Protein AF-A0A7Y1UIR1-F1 (afdb_monomer_lite)

Secondary structure (DSSP, 8-state):
-----------------------PPPPP-EEETTS-S-TTGGGGB-TTTSSBP-TT-EEEEEEE-SS-EEE----THHHHHHHHHHHTTSTTSTT---PEEE-EEES-SSS---S-TT---S----S--HHHHTT----S---STT-S---EEETTSS-EEESSHHHHHTT---TTTT-------S---SS-------GGGTTSS---------S--------S----------S------S------SSS-----EEETTEEEEE--EEEPPPEEEEETT--------GGGEEETTTT--EETT--EEEEEE-SS-B-GGG--TTS-B-SSSSS-EEEEEEEE-SSTTEEEEEEEESSSEEE--EE-TT---BBTTSPBP-TTS-EE-S--EEEEPP-------GGGEEETTTT--EETT--EEEEEE-SS-B-GGG--TTSEEESSSS-EEEEEEEE-SSTTEEEEEEEE-SSEEE-EEE-TT---BBTT-PBP-TTS-EE-SS-EEEEPP----EEEEEESS-SPEE-SS--EEEEEEESS-B-GGG--TTSEEESSSS-EEEEEEEE-SSTTEEEEEEEESSSEEE-EEE-TT---BBTTSPBP-TTS-EE-S--EEEPPP-PPP-EEEEEETTTT--EETT-EEEEEEEESS-B-GGG--TTSEEESSSS-EEEEEEEE-SSTTEEEEEEEE-SSEEE-EEEPTT---BBSS-PBP--SS-EE-S--EEEEPPP-EEETTS---TTGGGSB-TTTSSBP-TT-EEEEEEE-SS-EEET-S-THHHHHHHHHHHHHTT--S-EEE--BEES-TTS-TTTS-EE-HHHHTT---SS-S-STT-S---EEETTSS-EEESSHHHHHSS---TTSS--TTS--S------------HHHHTT---------SSS-----------S------S-TT--SSS----SSSS--PPPB--TTEEEEE--EEEE--EEEEESSPPP--EEEEEETTEEEEEEE--TTEEEEEEEES-TTTS--GGGSEEPB-SS-B--SEE--SSEEEEEEE---SSS-EEEEEEEEPPPSEEE-SSSS-TT-EE--SBSPPPEEE----TTTS---SSSGGG-S-EEES----TT--SS--SPPPTT-EEEEE---EE-TT-S-EEEEEEEEEE--TT-EEEEEEEETTT--EEEEEEEEE---SSS----EEGGGG--EEPPTTTTTSEEEEEEEEE------S---EEEEEEEEEEE---

pLDDT: mean 72.38, std 22.89, range [22.27, 97.75]

Structure (mmCIF, N/CA/C/O backbone):
data_AF-A0A7Y1UIR1-F1
#
_entry.id   AF-A0A7Y1UIR1-F1
#
loop_
_atom_site.group_PDB
_atom_site.id
_atom_site.type_symbol
_atom_site.label_atom_id
_atom_site.label_alt_id
_atom_site.label_comp_id
_atom_site.label_asym_id
_atom_site.label_entity_id
_atom_site.label_seq_id
_atom_site.pdbx_PDB_ins_code
_atom_site.Cartn_x
_atom_site.Cartn_y
_atom_site.Cartn_z
_atom_site.occupancy
_atom_site.B_iso_or_equiv
_atom_site.auth_seq_id
_atom_site.auth_comp_id
_atom_site.auth_asym_id
_atom_site.auth_atom_id
_atom_site.pdbx_PDB_model_num
ATOM 1 N N . MET A 1 1 ? 45.709 -4.222 -76.982 1.00 33.38 1 MET A N 1
ATOM 2 C CA . MET A 1 1 ? 46.487 -3.916 -78.213 1.00 33.38 1 MET A CA 1
ATOM 3 C C . MET A 1 1 ? 47.240 -2.597 -77.983 1.00 33.38 1 MET A C 1
ATOM 5 O O . MET A 1 1 ? 46.731 -1.809 -77.209 1.00 33.38 1 MET A O 1
ATOM 9 N N . LYS A 1 2 ? 48.426 -2.384 -78.585 1.00 31.61 2 LYS A N 1
ATOM 10 C CA . LYS A 1 2 ? 49.116 -1.082 -78.835 1.00 31.61 2 LYS A CA 1
ATOM 11 C C . LYS A 1 2 ? 48.726 0.159 -77.973 1.00 31.61 2 LYS A C 1
ATOM 13 O O . LYS A 1 2 ? 47.672 0.724 -78.203 1.00 31.61 2 LYS A O 1
ATOM 18 N N . THR A 1 3 ? 49.563 0.599 -77.011 1.00 34.50 3 THR A N 1
ATOM 19 C CA . THR A 1 3 ? 50.538 1.744 -77.102 1.00 34.50 3 THR A CA 1
ATOM 20 C C . THR A 1 3 ? 49.927 3.166 -77.202 1.00 34.50 3 THR A C 1
ATOM 22 O O . THR A 1 3 ? 49.023 3.343 -78.001 1.00 34.50 3 THR A O 1
ATOM 25 N N . LYS A 1 4 ? 50.446 4.242 -76.569 1.00 37.94 4 LYS A N 1
ATOM 26 C CA . LYS A 1 4 ? 51.706 4.442 -75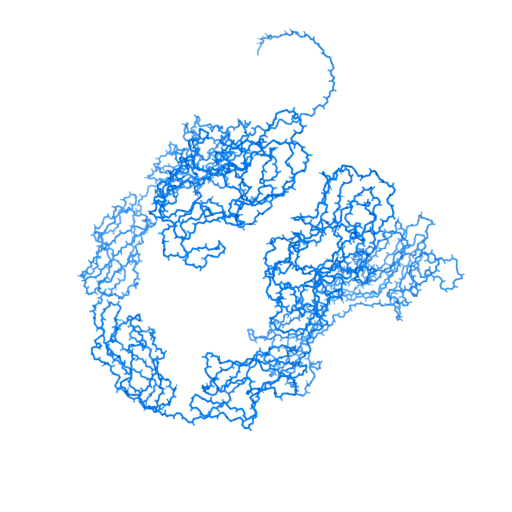.804 1.00 37.94 4 LYS A CA 1
ATOM 27 C C . LYS A 1 4 ? 51.720 5.772 -75.004 1.00 37.94 4 LYS A C 1
ATOM 29 O O . LYS A 1 4 ? 51.134 6.733 -75.469 1.00 37.94 4 LYS A O 1
ATOM 34 N N . LEU A 1 5 ? 52.568 5.821 -73.963 1.00 35.44 5 LEU A N 1
ATOM 35 C CA . LEU A 1 5 ? 53.460 6.934 -73.542 1.00 35.44 5 LEU A CA 1
ATOM 36 C C . LEU A 1 5 ? 52.909 8.381 -73.433 1.00 35.44 5 LEU A C 1
ATOM 38 O O . LEU A 1 5 ? 52.660 9.013 -74.453 1.00 35.44 5 LEU A O 1
ATOM 42 N N . LEU A 1 6 ? 53.047 8.993 -72.246 1.00 31.31 6 LEU A N 1
ATOM 43 C CA . LEU A 1 6 ? 54.113 9.984 -71.981 1.00 31.31 6 LEU A CA 1
ATOM 44 C C . LEU A 1 6 ? 54.185 10.406 -70.500 1.00 31.31 6 LEU A C 1
ATOM 46 O O . LEU A 1 6 ? 53.171 10.568 -69.837 1.00 31.31 6 LEU A O 1
ATOM 50 N N . GLY A 1 7 ? 55.406 10.633 -70.015 1.00 27.05 7 GLY A N 1
ATOM 51 C CA . GLY A 1 7 ? 55.730 11.265 -68.732 1.00 27.05 7 GLY A CA 1
ATOM 52 C C . GLY A 1 7 ? 57.253 11.323 -68.560 1.00 27.05 7 GLY A C 1
ATOM 53 O O . GLY A 1 7 ? 57.927 10.474 -69.144 1.00 27.05 7 GLY A O 1
ATOM 54 N N . ALA A 1 8 ? 57.792 12.311 -67.823 1.00 32.56 8 ALA A N 1
ATOM 55 C CA . ALA A 1 8 ? 59.174 12.332 -67.295 1.00 32.56 8 ALA A CA 1
ATOM 56 C C . ALA A 1 8 ? 59.544 13.640 -66.540 1.00 32.56 8 ALA A C 1
ATOM 58 O O . ALA A 1 8 ? 59.461 14.698 -67.146 1.00 32.56 8 ALA A O 1
ATOM 59 N N . ILE A 1 9 ? 60.073 13.509 -65.302 1.00 31.95 9 ILE A N 1
ATOM 60 C CA . ILE A 1 9 ? 61.383 14.039 -64.798 1.00 31.95 9 ILE A CA 1
ATOM 61 C C . ILE A 1 9 ? 61.579 15.595 -64.834 1.00 31.95 9 ILE A C 1
ATOM 63 O O . ILE A 1 9 ? 61.337 16.232 -65.845 1.00 31.95 9 ILE A O 1
ATOM 67 N N . SER A 1 10 ? 62.047 16.325 -63.800 1.00 32.00 10 SER A N 1
ATOM 68 C CA . SER A 1 10 ? 63.170 16.114 -62.844 1.00 32.00 10 SER A CA 1
ATOM 69 C C . SER A 1 10 ? 62.965 16.932 -61.535 1.00 32.00 10 SER A C 1
ATOM 71 O O . SER A 1 10 ? 62.324 17.969 -61.605 1.00 32.00 10 SER A O 1
ATOM 73 N N . ARG A 1 11 ? 63.355 16.493 -60.317 1.00 30.53 11 ARG A N 1
ATOM 74 C CA . ARG A 1 11 ? 64.700 16.455 -59.645 1.00 30.53 11 ARG A CA 1
ATOM 75 C C . ARG A 1 11 ? 65.304 17.835 -59.264 1.00 30.53 11 ARG A C 1
ATOM 77 O O . ARG A 1 11 ? 65.312 18.709 -60.116 1.00 30.53 11 ARG A O 1
ATOM 84 N N . ALA A 1 12 ? 65.944 18.041 -58.093 1.00 28.70 12 ALA A N 1
ATOM 85 C CA . ALA A 1 12 ? 66.095 17.199 -56.876 1.00 28.70 12 ALA A CA 1
ATOM 86 C C . ALA A 1 12 ? 66.785 17.927 -55.679 1.00 28.70 12 ALA A C 1
ATOM 88 O O . ALA A 1 12 ? 67.458 18.931 -55.898 1.00 28.70 12 ALA A O 1
ATOM 89 N N . ALA A 1 13 ? 66.746 17.258 -54.501 1.00 29.17 13 ALA A N 1
ATOM 90 C CA . ALA A 1 13 ? 67.601 17.402 -53.292 1.00 29.17 13 ALA A CA 1
ATOM 91 C C . ALA A 1 13 ? 67.307 18.623 -52.376 1.00 29.17 13 ALA A C 1
ATOM 93 O O . ALA A 1 13 ? 66.878 19.650 -52.881 1.00 29.17 13 ALA A O 1
ATOM 94 N N . CYS A 1 14 ? 67.516 18.612 -51.044 1.00 25.55 14 CYS A N 1
ATOM 95 C CA . CYS A 1 14 ? 67.949 17.594 -50.045 1.00 25.55 14 CYS A CA 1
ATOM 96 C C . CYS A 1 14 ? 67.502 18.068 -48.612 1.00 25.55 14 CYS A C 1
ATOM 98 O O . CYS A 1 14 ? 66.820 19.083 -48.555 1.00 25.55 14 CYS A O 1
ATOM 100 N N . PHE A 1 15 ? 67.807 17.491 -47.428 1.00 26.53 15 PHE A N 1
ATOM 101 C CA . PHE A 1 15 ? 68.732 16.425 -46.970 1.00 26.53 15 PHE A CA 1
ATOM 102 C C . PHE A 1 15 ? 68.270 15.862 -45.588 1.00 26.53 15 PHE A C 1
ATOM 104 O O . PHE A 1 15 ? 68.091 16.667 -44.682 1.00 26.53 15 PHE A O 1
ATOM 111 N N . ALA A 1 16 ? 68.213 14.527 -45.388 1.00 27.39 16 ALA A N 1
ATOM 112 C CA . ALA A 1 16 ? 67.926 13.830 -44.098 1.00 27.39 16 ALA A CA 1
ATOM 113 C C . ALA A 1 16 ? 66.545 14.145 -43.438 1.00 27.39 16 ALA A C 1
ATOM 115 O O . ALA A 1 16 ? 65.875 15.081 -43.847 1.00 27.39 16 ALA A O 1
ATOM 116 N N . ALA A 1 17 ? 66.007 13.383 -42.474 1.00 28.86 17 ALA A N 1
ATOM 117 C CA . ALA A 1 17 ? 66.451 12.162 -41.778 1.00 28.86 17 ALA A CA 1
ATOM 118 C C . ALA A 1 17 ? 65.273 11.160 -41.625 1.00 28.86 17 ALA A C 1
ATOM 120 O O . ALA A 1 17 ? 64.142 11.494 -41.968 1.00 28.86 17 ALA A O 1
ATOM 121 N N . LEU A 1 18 ? 65.514 9.945 -41.107 1.00 34.59 18 LEU A N 1
ATOM 122 C CA . LEU A 1 18 ? 64.425 9.039 -40.703 1.00 34.59 18 LEU A CA 1
ATOM 123 C C . LEU A 1 18 ? 63.901 9.420 -39.313 1.00 34.59 18 LEU A C 1
ATOM 125 O O . LEU A 1 18 ? 64.685 9.506 -38.370 1.00 34.59 18 LEU A O 1
ATOM 129 N N . ALA A 1 19 ? 62.581 9.515 -39.186 1.00 29.53 19 ALA A N 1
ATOM 130 C CA . ALA A 1 19 ? 61.852 9.352 -37.935 1.00 29.53 19 ALA A CA 1
ATOM 131 C C . ALA A 1 19 ? 60.549 8.601 -38.248 1.00 29.53 19 ALA A C 1
ATOM 133 O O . ALA A 1 19 ? 59.849 8.962 -39.195 1.00 29.53 19 ALA A O 1
ATOM 134 N N . PHE A 1 20 ? 60.232 7.557 -37.480 1.00 34.28 20 PHE A N 1
ATOM 135 C CA . PHE A 1 20 ? 58.887 6.982 -37.476 1.00 34.28 20 PHE A CA 1
ATOM 136 C C . PHE A 1 20 ? 58.007 7.899 -36.625 1.00 34.28 20 PHE A C 1
ATOM 138 O O . PHE A 1 20 ? 57.987 7.782 -35.405 1.00 34.28 20 PHE A O 1
ATOM 145 N N . GLY A 1 21 ? 57.338 8.854 -37.271 1.00 27.56 21 GLY A N 1
ATOM 146 C CA . GLY A 1 21 ? 56.245 9.589 -36.647 1.00 27.56 21 GLY A CA 1
ATOM 147 C C . GLY A 1 21 ? 54.979 8.743 -36.704 1.00 27.56 21 GLY A C 1
ATOM 148 O O . GLY A 1 21 ? 54.584 8.309 -37.787 1.00 27.56 21 GLY A O 1
ATOM 149 N N . SER A 1 22 ? 54.350 8.514 -35.556 1.00 29.84 22 SER A N 1
ATOM 150 C CA . SER A 1 22 ? 52.959 8.076 -35.505 1.00 29.84 22 SER A CA 1
ATOM 151 C C . SER A 1 22 ? 52.086 9.147 -36.156 1.00 29.84 22 SER A C 1
ATOM 153 O O . SER A 1 22 ? 52.116 10.306 -35.741 1.00 29.84 22 SER A O 1
ATOM 155 N N . PHE A 1 23 ? 51.298 8.767 -37.159 1.00 29.89 23 PHE A N 1
ATOM 156 C CA . PHE A 1 23 ? 50.136 9.566 -37.525 1.00 29.89 23 PHE A CA 1
ATOM 157 C C . PHE A 1 23 ? 49.113 9.387 -36.406 1.00 29.89 23 PHE A C 1
ATOM 159 O O . PHE A 1 23 ? 48.451 8.353 -36.344 1.00 29.89 23 PHE A O 1
ATOM 166 N N . SER A 1 24 ? 48.998 10.375 -35.518 1.00 29.19 24 SER A N 1
ATOM 167 C CA . SER A 1 24 ? 47.734 10.570 -34.811 1.00 29.19 24 SER A CA 1
ATOM 168 C C . SER A 1 24 ? 46.643 10.782 -35.868 1.00 29.19 24 SER A C 1
ATOM 170 O O . SER A 1 24 ? 46.925 11.454 -36.871 1.00 29.19 24 SER A O 1
ATOM 172 N N . PRO A 1 25 ? 45.429 10.234 -35.694 1.00 33.12 25 PRO A N 1
ATOM 173 C CA . PRO A 1 25 ? 44.310 10.631 -36.537 1.00 33.12 25 PRO A CA 1
ATOM 174 C C . PRO A 1 25 ? 44.110 12.148 -36.424 1.00 33.12 25 PRO A C 1
ATOM 176 O O . PRO A 1 25 ? 44.398 12.748 -35.384 1.00 33.12 25 PRO A O 1
ATOM 179 N N . ALA A 1 26 ? 43.633 12.777 -37.498 1.00 36.56 26 ALA A N 1
ATOM 180 C CA . ALA A 1 26 ? 43.017 14.087 -37.346 1.00 36.56 26 ALA A CA 1
ATOM 181 C C . ALA A 1 26 ? 41.772 13.896 -36.472 1.00 36.56 26 ALA A C 1
ATOM 183 O O . ALA A 1 26 ? 41.026 12.943 -36.693 1.00 36.56 26 ALA A O 1
ATOM 184 N N . ALA A 1 27 ? 41.581 14.751 -35.468 1.00 43.06 27 ALA A N 1
ATOM 185 C CA . ALA A 1 27 ? 40.334 14.751 -34.717 1.00 43.06 27 ALA A CA 1
ATOM 186 C C . ALA A 1 27 ? 39.179 15.114 -35.663 1.00 43.06 27 ALA A C 1
ATOM 188 O O . ALA A 1 27 ? 39.355 15.978 -36.528 1.00 43.06 27 ALA A O 1
ATOM 189 N N . ALA A 1 28 ? 38.037 14.450 -35.477 1.00 48.84 28 ALA A N 1
ATOM 190 C CA . ALA A 1 28 ? 36.763 14.813 -36.087 1.00 48.84 28 ALA A CA 1
ATOM 191 C C . ALA A 1 28 ? 36.515 16.318 -35.924 1.00 48.84 28 ALA A C 1
ATOM 193 O O . ALA A 1 28 ? 36.718 16.866 -34.834 1.00 48.84 28 ALA A O 1
ATOM 194 N N . GLN A 1 29 ? 36.112 17.004 -36.995 1.00 61.16 29 GLN A N 1
ATOM 195 C CA . GLN A 1 29 ? 35.818 18.433 -36.909 1.00 61.16 29 GLN A CA 1
ATOM 196 C C . GLN A 1 29 ? 34.360 18.607 -36.486 1.00 61.16 29 GLN A C 1
ATOM 198 O O . GLN A 1 29 ? 33.506 18.899 -37.313 1.00 61.16 29 GLN A O 1
ATOM 203 N N . LEU A 1 30 ? 34.081 18.404 -35.200 1.00 68.00 30 LEU A N 1
ATOM 204 C CA . LEU A 1 30 ? 32.720 18.456 -34.666 1.00 68.00 30 LEU A CA 1
ATOM 205 C C . LEU A 1 30 ? 32.046 19.827 -34.875 1.00 68.00 30 LEU A C 1
ATOM 207 O O . LEU A 1 30 ? 32.704 20.872 -34.856 1.00 68.00 30 LEU A O 1
ATOM 211 N N . SER A 1 31 ? 30.721 19.814 -35.017 1.00 71.56 31 SER A N 1
ATOM 212 C CA . SER A 1 31 ? 29.840 20.986 -34.999 1.00 71.56 31 SER A CA 1
ATOM 213 C C . SER A 1 31 ? 28.612 20.708 -34.134 1.00 71.56 31 SER A C 1
ATOM 215 O O . SER A 1 31 ? 28.232 19.563 -33.916 1.00 71.56 31 SER A O 1
ATOM 217 N N . SER A 1 32 ? 27.967 21.763 -33.652 1.00 75.94 32 SER A N 1
ATOM 218 C CA . SER A 1 32 ? 26.614 21.696 -33.096 1.00 75.94 32 SER A CA 1
ATOM 219 C C . SER A 1 32 ? 25.570 21.853 -34.214 1.00 75.94 32 SER A C 1
ATOM 221 O O . SER A 1 32 ? 25.865 22.509 -35.217 1.00 75.94 32 SER A O 1
ATOM 223 N N . GLN A 1 33 ? 24.367 21.282 -34.057 1.00 75.12 33 GLN A N 1
ATOM 224 C CA . GLN A 1 33 ? 23.314 21.228 -35.095 1.00 75.12 33 GLN A CA 1
ATOM 225 C C . GLN A 1 33 ? 22.984 22.595 -35.733 1.00 75.12 33 GLN A C 1
ATOM 227 O O . GLN A 1 33 ? 22.855 22.704 -36.948 1.00 75.12 33 GLN A O 1
ATOM 232 N N . PHE A 1 34 ? 22.925 23.670 -34.936 1.00 75.25 34 PHE A N 1
ATOM 233 C CA . PHE A 1 34 ? 22.718 25.043 -35.440 1.00 75.25 34 PHE A CA 1
ATOM 234 C C . PHE A 1 34 ? 24.011 25.878 -35.549 1.00 75.25 34 PHE A C 1
ATOM 236 O O . PHE A 1 34 ? 23.954 27.075 -35.828 1.00 75.25 34 PHE A O 1
ATOM 243 N N . GLY A 1 35 ? 25.184 25.284 -35.304 1.00 68.06 35 GLY A N 1
ATOM 244 C CA . GLY A 1 35 ? 26.487 25.963 -35.355 1.00 68.06 35 GLY A CA 1
ATOM 245 C C . GLY A 1 35 ? 26.683 27.071 -34.308 1.00 68.06 35 GLY A C 1
ATOM 246 O O . GLY A 1 35 ? 27.513 27.958 -34.506 1.00 68.06 35 GLY A O 1
ATOM 247 N N . ILE A 1 36 ? 25.892 27.053 -33.229 1.00 74.12 36 ILE A N 1
ATOM 248 C CA . ILE A 1 36 ? 25.859 28.091 -32.181 1.00 74.12 36 ILE A CA 1
ATOM 249 C C . ILE A 1 36 ? 26.770 27.728 -31.012 1.00 74.12 36 ILE A C 1
ATOM 251 O O . ILE A 1 36 ? 27.580 28.549 -30.595 1.00 74.12 36 ILE A O 1
ATOM 255 N N . LEU A 1 37 ? 26.637 26.507 -30.486 1.00 75.88 37 LEU A N 1
ATOM 256 C CA . LEU A 1 37 ? 27.427 26.018 -29.360 1.00 75.88 37 LEU A CA 1
ATOM 257 C C . LEU A 1 37 ? 28.896 25.871 -29.785 1.00 75.88 37 LEU A C 1
ATOM 259 O O . LEU A 1 37 ? 29.206 25.086 -30.687 1.00 75.88 37 LEU A O 1
ATOM 263 N N . ASP A 1 38 ? 29.780 26.631 -29.132 1.00 75.00 38 ASP A N 1
ATOM 264 C CA . ASP A 1 38 ? 31.227 26.563 -29.316 1.00 75.00 38 ASP A CA 1
ATOM 265 C C . ASP A 1 38 ? 31.776 25.340 -28.580 1.00 75.00 38 ASP A C 1
ATOM 267 O O . ASP A 1 38 ? 31.927 25.332 -2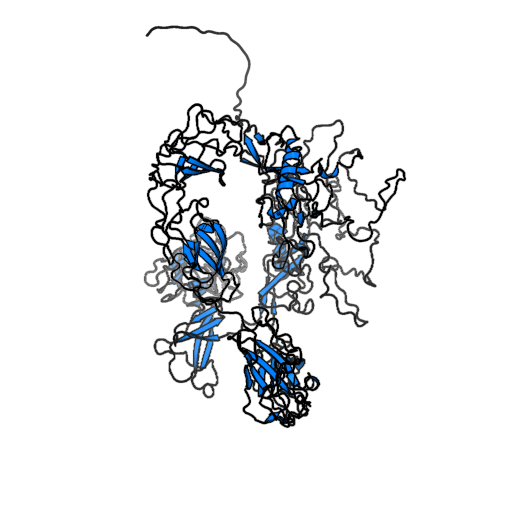7.359 1.00 75.00 38 ASP A O 1
ATOM 271 N N . LEU A 1 39 ? 32.136 24.307 -29.339 1.00 70.19 39 LEU A N 1
ATOM 272 C CA . LEU A 1 39 ? 32.694 23.061 -28.808 1.00 70.19 39 LEU A CA 1
ATOM 273 C C . LEU A 1 39 ? 34.126 23.203 -28.266 1.00 70.19 39 LEU A C 1
ATOM 275 O O . LEU A 1 39 ? 34.714 22.214 -27.843 1.00 70.19 39 LEU A O 1
ATOM 279 N N . ASN A 1 40 ? 34.691 24.415 -28.245 1.00 69.06 40 ASN A N 1
ATOM 280 C CA . ASN A 1 40 ? 35.924 24.754 -27.528 1.00 69.06 40 ASN A CA 1
ATOM 281 C C . ASN A 1 40 ? 35.641 25.431 -26.170 1.00 69.06 40 ASN A C 1
ATOM 283 O O . ASN A 1 40 ? 36.559 25.574 -25.351 1.00 69.06 40 ASN A O 1
ATOM 287 N N . ALA A 1 41 ? 34.392 25.836 -25.905 1.00 59.00 41 ALA A N 1
ATOM 288 C CA . ALA A 1 41 ? 33.960 26.303 -24.594 1.00 59.00 41 ALA A CA 1
ATOM 289 C C . ALA A 1 41 ? 34.131 25.192 -23.544 1.00 59.00 41 ALA A C 1
ATOM 291 O O . ALA A 1 41 ? 34.232 24.006 -23.862 1.00 59.00 41 ALA A O 1
ATOM 292 N N . ASN A 1 42 ? 34.248 25.589 -22.274 1.00 54.81 42 ASN A N 1
ATOM 293 C CA . ASN A 1 42 ? 34.586 24.690 -21.163 1.00 54.81 42 ASN A CA 1
ATOM 294 C C . ASN A 1 42 ? 35.842 23.809 -21.408 1.00 54.81 42 ASN A C 1
ATOM 296 O O . ASN A 1 42 ? 35.968 22.710 -20.876 1.00 54.81 42 ASN A O 1
ATOM 300 N N . GLY A 1 43 ? 36.780 24.268 -22.249 1.00 58.62 43 GLY A N 1
ATOM 301 C CA . GLY A 1 43 ? 37.999 23.524 -22.588 1.00 58.62 43 GLY A CA 1
ATOM 302 C C . GLY A 1 43 ? 37.798 22.349 -23.553 1.00 58.62 43 GLY A C 1
ATOM 303 O O . GLY A 1 43 ? 38.716 21.544 -23.702 1.00 58.62 43 GLY A O 1
ATOM 304 N N . GLY A 1 44 ? 36.634 22.251 -24.203 1.00 64.25 44 GLY A N 1
ATOM 305 C CA . GLY A 1 44 ? 36.266 21.147 -25.095 1.00 64.25 44 GLY A CA 1
ATOM 306 C C . GLY A 1 44 ? 35.590 19.960 -24.406 1.00 64.25 44 GLY A C 1
ATOM 307 O O . GLY A 1 44 ? 35.430 18.912 -25.029 1.00 64.25 44 GLY A O 1
ATOM 308 N N . ILE A 1 45 ? 35.208 20.119 -23.136 1.00 69.25 45 ILE A N 1
ATOM 309 C CA . ILE A 1 45 ? 34.602 19.082 -22.297 1.00 69.25 45 ILE A CA 1
ATOM 310 C C . ILE A 1 45 ? 33.086 19.283 -22.199 1.00 69.25 45 ILE A C 1
ATOM 312 O O . ILE A 1 45 ? 32.624 20.355 -21.792 1.00 69.25 45 ILE A O 1
ATOM 316 N N . ASN A 1 46 ? 32.336 18.225 -22.512 1.00 73.81 46 ASN A N 1
ATOM 317 C CA . ASN A 1 46 ? 30.902 18.095 -22.280 1.00 73.81 46 ASN A CA 1
ATOM 318 C C . ASN A 1 46 ? 30.634 18.058 -20.753 1.00 73.81 46 ASN A C 1
ATOM 320 O O . ASN A 1 46 ? 31.063 17.114 -20.084 1.00 73.81 46 ASN A O 1
ATOM 324 N N . PRO A 1 47 ? 29.945 19.058 -20.163 1.00 62.41 47 PRO A N 1
ATOM 325 C CA . PRO A 1 47 ? 29.765 19.164 -18.711 1.00 62.41 47 PRO A CA 1
ATOM 326 C C . PRO A 1 47 ? 28.886 18.079 -18.086 1.00 62.41 47 PRO A C 1
ATOM 328 O O . PRO A 1 47 ? 28.874 17.955 -16.864 1.00 62.41 47 PRO A O 1
ATOM 331 N N . ASN A 1 48 ? 28.130 17.332 -18.896 1.00 65.25 48 ASN A N 1
ATOM 332 C CA . ASN A 1 48 ? 27.268 16.258 -18.416 1.00 65.25 48 ASN A CA 1
ATOM 333 C C . ASN A 1 48 ? 28.055 14.952 -18.227 1.00 65.25 48 ASN A C 1
ATOM 335 O O . ASN A 1 48 ? 27.921 14.287 -17.204 1.00 65.25 48 ASN A O 1
ATOM 339 N N . THR A 1 49 ? 28.919 14.615 -19.192 1.00 60.69 49 THR A N 1
ATOM 340 C CA . THR A 1 49 ? 29.687 13.356 -19.214 1.00 60.69 49 THR A CA 1
ATOM 341 C C . THR A 1 49 ? 31.104 13.481 -18.646 1.00 60.69 49 THR A C 1
ATOM 343 O O . THR A 1 49 ? 31.745 12.466 -18.387 1.00 60.69 49 THR A O 1
ATOM 346 N N . GLY A 1 50 ? 31.634 14.702 -18.502 1.00 65.19 50 GLY A N 1
ATOM 347 C CA . GLY A 1 50 ? 33.031 14.951 -18.119 1.00 65.19 50 GLY A CA 1
ATOM 348 C C . GLY A 1 50 ? 34.061 14.575 -19.199 1.00 65.19 50 GLY A C 1
ATOM 349 O O . GLY A 1 50 ? 35.264 14.759 -19.004 1.00 65.19 50 GLY A O 1
ATOM 350 N N . ALA A 1 51 ? 33.607 14.069 -20.350 1.00 73.31 51 ALA A N 1
ATOM 351 C CA . ALA A 1 51 ? 34.434 13.691 -21.488 1.00 73.31 51 ALA A CA 1
ATOM 352 C C . ALA A 1 51 ? 34.583 14.848 -22.489 1.00 73.31 51 ALA A C 1
ATOM 354 O O . ALA A 1 51 ? 33.842 15.830 -22.456 1.00 73.31 51 ALA A O 1
ATOM 355 N N . ALA A 1 52 ? 35.537 14.736 -23.416 1.00 75.12 52 ALA A N 1
ATOM 356 C CA . ALA A 1 52 ? 35.560 15.626 -24.576 1.00 75.12 52 ALA A CA 1
ATOM 357 C C . ALA A 1 52 ? 34.295 15.419 -25.423 1.00 75.12 52 ALA A C 1
ATOM 359 O O . ALA A 1 52 ? 33.854 14.278 -25.556 1.00 75.12 52 ALA A O 1
ATOM 360 N N . TRP A 1 53 ? 33.750 16.497 -25.999 1.00 73.12 53 TRP A N 1
ATOM 361 C CA . TRP A 1 53 ? 32.583 16.413 -26.886 1.00 73.12 53 TRP A CA 1
ATOM 362 C C . TRP A 1 53 ? 32.776 15.348 -27.976 1.00 73.12 53 TRP A C 1
ATOM 364 O O . TRP A 1 53 ? 33.850 15.259 -28.580 1.00 73.12 53 TRP A O 1
ATOM 374 N N . ALA A 1 54 ? 31.723 14.581 -28.252 1.00 74.75 54 ALA A N 1
ATOM 375 C CA . ALA A 1 54 ? 31.669 13.557 -29.295 1.00 74.75 54 ALA A CA 1
ATOM 376 C C . ALA A 1 54 ? 30.460 13.757 -30.224 1.00 74.75 54 ALA A C 1
ATOM 378 O O . ALA A 1 54 ? 29.478 14.395 -29.855 1.00 74.75 54 ALA A O 1
ATOM 379 N N . ALA A 1 55 ? 30.509 13.197 -31.436 1.00 72.88 55 ALA A N 1
ATOM 380 C CA . ALA A 1 55 ? 29.321 13.113 -32.285 1.00 72.88 55 ALA A CA 1
ATOM 381 C C . ALA A 1 55 ? 28.274 12.193 -31.625 1.00 72.88 55 ALA A C 1
ATOM 383 O O . ALA A 1 55 ? 28.627 11.142 -31.091 1.00 72.88 55 ALA A O 1
ATOM 384 N N . GLY A 1 56 ? 27.007 12.606 -31.648 1.00 71.19 56 GLY A N 1
ATOM 385 C CA . GLY A 1 56 ? 25.913 11.985 -30.896 1.00 71.19 56 GLY A CA 1
ATOM 386 C C . GLY A 1 56 ? 25.674 12.582 -29.503 1.00 71.19 56 GLY A C 1
ATOM 387 O O . GLY A 1 56 ? 24.599 12.361 -28.947 1.00 71.19 56 GLY A O 1
ATOM 388 N N . ASP A 1 57 ? 26.600 13.380 -28.950 1.00 77.88 57 ASP A N 1
ATOM 389 C CA . ASP A 1 57 ? 26.368 14.071 -27.674 1.00 77.88 57 ASP A CA 1
ATOM 390 C C . ASP A 1 57 ? 25.162 15.016 -27.778 1.00 77.88 57 ASP A C 1
ATOM 392 O O . ASP A 1 57 ? 25.036 15.789 -28.729 1.00 77.88 57 ASP A O 1
ATOM 396 N N . GLN A 1 58 ? 24.290 14.993 -26.772 1.00 82.00 58 GLN A N 1
ATOM 397 C CA . GLN A 1 58 ? 23.100 15.842 -26.717 1.00 82.00 58 GLN A CA 1
ATOM 398 C C . GLN A 1 58 ? 23.360 17.147 -25.951 1.00 82.00 58 GLN A C 1
ATOM 400 O O . GLN A 1 58 ? 24.148 17.187 -25.005 1.00 82.00 58 GLN A O 1
ATOM 405 N N . TYR A 1 59 ? 22.660 18.216 -26.332 1.00 79.00 59 TYR A N 1
ATOM 406 C CA . TYR A 1 59 ? 22.629 19.505 -25.636 1.00 79.00 59 TYR A CA 1
ATOM 407 C C . TYR A 1 59 ? 21.270 20.207 -25.831 1.00 79.00 59 TYR A C 1
ATOM 409 O O . TYR A 1 59 ? 20.465 19.819 -26.676 1.00 79.00 59 TYR A O 1
ATOM 417 N N . ARG A 1 60 ? 20.998 21.265 -25.061 1.00 82.81 60 ARG A N 1
ATOM 418 C CA . ARG A 1 60 ? 19.897 22.213 -25.313 1.00 82.81 60 ARG A CA 1
ATOM 419 C C . ARG A 1 60 ? 20.400 23.654 -25.274 1.00 82.81 60 ARG A C 1
ATOM 421 O O . ARG A 1 60 ? 21.416 23.954 -24.646 1.00 82.81 60 ARG A O 1
ATOM 428 N N . LEU A 1 61 ? 19.664 24.556 -25.914 1.00 80.62 61 LEU A N 1
ATOM 429 C CA . LEU A 1 61 ? 19.842 26.004 -25.809 1.00 80.62 61 LEU A CA 1
ATOM 430 C C . LEU A 1 61 ? 18.718 26.613 -24.962 1.00 80.62 61 LEU A C 1
ATOM 432 O O . LEU A 1 61 ? 17.580 26.151 -24.998 1.00 80.62 61 LEU A O 1
ATOM 436 N N . ALA A 1 62 ? 19.027 27.685 -24.238 1.00 79.44 62 ALA A N 1
ATOM 437 C CA . ALA A 1 62 ? 18.085 28.438 -23.427 1.00 79.44 62 ALA A CA 1
ATOM 438 C C . ALA A 1 62 ? 18.348 29.948 -23.491 1.00 79.44 62 ALA A C 1
ATOM 440 O O . ALA A 1 62 ? 19.482 30.406 -23.665 1.00 79.44 62 ALA A O 1
ATOM 441 N N . PHE A 1 63 ? 17.286 30.737 -23.334 1.00 71.81 63 PHE A N 1
ATOM 442 C CA . PHE A 1 63 ? 17.365 32.196 -23.265 1.00 71.81 63 PHE A CA 1
ATOM 443 C C . PHE A 1 63 ? 16.196 32.809 -22.492 1.00 71.81 63 PHE A C 1
ATOM 445 O O . PHE A 1 63 ? 15.220 32.145 -22.153 1.00 71.81 63 PHE A O 1
ATOM 452 N N . HIS A 1 64 ? 16.313 34.104 -22.215 1.00 72.69 64 HIS A N 1
ATOM 453 C CA . HIS A 1 64 ? 15.241 34.952 -21.711 1.00 72.69 64 HIS A CA 1
ATOM 454 C C . HIS A 1 64 ? 14.784 35.876 -22.847 1.00 72.69 64 HIS A C 1
ATOM 456 O O . HIS A 1 64 ? 15.628 36.447 -23.538 1.00 72.69 64 HIS A O 1
ATOM 462 N N . THR A 1 65 ? 13.478 36.020 -23.071 1.00 68.12 65 THR A N 1
ATOM 463 C CA . THR A 1 65 ? 12.962 36.763 -24.229 1.00 68.12 65 THR A CA 1
ATOM 464 C C . THR A 1 65 ? 13.150 38.276 -24.086 1.00 68.12 65 THR A C 1
ATOM 466 O O . THR A 1 65 ? 12.731 38.867 -23.093 1.00 68.12 65 THR A O 1
ATOM 469 N N . ASP A 1 66 ? 13.708 38.923 -25.116 1.00 69.56 66 ASP A N 1
ATOM 470 C CA . ASP A 1 66 ? 13.768 40.394 -25.203 1.00 69.56 66 ASP A CA 1
ATOM 471 C C . ASP A 1 66 ? 12.368 41.015 -25.409 1.00 69.56 66 ASP A C 1
ATOM 473 O O . ASP A 1 66 ? 12.111 42.151 -25.004 1.00 69.56 66 ASP A O 1
ATOM 477 N N . GLY A 1 67 ? 11.447 40.276 -26.039 1.00 71.31 67 GLY A N 1
ATOM 478 C CA . GLY A 1 67 ? 10.028 40.624 -26.118 1.00 71.31 67 GLY A CA 1
ATOM 479 C C . GLY A 1 67 ? 9.230 40.215 -24.874 1.00 71.31 67 GLY A C 1
ATOM 480 O O . GLY A 1 67 ? 9.628 39.326 -24.119 1.00 71.31 67 GLY A O 1
ATOM 481 N N . THR A 1 68 ? 8.048 40.815 -24.714 1.00 76.50 68 THR A N 1
ATOM 482 C CA . THR A 1 68 ? 7.061 40.488 -23.671 1.00 76.50 68 THR A CA 1
ATOM 483 C C . THR A 1 68 ? 5.743 39.972 -24.262 1.00 76.50 68 THR A C 1
ATOM 485 O O . THR A 1 68 ? 5.413 40.262 -25.414 1.00 76.50 68 THR A O 1
ATOM 488 N N . ILE A 1 69 ? 4.980 39.226 -23.459 1.00 75.38 69 ILE A N 1
ATOM 489 C CA . ILE A 1 69 ? 3.643 38.701 -23.768 1.00 75.38 69 ILE A CA 1
ATOM 490 C C . ILE A 1 69 ? 2.677 38.952 -22.596 1.00 75.38 69 ILE A C 1
ATOM 492 O O . ILE A 1 69 ? 3.100 39.068 -21.445 1.00 75.38 69 ILE A O 1
ATOM 496 N N . ASP A 1 70 ? 1.383 39.085 -22.897 1.00 72.69 70 ASP A N 1
ATOM 497 C CA . ASP A 1 70 ? 0.302 39.265 -21.920 1.00 72.69 70 ASP A CA 1
ATOM 498 C C . ASP A 1 70 ? -0.208 37.913 -21.379 1.00 72.69 70 ASP A C 1
ATOM 500 O O . ASP A 1 70 ? -0.421 36.969 -22.139 1.00 72.69 70 ASP A O 1
ATOM 504 N N . GLY A 1 71 ? -0.480 37.837 -20.071 1.00 64.50 71 GLY A N 1
ATOM 505 C CA . GLY A 1 71 ? -0.987 36.645 -19.365 1.00 64.50 71 GLY A CA 1
ATOM 506 C C . GLY A 1 71 ? -2.457 36.296 -19.605 1.00 64.50 71 GLY A C 1
ATOM 507 O O . GLY A 1 71 ? -3.151 35.872 -18.685 1.00 64.50 71 GLY A O 1
ATOM 508 N N . THR A 1 72 ? -2.971 36.533 -20.810 1.00 62.41 72 THR A N 1
ATOM 509 C CA . THR A 1 72 ? -4.406 36.423 -21.119 1.00 62.41 72 THR A CA 1
ATOM 510 C C . THR A 1 72 ? -4.848 35.036 -21.585 1.00 62.41 72 THR A C 1
ATOM 512 O O . THR A 1 72 ? -6.044 34.832 -21.767 1.00 62.41 72 THR A O 1
ATOM 515 N N . SER A 1 73 ? -3.915 34.102 -21.797 1.00 63.84 73 SER A N 1
ATOM 516 C CA . SER A 1 73 ? -4.208 32.728 -22.227 1.00 63.84 73 SER A CA 1
ATOM 517 C C . SER A 1 73 ? -4.055 31.732 -21.079 1.00 63.84 73 SER A C 1
ATOM 519 O O . SER A 1 73 ? -3.046 31.764 -20.373 1.00 63.84 73 SER A O 1
ATOM 521 N N . SER A 1 74 ? -5.013 30.815 -20.941 1.00 62.81 74 SER A N 1
ATOM 522 C CA . SER A 1 74 ? -4.854 29.579 -20.165 1.00 62.81 74 SER A CA 1
ATOM 523 C C . SER A 1 74 ? -4.134 28.477 -20.952 1.00 62.81 74 SER A C 1
ATOM 525 O O . SER A 1 74 ? -3.511 27.620 -20.338 1.00 62.81 74 SER A O 1
ATOM 527 N N . ASP A 1 75 ? -4.189 28.513 -22.289 1.00 69.00 75 ASP A N 1
ATOM 528 C CA . ASP A 1 75 ? -3.519 27.557 -23.176 1.00 69.00 75 ASP A CA 1
ATOM 529 C C . ASP A 1 75 ? -1.982 27.725 -23.103 1.00 69.00 75 ASP A C 1
ATOM 531 O O . ASP A 1 75 ? -1.475 28.802 -23.459 1.00 69.00 75 ASP A O 1
ATOM 535 N N . PRO A 1 76 ? -1.238 26.682 -22.670 1.00 68.56 76 PRO A N 1
ATOM 536 C CA . PRO A 1 76 ? 0.223 26.651 -22.638 1.00 68.56 76 PRO A CA 1
ATOM 537 C C . PRO A 1 76 ? 0.897 26.949 -23.984 1.00 68.56 76 PRO A C 1
ATOM 539 O O . PRO A 1 76 ? 1.925 27.637 -23.995 1.00 68.56 76 PRO A O 1
ATOM 542 N N . ALA A 1 77 ? 0.318 26.483 -25.097 1.00 76.00 77 ALA A N 1
ATOM 543 C CA . ALA A 1 77 ? 0.930 26.510 -26.426 1.00 76.00 77 ALA A CA 1
ATOM 544 C C . ALA A 1 77 ? 1.068 27.933 -26.991 1.00 76.00 77 ALA A C 1
ATOM 546 O O . ALA A 1 77 ? 1.971 28.210 -27.781 1.00 76.00 77 ALA A O 1
ATOM 547 N N . VAL A 1 78 ? 0.236 28.877 -26.534 1.00 78.94 78 VAL A N 1
ATOM 548 C CA . VAL A 1 78 ? 0.351 30.307 -26.876 1.00 78.94 78 VAL A CA 1
ATOM 549 C C . VAL A 1 78 ? 1.700 30.885 -26.426 1.00 78.94 78 VAL A C 1
ATOM 551 O O . VAL A 1 78 ? 2.294 31.704 -27.132 1.00 78.94 78 VAL A O 1
ATOM 554 N N . TYR A 1 79 ? 2.218 30.434 -25.280 1.00 77.88 79 TYR A N 1
ATOM 555 C CA . TYR A 1 79 ? 3.509 30.875 -24.750 1.00 77.88 79 TYR A CA 1
ATOM 556 C C . TYR A 1 79 ? 4.687 30.169 -25.448 1.00 77.88 79 TYR A C 1
ATOM 558 O O . TYR A 1 79 ? 5.716 30.802 -25.683 1.00 77.88 79 TYR A O 1
ATOM 566 N N . ASP A 1 80 ? 4.523 28.908 -25.862 1.00 82.25 80 ASP A N 1
ATOM 567 C CA . ASP A 1 80 ? 5.532 28.141 -26.617 1.00 82.25 80 ASP A CA 1
ATOM 568 C C . ASP A 1 80 ? 5.685 28.658 -28.062 1.00 82.25 80 ASP A C 1
ATOM 570 O O . ASP A 1 80 ? 6.795 28.844 -28.574 1.00 82.25 80 ASP A O 1
ATOM 574 N N . ALA A 1 81 ? 4.568 29.012 -28.707 1.00 83.31 81 ALA A N 1
ATOM 575 C CA . ALA A 1 81 ? 4.560 29.703 -29.995 1.00 83.31 81 ALA A CA 1
ATOM 576 C C . ALA A 1 81 ? 5.251 31.076 -29.906 1.00 83.31 81 ALA A C 1
ATOM 578 O O . ALA A 1 81 ? 6.006 31.455 -30.806 1.00 83.31 81 ALA A O 1
ATOM 579 N N . PHE A 1 82 ? 5.053 31.807 -28.801 1.00 84.62 82 PHE A N 1
ATOM 580 C CA . PHE A 1 82 ? 5.779 33.048 -28.535 1.00 84.62 82 PHE A CA 1
ATOM 581 C C . PHE A 1 82 ? 7.281 32.804 -28.339 1.00 84.62 82 PHE A C 1
ATOM 583 O O . PHE A 1 82 ? 8.077 33.465 -29.002 1.00 84.62 82 PHE A O 1
ATOM 590 N N . ALA A 1 83 ? 7.682 31.841 -27.503 1.00 82.62 83 ALA A N 1
ATOM 591 C CA . ALA A 1 83 ? 9.085 31.478 -27.293 1.00 82.62 83 ALA A CA 1
ATOM 592 C C . ALA A 1 83 ? 9.787 31.105 -28.612 1.00 82.62 83 ALA A C 1
ATOM 594 O O . ALA A 1 83 ? 10.854 31.642 -28.919 1.00 82.62 83 ALA A O 1
ATOM 595 N N . THR A 1 84 ? 9.139 30.283 -29.441 1.00 85.94 84 THR A N 1
ATOM 596 C CA . THR A 1 84 ? 9.616 29.914 -30.783 1.00 85.94 84 THR A CA 1
ATOM 597 C C . THR A 1 84 ? 9.787 31.149 -31.679 1.00 85.94 84 THR A C 1
ATOM 599 O O . THR A 1 84 ? 10.842 31.337 -32.286 1.00 85.94 84 THR A O 1
ATOM 602 N N . ALA A 1 85 ? 8.809 32.060 -31.701 1.00 84.62 85 ALA A N 1
ATOM 603 C CA . ALA A 1 85 ? 8.888 33.309 -32.466 1.00 84.62 85 ALA A CA 1
ATOM 604 C C . ALA A 1 85 ? 9.926 34.319 -31.923 1.00 84.62 85 ALA A C 1
ATOM 606 O O . ALA A 1 85 ? 10.359 35.214 -32.654 1.00 84.62 85 ALA A O 1
ATOM 607 N N . GLN A 1 86 ? 10.348 34.208 -30.657 1.00 82.88 86 GLN A N 1
ATOM 608 C CA . GLN A 1 86 ? 11.490 34.962 -30.130 1.00 82.88 86 GLN A CA 1
ATOM 609 C C . GLN A 1 86 ? 12.823 34.319 -30.545 1.00 82.88 86 GLN A C 1
ATOM 611 O O . GLN A 1 86 ? 13.722 35.035 -30.980 1.00 82.88 86 GLN A O 1
ATOM 616 N N . ALA A 1 87 ? 12.937 32.986 -30.511 1.00 81.31 87 ALA A N 1
ATOM 617 C CA . ALA A 1 87 ? 14.145 32.270 -30.929 1.00 81.31 87 ALA A CA 1
ATOM 618 C C . ALA A 1 87 ? 14.480 32.507 -32.413 1.00 81.31 87 ALA A C 1
ATOM 620 O O . ALA A 1 87 ? 15.620 32.824 -32.755 1.00 81.31 87 ALA A O 1
ATOM 621 N N . GLN A 1 88 ? 13.466 32.458 -33.284 1.00 86.00 88 GLN A N 1
ATOM 622 C CA . GLN A 1 88 ? 13.589 32.677 -34.732 1.00 86.00 88 GLN A CA 1
ATOM 623 C C . GLN A 1 88 ? 14.042 34.100 -35.130 1.00 86.00 88 GLN A C 1
ATOM 625 O O . GLN A 1 88 ? 14.364 34.334 -36.296 1.00 86.00 88 GLN A O 1
ATOM 630 N N . GLN A 1 89 ? 14.109 35.060 -34.195 1.00 81.44 89 GLN A N 1
ATOM 631 C CA . GLN A 1 89 ? 14.724 36.373 -34.452 1.00 81.44 89 GLN A CA 1
ATOM 632 C C . GLN A 1 89 ? 16.259 36.300 -34.515 1.00 81.44 89 GLN A C 1
ATOM 634 O O . GLN A 1 89 ? 16.886 37.153 -35.148 1.00 81.44 89 GLN A O 1
ATOM 639 N N . ASN A 1 90 ? 16.878 35.277 -33.913 1.00 77.38 90 ASN A N 1
ATOM 640 C CA . ASN A 1 90 ? 18.286 34.970 -34.134 1.00 77.38 90 ASN A CA 1
ATOM 641 C C . ASN A 1 90 ? 18.444 34.303 -35.510 1.00 77.38 90 ASN A C 1
ATOM 643 O O . ASN A 1 90 ? 17.863 33.255 -35.783 1.00 77.38 90 ASN A O 1
ATOM 647 N N . THR A 1 91 ? 19.276 34.879 -36.382 1.00 74.19 91 THR A N 1
ATOM 648 C CA . THR A 1 91 ? 19.473 34.389 -37.756 1.00 74.19 91 THR A CA 1
ATOM 649 C C . THR A 1 91 ? 20.052 32.975 -37.853 1.00 74.19 91 THR A C 1
ATOM 651 O O . THR A 1 91 ? 19.911 32.361 -38.905 1.00 74.19 91 THR A O 1
ATOM 654 N N . ALA A 1 92 ? 20.689 32.459 -36.796 1.00 70.69 92 ALA A N 1
ATOM 655 C CA . ALA A 1 92 ? 21.159 31.071 -36.726 1.00 70.69 92 ALA A CA 1
ATOM 656 C C . ALA A 1 92 ? 20.064 30.072 -36.286 1.00 70.69 92 ALA A C 1
ATOM 658 O O . ALA A 1 92 ? 20.238 28.870 -36.432 1.00 70.69 92 ALA A O 1
ATOM 659 N N . LEU A 1 93 ? 18.927 30.566 -35.780 1.00 76.19 93 LEU A N 1
ATOM 660 C CA . LEU A 1 93 ? 17.785 29.784 -35.286 1.00 76.19 93 LEU A CA 1
ATOM 661 C C . LEU A 1 93 ? 16.502 30.029 -36.095 1.00 76.19 93 LEU A C 1
ATOM 663 O O . LEU A 1 93 ? 15.421 29.608 -35.686 1.00 76.19 93 LEU A O 1
ATOM 667 N N . ALA A 1 94 ? 16.607 30.695 -37.247 1.00 73.44 94 ALA A N 1
ATOM 668 C CA . ALA A 1 94 ? 15.470 31.119 -38.066 1.00 73.44 94 ALA A CA 1
ATOM 669 C C . ALA A 1 94 ? 14.603 29.960 -38.609 1.00 73.44 94 ALA A C 1
ATOM 671 O O . ALA A 1 94 ? 13.465 30.198 -39.005 1.00 73.44 94 ALA A O 1
ATOM 672 N N . SER A 1 95 ? 15.125 28.729 -38.623 1.00 71.56 95 SER A N 1
ATOM 673 C CA . SER A 1 95 ? 14.404 27.490 -38.955 1.00 71.56 95 SER A CA 1
ATOM 674 C C . SER A 1 95 ? 13.982 26.662 -37.733 1.00 71.56 95 SER A C 1
ATOM 676 O O . SER A 1 95 ? 13.252 25.692 -37.895 1.00 71.56 95 SER A O 1
ATOM 678 N N . SER A 1 96 ? 14.426 27.010 -36.520 1.00 78.06 96 SER A N 1
ATOM 679 C CA . SER A 1 96 ? 14.154 26.209 -35.318 1.00 78.06 96 SER A CA 1
ATOM 680 C C . SER A 1 96 ? 12.692 26.312 -34.866 1.00 78.06 96 SER A C 1
ATOM 682 O O . SER A 1 96 ? 12.060 27.367 -34.975 1.00 78.06 96 SER A O 1
ATOM 684 N N . THR A 1 97 ? 12.159 25.215 -34.337 1.00 79.19 97 THR A N 1
ATOM 685 C CA . THR A 1 97 ? 10.770 25.054 -33.879 1.00 79.19 97 THR A CA 1
ATOM 686 C C . THR A 1 97 ? 10.740 24.397 -32.492 1.00 79.19 97 THR A C 1
ATOM 688 O O . THR A 1 97 ? 11.787 24.063 -31.939 1.00 79.19 97 THR A O 1
ATOM 691 N N . GLY A 1 98 ? 9.554 24.253 -31.887 1.00 77.94 98 GLY A N 1
ATOM 692 C CA . GLY A 1 98 ? 9.377 23.463 -30.659 1.00 77.94 98 GLY A CA 1
ATOM 693 C C . GLY A 1 98 ? 9.994 24.049 -29.381 1.00 77.94 98 GLY A C 1
ATOM 694 O O . GLY A 1 98 ? 10.267 23.301 -28.445 1.00 77.94 98 GLY A O 1
ATOM 695 N N . TRP A 1 99 ? 10.235 25.363 -29.308 1.00 83.69 99 TRP A N 1
ATOM 696 C CA . TRP A 1 99 ? 10.762 25.988 -28.089 1.00 83.69 99 TRP A CA 1
ATOM 697 C C . TRP A 1 99 ? 9.689 26.062 -27.001 1.00 83.69 99 TRP A C 1
ATOM 699 O O . TRP A 1 99 ? 8.618 26.624 -27.223 1.00 83.69 99 TRP A O 1
ATOM 709 N N . THR A 1 100 ? 10.001 25.549 -25.812 1.00 80.19 100 THR A N 1
ATOM 710 C CA . THR A 1 100 ? 9.089 25.534 -24.660 1.00 80.19 100 THR A CA 1
ATOM 711 C C . THR A 1 100 ? 9.321 26.747 -23.759 1.00 80.19 100 THR A C 1
ATOM 713 O O . THR A 1 100 ? 10.459 27.043 -23.388 1.00 80.19 100 THR A O 1
ATOM 716 N N . ALA A 1 101 ? 8.248 27.433 -23.371 1.00 74.12 101 ALA A N 1
ATOM 717 C CA . ALA A 1 101 ? 8.242 28.535 -22.421 1.00 74.12 101 ALA A CA 1
ATOM 718 C C . ALA A 1 101 ? 8.121 28.024 -20.975 1.00 74.12 101 ALA A C 1
ATOM 720 O O . ALA A 1 101 ? 7.167 27.343 -20.597 1.00 74.12 101 ALA A O 1
ATOM 721 N N . MET A 1 102 ? 9.076 28.413 -20.134 1.00 69.81 102 MET A N 1
ATOM 722 C CA . MET A 1 102 ? 9.110 28.080 -18.711 1.00 69.81 102 MET A CA 1
ATOM 723 C C . MET A 1 102 ? 8.233 29.050 -17.918 1.00 69.81 102 MET A C 1
ATOM 725 O O . MET A 1 102 ? 8.704 30.055 -17.377 1.00 69.81 102 MET A O 1
ATOM 729 N N . VAL A 1 103 ? 6.936 28.761 -17.884 1.00 63.44 103 VAL A N 1
ATOM 730 C CA . VAL A 1 103 ? 5.922 29.592 -17.224 1.00 63.44 103 VAL A CA 1
ATOM 731 C C . VAL A 1 103 ? 5.024 28.752 -16.325 1.00 63.44 103 VAL A C 1
ATOM 733 O O . VAL A 1 103 ? 4.821 27.567 -16.577 1.00 63.44 103 VAL A O 1
ATOM 736 N N . TRP A 1 104 ? 4.473 29.384 -15.288 1.00 59.22 104 TRP A N 1
ATOM 737 C CA . TRP A 1 104 ? 3.390 28.821 -14.480 1.00 59.22 104 TRP A CA 1
ATOM 738 C C . TRP A 1 104 ? 2.100 29.568 -14.813 1.00 59.22 104 TRP A C 1
ATOM 740 O O . TRP A 1 104 ? 2.075 30.803 -14.744 1.00 59.22 104 TRP A O 1
ATOM 750 N N . VAL A 1 105 ? 1.045 28.834 -15.163 1.00 58.44 105 VAL A N 1
ATOM 751 C CA . VAL A 1 105 ? -0.276 29.378 -15.507 1.00 58.44 105 VAL A CA 1
ATOM 752 C C . VAL A 1 105 ? -1.286 28.897 -14.465 1.00 58.44 105 VAL A C 1
ATOM 754 O O . VAL A 1 105 ? -1.192 27.772 -13.984 1.00 58.44 105 VAL A O 1
ATOM 757 N N . ASN A 1 106 ? -2.237 29.751 -14.082 1.00 59.31 106 ASN A N 1
ATOM 758 C CA . ASN A 1 106 ? -3.366 29.345 -13.245 1.00 59.31 106 ASN A CA 1
ATOM 759 C C . ASN A 1 106 ? -4.702 29.749 -13.886 1.00 59.31 106 ASN A C 1
ATOM 761 O O . ASN A 1 106 ? -4.833 30.861 -14.410 1.00 59.31 106 ASN A O 1
ATOM 765 N N . THR A 1 107 ? -5.672 28.839 -13.821 1.00 51.41 107 THR A N 1
ATOM 766 C CA . THR A 1 107 ? -7.023 28.953 -14.384 1.00 51.41 107 THR A CA 1
ATOM 767 C C . THR A 1 107 ? -8.106 29.272 -13.362 1.00 51.41 107 THR A C 1
ATOM 769 O O . THR A 1 107 ? -9.117 29.840 -13.765 1.00 51.41 107 THR A O 1
ATOM 772 N N . ASP A 1 108 ? -7.905 28.948 -12.082 1.00 50.06 108 ASP A N 1
ATOM 773 C CA . ASP A 1 108 ? -8.911 29.101 -11.024 1.00 50.06 108 ASP A CA 1
ATOM 774 C C . ASP A 1 108 ? -8.314 29.844 -9.815 1.00 50.06 108 ASP A C 1
ATOM 776 O O . ASP A 1 108 ? -7.233 29.498 -9.336 1.00 50.06 108 ASP A O 1
ATOM 780 N N . ASP A 1 109 ? -8.972 30.904 -9.339 1.00 47.59 109 ASP A N 1
ATOM 781 C CA . ASP A 1 109 ? -8.518 31.717 -8.204 1.00 47.59 109 ASP A CA 1
ATOM 782 C C . ASP A 1 109 ? -9.131 31.312 -6.849 1.00 47.59 109 ASP A C 1
ATOM 784 O O . ASP A 1 109 ? -8.848 31.960 -5.838 1.00 47.59 109 ASP A O 1
ATOM 788 N N . THR A 1 110 ? -9.916 30.229 -6.809 1.00 43.09 110 THR A N 1
ATOM 789 C CA . THR A 1 110 ? -10.580 29.711 -5.600 1.00 43.09 110 THR A CA 1
ATOM 790 C C . THR A 1 110 ? -9.828 28.574 -4.900 1.00 43.09 110 THR A C 1
ATOM 792 O O . THR A 1 110 ? -10.042 28.360 -3.704 1.00 43.09 110 THR A O 1
ATOM 795 N N . LEU A 1 111 ? -8.929 27.874 -5.602 1.00 42.62 111 LEU A N 1
ATOM 796 C CA . LEU A 1 111 ? -8.185 26.726 -5.069 1.00 42.62 111 LEU A CA 1
ATOM 797 C C . LEU A 1 111 ? -6.853 27.129 -4.383 1.00 42.62 111 LEU A C 1
ATOM 799 O O . LEU A 1 111 ? -6.279 28.174 -4.715 1.00 42.62 111 LEU A O 1
ATOM 803 N N . PRO A 1 112 ? -6.351 26.327 -3.415 1.00 43.31 112 PRO A N 1
ATOM 804 C CA . PRO A 1 112 ? -5.024 26.496 -2.805 1.00 43.31 112 PRO A CA 1
ATOM 805 C C . PRO A 1 112 ? -3.844 26.409 -3.800 1.00 43.31 112 PRO A C 1
ATOM 807 O O . PRO A 1 112 ? -4.034 26.282 -5.007 1.00 43.31 112 PRO A O 1
ATOM 810 N N . GLN A 1 113 ? -2.615 26.570 -3.291 1.00 41.97 113 GLN A N 1
ATOM 811 C CA . GLN A 1 113 ? -1.382 26.509 -4.087 1.00 41.97 113 GLN A CA 1
ATOM 812 C C . GLN A 1 113 ? -0.379 25.531 -3.476 1.00 41.97 113 GLN A C 1
ATOM 814 O O . GLN A 1 113 ? 0.054 25.731 -2.337 1.00 41.97 113 GLN A O 1
ATOM 819 N N . ALA A 1 114 ? 0.057 24.563 -4.281 1.00 37.75 114 ALA A N 1
ATOM 820 C CA . ALA A 1 114 ? 0.977 23.508 -3.886 1.00 37.75 114 ALA A CA 1
ATOM 821 C C . ALA A 1 114 ? 2.302 24.079 -3.364 1.00 37.75 114 ALA A C 1
ATOM 823 O O . ALA A 1 114 ? 3.025 24.788 -4.070 1.00 37.75 114 ALA A O 1
ATOM 824 N N . ILE A 1 115 ? 2.624 23.743 -2.114 1.00 36.75 115 ILE A N 1
ATOM 825 C CA . ILE A 1 115 ? 3.868 24.155 -1.445 1.00 36.75 115 ILE A CA 1
ATOM 826 C C . ILE A 1 115 ? 4.978 23.100 -1.630 1.00 36.75 115 ILE A C 1
ATOM 828 O O . ILE A 1 115 ? 6.156 23.443 -1.545 1.00 36.75 115 ILE A O 1
ATOM 832 N N . ASP A 1 116 ? 4.622 21.848 -1.941 1.00 37.62 116 ASP A N 1
ATOM 833 C CA . ASP A 1 116 ? 5.549 20.719 -2.095 1.00 37.62 116 ASP A CA 1
ATOM 834 C C . ASP A 1 116 ? 5.334 19.989 -3.442 1.00 37.62 116 ASP A C 1
ATOM 836 O O . ASP A 1 116 ? 4.222 19.527 -3.705 1.00 37.62 116 ASP A O 1
ATOM 840 N N . PRO A 1 117 ? 6.364 19.854 -4.303 1.00 38.72 117 PRO A N 1
ATOM 841 C CA . PRO A 1 117 ? 6.292 19.055 -5.529 1.00 38.72 117 PRO A CA 1
ATOM 842 C C . PRO A 1 117 ? 6.121 17.539 -5.321 1.00 38.72 117 PRO A C 1
ATOM 844 O O . PRO A 1 117 ? 5.794 16.847 -6.282 1.00 38.72 117 PRO A O 1
ATOM 847 N N . ASN A 1 118 ? 6.380 17.011 -4.119 1.00 38.00 118 ASN A N 1
ATOM 848 C CA . ASN A 1 118 ? 6.531 15.568 -3.881 1.00 38.00 118 ASN A CA 1
ATOM 849 C C . ASN A 1 118 ? 5.273 14.867 -3.336 1.00 38.00 118 ASN A C 1
ATOM 851 O O . ASN A 1 118 ? 5.297 13.654 -3.142 1.00 38.00 118 ASN A O 1
ATOM 855 N N . ASN A 1 119 ? 4.175 15.592 -3.089 1.00 39.47 119 ASN A N 1
ATOM 856 C CA . ASN A 1 119 ? 2.934 15.017 -2.560 1.00 39.47 119 ASN A CA 1
ATOM 857 C C . ASN A 1 119 ? 1.696 15.500 -3.351 1.00 39.47 119 ASN A C 1
ATOM 859 O O . ASN A 1 119 ? 1.176 16.580 -3.070 1.00 39.47 119 ASN A O 1
ATOM 863 N N . PRO A 1 120 ? 1.193 14.717 -4.325 1.00 40.28 120 PRO A N 1
ATOM 864 C CA . PRO A 1 120 ? 0.082 15.119 -5.195 1.00 40.28 120 PRO A CA 1
ATOM 865 C C . PRO A 1 120 ? -1.322 14.897 -4.589 1.00 40.28 120 PRO A C 1
ATOM 867 O O . PRO A 1 120 ? -2.318 15.038 -5.293 1.00 40.28 120 PRO A O 1
ATOM 870 N N . GLY A 1 121 ? -1.432 14.502 -3.316 1.00 37.53 121 GLY A N 1
ATOM 871 C CA . GLY A 1 121 ? -2.633 13.859 -2.765 1.00 37.53 121 GLY A CA 1
ATOM 872 C C . GLY A 1 121 ? -3.844 14.734 -2.399 1.00 37.53 121 GLY A C 1
ATOM 873 O O . GLY A 1 121 ? -4.777 14.194 -1.811 1.00 37.53 121 GLY A O 1
ATOM 874 N N . ALA A 1 122 ? -3.864 16.049 -2.667 1.00 32.69 122 ALA A N 1
ATOM 875 C CA . ALA A 1 122 ? -4.905 16.934 -2.115 1.00 32.69 122 ALA A CA 1
ATOM 876 C C . ALA A 1 122 ? -5.297 18.146 -2.991 1.00 32.69 122 ALA A C 1
ATOM 878 O O . ALA A 1 122 ? -4.737 19.223 -2.840 1.00 32.69 122 ALA A O 1
ATOM 879 N N . GLY A 1 123 ? -6.336 18.007 -3.827 1.00 43.00 123 GLY A N 1
ATOM 880 C CA . GLY A 1 123 ? -7.224 19.122 -4.229 1.00 43.00 123 GLY A CA 1
ATOM 881 C C . GLY A 1 123 ? -6.619 20.336 -4.962 1.00 43.00 123 GLY A C 1
ATOM 882 O O . GLY A 1 123 ? -7.199 21.419 -4.908 1.00 43.00 123 GLY A O 1
ATOM 883 N N . GLU A 1 124 ? -5.470 20.184 -5.619 1.00 41.56 124 GLU A N 1
ATOM 884 C CA . GLU A 1 124 ? -4.723 21.265 -6.286 1.00 41.56 124 GLU A CA 1
ATOM 885 C C . GLU A 1 124 ? -5.130 21.483 -7.762 1.00 41.56 124 GLU A C 1
ATOM 887 O O . GLU A 1 124 ? -5.664 20.584 -8.409 1.00 41.56 124 GLU A O 1
ATOM 892 N N . SER A 1 125 ? -4.831 22.669 -8.320 1.00 40.44 125 SER A N 1
ATOM 893 C CA . SER A 1 125 ? -5.120 23.055 -9.722 1.00 40.44 125 SER A CA 1
ATOM 894 C C . SER A 1 125 ? -3.839 23.159 -10.579 1.00 40.44 125 SER A C 1
ATOM 896 O O . SER A 1 125 ? -3.135 24.175 -10.513 1.00 40.44 125 SER A O 1
ATOM 898 N N . PRO A 1 126 ? -3.506 22.149 -11.413 1.00 49.25 126 PRO A N 1
ATOM 899 C CA . PRO A 1 126 ? -2.226 22.090 -12.116 1.00 49.25 126 PRO A CA 1
ATOM 900 C C . PRO A 1 126 ? -2.341 22.404 -13.621 1.00 49.25 126 PRO A C 1
ATOM 902 O O . PRO A 1 126 ? -2.260 21.508 -14.461 1.00 49.25 126 PRO A O 1
ATOM 905 N N . VAL A 1 127 ? -2.429 23.682 -14.011 1.00 47.16 127 VAL A N 1
ATOM 906 C CA . VAL A 1 127 ? -2.354 24.070 -15.442 1.00 47.16 127 VAL A CA 1
ATOM 907 C C . VAL A 1 127 ? -0.915 24.380 -15.860 1.00 47.16 127 VAL A C 1
ATOM 909 O O . VAL A 1 127 ? -0.513 25.509 -16.139 1.00 47.16 127 VAL A O 1
ATOM 912 N N . SER A 1 128 ? -0.142 23.298 -15.948 1.00 51.69 128 SER A N 1
ATOM 913 C CA . SER A 1 128 ? 1.253 23.235 -16.399 1.00 51.69 128 SER A CA 1
ATOM 914 C C . SER A 1 128 ? 2.275 23.932 -15.477 1.00 51.69 128 SER A C 1
ATOM 916 O O . SER A 1 128 ? 2.438 25.153 -15.473 1.00 51.69 128 SER A O 1
ATOM 918 N N . SER A 1 129 ? 3.035 23.124 -14.729 1.00 52.59 129 SER A N 1
ATOM 919 C CA . SER A 1 129 ? 4.306 23.548 -14.130 1.00 52.59 129 SER A CA 1
ATOM 920 C C . SER A 1 129 ? 5.463 23.278 -15.113 1.00 52.59 129 SER A C 1
ATOM 922 O O . SER A 1 129 ? 5.362 22.361 -15.936 1.00 52.59 129 SER A O 1
ATOM 924 N N . PRO A 1 130 ? 6.587 24.021 -15.052 1.00 53.09 130 PRO A N 1
ATOM 925 C CA . PRO A 1 130 ? 7.726 23.809 -15.957 1.00 53.09 130 PRO A CA 1
ATOM 926 C C . PRO A 1 130 ? 8.289 22.373 -15.971 1.00 53.09 130 PRO A C 1
ATOM 928 O O . PRO A 1 130 ? 8.727 21.899 -17.021 1.00 53.09 130 PRO A O 1
ATOM 931 N N . LEU A 1 131 ? 8.208 21.671 -14.833 1.00 51.84 131 LEU A N 1
ATOM 932 C CA . LEU A 1 131 ? 8.652 20.282 -14.658 1.00 51.84 131 LEU A CA 1
ATOM 933 C C . LEU A 1 131 ? 7.868 19.293 -15.541 1.00 51.84 131 LEU A C 1
ATOM 935 O O . LEU A 1 131 ? 8.449 18.361 -16.087 1.00 51.84 131 LEU A O 1
ATOM 939 N N . VAL A 1 132 ? 6.562 19.519 -15.719 1.00 52.53 132 VAL A N 1
ATOM 940 C CA . VAL A 1 132 ? 5.670 18.632 -16.493 1.00 52.53 132 VAL A CA 1
ATOM 941 C C . VAL A 1 132 ? 5.745 18.916 -18.002 1.00 52.53 132 VAL A C 1
ATOM 943 O O . VAL A 1 132 ? 5.534 18.022 -18.815 1.00 52.53 132 VAL A O 1
ATOM 946 N N . ARG A 1 133 ? 6.071 20.153 -18.406 1.00 54.47 133 ARG A N 1
ATOM 947 C CA . ARG A 1 133 ? 5.987 20.610 -19.812 1.00 54.47 133 ARG A CA 1
ATOM 948 C C . ARG A 1 133 ? 7.119 20.156 -20.732 1.00 54.47 133 ARG A C 1
ATOM 950 O O . ARG A 1 133 ? 6.950 20.189 -21.943 1.00 54.47 133 ARG A O 1
ATOM 957 N N . SER A 1 134 ? 8.292 19.838 -20.191 1.00 50.12 134 SER A N 1
ATOM 958 C CA . SER A 1 134 ? 9.541 19.760 -20.973 1.00 50.12 134 SER A CA 1
ATOM 959 C C . SER A 1 134 ? 9.939 18.343 -21.417 1.00 50.12 134 SER A C 1
ATOM 961 O O . SER A 1 134 ? 10.965 18.176 -22.084 1.00 50.12 134 SER A O 1
ATOM 963 N N . GLY A 1 135 ? 9.126 17.333 -21.078 1.00 48.69 135 GLY A N 1
ATOM 964 C CA . GLY A 1 135 ? 9.404 15.920 -21.365 1.00 48.69 135 GLY A CA 1
ATOM 965 C C . GLY A 1 135 ? 10.534 15.334 -20.511 1.00 48.69 135 GLY A C 1
ATOM 966 O O . GLY A 1 135 ? 11.230 14.429 -20.960 1.00 48.69 135 GLY A O 1
ATOM 967 N N . THR A 1 136 ? 10.772 15.883 -19.314 1.00 47.81 136 THR A N 1
ATOM 968 C CA . THR A 1 136 ? 11.932 15.555 -18.467 1.00 47.81 136 THR A CA 1
ATOM 969 C C . THR A 1 136 ? 11.529 15.064 -17.075 1.00 47.81 136 THR A C 1
ATOM 971 O O . THR A 1 136 ? 11.861 15.690 -16.067 1.00 47.81 136 THR A O 1
ATOM 974 N N . THR A 1 137 ? 10.831 13.932 -17.003 1.00 42.41 137 THR A N 1
ATOM 975 C CA . THR A 1 137 ? 10.574 13.189 -15.755 1.00 42.41 137 THR A CA 1
ATOM 976 C C . THR A 1 137 ? 11.829 12.437 -15.286 1.00 42.41 137 THR A C 1
ATOM 978 O O . THR A 1 137 ? 11.871 11.212 -15.240 1.00 42.41 137 THR A O 1
ATOM 981 N N . ASP A 1 138 ? 12.875 13.184 -14.926 1.00 40.12 138 ASP A N 1
ATOM 982 C CA . ASP A 1 138 ? 14.024 12.644 -14.191 1.00 40.12 138 ASP A CA 1
ATOM 983 C C . ASP A 1 138 ? 13.687 12.589 -12.692 1.00 40.12 138 ASP A C 1
ATOM 985 O O . ASP A 1 138 ? 13.647 13.615 -12.013 1.00 40.12 138 ASP A O 1
ATOM 989 N N . GLN A 1 139 ? 13.415 11.383 -12.191 1.00 37.53 139 GLN A N 1
ATOM 990 C CA . GLN A 1 139 ? 13.145 11.114 -10.773 1.00 37.53 139 GLN A CA 1
ATOM 991 C C . GLN A 1 139 ? 14.404 10.686 -9.988 1.00 37.53 139 GLN A C 1
ATOM 993 O O . GLN A 1 139 ? 14.302 10.331 -8.819 1.00 37.53 139 GLN A O 1
ATOM 998 N N . THR A 1 140 ? 15.596 10.701 -10.600 1.00 35.25 140 THR A N 1
ATOM 999 C CA . THR A 1 140 ? 16.800 10.046 -10.044 1.00 35.25 140 THR A CA 1
ATOM 1000 C C . THR A 1 140 ? 17.671 10.929 -9.141 1.00 35.25 140 THR A C 1
ATOM 1002 O O . THR A 1 140 ? 18.672 10.459 -8.608 1.00 35.25 140 THR A O 1
ATOM 1005 N N . GLY A 1 141 ? 17.313 12.205 -8.944 1.00 38.50 141 GLY A N 1
ATOM 1006 C CA . GLY A 1 141 ? 17.950 13.086 -7.949 1.00 38.50 141 GLY A CA 1
ATOM 1007 C C . GLY A 1 141 ? 19.437 13.406 -8.189 1.00 38.50 141 GLY A C 1
ATOM 1008 O O . GLY A 1 141 ? 20.125 13.850 -7.272 1.00 38.50 141 GLY A O 1
ATOM 1009 N N . GLY A 1 142 ? 19.954 13.172 -9.400 1.00 31.08 142 GLY A N 1
ATOM 1010 C CA . GLY A 1 142 ? 21.392 13.143 -9.681 1.00 31.08 142 GLY A CA 1
ATOM 1011 C C . GLY A 1 142 ? 22.142 14.466 -9.458 1.00 31.08 142 GLY A C 1
ATOM 1012 O O . GLY A 1 142 ? 22.066 15.381 -10.280 1.00 31.08 142 GLY A O 1
ATOM 1013 N N . ALA A 1 143 ? 22.956 14.523 -8.398 1.00 33.53 143 ALA A N 1
ATOM 1014 C CA . ALA A 1 143 ? 23.876 15.632 -8.098 1.00 33.53 143 ALA A CA 1
ATOM 1015 C C . ALA A 1 143 ? 25.345 15.385 -8.528 1.00 33.53 143 ALA A C 1
ATOM 1017 O O . ALA A 1 143 ? 26.198 16.256 -8.347 1.00 33.53 143 ALA A O 1
ATOM 1018 N N . GLY A 1 144 ? 25.662 14.212 -9.088 1.00 33.00 144 GLY A N 1
ATOM 1019 C CA . GLY A 1 144 ? 26.994 13.882 -9.616 1.00 33.00 144 GLY A CA 1
ATOM 1020 C C . GLY A 1 144 ? 27.215 14.329 -11.070 1.00 33.00 144 GLY A C 1
ATOM 1021 O O . GLY A 1 144 ? 26.261 14.566 -11.812 1.00 33.00 144 GLY A O 1
ATOM 1022 N N . GLN A 1 145 ? 28.479 14.380 -11.512 1.00 36.38 145 GLN A N 1
ATOM 1023 C CA . GLN A 1 145 ? 28.777 14.295 -12.952 1.00 36.38 145 GLN A CA 1
ATOM 1024 C C . GLN A 1 145 ? 28.280 12.932 -13.470 1.00 36.38 145 GLN A C 1
ATOM 1026 O O . GLN A 1 145 ? 28.462 11.924 -12.789 1.00 36.38 145 GLN A O 1
ATOM 1031 N N . GLY A 1 146 ? 27.657 12.896 -14.651 1.00 39.00 146 GLY A N 1
ATOM 1032 C CA . GLY A 1 146 ? 27.055 11.679 -15.209 1.00 39.00 146 GLY A CA 1
ATOM 1033 C C . GLY A 1 146 ? 25.590 11.414 -14.828 1.00 39.00 146 GLY A C 1
ATOM 1034 O O . GLY A 1 146 ? 25.112 10.306 -15.053 1.00 39.00 146 GLY A O 1
ATOM 1035 N N . GLY A 1 147 ? 24.861 12.393 -14.276 1.00 38.06 147 GLY A N 1
ATOM 1036 C CA . GLY A 1 147 ? 23.396 12.304 -14.162 1.00 38.06 147 GLY A CA 1
ATOM 1037 C C . GLY A 1 147 ? 22.710 12.212 -15.538 1.00 38.06 147 GLY A C 1
ATOM 1038 O O . GLY A 1 147 ? 23.231 12.720 -16.529 1.00 38.06 147 GLY A O 1
ATOM 1039 N N . ALA A 1 148 ? 21.528 11.593 -15.613 1.00 46.12 148 ALA A N 1
ATOM 1040 C CA . ALA A 1 148 ? 20.839 11.252 -16.870 1.00 46.12 148 ALA A CA 1
ATOM 1041 C C . ALA A 1 148 ? 20.154 12.445 -17.592 1.00 46.12 148 ALA A C 1
ATOM 1043 O O . ALA A 1 148 ? 19.096 12.300 -18.203 1.00 46.12 148 ALA A O 1
ATOM 1044 N N . GLY A 1 149 ? 20.738 13.643 -17.505 1.00 55.28 149 GLY A N 1
ATOM 1045 C CA . GLY A 1 149 ? 20.220 14.871 -18.109 1.00 55.28 149 GLY A CA 1
ATOM 1046 C C . GLY A 1 149 ? 20.822 15.202 -19.477 1.00 55.28 149 GLY A C 1
ATOM 1047 O O . GLY A 1 149 ? 21.720 14.526 -19.974 1.00 55.28 149 GLY A O 1
ATOM 1048 N N . VAL A 1 150 ? 20.346 16.306 -20.061 1.00 64.50 150 VAL A N 1
ATOM 1049 C CA . VAL A 1 150 ? 20.929 16.940 -21.254 1.00 64.50 150 VAL A CA 1
ATOM 1050 C C . VAL A 1 150 ? 21.423 18.342 -20.854 1.00 64.50 150 VAL A C 1
ATOM 1052 O O . VAL A 1 150 ? 20.626 19.104 -20.302 1.00 64.50 150 VAL A O 1
ATOM 1055 N N . PRO A 1 151 ? 22.694 18.714 -21.109 1.00 67.69 151 PRO A N 1
ATOM 1056 C CA . PRO A 1 151 ? 23.267 19.980 -20.653 1.00 67.69 151 PRO A CA 1
ATOM 1057 C C . PRO A 1 151 ? 22.687 21.185 -21.400 1.00 67.69 151 PRO A C 1
ATOM 1059 O O . PRO A 1 151 ? 22.455 21.136 -22.611 1.00 67.69 151 PRO A O 1
ATOM 1062 N N . VAL A 1 152 ? 22.475 22.290 -20.679 1.00 71.06 152 VAL A N 1
ATOM 1063 C CA . VAL A 1 152 ? 21.727 23.454 -21.175 1.00 71.06 152 VAL A CA 1
ATOM 1064 C C . VAL A 1 152 ? 22.606 24.702 -21.231 1.00 71.06 152 VAL A C 1
ATOM 1066 O O . VAL A 1 152 ? 23.151 25.167 -20.227 1.00 71.06 152 VAL A O 1
ATOM 1069 N N . TYR A 1 153 ? 22.710 25.266 -22.431 1.00 70.25 153 TYR A N 1
ATOM 1070 C CA . TYR A 1 153 ? 23.581 26.385 -22.781 1.00 70.25 153 TYR A CA 1
ATOM 1071 C C . TYR A 1 153 ? 22.806 27.667 -23.050 1.00 70.25 153 TYR A C 1
ATOM 1073 O O . TYR A 1 153 ? 21.662 27.637 -23.494 1.00 70.25 153 TYR A O 1
ATOM 1081 N N . ALA A 1 154 ? 23.448 28.814 -22.852 1.00 70.50 154 ALA A N 1
ATOM 1082 C CA . ALA A 1 154 ? 22.924 30.082 -23.335 1.00 70.50 154 ALA A CA 1
ATOM 1083 C C . ALA A 1 154 ? 22.832 30.086 -24.869 1.00 70.50 154 ALA A C 1
ATOM 1085 O O . ALA A 1 154 ? 23.637 29.464 -25.559 1.00 70.50 154 ALA A O 1
ATOM 1086 N N . ILE A 1 155 ? 21.884 30.848 -25.415 1.00 70.38 155 ILE A N 1
ATOM 1087 C CA . ILE A 1 155 ? 21.720 31.083 -26.863 1.00 70.38 155 ILE A CA 1
ATOM 1088 C C . ILE A 1 155 ? 22.934 31.762 -27.536 1.00 70.38 155 ILE A C 1
ATOM 1090 O O . ILE A 1 155 ? 23.002 31.814 -28.762 1.00 70.38 155 ILE A O 1
ATOM 1094 N N . ASP A 1 156 ? 23.899 32.263 -26.753 1.00 65.94 156 ASP A N 1
ATOM 1095 C CA . ASP A 1 156 ? 25.222 32.681 -27.242 1.00 65.94 156 ASP A CA 1
ATOM 1096 C C . ASP A 1 156 ? 26.171 31.508 -27.556 1.00 65.94 156 ASP A C 1
ATOM 1098 O O . ASP A 1 156 ? 27.188 31.714 -28.212 1.00 65.94 156 ASP A O 1
ATOM 1102 N N . GLY A 1 157 ? 25.842 30.293 -27.104 1.00 62.19 157 GLY A N 1
ATOM 1103 C CA . GLY A 1 157 ? 26.594 29.066 -27.353 1.00 62.19 157 GLY A CA 1
ATOM 1104 C C . GLY A 1 157 ? 27.908 28.920 -26.582 1.00 62.19 157 GLY A C 1
ATOM 1105 O O . GLY A 1 157 ? 28.634 27.956 -26.807 1.00 62.19 157 GLY A O 1
ATOM 1106 N N . THR A 1 158 ? 28.234 29.844 -25.678 1.00 64.75 158 THR A N 1
ATOM 1107 C CA . THR A 1 158 ? 29.520 29.882 -24.958 1.00 64.75 158 THR A CA 1
ATOM 1108 C C . THR A 1 158 ? 29.387 29.603 -23.463 1.00 64.75 158 THR A C 1
ATOM 1110 O O . THR A 1 158 ? 30.314 29.064 -22.857 1.00 64.75 158 THR A O 1
ATOM 1113 N N . THR A 1 159 ? 28.237 29.927 -22.861 1.00 63.53 159 THR A N 1
ATOM 1114 C CA . THR A 1 159 ? 28.005 29.752 -21.419 1.00 63.53 159 THR A CA 1
ATOM 1115 C C . THR A 1 159 ? 27.114 28.542 -21.137 1.00 63.53 159 THR A C 1
ATOM 1117 O O . THR A 1 159 ? 25.946 28.536 -21.521 1.00 63.53 159 THR A O 1
ATOM 1120 N N . CYS A 1 160 ? 27.631 27.538 -20.421 1.00 64.44 160 CYS A N 1
ATOM 1121 C CA . CYS A 1 160 ? 26.796 26.503 -19.802 1.00 64.44 160 CYS A CA 1
ATOM 1122 C C . CYS A 1 160 ? 26.018 27.126 -18.631 1.00 64.44 160 CYS A C 1
ATOM 1124 O O . CYS A 1 160 ? 26.610 27.821 -17.804 1.00 64.44 160 CYS A O 1
ATOM 1126 N N . ILE A 1 161 ? 24.705 26.905 -18.577 1.00 59.00 161 ILE A N 1
ATOM 1127 C CA . ILE A 1 161 ? 23.815 27.450 -17.541 1.00 59.00 161 ILE A CA 1
ATOM 1128 C C . ILE A 1 161 ? 23.548 26.391 -16.468 1.00 59.00 161 ILE A C 1
ATOM 1130 O O . ILE A 1 161 ? 23.564 26.702 -15.281 1.00 59.00 161 ILE A O 1
ATOM 1134 N N . ALA A 1 162 ? 23.314 25.152 -16.900 1.00 61.81 162 ALA A N 1
ATOM 1135 C CA . ALA A 1 162 ? 22.958 24.015 -16.062 1.00 61.81 162 ALA A CA 1
ATOM 1136 C C . ALA A 1 162 ? 23.449 22.715 -16.711 1.00 61.81 162 ALA A C 1
ATOM 1138 O O . ALA A 1 162 ? 23.414 22.585 -17.938 1.00 61.81 162 ALA A O 1
ATOM 1139 N N . ARG A 1 163 ? 23.908 21.751 -15.905 1.00 56.56 163 ARG A N 1
ATOM 1140 C CA . ARG A 1 163 ? 24.459 20.480 -16.414 1.00 56.56 163 ARG A CA 1
ATOM 1141 C C . ARG A 1 163 ? 23.366 19.447 -16.680 1.00 56.56 163 ARG A C 1
ATOM 1143 O O . ARG A 1 163 ? 23.486 18.665 -17.614 1.00 56.56 163 ARG A O 1
ATOM 1150 N N . ASN A 1 164 ? 22.296 19.487 -15.889 1.00 54.94 164 ASN A N 1
ATOM 1151 C CA . ASN A 1 164 ? 21.118 18.633 -16.008 1.00 54.94 164 ASN A CA 1
ATOM 1152 C C . ASN A 1 164 ? 19.828 19.432 -15.720 1.00 54.94 164 ASN A C 1
ATOM 1154 O O . ASN A 1 164 ? 19.864 20.638 -15.467 1.00 54.94 164 ASN A O 1
ATOM 1158 N N . ASN A 1 165 ? 18.675 18.759 -15.749 1.00 54.94 165 ASN A N 1
ATOM 1159 C CA . ASN A 1 165 ? 17.381 19.395 -15.481 1.00 54.94 165 ASN A CA 1
ATOM 1160 C C . ASN A 1 165 ? 17.222 19.807 -14.001 1.00 54.94 165 ASN A C 1
ATOM 1162 O O . ASN A 1 165 ? 16.574 20.811 -13.706 1.00 54.94 165 ASN A O 1
ATOM 1166 N N . ALA A 1 166 ? 17.843 19.076 -13.067 1.00 52.28 166 ALA A N 1
ATOM 1167 C CA . ALA A 1 166 ? 17.774 19.368 -11.635 1.00 52.28 166 ALA A CA 1
ATOM 1168 C C . ALA A 1 166 ? 18.457 20.701 -11.272 1.00 52.28 166 ALA A C 1
ATOM 1170 O O . ALA A 1 166 ? 17.868 21.481 -10.525 1.00 52.28 166 ALA A O 1
ATOM 1171 N N . ASP A 1 167 ? 19.619 21.022 -11.863 1.00 52.69 167 ASP A N 1
ATOM 1172 C CA . ASP A 1 167 ? 20.283 22.337 -11.737 1.00 52.69 167 ASP A CA 1
ATOM 1173 C C . ASP A 1 167 ? 19.313 23.493 -12.113 1.00 52.69 167 ASP A C 1
ATOM 1175 O O . ASP A 1 167 ? 19.357 24.565 -11.508 1.00 52.69 167 ASP A O 1
ATOM 1179 N N . ILE A 1 168 ? 18.403 23.288 -13.080 1.00 54.19 168 ILE A N 1
ATOM 1180 C CA . ILE A 1 168 ? 17.433 24.307 -13.531 1.00 54.19 168 ILE A CA 1
ATOM 1181 C C . ILE A 1 168 ? 16.251 24.454 -12.565 1.00 54.19 168 ILE A C 1
ATOM 1183 O O . ILE A 1 168 ? 15.824 25.579 -12.294 1.00 54.19 168 ILE A O 1
ATOM 1187 N N . TYR A 1 169 ? 15.699 23.346 -12.066 1.00 53.16 169 TYR A N 1
ATOM 1188 C CA . TYR A 1 169 ? 14.470 23.366 -11.266 1.00 53.16 169 TYR A CA 1
ATOM 1189 C C . TYR A 1 169 ? 14.723 23.533 -9.756 1.00 53.16 169 TYR A C 1
ATOM 1191 O O . TYR A 1 169 ? 13.978 24.255 -9.089 1.00 53.16 169 TYR A O 1
ATOM 1199 N N . ASN A 1 170 ? 15.811 22.976 -9.218 1.00 45.59 170 ASN A N 1
ATOM 1200 C CA . ASN A 1 170 ? 16.092 22.954 -7.780 1.00 45.59 170 ASN A CA 1
ATOM 1201 C C . ASN A 1 170 ? 16.989 24.134 -7.352 1.00 45.59 170 ASN A C 1
ATOM 1203 O O . ASN A 1 170 ? 18.161 23.986 -7.021 1.00 45.59 170 ASN A O 1
ATOM 1207 N N . ASN A 1 171 ? 16.400 25.336 -7.316 1.00 42.62 171 ASN A N 1
ATOM 1208 C CA . ASN A 1 171 ? 16.981 26.595 -6.807 1.00 42.62 171 ASN A CA 1
ATOM 1209 C C . ASN A 1 171 ? 18.188 27.214 -7.557 1.00 42.62 171 ASN A C 1
ATOM 1211 O O . ASN A 1 171 ? 18.602 28.310 -7.158 1.00 42.62 171 ASN A O 1
ATOM 1215 N N . TRP A 1 172 ? 18.707 26.615 -8.637 1.00 38.00 172 TRP A N 1
ATOM 1216 C CA . TRP A 1 172 ? 19.978 26.986 -9.298 1.00 38.00 172 TRP A CA 1
ATOM 1217 C C . TRP A 1 172 ? 21.179 26.911 -8.340 1.00 38.00 172 TRP A C 1
ATOM 1219 O O . TRP A 1 172 ? 21.652 27.931 -7.817 1.00 38.00 172 TRP A O 1
ATOM 1229 N N . SER A 1 173 ? 21.683 25.692 -8.150 1.00 35.44 173 SER A N 1
ATOM 1230 C CA . SER A 1 173 ? 23.057 25.401 -7.723 1.00 35.44 173 SER A CA 1
ATOM 1231 C C . SER A 1 173 ? 24.068 26.219 -8.541 1.00 35.44 173 SER A C 1
ATOM 1233 O O . SER A 1 173 ? 23.863 26.479 -9.726 1.00 35.44 173 SER A O 1
ATOM 1235 N N . ASN A 1 174 ? 25.185 26.627 -7.932 1.00 36.16 174 ASN A N 1
ATOM 1236 C CA . ASN A 1 174 ? 26.295 27.197 -8.696 1.00 36.16 174 ASN A CA 1
ATOM 1237 C C . ASN A 1 174 ? 26.902 26.084 -9.577 1.00 36.16 174 ASN A C 1
ATOM 1239 O O . ASN A 1 174 ? 27.404 25.113 -9.011 1.00 36.16 174 ASN A O 1
ATOM 1243 N N . PRO A 1 175 ? 26.934 26.202 -10.921 1.00 34.72 175 PRO A N 1
ATOM 1244 C CA . PRO A 1 175 ? 27.446 25.137 -11.793 1.00 34.72 175 PRO A CA 1
ATOM 1245 C C . PRO A 1 175 ? 28.953 24.858 -11.626 1.00 34.72 175 PRO A C 1
ATOM 1247 O O . PRO A 1 175 ? 29.468 23.921 -12.230 1.00 34.72 175 PRO A O 1
ATOM 1250 N N . PHE A 1 176 ? 29.653 25.648 -10.801 1.00 37.09 176 PHE A N 1
ATOM 1251 C CA . PHE A 1 176 ? 31.067 25.482 -10.453 1.00 37.09 176 PHE A CA 1
ATOM 1252 C C . PHE A 1 176 ? 31.321 25.017 -9.005 1.00 37.09 176 PHE A C 1
ATOM 1254 O O . PHE A 1 176 ? 32.484 24.865 -8.628 1.00 37.09 176 PHE A O 1
ATOM 1261 N N . ASP A 1 177 ? 30.290 24.782 -8.182 1.00 33.16 177 ASP A N 1
ATOM 1262 C CA . ASP A 1 177 ? 30.497 24.229 -6.836 1.00 33.16 177 ASP A CA 1
ATOM 1263 C C . ASP A 1 177 ? 30.903 22.750 -6.945 1.00 33.16 177 ASP A C 1
ATOM 1265 O O . ASP A 1 177 ? 30.087 21.867 -7.201 1.00 33.16 177 ASP A O 1
ATOM 1269 N N . GLY A 1 178 ? 32.208 22.506 -6.785 1.00 31.94 178 GLY A N 1
ATOM 1270 C CA . GLY A 1 178 ? 32.844 21.186 -6.825 1.00 31.94 178 GLY A CA 1
ATOM 1271 C C . GLY A 1 178 ? 33.973 21.049 -7.854 1.00 31.94 178 GLY A C 1
ATOM 1272 O O . GLY A 1 178 ? 34.857 20.216 -7.661 1.00 31.94 178 GLY A O 1
ATOM 1273 N N . ASP A 1 179 ? 34.006 21.870 -8.912 1.00 29.62 179 ASP A N 1
ATOM 1274 C CA . ASP A 1 179 ? 34.946 21.666 -10.025 1.00 29.62 179 ASP A CA 1
ATOM 1275 C C . ASP A 1 179 ? 36.254 22.467 -9.875 1.00 29.62 179 ASP A C 1
ATOM 1277 O O . ASP A 1 179 ? 36.287 23.700 -9.882 1.00 29.62 179 ASP A O 1
ATOM 1281 N N . ALA A 1 180 ? 37.369 21.745 -9.751 1.00 27.22 180 ALA A N 1
ATOM 1282 C CA . ALA A 1 180 ? 38.695 22.314 -9.529 1.00 27.22 180 ALA A CA 1
ATOM 1283 C C . ALA A 1 180 ? 39.481 22.637 -10.821 1.00 27.22 180 ALA A C 1
ATOM 1285 O O . ALA A 1 180 ? 40.629 23.088 -10.725 1.00 27.22 180 ALA A O 1
ATOM 1286 N N . VAL A 1 181 ? 38.936 22.384 -12.024 1.00 31.47 181 VAL A N 1
ATOM 1287 C CA . VAL A 1 181 ? 39.750 22.222 -13.253 1.00 31.47 181 VAL A CA 1
ATOM 1288 C C . VAL A 1 181 ? 39.470 23.252 -14.366 1.00 31.47 181 VAL A C 1
ATOM 1290 O O . VAL A 1 181 ? 39.755 23.014 -15.539 1.00 31.47 181 VAL A O 1
ATOM 1293 N N . VAL A 1 182 ? 39.082 24.489 -14.030 1.00 31.59 182 VAL A N 1
ATOM 1294 C CA . VAL A 1 182 ? 39.126 25.610 -15.003 1.00 31.59 182 VAL A CA 1
ATOM 1295 C C . VAL A 1 182 ? 40.563 26.144 -15.166 1.00 31.59 182 VAL A C 1
ATOM 1297 O O . VAL A 1 182 ? 40.944 27.212 -14.677 1.00 31.59 182 VAL A O 1
ATOM 1300 N N . ARG A 1 183 ? 41.413 25.387 -15.874 1.00 30.08 183 ARG A N 1
ATOM 1301 C CA . ARG A 1 183 ? 42.777 25.815 -16.238 1.00 30.08 183 ARG A CA 1
ATOM 1302 C C . ARG A 1 183 ? 42.763 26.839 -17.378 1.00 30.08 183 ARG A C 1
ATOM 1304 O O . ARG A 1 183 ? 42.793 26.470 -18.548 1.00 30.08 183 ARG A O 1
ATOM 1311 N N . ILE A 1 184 ? 42.873 28.126 -17.044 1.00 30.27 184 ILE A N 1
ATOM 1312 C CA . ILE A 1 184 ? 43.232 29.167 -18.025 1.00 30.27 184 ILE A CA 1
ATOM 1313 C C . ILE A 1 184 ? 44.610 28.826 -18.646 1.00 30.27 184 ILE A C 1
ATOM 1315 O O . ILE A 1 184 ? 45.594 28.727 -17.902 1.00 30.27 184 ILE A O 1
ATOM 1319 N N . PRO A 1 185 ? 44.741 28.671 -19.982 1.00 29.95 185 PRO A N 1
ATOM 1320 C CA . PRO A 1 185 ? 46.015 28.323 -20.616 1.00 29.95 185 PRO A CA 1
ATOM 1321 C C . PRO A 1 185 ? 47.077 29.423 -20.448 1.00 29.95 185 PRO A C 1
ATOM 1323 O O . PRO A 1 185 ? 46.985 30.520 -21.004 1.00 29.95 185 PRO A O 1
ATOM 1326 N N . GLY A 1 186 ? 48.117 29.131 -19.666 1.00 31.09 186 GLY A N 1
ATOM 1327 C CA . GLY A 1 186 ? 49.107 30.121 -19.238 1.00 31.09 186 GLY A CA 1
ATOM 1328 C C . GLY A 1 186 ? 50.119 30.546 -20.308 1.00 31.09 186 GLY A C 1
ATOM 1329 O O . GLY A 1 186 ? 51.277 30.138 -20.230 1.00 31.09 186 GLY A O 1
ATOM 1330 N N . SER A 1 187 ? 49.740 31.414 -21.259 1.00 32.94 187 SER A N 1
ATOM 1331 C CA . SER A 1 187 ? 50.720 32.075 -22.150 1.00 32.94 187 SER A CA 1
ATOM 1332 C C . SER A 1 187 ? 50.310 33.413 -22.807 1.00 32.94 187 SER A C 1
ATOM 1334 O O . SER A 1 187 ? 50.832 33.729 -23.877 1.00 32.94 187 SER A O 1
ATOM 1336 N N . MET A 1 188 ? 49.433 34.238 -22.213 1.00 27.84 188 MET A N 1
ATOM 1337 C CA . MET A 1 188 ? 49.122 35.583 -22.752 1.00 27.84 188 MET A CA 1
ATOM 1338 C C . MET A 1 188 ? 49.274 36.713 -21.722 1.00 27.84 188 MET A C 1
ATOM 1340 O O . MET A 1 188 ? 48.389 36.987 -20.921 1.00 27.84 188 MET A O 1
ATOM 1344 N N . THR A 1 189 ? 50.406 37.422 -21.776 1.00 35.62 189 THR A N 1
ATOM 1345 C CA . THR A 1 189 ? 50.671 38.619 -20.960 1.00 35.62 189 THR A CA 1
ATOM 1346 C C . THR A 1 189 ? 50.385 39.907 -21.744 1.00 35.62 189 THR A C 1
ATOM 1348 O O . THR A 1 189 ? 51.300 40.475 -22.347 1.00 35.62 189 THR A O 1
ATOM 1351 N N . GLY A 1 190 ? 49.144 40.403 -21.728 1.00 30.31 190 GLY A N 1
ATOM 1352 C CA . GLY A 1 190 ? 48.838 41.742 -22.249 1.00 30.31 190 GLY A CA 1
ATOM 1353 C C . GLY A 1 190 ? 47.355 42.034 -22.481 1.00 30.31 190 GLY A C 1
ATOM 1354 O O . GLY A 1 190 ? 46.704 41.314 -23.229 1.00 30.31 190 GLY A O 1
ATOM 1355 N N . SER A 1 191 ? 46.885 43.167 -21.934 1.00 29.06 191 SER A N 1
ATOM 1356 C CA . SER A 1 191 ? 45.483 43.652 -21.919 1.00 29.06 191 SER A CA 1
ATOM 1357 C C . SER A 1 191 ? 44.495 42.738 -21.178 1.00 29.06 191 SER A C 1
ATOM 1359 O O . SER A 1 191 ? 44.525 41.522 -21.319 1.00 29.06 191 SER A O 1
ATOM 1361 N N . GLY A 1 192 ? 43.641 43.340 -20.345 1.00 33.94 192 GLY A N 1
ATOM 1362 C CA . GLY A 1 192 ? 42.654 42.611 -19.547 1.00 33.94 192 GLY A CA 1
ATOM 1363 C C . GLY A 1 192 ? 41.472 42.106 -20.376 1.00 33.94 192 GLY A C 1
ATOM 1364 O O . GLY A 1 192 ? 41.181 42.644 -21.444 1.00 33.94 192 GLY A O 1
ATOM 1365 N N . GLN A 1 193 ? 40.787 41.097 -19.845 1.00 29.20 193 GLN A N 1
ATOM 1366 C CA . GLN A 1 193 ? 39.482 40.636 -20.311 1.00 29.20 193 GLN A CA 1
ATOM 1367 C C . GLN A 1 193 ? 38.542 40.510 -19.111 1.00 29.20 193 GLN A C 1
ATOM 1369 O O . GLN A 1 193 ? 38.990 40.197 -18.006 1.00 29.20 193 GLN A O 1
ATOM 1374 N N . ASN A 1 194 ? 37.255 40.761 -19.336 1.00 29.05 194 ASN A N 1
ATOM 1375 C CA . ASN A 1 194 ? 36.219 40.546 -18.335 1.00 29.05 194 ASN A CA 1
ATOM 1376 C C . ASN A 1 194 ? 35.979 39.041 -18.167 1.00 29.05 194 ASN A C 1
ATOM 1378 O O . ASN A 1 194 ? 35.841 38.329 -19.160 1.00 29.05 194 ASN A O 1
ATOM 1382 N N . VAL A 1 195 ? 35.837 38.579 -16.926 1.00 27.50 195 VAL A N 1
ATOM 1383 C CA . VAL A 1 195 ? 35.129 37.324 -16.647 1.00 27.50 195 VAL A CA 1
ATOM 1384 C C . VAL A 1 195 ? 33.667 37.706 -16.449 1.00 27.50 195 VAL A C 1
ATOM 1386 O O . VAL A 1 195 ? 33.325 38.300 -15.428 1.00 27.50 195 VAL A O 1
ATOM 1389 N N . HIS A 1 196 ? 32.825 37.441 -17.448 1.00 29.39 196 HIS A N 1
ATOM 1390 C CA . HIS A 1 196 ? 31.382 37.617 -17.301 1.00 29.39 196 HIS A CA 1
ATOM 1391 C C . HIS A 1 196 ? 30.834 36.448 -16.474 1.00 29.39 196 HIS A C 1
ATOM 1393 O O . HIS A 1 196 ? 31.061 35.285 -16.804 1.00 29.39 196 HIS A O 1
ATOM 1399 N N . TYR A 1 197 ? 30.126 36.765 -15.391 1.00 32.25 197 TYR A N 1
ATOM 1400 C CA . TYR A 1 197 ? 29.228 35.809 -14.744 1.00 32.25 197 TYR A CA 1
ATOM 1401 C C . TYR A 1 197 ? 27.988 35.604 -15.635 1.00 32.25 197 TYR A C 1
ATOM 1403 O O . TYR A 1 197 ? 27.782 36.363 -16.581 1.00 32.25 197 TYR A O 1
ATOM 1411 N N . SER A 1 198 ? 27.183 34.576 -15.346 1.00 35.22 198 SER A N 1
ATOM 1412 C CA . SER A 1 198 ? 26.066 34.109 -16.189 1.00 35.22 198 SER A CA 1
ATOM 1413 C C . SER A 1 198 ? 25.255 35.244 -16.852 1.00 35.22 198 SER A C 1
ATOM 1415 O O . SER A 1 198 ? 24.841 36.165 -16.134 1.00 35.22 198 SER A O 1
ATOM 1417 N N . PRO A 1 199 ? 24.932 35.165 -18.161 1.00 35.66 199 PRO A N 1
ATOM 1418 C CA . PRO A 1 199 ? 24.340 36.277 -18.919 1.00 35.66 199 PRO A CA 1
ATOM 1419 C C . PRO A 1 199 ? 23.002 36.803 -18.364 1.00 35.66 199 PRO A C 1
ATOM 1421 O O . PRO A 1 199 ? 22.641 37.950 -18.617 1.00 35.66 199 PRO A O 1
ATOM 1424 N N . PHE A 1 200 ? 22.303 36.025 -17.532 1.00 37.19 200 PHE A N 1
ATOM 1425 C CA . PHE A 1 200 ? 21.088 36.438 -16.819 1.00 37.19 200 PHE A CA 1
ATOM 1426 C C . PHE A 1 200 ? 21.273 37.562 -15.780 1.00 37.19 200 PHE A C 1
ATOM 1428 O O . PHE A 1 200 ? 20.272 38.082 -15.291 1.00 37.19 200 PHE A O 1
ATOM 1435 N N . LEU A 1 201 ? 22.507 37.950 -15.424 1.00 37.03 201 LEU A N 1
ATOM 1436 C CA . LEU A 1 201 ? 22.768 39.056 -14.484 1.00 37.03 201 LEU A CA 1
ATOM 1437 C C . LEU A 1 201 ? 23.177 40.386 -15.153 1.00 37.03 201 LEU A C 1
ATOM 1439 O O . LEU A 1 201 ? 23.076 41.429 -14.509 1.00 37.03 201 LEU A O 1
ATOM 1443 N N . ASP A 1 202 ? 23.619 40.384 -16.417 1.00 34.91 202 ASP A N 1
ATOM 1444 C CA . ASP A 1 202 ? 24.364 41.512 -17.023 1.00 34.91 202 ASP A CA 1
ATOM 1445 C C . ASP A 1 202 ? 23.489 42.500 -17.840 1.00 34.91 202 ASP A C 1
ATOM 1447 O O . ASP A 1 202 ? 23.984 43.479 -18.397 1.00 34.91 202 ASP A O 1
ATOM 1451 N N . GLN A 1 203 ? 22.162 42.304 -17.908 1.00 35.62 203 GLN A N 1
ATOM 1452 C CA . GLN A 1 203 ? 21.262 43.240 -18.618 1.00 35.62 203 GLN A CA 1
ATOM 1453 C C . GLN A 1 203 ? 20.943 44.539 -17.839 1.00 35.62 203 GLN A C 1
ATOM 1455 O O . GLN A 1 203 ? 20.390 45.484 -18.412 1.00 35.62 203 GLN A O 1
ATOM 1460 N N . PHE A 1 204 ? 21.320 44.661 -16.560 1.00 30.77 204 PHE A N 1
ATOM 1461 C CA . PHE A 1 204 ? 21.160 45.911 -15.802 1.00 30.77 204 PHE A CA 1
ATOM 1462 C C . PHE A 1 204 ? 22.256 46.925 -16.164 1.00 30.77 204 PHE A C 1
ATOM 1464 O O . PHE A 1 204 ? 23.255 47.061 -15.465 1.00 30.77 204 PHE A O 1
ATOM 1471 N N . ALA A 1 205 ? 22.047 47.649 -17.269 1.00 30.69 205 ALA A N 1
ATOM 1472 C CA . ALA A 1 205 ? 23.011 48.543 -17.920 1.00 30.69 205 ALA A CA 1
ATOM 1473 C C . ALA A 1 205 ? 23.695 49.583 -16.993 1.00 30.69 205 ALA A C 1
ATOM 1475 O O . ALA A 1 205 ? 23.289 50.745 -16.904 1.00 30.69 205 ALA A O 1
ATOM 1476 N N . GLY A 1 206 ? 24.796 49.170 -16.361 1.00 30.12 206 GLY A N 1
ATOM 1477 C CA . GLY A 1 206 ? 25.585 49.957 -15.413 1.00 30.12 206 GLY A CA 1
ATOM 1478 C C . GLY A 1 206 ? 26.924 49.284 -15.114 1.00 30.12 206 GLY A C 1
ATOM 1479 O O . GLY A 1 206 ? 27.146 48.823 -14.004 1.00 30.12 206 GLY A O 1
ATOM 1480 N N . GLY A 1 207 ? 27.795 49.186 -16.123 1.00 36.78 207 GLY A N 1
ATOM 1481 C CA . GLY A 1 207 ? 29.007 48.362 -16.057 1.00 36.78 207 GLY A CA 1
ATOM 1482 C C . GLY A 1 207 ? 30.041 48.811 -15.017 1.00 36.78 207 GLY A C 1
ATOM 1483 O O . GLY A 1 207 ? 30.730 49.815 -15.218 1.00 36.78 207 GLY A O 1
ATOM 1484 N N . ASP A 1 208 ? 30.210 48.005 -13.968 1.00 25.61 208 ASP A N 1
ATOM 1485 C CA . ASP A 1 208 ? 31.298 48.103 -12.991 1.00 25.61 208 ASP A CA 1
ATOM 1486 C C . ASP A 1 208 ? 32.536 47.326 -13.478 1.00 25.61 208 ASP A C 1
ATOM 1488 O O . ASP A 1 208 ? 32.637 46.106 -13.355 1.00 25.61 208 ASP A O 1
ATOM 1492 N N . SER A 1 209 ? 33.518 48.039 -14.036 1.00 28.78 209 SER A N 1
ATOM 1493 C CA . SER A 1 209 ? 34.787 47.447 -14.482 1.00 28.78 209 SER A CA 1
ATOM 1494 C C . SER A 1 209 ? 35.795 47.318 -13.329 1.00 28.78 209 SER A C 1
ATOM 1496 O O . SER A 1 209 ? 36.365 48.322 -12.891 1.00 28.78 209 SER A O 1
ATOM 1498 N N . GLY A 1 210 ? 36.061 46.093 -12.867 1.00 27.64 210 GLY A N 1
ATOM 1499 C CA . GLY A 1 210 ? 37.103 45.796 -11.876 1.00 27.64 210 GLY A CA 1
ATOM 1500 C C . GLY A 1 210 ? 38.453 45.422 -12.505 1.00 27.64 210 GLY A C 1
ATOM 1501 O O . GLY A 1 210 ? 38.551 44.422 -13.211 1.00 27.64 210 GLY A O 1
ATOM 1502 N N . ASP A 1 211 ? 39.516 46.182 -12.214 1.00 25.30 211 ASP A N 1
ATOM 1503 C CA . ASP A 1 211 ? 40.889 45.847 -12.631 1.00 25.30 211 ASP A CA 1
ATOM 1504 C C . ASP A 1 211 ? 41.412 44.600 -11.887 1.00 25.30 211 ASP A C 1
ATOM 1506 O O . ASP A 1 211 ? 41.724 44.648 -10.692 1.00 25.30 211 ASP A O 1
ATOM 1510 N N . VAL A 1 212 ? 41.567 43.479 -12.600 1.00 26.09 212 VAL A N 1
ATOM 1511 C CA . VAL A 1 212 ? 42.125 42.237 -12.039 1.00 26.09 212 VAL A CA 1
ATOM 1512 C C . VAL A 1 212 ? 43.648 42.344 -11.895 1.00 26.09 212 VAL A C 1
ATOM 1514 O O . VAL A 1 212 ? 44.418 42.023 -12.804 1.00 26.09 212 VAL A O 1
ATOM 1517 N N . HIS A 1 213 ? 44.108 42.752 -10.712 1.00 23.78 213 HIS A N 1
ATOM 1518 C CA . HIS A 1 213 ? 45.498 42.545 -10.304 1.00 23.78 213 HIS A CA 1
ATOM 1519 C C . HIS A 1 213 ? 45.726 41.072 -9.928 1.00 23.78 213 HIS A C 1
ATOM 1521 O O . HIS A 1 213 ? 45.037 40.511 -9.080 1.00 23.78 213 HIS A O 1
ATOM 1527 N N . GLY A 1 214 ? 46.684 40.427 -10.598 1.00 26.38 214 GLY A N 1
ATOM 1528 C CA . GLY A 1 214 ? 46.793 38.968 -10.605 1.00 26.38 214 GLY A CA 1
ATOM 1529 C C . GLY A 1 214 ? 47.258 38.316 -9.296 1.00 26.38 214 GLY A C 1
ATOM 1530 O O . GLY A 1 214 ? 48.176 38.795 -8.633 1.00 26.38 214 GLY A O 1
ATOM 1531 N N . ALA A 1 215 ? 46.685 37.140 -9.024 1.00 30.25 215 ALA A N 1
ATOM 1532 C CA . ALA A 1 215 ? 47.250 36.070 -8.195 1.00 30.25 215 ALA A CA 1
ATOM 1533 C C . ALA A 1 215 ? 47.692 36.440 -6.760 1.00 30.25 215 ALA A C 1
ATOM 1535 O O . ALA A 1 215 ? 48.726 35.965 -6.287 1.00 30.25 215 ALA A O 1
ATOM 1536 N N . SER A 1 216 ? 46.906 37.240 -6.028 1.00 26.06 216 SER A N 1
ATOM 1537 C CA . SER A 1 216 ? 47.000 37.330 -4.559 1.00 26.06 216 SER A CA 1
ATOM 1538 C C . SER A 1 216 ? 45.706 37.829 -3.903 1.00 26.06 216 SER A C 1
ATOM 1540 O O . SER A 1 216 ? 45.289 38.955 -4.136 1.00 26.06 216 SER A O 1
ATOM 1542 N N . VAL A 1 217 ? 45.132 36.968 -3.055 1.00 27.02 217 VAL A N 1
ATOM 1543 C CA . VAL A 1 217 ? 44.211 37.208 -1.921 1.00 27.02 217 VAL A CA 1
ATOM 1544 C C . VAL A 1 217 ? 43.626 38.625 -1.757 1.00 27.02 217 VAL A C 1
ATOM 1546 O O . VAL A 1 217 ? 44.322 39.540 -1.317 1.00 27.02 217 VAL A O 1
ATOM 1549 N N . TRP A 1 218 ? 42.299 38.751 -1.896 1.00 22.30 218 TRP A N 1
ATOM 1550 C CA . TRP A 1 218 ? 41.520 39.801 -1.222 1.00 22.30 218 TRP A CA 1
ATOM 1551 C C . TRP A 1 218 ? 40.123 39.298 -0.822 1.00 22.30 218 TRP A C 1
ATOM 1553 O O . TRP A 1 218 ? 39.151 39.459 -1.551 1.00 22.30 218 TRP A O 1
ATOM 1563 N N . THR A 1 219 ? 39.999 38.748 0.387 1.00 28.16 219 THR A N 1
ATOM 1564 C CA . THR A 1 219 ? 38.706 38.492 1.048 1.00 28.16 219 THR A CA 1
ATOM 1565 C C . THR A 1 219 ? 38.560 39.436 2.241 1.00 28.16 219 THR A C 1
ATOM 1567 O O . THR A 1 219 ? 39.078 39.172 3.325 1.00 28.16 219 THR A O 1
ATOM 1570 N N . GLY A 1 220 ? 37.889 40.569 2.034 1.00 23.81 220 GLY A N 1
ATOM 1571 C CA . GLY A 1 220 ? 37.654 41.585 3.062 1.00 23.81 220 GLY A CA 1
ATOM 1572 C C . GLY A 1 220 ? 36.303 42.247 2.834 1.00 23.81 220 GLY A C 1
ATOM 1573 O O . GLY A 1 220 ? 36.159 43.033 1.902 1.00 23.81 220 GLY A O 1
ATOM 1574 N N . GLY A 1 221 ? 35.311 41.871 3.642 1.00 32.66 221 GLY A N 1
ATOM 1575 C CA . GLY A 1 221 ? 33.914 42.241 3.424 1.00 32.66 221 GLY A CA 1
ATOM 1576 C C . GLY A 1 221 ? 33.551 43.661 3.862 1.00 32.66 221 GLY A C 1
ATOM 1577 O O . GLY A 1 221 ? 34.215 44.268 4.703 1.00 32.66 221 GLY A O 1
ATOM 1578 N N . PHE A 1 222 ? 32.428 44.148 3.334 1.00 26.92 222 PHE A N 1
ATOM 1579 C CA . PHE A 1 222 ? 31.737 45.350 3.794 1.00 26.92 222 PHE A CA 1
ATOM 1580 C C . PHE A 1 222 ? 30.233 45.084 3.875 1.00 26.92 222 PHE A C 1
ATOM 1582 O O . PHE A 1 222 ? 29.661 44.465 2.983 1.00 26.92 222 PHE A O 1
ATOM 1589 N N . GLY A 1 223 ? 29.594 45.583 4.932 1.00 26.00 223 GLY A N 1
ATOM 1590 C CA . GLY A 1 223 ? 28.136 45.656 5.046 1.00 26.00 223 GLY A CA 1
ATOM 1591 C C . GLY A 1 223 ? 27.644 47.106 5.058 1.00 26.00 223 GLY A C 1
ATOM 1592 O O . GLY A 1 223 ? 28.442 48.040 5.064 1.00 26.00 223 GLY A O 1
ATOM 1593 N N . SER A 1 224 ? 26.323 47.282 5.158 1.00 28.81 224 SER A N 1
ATOM 1594 C CA . SER A 1 224 ? 25.639 48.570 5.384 1.00 28.81 224 SER A CA 1
ATOM 1595 C C . SER A 1 224 ? 25.756 49.637 4.274 1.00 28.81 224 SER A C 1
ATOM 1597 O O . SER A 1 224 ? 26.501 50.605 4.395 1.00 28.81 224 SER A O 1
ATOM 1599 N N . ALA A 1 225 ? 24.877 49.509 3.274 1.00 33.69 225 ALA A N 1
ATOM 1600 C CA . ALA A 1 225 ? 24.075 50.573 2.642 1.00 33.69 225 ALA A CA 1
ATOM 1601 C C . ALA A 1 225 ? 24.644 52.009 2.487 1.00 33.69 225 ALA A C 1
ATOM 1603 O O . ALA A 1 225 ? 24.812 52.748 3.459 1.00 33.69 225 ALA A O 1
ATOM 1604 N N . VAL A 1 226 ? 24.700 52.495 1.235 1.00 22.91 226 VAL A N 1
ATOM 1605 C CA . VAL A 1 226 ? 24.748 53.935 0.904 1.00 22.91 226 VAL A CA 1
ATOM 1606 C C . VAL A 1 226 ? 23.820 54.244 -0.282 1.00 22.91 226 VAL A C 1
ATOM 1608 O O . VAL A 1 226 ? 23.811 53.517 -1.266 1.00 22.91 226 VAL A O 1
ATOM 1611 N N . ASN A 1 227 ? 23.050 55.337 -0.203 1.00 29.39 227 ASN A N 1
ATOM 1612 C CA . ASN A 1 227 ? 22.125 55.806 -1.249 1.00 29.39 227 ASN A CA 1
ATOM 1613 C C . ASN A 1 227 ? 22.681 57.060 -1.970 1.00 29.39 227 ASN A C 1
ATOM 1615 O O . ASN A 1 227 ? 22.847 58.091 -1.308 1.00 29.39 227 ASN A O 1
ATOM 1619 N N . PRO A 1 228 ? 22.899 57.025 -3.302 1.00 26.30 228 PRO A N 1
ATOM 1620 C CA . PRO A 1 228 ? 23.239 58.193 -4.114 1.00 26.30 228 PRO A CA 1
ATOM 1621 C C . PRO A 1 228 ? 22.037 58.772 -4.902 1.00 26.30 228 PRO A C 1
ATOM 1623 O O . PRO A 1 228 ? 21.877 58.556 -6.097 1.00 26.30 228 PRO A O 1
ATOM 1626 N N . LEU A 1 229 ? 21.220 59.570 -4.210 1.00 23.88 229 LEU A N 1
ATOM 1627 C CA . LEU A 1 229 ? 20.331 60.646 -4.698 1.00 23.88 229 LEU A CA 1
ATOM 1628 C C . LEU A 1 229 ? 20.185 60.893 -6.233 1.00 23.88 229 LEU A C 1
ATOM 1630 O O . LEU A 1 229 ? 21.022 61.567 -6.832 1.00 23.88 229 LEU A O 1
ATOM 1634 N N . GLY A 1 230 ? 18.965 60.696 -6.758 1.00 25.77 230 GLY A N 1
ATOM 1635 C CA . GLY A 1 230 ? 18.175 61.859 -7.214 1.00 25.77 230 GLY A CA 1
ATOM 1636 C C . GLY A 1 230 ? 17.660 61.955 -8.669 1.00 25.77 230 GLY A C 1
ATOM 1637 O O . GLY A 1 230 ? 18.421 62.140 -9.610 1.00 25.77 230 GLY A O 1
ATOM 1638 N N . ASN A 1 231 ? 16.328 62.103 -8.776 1.00 24.56 231 ASN A N 1
ATOM 1639 C CA . ASN A 1 231 ? 15.563 62.784 -9.844 1.00 24.56 231 ASN A CA 1
ATOM 1640 C C . ASN A 1 231 ? 15.452 62.125 -11.244 1.00 24.56 231 ASN A C 1
ATOM 1642 O O . ASN A 1 231 ? 16.197 62.462 -12.161 1.00 24.56 231 ASN A O 1
ATOM 1646 N N . SER A 1 232 ? 14.319 61.453 -11.489 1.00 25.09 232 SER A N 1
ATOM 1647 C CA . SER A 1 232 ? 13.169 62.132 -12.127 1.00 25.09 232 SER A CA 1
ATOM 1648 C C . SER A 1 232 ? 11.836 61.461 -11.726 1.00 25.09 232 SER A C 1
ATOM 1650 O O . SER A 1 232 ? 11.840 60.601 -10.849 1.00 25.09 232 SER A O 1
ATOM 1652 N N . VAL A 1 233 ? 10.698 61.921 -12.261 1.00 30.62 233 VAL A N 1
ATOM 1653 C CA . VAL A 1 233 ? 9.340 61.532 -11.822 1.00 30.62 233 VAL A CA 1
ATOM 1654 C C . VAL A 1 233 ? 8.733 60.394 -12.650 1.00 30.62 233 VAL A C 1
ATOM 1656 O O . VAL A 1 233 ? 8.624 60.522 -13.866 1.00 30.62 233 VAL A O 1
ATOM 1659 N N . ASP A 1 234 ? 8.214 59.367 -11.973 1.00 28.33 234 ASP A N 1
ATOM 1660 C CA . ASP A 1 234 ? 7.173 58.475 -12.502 1.00 28.33 234 ASP A CA 1
ATOM 1661 C C . ASP A 1 234 ? 5.822 58.825 -11.828 1.00 28.33 234 ASP A C 1
ATOM 1663 O O . ASP A 1 234 ? 5.750 58.842 -10.594 1.00 28.33 234 ASP A O 1
ATOM 1667 N N . PRO A 1 235 ? 4.757 59.156 -12.587 1.00 29.67 235 PRO A N 1
ATOM 1668 C CA . PRO A 1 235 ? 3.423 59.412 -12.040 1.00 29.67 235 PRO A CA 1
ATOM 1669 C C . PRO A 1 235 ? 2.693 58.198 -11.439 1.00 29.67 235 PRO A C 1
ATOM 1671 O O . PRO A 1 235 ? 1.739 58.407 -10.690 1.00 29.67 235 PRO A O 1
ATOM 1674 N N . ASN A 1 236 ? 3.096 56.957 -11.733 1.00 31.19 236 ASN A N 1
ATOM 1675 C CA . ASN A 1 236 ? 2.330 55.741 -11.412 1.00 31.19 236 ASN A CA 1
ATOM 1676 C C . ASN A 1 236 ? 2.450 55.264 -9.947 1.00 31.19 236 ASN A C 1
ATOM 1678 O O . ASN A 1 236 ? 2.138 54.121 -9.615 1.00 31.19 236 ASN A O 1
ATOM 1682 N N . ALA A 1 237 ? 2.853 56.146 -9.033 1.00 30.27 237 ALA A N 1
ATOM 1683 C CA . ALA A 1 237 ? 2.918 55.877 -7.599 1.00 30.27 237 ALA A CA 1
ATOM 1684 C C . ALA A 1 237 ? 1.527 55.931 -6.922 1.00 30.27 237 ALA A C 1
ATOM 1686 O O . ALA A 1 237 ? 1.269 56.801 -6.086 1.00 30.27 237 ALA A O 1
ATOM 1687 N N . GLN A 1 238 ? 0.627 54.995 -7.253 1.00 27.67 238 GLN A N 1
ATOM 1688 C CA . GLN A 1 238 ? -0.615 54.765 -6.501 1.00 27.67 238 GLN A CA 1
ATOM 1689 C C . GLN A 1 238 ? -0.852 53.280 -6.187 1.00 27.67 238 GLN A C 1
ATOM 1691 O O . GLN A 1 238 ? -0.898 52.442 -7.074 1.00 27.67 238 GLN A O 1
ATOM 1696 N N . VAL A 1 239 ? -1.050 53.005 -4.891 1.00 26.81 239 VAL A N 1
ATOM 1697 C CA . VAL A 1 239 ? -1.573 51.758 -4.300 1.00 26.81 239 VAL A CA 1
ATOM 1698 C C . VAL A 1 239 ? -0.837 50.460 -4.688 1.00 26.81 239 VAL A C 1
ATOM 1700 O O . VAL A 1 239 ? -1.337 49.631 -5.438 1.00 26.81 239 VAL A O 1
ATOM 1703 N N . ARG A 1 240 ? 0.294 50.204 -4.018 1.00 26.50 240 ARG A N 1
ATOM 1704 C CA . ARG A 1 240 ? 0.635 48.844 -3.565 1.00 26.50 240 ARG A CA 1
ATOM 1705 C C . ARG A 1 240 ? 0.689 48.837 -2.044 1.00 26.50 240 ARG A C 1
ATOM 1707 O O . ARG A 1 240 ? 1.556 49.477 -1.452 1.00 26.50 240 ARG A O 1
ATOM 1714 N N . GLY A 1 241 ? -0.281 48.171 -1.427 1.00 25.19 241 GLY A N 1
ATOM 1715 C CA . GLY A 1 241 ? -0.374 47.995 0.015 1.00 25.19 241 GLY A CA 1
ATOM 1716 C C . GLY A 1 241 ? -0.589 46.522 0.335 1.00 25.19 241 GLY A C 1
ATOM 1717 O O . GLY A 1 241 ? -1.636 45.987 -0.004 1.00 25.19 241 GLY A O 1
ATOM 1718 N N . SER A 1 242 ? 0.378 45.932 1.043 1.00 30.19 242 SER A N 1
ATOM 1719 C CA . SER A 1 242 ? 0.421 44.527 1.474 1.00 30.19 242 SER A CA 1
ATOM 1720 C C . SER A 1 242 ? 0.714 43.481 0.379 1.00 30.19 242 SER A C 1
ATOM 1722 O O . SER A 1 242 ? 0.229 43.590 -0.739 1.00 30.19 242 SER A O 1
ATOM 1724 N N . TRP A 1 243 ? 1.488 42.460 0.780 1.00 25.11 243 TRP A N 1
ATOM 1725 C CA . TRP A 1 243 ? 1.865 41.214 0.079 1.00 25.11 243 TRP A CA 1
ATOM 1726 C C . TRP A 1 243 ? 2.684 41.303 -1.234 1.00 25.11 243 TRP A C 1
ATOM 1728 O O . TRP A 1 243 ? 2.258 41.882 -2.226 1.00 25.11 243 TRP A O 1
ATOM 1738 N N . GLY A 1 244 ? 3.844 40.622 -1.235 1.00 25.38 244 GLY A N 1
ATOM 1739 C CA . GLY A 1 244 ? 4.674 40.295 -2.410 1.00 25.38 244 GLY A CA 1
ATOM 1740 C C . GLY A 1 244 ? 5.557 41.426 -2.977 1.00 25.38 244 GLY A C 1
ATOM 1741 O O . GLY A 1 244 ? 5.074 42.503 -3.309 1.00 25.38 244 GLY A O 1
ATOM 1742 N N . SER A 1 245 ? 6.867 41.250 -3.174 1.00 24.47 245 SER A N 1
ATOM 1743 C CA . SER A 1 245 ? 7.808 40.285 -2.579 1.00 24.47 245 SER A CA 1
ATOM 1744 C C . SER A 1 245 ? 9.191 40.952 -2.476 1.00 24.47 245 SER A C 1
ATOM 1746 O O . SER A 1 245 ? 9.481 41.885 -3.228 1.00 24.47 245 SER A O 1
ATOM 1748 N N . SER A 1 246 ? 10.046 40.500 -1.557 1.00 22.69 246 SER A N 1
ATOM 1749 C CA . SER A 1 246 ? 11.396 41.042 -1.351 1.00 22.69 246 SER A CA 1
ATOM 1750 C C . SER A 1 246 ? 12.419 39.927 -1.117 1.00 22.69 246 SER A C 1
ATOM 1752 O O . SER A 1 246 ? 12.939 39.780 -0.012 1.00 22.69 246 SER A O 1
ATOM 1754 N N . ASN A 1 247 ? 12.698 39.141 -2.159 1.00 24.47 247 ASN A N 1
ATOM 1755 C CA . ASN A 1 247 ? 13.713 38.088 -2.113 1.00 24.47 247 ASN A CA 1
ATOM 1756 C C . ASN A 1 247 ? 15.118 38.690 -1.975 1.00 24.47 247 ASN A C 1
ATOM 1758 O O . ASN A 1 247 ? 15.631 39.310 -2.907 1.00 24.47 247 ASN A O 1
ATOM 1762 N N . ALA A 1 248 ? 15.736 38.492 -0.810 1.00 27.53 248 ALA A N 1
ATOM 1763 C CA . ALA A 1 248 ? 17.115 38.888 -0.519 1.00 27.53 248 ALA A CA 1
ATOM 1764 C C . ALA A 1 248 ? 17.774 37.924 0.493 1.00 27.53 248 ALA A C 1
ATOM 1766 O O . ALA A 1 248 ? 18.520 38.338 1.380 1.00 27.53 248 ALA A O 1
ATOM 1767 N N . ASN A 1 249 ? 17.469 36.633 0.362 1.00 23.75 249 ASN A N 1
ATOM 1768 C CA . ASN A 1 249 ? 18.001 35.518 1.143 1.00 23.75 249 ASN A CA 1
ATOM 1769 C C . ASN A 1 249 ? 17.973 34.237 0.284 1.00 23.75 249 ASN A C 1
ATOM 1771 O O . ASN A 1 249 ? 17.331 34.218 -0.766 1.00 23.75 249 ASN A O 1
ATOM 1775 N N . ASN A 1 250 ? 18.702 33.198 0.705 1.00 36.31 250 ASN A N 1
ATOM 1776 C CA . ASN A 1 250 ? 18.737 31.909 0.005 1.00 36.31 250 ASN A CA 1
ATOM 1777 C C . ASN A 1 250 ? 17.367 31.202 0.019 1.00 36.31 250 ASN A C 1
ATOM 1779 O O . ASN A 1 250 ? 16.569 31.428 0.930 1.00 36.31 250 ASN A O 1
ATOM 1783 N N . ALA A 1 251 ? 17.190 30.305 -0.962 1.00 27.75 251 ALA A N 1
ATOM 1784 C CA . ALA A 1 251 ? 15.967 29.587 -1.343 1.00 27.75 251 ALA A CA 1
ATOM 1785 C C . ALA A 1 251 ? 14.850 30.462 -1.960 1.00 27.75 251 ALA A C 1
ATOM 1787 O O . ALA A 1 251 ? 14.528 31.542 -1.472 1.00 27.75 251 ALA A O 1
ATOM 1788 N N . GLY A 1 252 ? 14.237 29.970 -3.045 1.00 35.50 252 GLY A N 1
ATOM 1789 C CA . GLY A 1 252 ? 13.007 30.526 -3.622 1.00 35.50 252 GLY A CA 1
ATOM 1790 C C . GLY A 1 252 ? 13.174 31.518 -4.781 1.00 35.50 252 GLY A C 1
ATOM 1791 O O . GLY A 1 252 ? 12.528 32.567 -4.781 1.00 35.50 252 GLY A O 1
ATOM 1792 N N . ARG A 1 253 ? 13.985 31.212 -5.806 1.00 39.28 253 ARG A N 1
ATOM 1793 C CA . ARG A 1 253 ? 13.888 31.906 -7.112 1.00 39.28 253 ARG A CA 1
ATOM 1794 C C . ARG A 1 253 ? 12.688 31.351 -7.893 1.00 39.28 253 ARG A C 1
ATOM 1796 O O . ARG A 1 253 ? 12.734 30.221 -8.356 1.00 39.28 253 ARG A O 1
ATOM 1803 N N . VAL A 1 254 ? 11.614 32.136 -8.007 1.00 41.12 254 VAL A N 1
ATOM 1804 C CA . VAL A 1 254 ? 10.341 31.715 -8.626 1.00 41.12 254 VAL A CA 1
ATOM 1805 C C . VAL A 1 254 ? 10.274 32.163 -10.091 1.00 41.12 254 VAL A C 1
ATOM 1807 O O . VAL A 1 254 ? 10.596 33.311 -10.396 1.00 41.12 254 VAL A O 1
ATOM 1810 N N . TRP A 1 255 ? 9.830 31.271 -10.982 1.00 49.03 255 TRP A N 1
ATOM 1811 C CA . TRP A 1 255 ? 9.573 31.559 -12.401 1.00 49.03 255 TRP A CA 1
ATOM 1812 C C . TRP A 1 255 ? 8.458 32.603 -12.601 1.00 49.03 255 TRP A C 1
ATOM 1814 O O . TRP A 1 255 ? 7.637 32.840 -11.710 1.00 49.03 255 TRP A O 1
ATOM 1824 N N . ASN A 1 256 ? 8.390 33.217 -13.789 1.00 48.75 256 ASN A N 1
ATOM 1825 C CA . ASN A 1 256 ? 7.347 34.199 -14.098 1.00 48.75 256 ASN A CA 1
ATOM 1826 C C . ASN A 1 256 ? 5.955 33.537 -14.086 1.00 48.75 256 ASN A C 1
ATOM 1828 O O . ASN A 1 256 ? 5.639 32.675 -14.909 1.00 48.75 256 ASN A O 1
ATOM 1832 N N . ARG A 1 257 ? 5.132 33.957 -13.118 1.00 55.56 257 ARG A N 1
ATOM 1833 C CA . ARG A 1 257 ? 3.779 33.450 -12.861 1.00 55.56 257 ARG A CA 1
ATOM 1834 C C . ARG A 1 257 ? 2.742 34.314 -13.573 1.00 55.56 257 ARG A C 1
ATOM 1836 O O . ARG A 1 257 ? 2.594 35.490 -13.238 1.00 55.56 257 ARG A O 1
ATOM 1843 N N . PHE A 1 258 ? 1.994 33.718 -14.493 1.00 56.56 258 PHE A N 1
ATOM 1844 C CA . PHE A 1 258 ? 0.911 34.378 -15.216 1.00 56.56 258 PHE A CA 1
ATOM 1845 C C . PHE A 1 258 ? -0.443 34.053 -14.571 1.00 56.56 258 PHE A C 1
ATOM 1847 O O . PHE A 1 258 ? -0.698 32.925 -14.152 1.00 56.56 258 PHE A O 1
ATOM 1854 N N . GLN A 1 259 ? -1.310 35.062 -14.470 1.00 55.16 259 GLN A N 1
ATOM 1855 C CA . GLN A 1 259 ? -2.672 34.932 -13.945 1.00 55.16 259 GLN A CA 1
ATOM 1856 C C . GLN A 1 259 ? -3.675 35.273 -15.041 1.00 55.16 259 GLN A C 1
ATOM 1858 O O . GLN A 1 259 ? -3.596 36.368 -15.612 1.00 55.16 259 GLN A O 1
ATOM 1863 N N . SER A 1 260 ? -4.617 34.355 -15.279 1.00 45.03 260 SER A N 1
ATOM 1864 C CA . SER A 1 260 ? -5.710 34.518 -16.240 1.00 45.03 260 SER A CA 1
ATOM 1865 C C . SER A 1 260 ? -6.381 35.890 -16.103 1.00 45.03 260 SER A C 1
ATOM 1867 O O . SER A 1 260 ? -6.609 36.391 -15.000 1.00 45.03 260 SER A O 1
ATOM 1869 N N . GLY A 1 261 ? -6.652 36.538 -17.237 1.00 47.38 261 GLY A N 1
ATOM 1870 C CA . GLY A 1 261 ? -7.289 37.855 -17.284 1.00 47.38 261 GLY A CA 1
ATOM 1871 C C . GLY A 1 261 ? -6.398 39.056 -16.928 1.00 47.38 261 GLY A C 1
ATOM 1872 O O . GLY A 1 261 ? -6.893 40.184 -16.977 1.00 47.38 261 GLY A O 1
ATOM 1873 N N . THR A 1 262 ? -5.106 38.882 -16.612 1.00 50.47 262 THR A N 1
ATOM 1874 C CA . THR A 1 262 ? -4.215 40.020 -16.303 1.00 50.47 262 THR A CA 1
ATOM 1875 C C . THR A 1 262 ? -3.424 40.514 -17.522 1.00 50.47 262 THR A C 1
ATOM 1877 O O . THR A 1 262 ? -2.741 39.754 -18.204 1.00 50.47 262 THR A O 1
ATOM 1880 N N . THR A 1 263 ? -3.456 41.828 -17.781 1.00 52.38 263 THR A N 1
ATOM 1881 C CA . THR A 1 263 ? -2.672 42.493 -18.850 1.00 52.38 263 THR A CA 1
ATOM 1882 C C . THR A 1 263 ? -1.248 42.819 -18.378 1.00 52.38 263 THR A C 1
ATOM 1884 O O . THR A 1 263 ? -0.796 43.968 -18.430 1.00 52.38 263 THR A O 1
ATOM 1887 N N . SER A 1 264 ? -0.587 41.826 -17.787 1.00 54.91 264 SER A N 1
ATOM 1888 C CA . SER A 1 264 ? 0.773 41.938 -17.262 1.00 54.91 264 SER A CA 1
ATOM 1889 C C . SER A 1 264 ? 1.763 41.513 -18.341 1.00 54.91 264 SER A C 1
ATOM 1891 O O . SER A 1 264 ? 2.008 40.323 -18.512 1.00 54.91 264 SER A O 1
ATOM 1893 N N . GLN A 1 265 ? 2.337 42.483 -19.055 1.00 61.44 265 GLN A N 1
ATOM 1894 C CA . GLN A 1 265 ? 3.377 42.216 -20.049 1.00 61.44 265 GLN A CA 1
ATOM 1895 C C . GLN A 1 265 ? 4.674 41.771 -19.370 1.00 61.44 265 GLN A C 1
ATOM 1897 O O . GLN A 1 265 ? 5.385 42.588 -18.781 1.00 61.44 265 GLN A O 1
ATOM 1902 N N . LEU A 1 266 ? 4.982 40.480 -19.479 1.00 57.22 266 LEU A N 1
ATOM 1903 C CA . LEU A 1 266 ? 6.192 39.862 -18.943 1.00 57.22 266 LEU A CA 1
ATOM 1904 C C . LEU A 1 266 ? 6.967 39.162 -20.061 1.00 57.22 266 LEU A C 1
ATOM 1906 O O . LEU A 1 266 ? 6.392 38.675 -21.032 1.00 57.22 266 LEU A O 1
ATOM 1910 N N . SER A 1 267 ? 8.284 39.116 -19.920 1.00 63.88 267 SER A N 1
ATOM 1911 C CA . SER A 1 267 ? 9.158 38.220 -20.677 1.00 63.88 267 SER A CA 1
ATOM 1912 C C . SER A 1 267 ? 9.037 36.786 -20.147 1.00 63.88 267 SER A C 1
ATOM 1914 O O . SER A 1 267 ? 8.530 36.555 -19.045 1.00 63.88 267 SER A O 1
ATOM 1916 N N . VAL A 1 268 ? 9.514 35.808 -20.914 1.00 66.25 268 VAL A N 1
ATOM 1917 C CA . VAL A 1 268 ? 9.569 34.398 -20.499 1.00 66.25 268 VAL A CA 1
ATOM 1918 C C . VAL A 1 268 ? 10.990 33.857 -20.618 1.00 66.25 268 VAL A C 1
ATOM 1920 O O . VAL A 1 268 ? 11.816 34.392 -21.359 1.00 66.25 268 VAL A O 1
ATOM 1923 N N . TYR A 1 269 ? 11.275 32.782 -19.890 1.00 71.94 269 TYR A N 1
ATOM 1924 C CA . TYR A 1 269 ? 12.439 31.942 -20.154 1.00 71.94 269 TYR A CA 1
ATOM 1925 C C . TYR A 1 269 ? 12.024 30.841 -21.132 1.00 71.94 269 TYR A C 1
ATOM 1927 O O . TYR A 1 269 ? 10.899 30.347 -21.056 1.00 71.94 269 TYR A O 1
ATOM 1935 N N . ALA A 1 270 ? 12.905 30.479 -22.057 1.00 76.69 270 ALA A N 1
ATOM 1936 C CA . ALA A 1 270 ? 12.638 29.512 -23.114 1.00 76.69 270 ALA A CA 1
ATOM 1937 C C . ALA A 1 270 ? 13.781 28.499 -23.232 1.00 76.69 270 ALA A C 1
ATOM 1939 O O . ALA A 1 270 ? 14.947 28.884 -23.125 1.00 76.69 270 ALA A O 1
ATOM 1940 N N . ILE A 1 271 ? 13.444 27.231 -23.485 1.00 78.44 271 ILE A N 1
ATOM 1941 C CA . ILE A 1 271 ? 14.387 26.125 -23.723 1.00 78.44 271 ILE A CA 1
ATOM 1942 C C . ILE A 1 271 ? 14.053 25.449 -25.064 1.00 78.44 271 ILE A C 1
ATOM 1944 O O . ILE A 1 271 ? 12.884 25.342 -25.438 1.00 78.44 271 ILE A O 1
ATOM 1948 N N . SER A 1 272 ? 15.076 25.021 -25.803 1.00 79.12 272 SER A N 1
ATOM 1949 C CA . SER A 1 272 ? 14.941 24.310 -27.079 1.00 79.12 272 SER A CA 1
ATOM 1950 C C . SER A 1 272 ? 14.493 22.847 -26.906 1.00 79.12 272 SER A C 1
ATOM 1952 O O . SER A 1 272 ? 14.629 22.274 -25.816 1.00 79.12 272 SER A O 1
ATOM 1954 N N . PRO A 1 273 ? 14.084 22.175 -27.997 1.00 78.38 273 PRO A N 1
ATOM 1955 C CA . PRO A 1 273 ? 14.179 20.718 -28.106 1.00 78.38 273 PRO A CA 1
ATOM 1956 C C . PRO A 1 273 ? 15.591 20.200 -27.781 1.00 78.38 273 PRO A C 1
ATOM 1958 O O . PRO A 1 273 ? 16.543 20.982 -27.675 1.00 78.38 273 PRO A O 1
ATOM 1961 N N . VAL A 1 274 ? 15.738 18.882 -27.634 1.00 78.56 274 VAL A N 1
ATOM 1962 C CA . VAL A 1 274 ? 17.064 18.243 -27.603 1.00 78.56 274 VAL A CA 1
ATOM 1963 C C . VAL A 1 274 ? 17.738 18.446 -28.960 1.00 78.56 274 VAL A C 1
ATOM 1965 O O . VAL A 1 274 ? 17.117 18.225 -29.995 1.00 78.56 274 VAL A O 1
ATOM 1968 N N . LEU A 1 275 ? 18.994 18.881 -28.934 1.00 80.31 275 LEU A N 1
ATOM 1969 C CA . LEU A 1 275 ? 19.857 19.102 -30.093 1.00 80.31 275 LEU A CA 1
ATOM 1970 C C . LEU A 1 275 ? 21.090 18.198 -29.965 1.00 80.31 275 LEU A C 1
ATOM 1972 O O . LEU A 1 275 ? 21.447 17.799 -28.855 1.00 80.31 275 LEU A O 1
ATOM 1976 N N . THR A 1 276 ? 21.771 17.901 -31.069 1.00 79.12 276 THR A N 1
ATOM 1977 C CA . THR A 1 276 ? 22.929 16.986 -31.079 1.00 79.12 276 THR A CA 1
ATOM 1978 C C . THR A 1 276 ? 24.201 17.594 -31.666 1.00 79.12 276 THR A C 1
ATOM 1980 O O . THR A 1 276 ? 24.189 18.512 -32.492 1.00 79.12 276 THR A O 1
ATOM 1983 N N . ILE A 1 277 ? 25.335 17.075 -31.199 1.00 79.31 277 ILE A N 1
ATOM 1984 C CA . ILE A 1 277 ? 26.654 17.290 -31.785 1.00 79.31 277 ILE A CA 1
ATOM 1985 C C . ILE A 1 277 ? 26.846 16.320 -32.945 1.00 79.31 277 ILE A C 1
ATOM 1987 O O . ILE A 1 277 ? 26.535 15.134 -32.845 1.00 79.31 277 ILE A O 1
ATOM 1991 N N . VAL A 1 278 ? 27.404 16.827 -34.036 1.00 66.75 278 VAL A N 1
ATOM 1992 C CA . VAL A 1 278 ? 27.661 16.091 -35.275 1.00 66.75 278 VAL A CA 1
ATOM 1993 C C . VAL A 1 278 ? 29.135 16.176 -35.634 1.00 66.75 278 VAL A C 1
ATOM 1995 O O . VAL A 1 278 ? 29.816 17.136 -35.268 1.00 66.75 278 VAL A O 1
ATOM 1998 N N . ASP A 1 279 ? 29.649 15.198 -36.373 1.00 66.62 279 ASP A N 1
ATOM 1999 C CA . ASP A 1 279 ? 30.952 15.342 -37.013 1.00 66.62 279 ASP A CA 1
ATOM 2000 C C . ASP A 1 279 ? 30.778 16.171 -38.293 1.00 66.62 279 ASP A C 1
ATOM 2002 O O . ASP A 1 279 ? 30.226 15.690 -39.269 1.00 66.62 279 ASP A O 1
ATOM 2006 N N . ALA A 1 280 ? 31.253 17.420 -38.335 1.00 56.03 280 ALA A N 1
ATOM 2007 C CA . ALA A 1 280 ? 31.239 18.216 -39.571 1.00 56.03 280 ALA A CA 1
ATOM 2008 C C . ALA A 1 280 ? 32.433 17.903 -40.501 1.00 56.03 280 ALA A C 1
ATOM 2010 O O . ALA A 1 280 ? 32.720 18.650 -41.442 1.00 56.03 280 ALA A O 1
ATOM 2011 N N . SER A 1 281 ? 33.141 16.797 -40.245 1.00 55.91 281 SER A N 1
ATOM 2012 C CA . SER A 1 281 ? 33.892 16.050 -41.257 1.00 55.91 281 SER A CA 1
ATOM 2013 C C . SER A 1 281 ? 33.164 14.798 -41.764 1.00 55.91 281 SER A C 1
ATOM 2015 O O . SER A 1 281 ? 33.668 14.160 -42.696 1.00 55.91 281 SER A O 1
ATOM 2017 N N . ASP A 1 282 ? 31.964 14.506 -41.248 1.00 68.00 282 ASP A N 1
ATOM 2018 C CA . ASP A 1 282 ? 31.043 13.591 -41.906 1.00 68.00 282 ASP A CA 1
ATOM 2019 C C . ASP A 1 282 ? 30.672 14.142 -43.286 1.00 68.00 282 ASP A C 1
ATOM 2021 O O . ASP A 1 282 ? 30.338 15.313 -43.473 1.00 68.00 282 ASP A O 1
ATOM 2025 N N . THR A 1 283 ? 30.831 13.278 -44.275 1.00 78.56 283 THR A N 1
ATOM 2026 C CA . THR A 1 283 ? 30.533 13.522 -45.690 1.00 78.56 283 THR A CA 1
ATOM 2027 C C . THR A 1 283 ? 29.986 12.250 -46.342 1.00 78.56 283 THR A C 1
ATOM 2029 O O . THR A 1 283 ? 30.061 12.077 -47.563 1.00 78.56 283 THR A O 1
ATOM 2032 N N . THR A 1 284 ? 29.484 11.340 -45.508 1.00 82.88 284 THR A N 1
ATOM 2033 C CA . THR A 1 284 ? 28.821 10.092 -45.865 1.00 82.88 284 THR A CA 1
ATOM 2034 C C . THR A 1 284 ? 27.331 10.412 -45.938 1.00 82.88 284 THR A C 1
ATOM 2036 O O . THR A 1 284 ? 26.753 10.761 -44.923 1.00 82.88 284 THR A O 1
ATOM 2039 N N . PRO A 1 285 ? 26.695 10.402 -47.122 1.00 86.44 285 PRO A N 1
ATOM 2040 C CA . PRO A 1 285 ? 25.264 10.654 -47.188 1.00 86.44 285 PRO A CA 1
ATOM 2041 C C . PRO A 1 285 ? 24.496 9.444 -46.651 1.00 86.44 285 PRO A C 1
ATOM 2043 O O . PRO A 1 285 ? 24.890 8.320 -46.992 1.00 86.44 285 PRO A O 1
ATOM 2046 N N . PRO A 1 286 ? 23.387 9.657 -45.918 1.00 93.69 286 PRO A N 1
ATOM 2047 C CA . PRO A 1 286 ? 22.555 8.572 -45.427 1.00 93.69 286 PRO A CA 1
ATOM 2048 C C . PRO A 1 286 ? 22.055 7.720 -46.591 1.00 93.69 286 PRO A C 1
ATOM 2050 O O . PRO A 1 286 ? 21.828 8.201 -47.708 1.00 93.69 286 PRO A O 1
ATOM 2053 N N . THR A 1 287 ? 21.877 6.432 -46.325 1.00 93.00 287 THR A N 1
ATOM 2054 C CA . THR A 1 287 ? 21.388 5.450 -47.289 1.00 93.00 287 THR A CA 1
ATOM 2055 C C . THR A 1 287 ? 20.168 4.711 -46.753 1.00 93.00 287 THR A C 1
ATOM 2057 O O . THR A 1 287 ? 20.011 4.523 -45.550 1.00 93.00 287 THR A O 1
ATOM 2060 N N . LEU A 1 288 ? 19.300 4.310 -47.679 1.00 95.81 288 LEU A N 1
ATOM 2061 C CA . LEU A 1 288 ? 18.079 3.554 -47.429 1.00 95.81 288 LEU A CA 1
ATOM 2062 C C . LEU A 1 288 ? 17.922 2.554 -48.578 1.00 95.81 288 LEU A C 1
ATOM 2064 O O . LEU A 1 288 ? 17.982 2.947 -49.749 1.00 95.81 288 LEU A O 1
ATOM 2068 N N . ALA A 1 289 ? 17.761 1.271 -48.272 1.00 92.81 289 ALA A N 1
ATOM 2069 C CA . ALA A 1 289 ? 17.431 0.244 -49.248 1.00 92.81 289 ALA A CA 1
ATOM 2070 C C . ALA A 1 289 ? 15.932 -0.083 -49.213 1.00 92.81 289 ALA A C 1
ATOM 2072 O O . ALA A 1 289 ? 15.235 0.146 -48.231 1.00 92.81 289 ALA A O 1
ATOM 2073 N N . SER A 1 290 ? 15.432 -0.679 -50.295 1.00 91.44 290 SER A N 1
ATOM 2074 C CA . SER A 1 290 ? 14.034 -1.120 -50.400 1.00 91.44 290 SER A CA 1
ATOM 2075 C C . SER A 1 290 ? 13.612 -2.140 -49.331 1.00 91.44 290 SER A C 1
ATOM 2077 O O . SER A 1 290 ? 12.428 -2.257 -49.055 1.00 91.44 290 SER A O 1
ATOM 2079 N N . SER A 1 291 ? 14.570 -2.855 -48.733 1.00 91.62 291 SER A N 1
ATOM 2080 C CA . SER A 1 291 ? 14.368 -3.811 -47.634 1.00 91.62 291 SER A CA 1
ATOM 2081 C C . SER A 1 291 ? 14.195 -3.170 -46.257 1.00 91.62 291 SER A C 1
ATOM 2083 O O . SER A 1 291 ? 13.943 -3.879 -45.286 1.00 91.62 291 SER A O 1
ATOM 2085 N N . ASP A 1 292 ? 14.414 -1.859 -46.160 1.00 95.62 292 ASP A N 1
ATOM 2086 C CA . ASP A 1 292 ? 14.532 -1.145 -44.887 1.00 95.62 292 ASP A CA 1
ATOM 2087 C C . ASP A 1 292 ? 13.232 -0.382 -44.551 1.00 95.62 292 ASP A C 1
ATOM 2089 O O . ASP A 1 292 ? 13.151 0.318 -43.542 1.00 95.62 292 ASP A O 1
ATOM 2093 N N . PHE A 1 293 ? 12.211 -0.560 -45.400 1.00 94.81 293 PHE A N 1
ATOM 2094 C CA . PHE A 1 293 ? 10.794 -0.360 -45.114 1.00 94.81 293 PHE A CA 1
ATOM 2095 C C . PHE A 1 293 ? 10.238 -1.708 -44.631 1.00 94.81 293 PHE A C 1
ATOM 2097 O O . PHE A 1 293 ? 10.275 -2.686 -45.375 1.00 94.81 293 PHE A O 1
ATOM 2104 N N . VAL A 1 294 ? 9.737 -1.779 -43.398 1.00 95.00 294 VAL A N 1
ATOM 2105 C CA . VAL A 1 294 ? 9.183 -3.010 -42.811 1.00 95.00 294 VAL A CA 1
ATOM 2106 C C . VAL A 1 294 ? 7.758 -2.743 -42.342 1.00 95.00 294 VAL A C 1
ATOM 2108 O O . VAL A 1 294 ? 7.552 -1.885 -41.489 1.00 95.00 294 VAL A O 1
ATOM 2111 N N . ASP A 1 295 ? 6.778 -3.457 -42.894 1.00 93.75 295 ASP A N 1
ATOM 2112 C CA . ASP A 1 295 ? 5.356 -3.276 -42.591 1.00 93.75 295 ASP A CA 1
ATOM 2113 C C . ASP A 1 295 ? 4.837 -4.227 -41.494 1.00 93.75 295 ASP A C 1
ATOM 2115 O O . ASP A 1 295 ? 5.274 -5.376 -41.381 1.00 93.75 295 ASP A O 1
ATOM 2119 N N . ASP A 1 296 ? 3.839 -3.785 -40.720 1.00 93.06 296 ASP A N 1
ATOM 2120 C CA . ASP A 1 296 ? 3.192 -4.594 -39.672 1.00 93.06 296 ASP A CA 1
ATOM 2121 C C . ASP A 1 296 ? 2.422 -5.818 -40.211 1.00 93.06 296 ASP A C 1
ATOM 2123 O O . ASP A 1 296 ? 2.153 -6.764 -39.465 1.00 93.06 296 ASP A O 1
ATOM 2127 N N . LYS A 1 297 ? 2.103 -5.840 -41.514 1.00 89.00 297 LYS A N 1
ATOM 2128 C CA . LYS A 1 297 ? 1.348 -6.914 -42.187 1.00 89.00 297 LYS A CA 1
ATOM 2129 C C . LYS A 1 297 ? 2.251 -7.987 -42.814 1.00 89.00 297 LYS A C 1
ATOM 2131 O O . LYS A 1 297 ? 1.731 -8.990 -43.314 1.00 89.00 297 LYS A O 1
ATOM 2136 N N . ALA A 1 298 ? 3.574 -7.794 -42.818 1.00 82.94 298 ALA A N 1
ATOM 2137 C CA . ALA A 1 298 ? 4.568 -8.594 -43.542 1.00 82.94 298 ALA A CA 1
ATOM 2138 C C . ALA A 1 298 ? 4.198 -8.878 -45.020 1.00 82.94 298 ALA A C 1
ATOM 2140 O O . ALA A 1 298 ? 4.311 -10.014 -45.501 1.00 82.94 298 ALA A O 1
ATOM 2141 N N . GLY A 1 299 ? 3.699 -7.865 -45.733 1.00 78.75 299 GLY A N 1
ATOM 2142 C CA . GLY A 1 299 ? 3.236 -7.964 -47.121 1.00 78.75 299 GLY A CA 1
ATOM 2143 C C . GLY A 1 299 ? 1.902 -8.696 -47.311 1.00 78.75 299 GLY A C 1
ATOM 2144 O O . GLY A 1 299 ? 1.584 -9.130 -48.424 1.00 78.75 299 GLY A O 1
ATOM 2145 N N . GLY A 1 300 ? 1.124 -8.878 -46.240 1.00 86.50 300 GLY A N 1
ATOM 2146 C CA . GLY A 1 300 ? -0.247 -9.381 -46.303 1.00 86.50 300 GLY A CA 1
ATOM 2147 C C . GLY A 1 300 ? -1.201 -8.434 -47.054 1.00 86.50 300 GLY A C 1
ATOM 2148 O O . GLY A 1 300 ? -0.889 -7.260 -47.252 1.00 86.50 300 GLY A O 1
ATOM 2149 N N . PRO A 1 301 ? -2.368 -8.919 -47.515 1.00 89.81 301 PRO A N 1
ATOM 2150 C CA . PRO A 1 301 ? -3.436 -8.042 -47.981 1.00 89.81 301 PRO A CA 1
ATOM 2151 C C . PRO A 1 301 ? -4.119 -7.344 -46.795 1.00 89.81 301 PRO A C 1
ATOM 2153 O O . PRO A 1 301 ? -4.248 -7.942 -45.728 1.00 89.81 301 PRO A O 1
ATOM 2156 N N . VAL A 1 302 ? -4.604 -6.127 -47.027 1.00 91.31 302 VAL A N 1
ATOM 2157 C CA . VAL A 1 302 ? -5.381 -5.315 -46.074 1.00 91.31 302 VAL A CA 1
ATOM 2158 C C . VAL A 1 302 ? -6.702 -4.876 -46.695 1.00 91.31 302 VAL A C 1
ATOM 2160 O O . VAL A 1 302 ? -6.859 -4.897 -47.924 1.00 91.31 302 VAL A O 1
ATOM 2163 N N . LEU A 1 303 ? -7.652 -4.458 -45.862 1.00 87.94 303 LEU A N 1
ATOM 2164 C CA . LEU A 1 303 ? -8.880 -3.815 -46.333 1.00 87.94 303 LEU A CA 1
ATOM 2165 C C . LEU A 1 303 ? -8.696 -2.308 -46.563 1.00 87.94 303 LEU A C 1
ATOM 2167 O O . LEU A 1 303 ? -7.733 -1.678 -46.126 1.00 87.94 303 LEU A O 1
ATOM 2171 N N . GLN A 1 304 ? -9.644 -1.714 -47.282 1.00 88.31 304 GLN A N 1
ATOM 2172 C CA . GLN A 1 304 ? -9.766 -0.264 -47.370 1.00 88.31 304 GLN A CA 1
ATOM 2173 C C . GLN A 1 304 ? -10.020 0.328 -45.969 1.00 88.31 304 GLN A C 1
ATOM 2175 O O . GLN A 1 304 ? -10.793 -0.224 -45.198 1.00 88.31 304 GLN A O 1
ATOM 2180 N N . PHE A 1 305 ? -9.372 1.450 -45.655 1.00 84.75 305 PHE A N 1
ATOM 2181 C CA . PHE A 1 305 ? -9.313 2.090 -44.333 1.00 84.75 305 PHE A CA 1
ATOM 2182 C C . PHE A 1 305 ? -8.632 1.287 -43.207 1.00 84.75 305 PHE A C 1
ATOM 2184 O O . PHE A 1 305 ? -8.535 1.792 -42.092 1.00 84.75 305 PHE A O 1
ATOM 2191 N N . GLU A 1 306 ? -8.068 0.105 -43.478 1.00 87.94 306 GLU A N 1
ATOM 2192 C CA . GLU A 1 306 ? -7.181 -0.571 -42.525 1.00 87.94 306 GLU A CA 1
ATOM 2193 C C . GLU A 1 306 ? -5.781 0.068 -42.566 1.00 87.94 306 GLU A C 1
ATOM 2195 O O . GLU A 1 306 ? -5.054 -0.063 -43.554 1.00 87.94 306 GLU A O 1
ATOM 2200 N N . THR A 1 307 ? -5.390 0.767 -41.498 1.00 91.38 307 THR A N 1
ATOM 2201 C CA . THR A 1 307 ? -4.061 1.386 -41.388 1.00 91.38 307 THR A CA 1
ATOM 2202 C C . THR A 1 307 ? -2.943 0.337 -41.403 1.00 91.38 307 THR A C 1
ATOM 2204 O O . THR A 1 307 ? -3.014 -0.696 -40.726 1.00 91.38 307 THR A O 1
ATOM 2207 N N . VAL A 1 308 ? -1.887 0.636 -42.160 1.00 93.88 308 VAL A N 1
ATOM 2208 C CA . VAL A 1 308 ? -0.597 -0.064 -42.161 1.00 93.88 308 VAL A CA 1
ATOM 2209 C C . VAL A 1 308 ? 0.430 0.809 -41.449 1.00 93.88 308 VAL A C 1
ATOM 2211 O O . VAL A 1 308 ? 0.532 2.000 -41.751 1.00 93.88 308 VAL A O 1
ATOM 2214 N N . THR A 1 309 ? 1.217 0.223 -40.553 1.00 95.88 309 THR A N 1
ATOM 2215 C CA . THR A 1 309 ? 2.345 0.902 -39.905 1.00 95.88 309 THR A CA 1
ATOM 2216 C C . THR A 1 309 ? 3.649 0.380 -40.491 1.00 95.88 309 THR A C 1
ATOM 2218 O O . THR A 1 309 ? 3.932 -0.816 -40.446 1.00 95.88 309 THR A O 1
ATOM 2221 N N . TYR A 1 310 ? 4.453 1.294 -41.026 1.00 95.94 310 TYR A N 1
ATOM 2222 C CA . TYR A 1 310 ? 5.783 1.019 -41.554 1.00 95.94 310 TYR A CA 1
ATOM 2223 C C . TYR A 1 310 ? 6.860 1.492 -40.576 1.00 95.94 310 TYR A C 1
ATOM 2225 O O . TYR A 1 310 ? 6.895 2.668 -40.216 1.00 95.94 310 TYR A O 1
ATOM 2233 N N . THR A 1 311 ? 7.789 0.612 -40.212 1.00 96.06 311 THR A N 1
ATOM 2234 C CA . THR A 1 311 ? 9.079 0.988 -39.622 1.00 96.06 311 THR A CA 1
ATOM 2235 C C . THR A 1 311 ? 10.079 1.229 -40.754 1.00 96.06 311 THR A C 1
ATOM 2237 O O . THR A 1 311 ? 10.359 0.324 -41.539 1.00 96.06 311 THR A O 1
ATOM 2240 N N . VAL A 1 312 ? 10.627 2.440 -40.848 1.00 96.75 312 VAL A N 1
ATOM 2241 C CA . VAL A 1 312 ? 11.610 2.847 -41.865 1.00 96.75 312 VAL A CA 1
ATOM 2242 C C . VAL A 1 312 ? 12.952 3.108 -41.184 1.00 96.75 312 VAL A C 1
ATOM 2244 O O . VAL A 1 312 ? 13.028 3.924 -40.266 1.00 96.75 312 VAL A O 1
ATOM 2247 N N . THR A 1 313 ? 14.006 2.403 -41.606 1.00 95.88 313 THR A N 1
ATOM 2248 C CA . THR A 1 313 ? 15.335 2.435 -40.960 1.00 95.88 313 THR A CA 1
ATOM 2249 C C . THR A 1 313 ? 16.414 2.954 -41.907 1.00 95.88 313 THR A C 1
ATOM 2251 O O . THR A 1 313 ? 16.763 2.292 -42.879 1.00 95.88 313 THR A O 1
ATOM 2254 N N . PHE A 1 314 ? 16.984 4.119 -41.610 1.00 95.19 314 PHE A N 1
ATOM 2255 C CA . PHE A 1 314 ? 18.102 4.704 -42.356 1.00 95.19 314 PHE A CA 1
ATOM 2256 C C . PHE A 1 314 ? 19.452 4.140 -41.870 1.00 95.19 314 PHE A C 1
ATOM 2258 O O . PHE A 1 314 ? 19.556 3.623 -40.758 1.00 95.19 314 PHE A O 1
ATOM 2265 N N . SER A 1 315 ? 20.514 4.237 -42.681 1.00 92.00 315 SER A N 1
ATOM 2266 C CA . SER A 1 315 ? 21.849 3.730 -42.303 1.00 92.00 315 SER A CA 1
ATOM 2267 C C . SER A 1 315 ? 22.528 4.479 -41.153 1.00 92.00 315 SER A C 1
ATOM 2269 O O . SER A 1 315 ? 23.483 3.957 -40.576 1.00 92.00 315 SER A O 1
ATOM 2271 N N . GLU A 1 316 ? 22.058 5.684 -40.836 1.00 86.75 316 GLU A N 1
ATOM 2272 C CA . GLU A 1 316 ? 22.560 6.561 -39.778 1.00 86.75 316 GLU A CA 1
ATOM 2273 C C . GLU A 1 316 ? 21.488 7.592 -39.358 1.00 86.75 316 GLU A C 1
ATOM 2275 O O . GLU A 1 316 ? 20.477 7.730 -40.053 1.00 86.75 316 GLU A O 1
ATOM 2280 N N . PRO A 1 317 ? 21.666 8.299 -38.222 1.00 86.00 317 PRO A N 1
ATOM 2281 C CA . PRO A 1 317 ? 20.701 9.275 -37.715 1.00 86.00 317 PRO A CA 1
ATOM 2282 C C . PRO A 1 317 ? 20.306 10.380 -38.704 1.00 86.00 317 PRO A C 1
ATOM 2284 O O . PRO A 1 317 ? 21.153 11.119 -39.212 1.00 86.00 317 PRO A O 1
ATOM 2287 N N . MET A 1 318 ? 18.998 10.555 -38.893 1.00 89.94 318 MET A N 1
ATOM 2288 C CA . MET A 1 318 ? 18.425 11.619 -39.722 1.00 89.94 318 MET A CA 1
ATOM 2289 C C . MET A 1 318 ? 18.181 12.895 -38.908 1.00 89.94 318 MET A C 1
ATOM 2291 O O . MET A 1 318 ? 17.876 12.831 -37.714 1.00 89.94 318 MET A O 1
ATOM 2295 N N . ASP A 1 319 ? 18.236 14.068 -39.548 1.00 86.62 319 ASP A N 1
ATOM 2296 C CA . ASP A 1 319 ? 17.615 15.258 -38.960 1.00 86.62 319 ASP A CA 1
ATOM 2297 C C . ASP A 1 319 ? 16.094 15.110 -39.091 1.00 86.62 319 ASP A C 1
ATOM 2299 O O . ASP A 1 319 ? 15.526 15.279 -40.172 1.00 86.62 319 ASP A O 1
ATOM 2303 N N . ALA A 1 320 ? 15.427 14.797 -37.979 1.00 84.44 320 ALA A N 1
ATOM 2304 C CA . ALA A 1 320 ? 13.980 14.596 -37.916 1.00 84.44 320 ALA A CA 1
ATOM 2305 C C . ALA A 1 320 ? 13.148 15.845 -38.291 1.00 84.44 320 ALA A C 1
ATOM 2307 O O . ALA A 1 320 ? 11.939 15.735 -38.464 1.00 84.44 320 ALA A O 1
ATOM 2308 N N . THR A 1 321 ? 13.759 17.026 -38.462 1.00 82.00 321 THR A N 1
ATOM 2309 C CA . THR A 1 321 ? 13.090 18.201 -39.059 1.00 82.00 321 THR A CA 1
ATOM 2310 C C . THR A 1 321 ? 13.053 18.169 -40.594 1.00 82.00 321 THR A C 1
ATOM 2312 O O . THR A 1 321 ? 12.447 19.045 -41.208 1.00 82.00 321 THR A O 1
ATOM 2315 N N . THR A 1 322 ? 13.674 17.155 -41.209 1.00 87.69 322 THR A N 1
ATOM 2316 C CA . THR A 1 322 ? 13.728 16.903 -42.662 1.00 87.69 322 THR A CA 1
ATOM 2317 C C . THR A 1 322 ? 13.068 15.578 -43.067 1.00 87.69 322 THR A C 1
ATOM 2319 O O . THR A 1 322 ? 13.363 15.045 -44.133 1.00 87.69 322 THR A O 1
ATOM 2322 N N . VAL A 1 323 ? 12.212 15.025 -42.200 1.00 93.00 323 VAL A N 1
ATOM 2323 C CA . VAL A 1 323 ? 11.482 13.771 -42.431 1.00 93.00 323 VAL A CA 1
ATOM 2324 C C . VAL A 1 323 ? 10.033 13.961 -41.970 1.00 93.00 323 VAL A C 1
ATOM 2326 O O . VAL A 1 323 ? 9.732 13.782 -40.790 1.00 93.00 323 VAL A O 1
ATOM 2329 N N . ASP A 1 324 ? 9.135 14.365 -42.875 1.00 92.50 324 ASP A N 1
ATOM 2330 C CA . ASP A 1 324 ? 7.708 14.563 -42.559 1.00 92.50 324 ASP A CA 1
ATOM 2331 C C . ASP A 1 324 ? 6.748 13.764 -43.466 1.00 92.50 324 ASP A C 1
ATOM 2333 O O . ASP A 1 324 ? 7.161 13.023 -44.359 1.00 92.50 324 ASP A O 1
ATOM 2337 N N . VAL A 1 325 ? 5.436 13.866 -43.210 1.00 93.38 325 VAL A N 1
ATOM 2338 C CA . VAL A 1 325 ? 4.375 13.148 -43.954 1.00 93.38 325 VAL A CA 1
ATOM 2339 C C . VAL A 1 325 ? 4.369 13.421 -45.468 1.00 93.38 325 VAL A C 1
ATOM 2341 O O . VAL A 1 325 ? 3.752 12.672 -46.221 1.00 93.38 325 VAL A O 1
ATOM 2344 N N . GLY A 1 326 ? 5.026 14.489 -45.928 1.00 90.75 326 GLY A N 1
ATOM 2345 C CA . GLY A 1 326 ? 5.216 14.842 -47.333 1.00 90.75 326 GLY A CA 1
ATOM 2346 C C . GLY A 1 326 ? 6.458 14.229 -47.993 1.00 90.75 326 GLY A C 1
ATOM 2347 O O . GLY A 1 326 ? 6.549 14.266 -49.222 1.00 90.75 326 GLY A O 1
ATOM 2348 N N . ASP A 1 327 ? 7.383 13.644 -47.225 1.00 94.88 327 ASP A N 1
ATOM 2349 C CA . ASP A 1 327 ? 8.542 12.908 -47.754 1.00 94.88 327 ASP A CA 1
ATOM 2350 C C . ASP A 1 327 ? 8.203 11.463 -48.160 1.00 94.88 327 ASP A C 1
ATOM 2352 O O . ASP A 1 327 ? 9.055 10.778 -48.727 1.00 94.88 327 ASP A O 1
ATOM 2356 N N . PHE A 1 328 ? 6.961 11.017 -47.938 1.00 96.88 328 PHE A N 1
ATOM 2357 C CA . PHE A 1 328 ? 6.463 9.684 -48.285 1.00 96.88 328 PHE A CA 1
ATOM 2358 C C . PHE A 1 328 ? 5.261 9.752 -49.241 1.00 96.88 328 PHE A C 1
ATOM 2360 O O . PHE A 1 328 ? 4.361 10.574 -49.075 1.00 96.88 328 PHE A O 1
ATOM 2367 N N . ASP A 1 329 ? 5.203 8.862 -50.238 1.00 95.25 329 ASP A N 1
ATOM 2368 C CA . ASP A 1 329 ? 3.996 8.653 -51.049 1.00 95.25 329 ASP A CA 1
ATOM 2369 C C . ASP A 1 329 ? 3.796 7.187 -51.482 1.00 95.25 329 ASP A C 1
ATOM 2371 O O . ASP A 1 329 ? 4.653 6.329 -51.282 1.00 95.25 329 ASP A O 1
ATOM 2375 N N . ASN A 1 330 ? 2.633 6.900 -52.081 1.00 95.56 330 ASN A N 1
ATOM 2376 C CA . ASN A 1 330 ? 2.275 5.588 -52.635 1.00 95.56 330 ASN A CA 1
ATOM 2377 C C . ASN A 1 330 ? 2.204 5.590 -54.180 1.00 95.56 330 ASN A C 1
ATOM 2379 O O . ASN A 1 330 ? 1.352 4.934 -54.778 1.00 95.56 330 ASN A O 1
ATOM 2383 N N . THR A 1 331 ? 3.050 6.363 -54.869 1.00 93.56 331 THR A N 1
ATOM 2384 C CA . THR A 1 331 ? 3.026 6.442 -56.347 1.00 93.56 331 THR A CA 1
ATOM 2385 C C . THR A 1 331 ? 3.778 5.305 -57.050 1.00 93.56 331 THR A C 1
ATOM 2387 O O . THR A 1 331 ? 3.671 5.176 -58.274 1.00 93.56 331 THR A O 1
ATOM 2390 N N . ALA A 1 332 ? 4.469 4.441 -56.294 1.00 91.19 332 ALA A N 1
ATOM 2391 C CA . ALA A 1 332 ? 4.851 3.099 -56.742 1.00 91.19 332 ALA A CA 1
ATOM 2392 C C . ALA A 1 332 ? 3.653 2.125 -56.712 1.00 91.19 332 ALA A C 1
ATOM 2394 O O . ALA A 1 332 ? 3.496 1.306 -57.623 1.00 91.19 332 ALA A O 1
ATOM 2395 N N . GLY A 1 333 ? 2.784 2.258 -55.703 1.00 92.81 333 GLY A N 1
ATOM 2396 C CA . GLY A 1 333 ? 1.522 1.536 -55.587 1.00 92.81 333 GLY A CA 1
ATOM 2397 C C . GLY A 1 333 ? 0.403 2.071 -56.491 1.00 92.81 333 GLY A C 1
ATOM 2398 O O . GLY A 1 333 ? 0.620 2.757 -57.492 1.00 92.81 333 GLY A O 1
ATOM 2399 N N . THR A 1 334 ? -0.834 1.689 -56.166 1.00 94.56 334 THR A N 1
ATOM 2400 C CA . THR A 1 334 ? -2.033 2.043 -56.953 1.00 94.56 334 THR A CA 1
ATOM 2401 C C . THR A 1 334 ? -3.263 2.414 -56.124 1.00 94.56 334 THR A C 1
ATOM 2403 O O . THR A 1 334 ? -4.207 2.970 -56.686 1.00 94.56 334 THR A O 1
ATOM 2406 N N . ALA A 1 335 ? -3.261 2.141 -54.817 1.00 94.56 335 ALA A N 1
ATOM 2407 C CA . ALA A 1 335 ? -4.290 2.617 -53.896 1.00 94.56 335 ALA A CA 1
ATOM 2408 C C . ALA A 1 335 ? -4.085 4.118 -53.602 1.00 94.56 335 ALA A C 1
ATOM 2410 O O . ALA A 1 335 ? -2.945 4.536 -53.376 1.00 94.56 335 ALA A O 1
ATOM 2411 N N . PRO A 1 336 ? -5.139 4.952 -53.562 1.00 92.25 336 PRO A N 1
ATOM 2412 C CA . PRO A 1 336 ? -5.041 6.239 -52.886 1.00 92.25 336 PRO A CA 1
ATOM 2413 C C . PRO A 1 336 ? -4.852 5.994 -51.380 1.00 92.25 336 PRO A C 1
ATOM 2415 O O . PRO A 1 336 ? -5.498 5.122 -50.803 1.00 92.25 336 PRO A O 1
ATOM 2418 N N . VAL A 1 337 ? -3.965 6.757 -50.744 1.00 94.94 337 VAL A N 1
ATOM 2419 C CA . VAL A 1 337 ? -3.657 6.655 -49.308 1.00 94.94 337 VAL A CA 1
ATOM 2420 C C . VAL A 1 337 ? -3.645 8.040 -48.672 1.00 94.94 337 VAL A C 1
ATOM 2422 O O . VAL A 1 337 ? -3.447 9.040 -49.370 1.00 94.94 337 VAL A O 1
ATOM 2425 N N . THR A 1 338 ? -3.811 8.089 -47.359 1.00 94.06 338 THR A N 1
ATOM 2426 C CA . THR A 1 338 ? -3.276 9.156 -46.511 1.00 94.06 338 THR A CA 1
ATOM 2427 C C . THR A 1 338 ? -1.986 8.669 -45.847 1.00 94.06 338 THR A C 1
ATOM 2429 O O . THR A 1 338 ? -1.820 7.474 -45.609 1.00 94.06 338 THR A O 1
ATOM 2432 N N . ILE A 1 339 ? -1.051 9.591 -45.606 1.00 95.56 339 ILE A N 1
ATOM 2433 C CA . ILE A 1 339 ? 0.049 9.391 -44.657 1.00 95.56 339 ILE A CA 1
ATOM 2434 C C . ILE A 1 339 ? -0.403 10.119 -43.394 1.00 95.56 339 ILE A C 1
ATOM 2436 O O . ILE A 1 339 ? -0.559 11.342 -43.415 1.00 95.56 339 ILE A O 1
ATOM 2440 N N . ASP A 1 340 ? -0.722 9.364 -42.351 1.00 91.12 340 ASP A N 1
ATOM 2441 C CA . ASP A 1 340 ? -1.477 9.864 -41.198 1.00 91.12 340 ASP A CA 1
ATOM 2442 C C . ASP A 1 340 ? -0.541 10.424 -40.119 1.00 91.12 340 ASP A C 1
ATOM 2444 O O . ASP A 1 340 ? -0.848 11.425 -39.468 1.00 91.12 340 ASP A O 1
ATOM 2448 N N . SER A 1 341 ? 0.642 9.821 -39.982 1.00 92.38 341 SER A N 1
ATOM 2449 C CA . SER A 1 341 ? 1.737 10.306 -39.146 1.00 92.38 341 SER A CA 1
ATOM 2450 C C . SER A 1 341 ? 3.100 9.863 -39.686 1.00 92.38 341 SER A C 1
ATOM 2452 O O . SER A 1 341 ? 3.219 8.860 -40.391 1.00 92.38 341 SER A O 1
ATOM 2454 N N . VAL A 1 342 ? 4.130 10.626 -39.322 1.00 93.50 342 VAL A N 1
ATOM 2455 C CA . VAL A 1 342 ? 5.548 10.249 -39.381 1.00 93.50 342 VAL A CA 1
ATOM 2456 C C . VAL A 1 342 ? 6.150 10.652 -38.038 1.00 93.50 342 VAL A C 1
ATOM 2458 O O . VAL A 1 342 ? 5.980 11.798 -37.614 1.00 93.50 342 VAL A O 1
ATOM 2461 N N . SER A 1 343 ? 6.834 9.735 -37.359 1.00 90.38 343 SER A N 1
ATOM 2462 C CA . SER A 1 343 ? 7.452 9.993 -36.054 1.00 90.38 343 SER A CA 1
ATOM 2463 C C . SER A 1 343 ? 8.781 9.263 -35.898 1.00 90.38 343 SER A C 1
ATOM 2465 O O . SER A 1 343 ? 8.851 8.050 -36.077 1.00 90.38 343 SER A O 1
ATOM 2467 N N . ALA A 1 344 ? 9.830 9.997 -35.518 1.00 83.25 344 ALA A N 1
ATOM 2468 C CA . ALA A 1 344 ? 11.090 9.401 -35.081 1.00 83.25 344 ALA A CA 1
ATOM 2469 C C . ALA A 1 344 ? 10.877 8.597 -33.788 1.00 83.25 344 ALA A C 1
ATOM 2471 O O . ALA A 1 344 ? 10.132 9.023 -32.901 1.00 83.25 344 ALA A O 1
ATOM 2472 N N . THR A 1 345 ? 11.546 7.451 -33.676 1.00 81.69 345 THR A N 1
ATOM 2473 C CA . THR A 1 345 ? 11.524 6.625 -32.461 1.00 81.69 345 THR A CA 1
ATOM 2474 C C . THR A 1 345 ? 12.554 7.122 -31.430 1.00 81.69 345 THR A C 1
ATOM 2476 O O . THR A 1 345 ? 13.133 8.200 -31.568 1.00 81.69 345 THR A O 1
ATOM 2479 N N . GLY A 1 346 ? 12.822 6.328 -30.385 1.00 62.47 346 GLY A N 1
ATOM 2480 C CA . GLY A 1 346 ? 13.967 6.558 -29.493 1.00 62.47 346 GLY A CA 1
ATOM 2481 C C . GLY A 1 346 ? 15.338 6.411 -30.177 1.00 62.47 346 GLY A C 1
ATOM 2482 O O . GLY A 1 346 ? 16.334 6.877 -29.626 1.00 62.47 346 GLY A O 1
ATOM 2483 N N . ASP A 1 347 ? 15.391 5.798 -31.364 1.00 79.62 347 ASP A N 1
ATOM 2484 C CA . ASP A 1 347 ? 16.539 5.820 -32.272 1.00 79.62 347 ASP A CA 1
ATOM 2485 C C . ASP A 1 347 ? 16.258 6.807 -33.419 1.00 79.62 347 ASP A C 1
ATOM 2487 O O . ASP A 1 347 ? 15.273 6.672 -34.147 1.00 79.62 347 ASP A O 1
ATOM 2491 N N . THR A 1 348 ? 17.126 7.804 -33.595 1.00 78.94 348 THR A N 1
ATOM 2492 C CA . THR A 1 348 ? 16.993 8.849 -34.623 1.00 78.94 348 THR A CA 1
ATOM 2493 C C . THR A 1 348 ? 17.342 8.381 -36.041 1.00 78.94 348 THR A C 1
ATOM 2495 O O . THR A 1 348 ? 17.191 9.151 -36.990 1.00 78.94 348 THR A O 1
ATOM 2498 N N . ALA A 1 349 ? 17.775 7.129 -36.219 1.00 87.25 349 ALA A N 1
ATOM 2499 C CA . ALA A 1 349 ? 17.844 6.465 -37.521 1.00 87.25 349 ALA A CA 1
ATOM 2500 C C . ALA A 1 349 ? 16.535 5.737 -37.903 1.00 87.25 349 ALA A C 1
ATOM 2502 O O . ALA A 1 349 ? 16.417 5.266 -39.035 1.00 87.25 349 ALA A O 1
ATOM 2503 N N . VAL A 1 350 ? 15.552 5.631 -36.996 1.00 92.44 350 VAL A N 1
ATOM 2504 C CA . VAL A 1 350 ? 14.337 4.816 -37.183 1.00 92.44 350 VAL A CA 1
ATOM 2505 C C . VAL A 1 350 ? 13.068 5.652 -37.015 1.00 92.44 350 VAL A C 1
ATOM 2507 O O . VAL A 1 350 ? 12.894 6.356 -36.018 1.00 92.44 350 VAL A O 1
ATOM 2510 N N . PHE A 1 351 ? 12.158 5.537 -37.983 1.00 95.25 351 PHE A N 1
ATOM 2511 C CA . PHE A 1 351 ? 10.889 6.262 -38.039 1.00 95.25 351 PHE A CA 1
ATOM 2512 C C . PHE A 1 351 ? 9.714 5.294 -38.180 1.00 95.25 351 PHE A C 1
ATOM 2514 O O . PHE A 1 351 ? 9.799 4.312 -38.916 1.00 95.25 351 PHE A O 1
ATOM 2521 N N . GLU A 1 352 ? 8.603 5.600 -37.521 1.00 96.62 352 GLU A N 1
ATOM 2522 C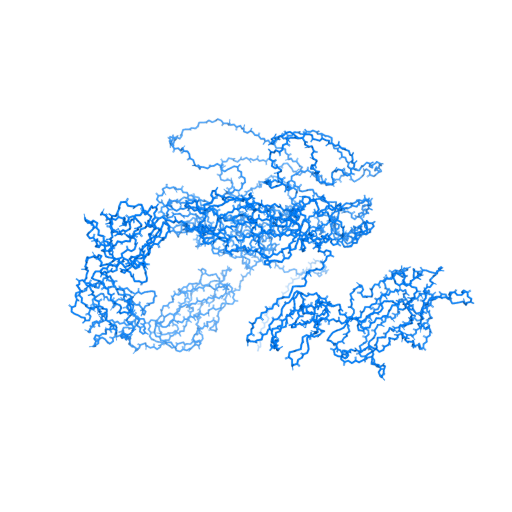 CA . GLU A 1 352 ? 7.306 4.967 -37.767 1.00 96.62 352 GLU A CA 1
ATOM 2523 C C . GLU A 1 352 ? 6.462 5.859 -38.685 1.00 96.62 352 GLU A C 1
ATOM 2525 O O . GLU A 1 352 ? 6.423 7.081 -38.516 1.00 96.62 352 GLU A O 1
ATOM 2530 N N . VAL A 1 353 ? 5.803 5.245 -39.670 1.00 96.81 353 VAL A N 1
ATOM 2531 C CA . VAL A 1 353 ? 4.968 5.911 -40.677 1.00 96.81 353 VAL A CA 1
ATOM 2532 C C . VAL A 1 353 ? 3.621 5.197 -40.761 1.00 96.81 353 VAL A C 1
ATOM 2534 O O . VAL A 1 353 ? 3.565 4.030 -41.151 1.00 96.81 353 VAL A O 1
ATOM 2537 N N . ALA A 1 354 ? 2.536 5.886 -40.405 1.00 96.00 354 ALA A N 1
ATOM 2538 C CA . ALA A 1 354 ? 1.177 5.349 -40.501 1.00 96.00 354 ALA A CA 1
ATOM 2539 C C . ALA A 1 354 ? 0.556 5.682 -41.867 1.00 96.00 354 ALA A C 1
ATOM 2541 O O . ALA A 1 354 ? 0.600 6.831 -42.315 1.00 96.00 354 ALA A O 1
ATOM 2542 N N . VAL A 1 355 ? -0.010 4.673 -42.534 1.00 95.44 355 VAL A N 1
ATOM 2543 C CA . VAL A 1 355 ? -0.524 4.763 -43.908 1.00 95.44 355 VAL A CA 1
ATOM 2544 C C . VAL A 1 355 ? -1.903 4.114 -44.007 1.00 95.44 355 VAL A C 1
ATOM 2546 O O . VAL A 1 355 ? -2.022 2.888 -43.982 1.00 95.44 355 VAL A O 1
ATOM 2549 N N . THR A 1 356 ? -2.951 4.917 -44.187 1.00 93.44 356 THR A N 1
ATOM 2550 C CA . THR A 1 356 ? -4.330 4.425 -44.337 1.00 93.44 356 THR A CA 1
ATOM 2551 C C . THR A 1 356 ? -4.785 4.466 -45.805 1.00 93.44 356 THR A C 1
ATOM 2553 O O . THR A 1 356 ? -4.806 5.532 -46.430 1.00 93.44 356 THR A O 1
ATOM 2556 N N . PRO A 1 357 ? -5.179 3.329 -46.414 1.00 93.12 357 PRO A N 1
ATOM 2557 C CA . PRO A 1 357 ? -5.638 3.296 -47.796 1.00 93.12 357 PRO A CA 1
ATOM 2558 C C . PRO A 1 357 ? -7.092 3.758 -47.925 1.00 93.12 357 PRO A C 1
ATOM 2560 O O . PRO A 1 357 ? -8.022 3.108 -47.460 1.00 93.12 357 PRO A O 1
ATOM 2563 N N . THR A 1 358 ? -7.318 4.848 -48.654 1.00 89.12 358 THR A N 1
ATOM 2564 C CA . THR A 1 358 ? -8.651 5.438 -48.887 1.00 89.12 358 THR A CA 1
ATOM 2565 C C . THR A 1 358 ? -9.364 4.863 -50.120 1.00 89.12 358 THR A C 1
ATOM 2567 O O . THR A 1 358 ? -10.388 5.383 -50.564 1.00 89.12 358 THR A O 1
ATOM 2570 N N . GLY A 1 359 ? -8.827 3.788 -50.706 1.00 88.56 359 GLY A N 1
ATOM 2571 C CA . GLY A 1 359 ? -9.396 3.099 -51.861 1.00 88.56 359 GLY A CA 1
ATOM 2572 C C . GLY A 1 359 ? -8.614 1.841 -52.241 1.00 88.56 359 GLY A C 1
ATOM 2573 O O . GLY A 1 359 ? -7.407 1.765 -52.032 1.00 88.56 359 GLY A O 1
ATOM 2574 N N . ALA A 1 360 ? -9.296 0.868 -52.841 1.00 90.19 360 ALA A N 1
ATOM 2575 C CA . ALA A 1 360 ? -8.687 -0.385 -53.289 1.00 90.19 360 ALA A CA 1
ATOM 2576 C C . ALA A 1 360 ? -7.571 -0.212 -54.340 1.00 90.19 360 ALA A C 1
ATOM 2578 O O . ALA A 1 360 ? -7.614 0.687 -55.186 1.00 90.19 360 ALA A O 1
ATOM 2579 N N . GLY A 1 361 ? -6.605 -1.132 -54.333 1.00 93.81 361 GLY A N 1
ATOM 2580 C CA . GLY A 1 361 ? -5.421 -1.098 -55.188 1.00 93.81 361 GLY A CA 1
ATOM 2581 C C . GLY A 1 361 ? -4.244 -1.836 -54.552 1.00 93.81 361 GLY A C 1
ATOM 2582 O O . GLY A 1 361 ? -4.356 -2.997 -54.168 1.00 93.81 361 GLY A O 1
ATOM 2583 N N . THR A 1 362 ? -3.104 -1.159 -54.444 1.00 95.00 362 THR A N 1
ATOM 2584 C CA . THR A 1 362 ? -1.899 -1.655 -53.763 1.00 95.00 362 THR A CA 1
ATOM 2585 C C . THR A 1 362 ? -1.208 -0.538 -52.992 1.00 95.00 362 THR A C 1
ATOM 2587 O O . THR A 1 362 ? -1.167 0.597 -53.481 1.00 95.00 362 THR A O 1
ATOM 2590 N N . ILE A 1 363 ? -0.622 -0.868 -51.840 1.00 96.62 363 ILE A N 1
ATOM 2591 C CA . ILE A 1 363 ? 0.381 -0.036 -51.169 1.00 96.62 363 ILE A CA 1
ATOM 2592 C C . ILE A 1 363 ? 1.767 -0.593 -51.517 1.00 96.62 363 ILE A C 1
ATOM 2594 O O . ILE A 1 363 ? 1.991 -1.801 -51.493 1.00 96.62 363 ILE A O 1
ATOM 2598 N N . GLN A 1 364 ? 2.665 0.305 -51.893 1.00 95.38 364 GLN A N 1
ATOM 2599 C CA . GLN A 1 364 ? 4.106 0.118 -51.966 1.00 95.38 364 GLN A CA 1
ATOM 2600 C C . GLN A 1 364 ? 4.688 1.479 -51.579 1.00 95.38 364 GLN A C 1
ATOM 2602 O O . GLN A 1 364 ? 4.742 2.392 -52.411 1.00 95.38 364 GLN A O 1
ATOM 2607 N N . LEU A 1 365 ? 4.997 1.644 -50.290 1.00 96.31 365 LEU A N 1
ATOM 2608 C CA . LEU A 1 365 ? 5.437 2.923 -49.738 1.00 96.31 365 LEU A CA 1
ATOM 2609 C C . LEU A 1 365 ? 6.774 3.334 -50.369 1.00 96.31 365 LEU A C 1
ATOM 2611 O O . LEU A 1 365 ? 7.630 2.494 -50.648 1.00 96.31 365 LEU A O 1
ATOM 2615 N N . GLN A 1 366 ? 6.967 4.624 -50.622 1.00 96.00 366 GLN A N 1
ATOM 2616 C CA . GLN A 1 366 ? 8.235 5.125 -51.140 1.00 96.00 366 GLN A CA 1
ATOM 2617 C C . GLN A 1 366 ? 8.569 6.524 -50.636 1.00 96.00 366 GLN A C 1
ATOM 2619 O O . GLN A 1 366 ? 7.681 7.335 -50.379 1.00 96.00 366 GLN A O 1
ATOM 2624 N N . ILE A 1 367 ? 9.864 6.832 -50.623 1.00 96.94 367 ILE A N 1
ATOM 2625 C CA . ILE A 1 367 ? 10.359 8.207 -50.673 1.00 96.94 367 ILE A CA 1
ATOM 2626 C C . ILE A 1 367 ? 10.426 8.613 -52.157 1.00 96.94 367 ILE A C 1
ATOM 2628 O O . ILE A 1 367 ? 11.178 7.987 -52.920 1.00 96.94 367 ILE A O 1
ATOM 2632 N N . PRO A 1 368 ? 9.650 9.612 -52.622 1.00 95.00 368 PRO A N 1
ATOM 2633 C CA . PRO A 1 368 ? 9.610 9.983 -54.028 1.00 95.00 368 PRO A CA 1
ATOM 2634 C C . PRO A 1 368 ? 10.898 10.663 -54.515 1.00 95.00 368 PRO A C 1
ATOM 2636 O O . PRO A 1 368 ? 11.734 11.163 -53.762 1.00 95.00 368 PRO A O 1
ATOM 2639 N N . ALA A 1 369 ? 11.072 10.676 -55.838 1.00 93.62 369 ALA A N 1
ATOM 2640 C CA . ALA A 1 369 ? 12.287 11.187 -56.463 1.00 93.62 369 ALA A CA 1
ATOM 2641 C C . ALA A 1 369 ? 12.420 12.712 -56.283 1.00 93.62 369 ALA A C 1
ATOM 2643 O O . ALA A 1 369 ? 11.680 13.482 -56.905 1.00 93.62 369 ALA A O 1
ATOM 2644 N N . GLY A 1 370 ? 13.413 13.143 -55.504 1.00 89.25 370 GLY A N 1
ATOM 2645 C CA . GLY A 1 370 ? 13.703 14.546 -55.214 1.00 89.25 370 GLY A CA 1
ATOM 2646 C C . GLY A 1 370 ? 13.194 15.076 -53.868 1.00 89.25 370 GLY A C 1
ATOM 2647 O O . GLY A 1 370 ? 13.267 16.291 -53.679 1.00 89.25 370 GLY A O 1
ATOM 2648 N N . SER A 1 371 ? 12.717 14.219 -52.956 1.00 92.38 371 SER A N 1
ATOM 2649 C CA . SER A 1 371 ? 12.543 14.572 -51.533 1.00 92.38 371 SER A CA 1
ATOM 2650 C C . SER A 1 371 ? 13.876 15.004 -50.901 1.00 92.38 371 SER A C 1
ATOM 2652 O O . SER A 1 371 ? 14.944 14.605 -51.379 1.00 92.38 371 SER A O 1
ATOM 2654 N N . VAL A 1 372 ? 13.838 15.841 -49.858 1.00 91.94 372 VAL A N 1
ATOM 2655 C CA . VAL A 1 372 ? 15.024 16.557 -49.337 1.00 91.94 372 VAL A CA 1
ATOM 2656 C C . VAL A 1 372 ? 15.261 16.231 -47.861 1.00 91.94 372 VAL A C 1
ATOM 2658 O O . VAL A 1 372 ? 15.258 17.113 -47.007 1.00 91.94 372 VAL A O 1
ATOM 2661 N N . LEU A 1 373 ? 15.500 14.947 -47.597 1.00 92.75 373 LEU A N 1
ATOM 2662 C CA . LEU A 1 373 ? 15.872 14.424 -46.286 1.00 92.75 373 LEU A CA 1
ATOM 2663 C C . LEU A 1 373 ? 17.396 14.506 -46.106 1.00 92.75 373 LEU A C 1
ATOM 2665 O O . LEU A 1 373 ? 18.144 14.171 -47.035 1.00 92.75 373 LEU A O 1
ATOM 2669 N N . THR A 1 374 ? 17.866 14.900 -44.922 1.00 90.25 374 THR A N 1
ATOM 2670 C CA . THR A 1 374 ? 19.298 14.923 -44.574 1.00 90.25 374 THR A CA 1
ATOM 2671 C C . THR A 1 374 ? 19.599 14.172 -43.283 1.00 90.25 374 THR A C 1
ATOM 2673 O O . THR A 1 374 ? 18.760 14.097 -42.386 1.00 90.25 374 THR A O 1
ATOM 2676 N N . ASP A 1 375 ? 20.831 13.679 -43.155 1.00 88.31 375 ASP A N 1
ATOM 2677 C CA . ASP A 1 375 ? 21.385 13.335 -41.845 1.00 88.31 375 ASP A CA 1
ATOM 2678 C C . ASP A 1 375 ? 21.510 14.587 -40.951 1.00 88.31 375 ASP A C 1
ATOM 2680 O O . ASP A 1 375 ? 21.330 15.726 -41.400 1.00 88.31 375 ASP A O 1
ATOM 2684 N N . VAL A 1 376 ? 21.851 14.393 -39.675 1.00 79.62 376 VAL A N 1
ATOM 2685 C CA . VAL A 1 376 ? 22.055 15.513 -38.735 1.00 79.62 376 VAL A CA 1
ATOM 2686 C C . VAL A 1 376 ? 23.252 16.406 -39.131 1.00 79.62 376 VAL A C 1
ATOM 2688 O O . VAL A 1 376 ? 23.321 17.570 -38.734 1.00 79.62 376 VAL A O 1
ATOM 2691 N N . ALA A 1 377 ? 24.203 15.899 -39.925 1.00 73.88 377 ALA A N 1
ATOM 2692 C CA . ALA A 1 377 ? 25.349 16.658 -40.438 1.00 73.88 377 ALA A CA 1
ATOM 2693 C C . ALA A 1 377 ? 25.017 17.503 -41.693 1.00 73.88 377 ALA A C 1
ATOM 2695 O O . ALA A 1 377 ? 25.816 18.355 -42.096 1.00 73.88 377 ALA A O 1
ATOM 2696 N N . GLY A 1 378 ? 23.835 17.315 -42.290 1.00 80.25 378 GLY A N 1
ATOM 2697 C CA . GLY A 1 378 ? 23.359 18.002 -43.487 1.00 80.25 378 GLY A CA 1
ATOM 2698 C C . GLY A 1 378 ? 23.718 17.328 -44.820 1.00 80.25 378 GLY A C 1
ATOM 2699 O O . GLY A 1 378 ? 23.569 17.969 -45.868 1.00 80.25 378 GLY A O 1
ATOM 2700 N N . ASN A 1 379 ? 24.183 16.072 -44.838 1.00 85.00 379 ASN A N 1
ATOM 2701 C CA . ASN A 1 379 ? 24.318 15.312 -46.085 1.00 85.00 379 ASN A CA 1
ATOM 2702 C C . ASN A 1 379 ? 22.945 14.772 -46.514 1.00 85.00 379 ASN A C 1
ATOM 2704 O O . ASN A 1 379 ? 22.205 14.203 -45.717 1.00 85.00 379 ASN A O 1
ATOM 2708 N N . ALA A 1 380 ? 22.596 14.941 -47.791 1.00 91.06 380 ALA A N 1
ATOM 2709 C CA . ALA A 1 380 ? 21.287 14.551 -48.314 1.00 91.06 380 ALA A CA 1
ATOM 2710 C C . ALA A 1 380 ? 21.250 13.095 -48.801 1.00 91.06 380 ALA A C 1
ATOM 2712 O O . ALA A 1 380 ? 22.140 12.670 -49.543 1.00 91.06 380 ALA A O 1
ATOM 2713 N N . LEU A 1 381 ? 20.173 12.383 -48.459 1.00 95.12 381 LEU A N 1
ATOM 2714 C CA . LEU A 1 381 ? 19.832 11.065 -49.004 1.00 95.12 381 LEU A CA 1
ATOM 2715 C C . LEU A 1 381 ? 19.769 11.116 -50.545 1.00 95.12 381 LEU A C 1
ATOM 2717 O O . LEU A 1 381 ? 19.245 12.075 -51.116 1.00 95.12 381 LEU A O 1
ATOM 2721 N N . ASP A 1 382 ? 20.276 10.090 -51.245 1.00 93.38 382 ASP A N 1
ATOM 2722 C CA . ASP A 1 382 ? 20.265 10.054 -52.722 1.00 93.38 382 ASP A CA 1
ATOM 2723 C C . ASP A 1 382 ? 18.878 9.697 -53.294 1.00 93.38 382 ASP A C 1
ATOM 2725 O O . ASP A 1 382 ? 18.648 8.621 -53.846 1.00 93.38 382 ASP A O 1
ATOM 2729 N N . THR A 1 383 ? 17.949 10.649 -53.203 1.00 94.25 383 THR A N 1
ATOM 2730 C CA . THR A 1 383 ? 16.594 10.582 -53.776 1.00 94.25 383 THR A CA 1
ATOM 2731 C C . THR A 1 383 ? 16.566 10.877 -55.287 1.00 94.25 383 THR A C 1
ATOM 2733 O O . THR A 1 383 ? 15.517 11.196 -55.854 1.00 94.25 383 THR A O 1
ATOM 2736 N N . ALA A 1 384 ? 17.699 10.781 -56.006 1.00 90.31 384 ALA A N 1
ATOM 2737 C CA . ALA A 1 384 ? 17.749 11.027 -57.456 1.00 90.31 384 ALA A CA 1
ATOM 2738 C C . ALA A 1 384 ? 16.915 10.022 -58.283 1.00 90.31 384 ALA A C 1
ATOM 2740 O O . ALA A 1 384 ? 16.587 10.282 -59.448 1.00 90.31 384 ALA A O 1
ATOM 2741 N N . ALA A 1 385 ? 16.555 8.893 -57.675 1.00 91.62 385 ALA A N 1
ATOM 2742 C CA . ALA A 1 385 ? 15.408 8.066 -58.024 1.00 91.62 385 ALA A CA 1
ATOM 2743 C C . ALA A 1 385 ? 14.541 7.876 -56.766 1.00 91.62 385 ALA A C 1
ATOM 2745 O O . ALA A 1 385 ? 15.035 8.038 -55.654 1.00 91.62 385 ALA A O 1
ATOM 2746 N N . ALA A 1 386 ? 13.266 7.523 -56.941 1.00 93.81 386 ALA A N 1
ATOM 2747 C CA . ALA A 1 386 ? 12.414 7.175 -55.808 1.00 93.81 386 ALA A CA 1
ATOM 2748 C C . ALA A 1 386 ? 12.919 5.879 -55.153 1.00 93.81 386 ALA A C 1
ATOM 2750 O O . ALA A 1 386 ? 13.287 4.934 -55.863 1.00 93.81 386 ALA A O 1
ATOM 2751 N N . ILE A 1 387 ? 12.929 5.849 -53.822 1.00 96.19 387 ILE A N 1
ATOM 2752 C CA . ILE A 1 387 ? 13.310 4.683 -53.024 1.00 96.19 387 ILE A CA 1
ATOM 2753 C C . ILE A 1 387 ? 12.011 4.060 -52.521 1.00 96.19 387 ILE A C 1
ATOM 2755 O O . ILE A 1 387 ? 11.384 4.594 -51.611 1.00 96.19 387 ILE A O 1
ATOM 2759 N N . ALA A 1 388 ? 11.589 2.976 -53.165 1.00 95.06 388 ALA A N 1
ATOM 2760 C CA . ALA A 1 388 ? 10.379 2.241 -52.815 1.00 95.06 388 ALA A CA 1
ATOM 2761 C C . ALA A 1 388 ? 10.701 0.982 -52.008 1.00 95.06 388 ALA A C 1
ATOM 2763 O O . ALA A 1 388 ? 11.716 0.335 -52.277 1.00 95.06 388 ALA A O 1
ATOM 2764 N N . ASP A 1 389 ? 9.792 0.646 -51.098 1.00 95.19 389 ASP A N 1
ATOM 2765 C CA . ASP A 1 389 ? 9.556 -0.661 -50.475 1.00 95.19 389 ASP A CA 1
ATOM 2766 C C . ASP A 1 389 ? 9.746 -1.823 -51.483 1.00 95.19 389 ASP A C 1
ATOM 2768 O O . ASP A 1 389 ? 9.348 -1.713 -52.650 1.00 95.19 389 ASP A O 1
ATOM 2772 N N . ASP A 1 390 ? 10.395 -2.927 -51.084 1.00 92.88 390 ASP A N 1
ATOM 2773 C CA . ASP A 1 390 ? 10.527 -4.129 -51.930 1.00 92.88 390 ASP A CA 1
ATOM 2774 C C . ASP A 1 390 ? 9.281 -5.032 -51.921 1.00 92.88 390 ASP A C 1
ATOM 2776 O O . ASP A 1 390 ? 9.104 -5.866 -52.822 1.00 92.88 390 ASP A O 1
ATOM 2780 N N . THR A 1 391 ? 8.397 -4.798 -50.956 1.00 93.44 391 THR A N 1
ATOM 2781 C CA . THR A 1 391 ? 7.127 -5.475 -50.732 1.00 93.44 391 THR A CA 1
ATOM 2782 C C . THR A 1 391 ? 5.970 -4.697 -51.380 1.00 93.44 391 THR A C 1
ATOM 2784 O O . THR A 1 391 ? 6.096 -3.544 -51.793 1.00 93.44 391 THR A O 1
ATOM 2787 N N . ILE A 1 392 ? 4.845 -5.383 -51.619 1.00 93.44 392 ILE A N 1
ATOM 2788 C CA . ILE A 1 392 ? 3.630 -4.791 -52.197 1.00 93.44 392 ILE A CA 1
ATOM 2789 C C . ILE A 1 392 ? 2.416 -5.375 -51.478 1.00 93.44 392 ILE A C 1
ATOM 2791 O O . ILE A 1 392 ? 2.006 -6.508 -51.747 1.00 93.44 392 ILE A O 1
ATOM 2795 N N . ILE A 1 393 ? 1.813 -4.572 -50.609 1.00 95.06 393 ILE A N 1
ATOM 2796 C CA . ILE A 1 393 ? 0.541 -4.864 -49.949 1.00 95.06 393 ILE A CA 1
ATOM 2797 C C . ILE A 1 393 ? -0.593 -4.698 -50.968 1.00 95.06 393 ILE A C 1
ATOM 2799 O O . ILE A 1 393 ? -0.621 -3.754 -51.763 1.00 95.06 393 ILE A O 1
ATOM 2803 N N . THR A 1 394 ? -1.557 -5.618 -50.959 1.00 94.00 394 THR A N 1
ATOM 2804 C CA . THR A 1 394 ? -2.790 -5.487 -51.755 1.00 94.00 394 THR A CA 1
ATOM 2805 C C . THR A 1 394 ? -3.882 -4.885 -50.884 1.00 94.00 394 THR A C 1
ATOM 2807 O O . THR A 1 394 ? -4.121 -5.394 -49.796 1.00 94.00 394 THR A O 1
ATOM 2810 N N . VAL A 1 395 ? -4.549 -3.836 -51.368 1.00 92.12 395 VAL A N 1
ATOM 2811 C CA . VAL A 1 395 ? -5.724 -3.258 -50.703 1.00 92.12 395 VAL A CA 1
ATOM 2812 C C . VAL A 1 395 ? -6.960 -3.786 -51.412 1.00 92.12 395 VAL A C 1
ATOM 2814 O O . VAL A 1 395 ? -7.256 -3.364 -52.538 1.00 92.12 395 VAL A O 1
ATOM 2817 N N . ASP A 1 396 ? -7.673 -4.707 -50.773 1.00 90.69 396 ASP A N 1
ATOM 2818 C CA . ASP A 1 396 ? -8.970 -5.157 -51.266 1.00 90.69 396 ASP A CA 1
ATOM 2819 C C . ASP A 1 396 ? -10.053 -4.111 -50.948 1.00 90.69 396 ASP A C 1
ATOM 2821 O O . ASP A 1 396 ? -10.008 -3.404 -49.941 1.00 90.69 396 ASP A O 1
ATOM 2825 N N . ALA A 1 397 ? -11.023 -3.969 -51.854 1.00 85.75 397 ALA A N 1
ATOM 2826 C CA . ALA A 1 397 ? -12.136 -3.041 -51.667 1.00 85.75 397 ALA A CA 1
ATOM 2827 C C . ALA A 1 397 ? -13.055 -3.551 -50.561 1.00 85.75 397 ALA A C 1
ATOM 2829 O O . ALA A 1 397 ? -13.530 -4.689 -50.660 1.00 85.75 397 ALA A O 1
ATOM 2830 N N . ASP A 1 398 ? -13.396 -2.702 -49.593 1.00 84.69 398 ASP A N 1
ATOM 2831 C CA . ASP A 1 398 ? -14.436 -3.089 -48.652 1.00 84.69 398 ASP A CA 1
ATOM 2832 C C . ASP A 1 398 ? -15.813 -3.108 -49.335 1.00 84.69 398 ASP A C 1
ATOM 2834 O O . ASP A 1 398 ? -16.161 -2.245 -50.144 1.00 84.69 398 ASP A O 1
ATOM 2838 N N . ASN A 1 399 ? -16.538 -4.190 -49.077 1.00 86.12 399 ASN A N 1
ATOM 2839 C CA . ASN A 1 399 ? -17.874 -4.517 -49.571 1.00 86.12 399 ASN A CA 1
ATOM 2840 C C . ASN A 1 399 ? -18.664 -5.298 -48.494 1.00 86.12 399 ASN A C 1
ATOM 2842 O O . ASN A 1 399 ? -19.669 -5.944 -48.817 1.00 86.12 399 ASN A O 1
ATOM 2846 N N . VAL A 1 400 ? -18.184 -5.312 -47.243 1.00 87.56 400 VAL A N 1
ATOM 2847 C CA . VAL A 1 400 ? -19.010 -5.616 -46.072 1.00 87.56 400 VAL A CA 1
ATOM 2848 C C . VAL A 1 400 ? -20.030 -4.476 -45.927 1.00 87.56 400 VAL A C 1
ATOM 2850 O O . VAL A 1 400 ? -19.983 -3.487 -46.655 1.00 87.56 400 VAL A O 1
ATOM 2853 N N . ALA A 1 401 ? -21.061 -4.664 -45.118 1.00 90.00 401 ALA A N 1
ATOM 2854 C CA . ALA A 1 401 ? -21.998 -3.598 -44.808 1.00 90.00 401 ALA A CA 1
ATOM 2855 C C . ALA A 1 401 ? -22.189 -3.585 -43.295 1.00 90.00 401 ALA A C 1
ATOM 2857 O O . ALA A 1 401 ? -22.377 -4.676 -42.736 1.00 90.00 401 ALA A O 1
ATOM 2858 N N . PRO A 1 402 ? -22.199 -2.399 -42.662 1.00 94.31 402 PRO A N 1
ATOM 2859 C CA . PRO A 1 402 ? -22.281 -2.284 -41.219 1.00 94.31 402 PRO A CA 1
ATOM 2860 C C . PRO A 1 402 ? -23.518 -2.991 -40.685 1.00 94.31 402 PRO A C 1
ATOM 2862 O O . PRO A 1 402 ? -24.593 -2.992 -41.296 1.00 94.31 402 PRO A O 1
ATOM 2865 N N . THR A 1 403 ? -23.355 -3.594 -39.515 1.00 94.75 403 THR A N 1
ATOM 2866 C CA . THR A 1 403 ? -24.411 -4.271 -38.772 1.00 94.75 403 THR A CA 1
ATOM 2867 C C . THR A 1 403 ? -24.504 -3.715 -37.358 1.00 94.75 403 THR A C 1
ATOM 2869 O O . THR A 1 403 ? -23.531 -3.208 -36.805 1.00 94.75 403 THR A O 1
ATOM 2872 N N . LEU A 1 404 ? -25.712 -3.788 -36.807 1.00 96.81 404 LEU A N 1
ATOM 2873 C CA . LEU A 1 404 ? -26.076 -3.383 -35.455 1.00 96.81 404 LEU A CA 1
ATOM 2874 C C . LEU A 1 404 ? -27.167 -4.362 -35.007 1.00 96.81 404 LEU A C 1
ATOM 2876 O O . LEU A 1 404 ? -28.227 -4.427 -35.642 1.00 96.81 404 LEU A O 1
ATOM 2880 N N . ALA A 1 405 ? -26.919 -5.175 -33.984 1.00 94.56 405 ALA A N 1
ATOM 2881 C CA . ALA A 1 405 ? -27.953 -6.012 -33.391 1.00 94.56 405 ALA A CA 1
ATOM 2882 C C . ALA A 1 405 ? -28.759 -5.220 -32.343 1.00 94.56 405 ALA A C 1
ATOM 2884 O O . ALA A 1 405 ? -28.267 -4.241 -31.791 1.00 94.56 405 ALA A O 1
ATOM 2885 N N . PRO A 1 406 ? -29.982 -5.664 -32.002 1.00 94.88 406 PRO A N 1
ATOM 2886 C CA . PRO A 1 406 ? -30.754 -5.107 -30.888 1.00 94.88 406 PRO A CA 1
ATOM 2887 C C . PRO A 1 406 ? -29.994 -5.012 -29.555 1.00 94.88 406 PRO A C 1
ATOM 2889 O O . PRO A 1 406 ? -30.142 -4.025 -28.850 1.00 94.88 406 PRO A O 1
ATOM 2892 N N . ALA A 1 407 ? -29.151 -6.004 -29.247 1.00 93.94 407 ALA A N 1
ATOM 2893 C CA . ALA A 1 407 ? -28.325 -6.045 -28.036 1.00 93.94 407 ALA A CA 1
ATOM 2894 C C . ALA A 1 407 ? -27.030 -5.207 -28.128 1.00 93.94 407 ALA A C 1
ATOM 2896 O O . ALA A 1 407 ? -26.307 -5.093 -27.143 1.00 93.94 407 ALA A O 1
ATOM 2897 N N . ASP A 1 408 ? -26.740 -4.629 -29.300 1.00 96.44 408 ASP A N 1
ATOM 2898 C CA . ASP A 1 408 ? -25.629 -3.694 -29.518 1.00 96.44 408 ASP A CA 1
ATOM 2899 C C . ASP A 1 408 ? -26.096 -2.226 -29.353 1.00 96.44 408 ASP A C 1
ATOM 2901 O O . ASP A 1 408 ? -25.358 -1.292 -29.664 1.00 96.44 408 ASP A O 1
ATOM 2905 N N . ILE A 1 409 ? -27.335 -2.020 -28.884 1.00 95.94 409 ILE A N 1
ATOM 2906 C CA . ILE A 1 409 ? -27.920 -0.737 -28.479 1.00 95.94 409 ILE A CA 1
ATOM 2907 C C . ILE A 1 409 ? -28.142 -0.835 -26.965 1.00 95.94 409 ILE A C 1
ATOM 2909 O O . ILE A 1 409 ? -29.100 -1.466 -26.529 1.00 95.94 409 ILE A O 1
ATOM 2913 N N . VAL A 1 410 ? -27.238 -0.266 -26.168 1.00 94.94 410 VAL A N 1
ATOM 2914 C CA . VAL A 1 410 ? -27.199 -0.449 -24.705 1.00 94.94 410 VAL A CA 1
ATOM 2915 C C . VAL A 1 410 ? -27.579 0.849 -24.004 1.00 94.94 410 VAL A C 1
ATOM 2917 O O . VAL A 1 410 ? -26.993 1.887 -24.296 1.00 94.94 410 VAL A O 1
ATOM 2920 N N . ASP A 1 411 ? -28.533 0.798 -23.079 1.00 93.94 411 ASP A N 1
ATOM 2921 C CA . ASP A 1 411 ? -28.971 1.937 -22.272 1.00 93.94 411 ASP A CA 1
ATOM 2922 C C . ASP A 1 411 ? -28.227 2.039 -20.928 1.00 93.94 411 ASP A C 1
ATOM 2924 O O . ASP A 1 411 ? -27.786 1.038 -20.362 1.00 93.94 411 ASP A O 1
ATOM 2928 N N . ASP A 1 412 ? -28.130 3.250 -20.376 1.00 93.06 412 ASP A N 1
ATOM 2929 C CA . ASP A 1 412 ? -27.523 3.502 -19.061 1.00 93.06 412 ASP A CA 1
ATOM 2930 C C . ASP A 1 412 ? -28.379 3.043 -17.858 1.00 93.06 412 ASP A C 1
ATOM 2932 O O . ASP A 1 412 ? -27.888 3.039 -16.727 1.00 93.06 412 ASP A O 1
ATOM 2936 N N . GLN A 1 413 ? -29.616 2.579 -18.089 1.00 89.69 413 GLN A N 1
ATOM 2937 C CA . GLN A 1 413 ? -30.528 2.046 -17.064 1.00 89.69 413 GLN A CA 1
ATOM 2938 C C . GLN A 1 413 ? -30.605 0.507 -17.051 1.00 89.69 413 GLN A C 1
ATOM 2940 O O . GLN A 1 413 ? -31.245 -0.067 -16.166 1.00 89.69 413 GLN A O 1
ATOM 2945 N N . PHE A 1 414 ? -29.982 -0.174 -18.020 1.00 82.88 414 PHE A N 1
ATOM 2946 C CA . PHE A 1 414 ? -30.082 -1.620 -18.269 1.00 82.88 414 PHE A CA 1
ATOM 2947 C C . PHE A 1 414 ? -31.535 -2.148 -18.335 1.00 82.88 414 PHE A C 1
ATOM 2949 O O . PHE A 1 414 ? -31.849 -3.232 -17.828 1.00 82.88 414 PHE A O 1
ATOM 2956 N N . GLY A 1 415 ? -32.445 -1.366 -18.923 1.00 77.50 415 GLY A N 1
ATOM 2957 C CA . GLY A 1 415 ? -33.883 -1.640 -18.988 1.00 77.50 415 GLY A CA 1
ATOM 2958 C C . GLY A 1 415 ? -34.657 -1.359 -17.690 1.00 77.50 415 GLY A C 1
ATOM 2959 O O . GLY A 1 415 ? -35.793 -1.823 -17.544 1.00 77.50 415 GLY A O 1
ATOM 2960 N N . GLY A 1 416 ? -34.061 -0.638 -16.734 1.00 80.00 416 GLY A N 1
ATOM 2961 C CA . GLY A 1 416 ? -34.725 -0.149 -15.523 1.00 80.00 416 GLY A CA 1
ATOM 2962 C C . GLY A 1 416 ? -35.841 0.875 -15.803 1.00 80.00 416 GLY A C 1
ATOM 2963 O O . GLY A 1 416 ? -35.982 1.358 -16.927 1.00 80.00 416 GLY A O 1
ATOM 2964 N N . PRO A 1 417 ? -36.690 1.199 -14.811 1.00 84.50 417 PRO A N 1
ATOM 2965 C CA . PRO A 1 417 ? -37.669 2.276 -14.933 1.00 84.50 417 PRO A CA 1
ATOM 2966 C C . PRO A 1 417 ? -37.016 3.658 -14.761 1.00 84.50 417 PRO A C 1
ATOM 2968 O O . PRO A 1 417 ? -36.069 3.807 -13.992 1.00 84.50 417 PRO A O 1
ATOM 2971 N N . VAL A 1 418 ? -37.577 4.674 -15.417 1.00 86.50 418 VAL A N 1
ATOM 2972 C CA . VAL A 1 418 ? -37.221 6.095 -15.248 1.00 86.50 418 VAL A CA 1
ATOM 2973 C C . VAL A 1 418 ? -38.473 6.940 -15.011 1.00 86.50 418 VAL A C 1
ATOM 2975 O O . VAL A 1 418 ? -39.593 6.473 -15.221 1.00 86.50 418 VAL A O 1
ATOM 2978 N N . LEU A 1 419 ? -38.295 8.193 -14.598 1.00 84.06 419 LEU A N 1
ATOM 2979 C CA . LEU A 1 419 ? -39.382 9.169 -14.480 1.00 84.06 419 LEU A CA 1
ATOM 2980 C C . LEU A 1 419 ? -39.500 10.036 -15.746 1.00 84.06 419 LEU A C 1
ATOM 2982 O O . LEU A 1 419 ? -38.588 10.096 -16.573 1.00 84.06 419 LEU A O 1
ATOM 2986 N N . GLU A 1 420 ? -40.639 10.709 -15.899 1.00 85.69 420 GLU A N 1
ATOM 2987 C CA . GLU A 1 420 ? -40.844 11.760 -16.907 1.00 85.69 420 GLU A CA 1
ATOM 2988 C C . GLU A 1 420 ? -39.765 12.867 -16.786 1.00 85.69 420 GLU A C 1
ATOM 2990 O O . GLU A 1 420 ? -39.289 13.168 -15.693 1.00 85.69 420 GLU A O 1
ATOM 2995 N N . ASP A 1 421 ? -39.340 13.436 -17.920 1.00 84.12 421 ASP A N 1
ATOM 2996 C CA . ASP A 1 421 ? -38.253 14.422 -18.070 1.00 84.12 421 ASP A CA 1
ATOM 2997 C C . ASP A 1 421 ? -36.828 13.979 -17.620 1.00 84.12 421 ASP A C 1
ATOM 2999 O O . ASP A 1 421 ? -35.896 14.785 -17.688 1.00 84.12 421 ASP A O 1
ATOM 3003 N N . GLN A 1 422 ? -36.596 12.706 -17.255 1.00 87.56 422 GLN A N 1
ATOM 3004 C CA . GLN A 1 422 ? -35.247 12.171 -16.971 1.00 87.56 422 GLN A CA 1
ATOM 3005 C C . GLN A 1 422 ? -34.539 11.651 -18.243 1.00 87.56 422 GLN A C 1
ATOM 3007 O O . GLN A 1 422 ? -35.042 10.715 -18.868 1.00 87.56 422 GLN A O 1
ATOM 3012 N N . PRO A 1 423 ? -33.377 12.201 -18.650 1.00 91.50 423 PRO A N 1
ATOM 3013 C CA . PRO A 1 423 ? -32.673 11.766 -19.856 1.00 91.50 423 PRO A CA 1
ATOM 3014 C C . PRO A 1 423 ? -32.032 10.380 -19.690 1.00 91.50 423 PRO A C 1
ATOM 3016 O O . PRO A 1 423 ? -31.402 10.100 -18.674 1.00 91.50 423 PRO A O 1
ATOM 3019 N N . VAL A 1 424 ? -32.139 9.551 -20.731 1.00 94.44 424 VAL A N 1
ATOM 3020 C CA . VAL A 1 424 ? -31.483 8.238 -20.851 1.00 94.44 424 VAL A CA 1
ATOM 3021 C C . VAL A 1 424 ? -30.421 8.301 -21.944 1.00 94.44 424 VAL A C 1
ATOM 3023 O O . VAL A 1 424 ? -30.695 8.783 -23.050 1.00 94.44 424 VAL A O 1
ATOM 3026 N N . THR A 1 425 ? -29.224 7.792 -21.663 1.00 96.38 425 THR A N 1
ATOM 3027 C CA . THR A 1 425 ? -28.134 7.676 -22.641 1.00 96.38 425 THR A CA 1
ATOM 3028 C C . THR A 1 425 ? -28.106 6.273 -23.228 1.00 96.38 425 THR A C 1
ATOM 3030 O O . THR A 1 425 ? -28.081 5.283 -22.501 1.00 96.38 425 THR A O 1
ATOM 3033 N N . TYR A 1 426 ? -28.066 6.187 -24.555 1.00 96.88 426 TYR A N 1
ATOM 3034 C CA . TYR A 1 426 ? -27.890 4.943 -25.294 1.00 96.88 426 TYR A CA 1
ATOM 3035 C C . TYR A 1 426 ? -26.546 4.933 -26.021 1.00 96.88 426 TYR A C 1
ATOM 3037 O O . TYR A 1 426 ? -26.262 5.843 -26.800 1.00 96.88 426 TYR A O 1
ATOM 3045 N N . THR A 1 427 ? -25.767 3.871 -25.840 1.00 97.00 427 THR A N 1
ATOM 3046 C CA . THR A 1 427 ? -24.509 3.621 -26.552 1.00 97.00 427 THR A CA 1
ATOM 3047 C C . THR A 1 427 ? -24.721 2.540 -27.606 1.00 97.00 427 THR A C 1
ATOM 3049 O O . THR A 1 427 ? -25.188 1.441 -27.303 1.00 97.00 427 THR A O 1
ATOM 3052 N N . LEU A 1 428 ? -24.395 2.856 -28.858 1.00 97.38 428 LEU A N 1
ATOM 3053 C CA . LEU A 1 428 ? -24.583 1.988 -30.018 1.00 97.38 428 LEU A CA 1
ATOM 3054 C C . LEU A 1 428 ? -23.234 1.505 -30.542 1.00 97.38 428 LEU A C 1
ATOM 3056 O O . LEU A 1 428 ? -22.369 2.327 -30.841 1.00 97.38 428 LEU A O 1
ATOM 3060 N N . PHE A 1 429 ? -23.092 0.191 -30.709 1.00 96.44 429 PHE A N 1
ATOM 3061 C CA . PHE A 1 429 ? -21.874 -0.466 -31.181 1.00 96.44 429 PHE A CA 1
ATOM 3062 C C . PHE A 1 429 ? -22.095 -1.045 -32.586 1.00 96.44 429 PHE A C 1
ATOM 3064 O O . PHE A 1 429 ? -22.701 -2.101 -32.755 1.00 96.44 429 PHE A O 1
ATOM 3071 N N . PHE A 1 430 ? -21.609 -0.354 -33.616 1.00 95.69 430 PHE A N 1
ATOM 3072 C CA . PHE A 1 430 ? -21.635 -0.860 -34.989 1.00 95.69 430 PHE A CA 1
ATOM 3073 C C . PHE A 1 430 ? -20.500 -1.870 -35.216 1.00 95.69 430 PHE A C 1
ATOM 3075 O O . PHE A 1 430 ? -19.443 -1.784 -34.592 1.00 95.69 430 PHE A O 1
ATOM 3082 N N . SER A 1 431 ? -20.688 -2.821 -36.138 1.00 93.00 431 SER A N 1
ATOM 3083 C CA . SER A 1 431 ? -19.665 -3.838 -36.451 1.00 93.00 431 SER A CA 1
ATOM 3084 C C . SER A 1 431 ? -18.385 -3.297 -37.097 1.00 93.00 431 SER A C 1
ATOM 3086 O O . SER A 1 431 ? -17.413 -4.043 -37.211 1.00 93.00 431 SER A O 1
ATOM 3088 N N . GLU A 1 432 ? -18.395 -2.042 -37.548 1.00 89.94 432 GLU A N 1
ATOM 3089 C CA . GLU A 1 432 ? -17.301 -1.362 -38.243 1.00 89.94 432 GLU A CA 1
ATOM 3090 C C . GLU A 1 432 ? -17.490 0.176 -38.217 1.00 89.94 432 GLU A C 1
ATOM 3092 O O . GLU A 1 432 ? -18.595 0.646 -37.921 1.00 89.94 432 GLU A O 1
ATOM 3097 N N . PRO A 1 433 ? -16.443 0.971 -38.523 1.00 89.56 433 PRO A N 1
ATOM 3098 C CA . PRO A 1 433 ? -16.493 2.436 -38.527 1.00 89.56 433 PRO A CA 1
ATOM 3099 C C . PRO A 1 433 ? -17.557 3.063 -39.446 1.00 89.56 433 PRO A C 1
ATOM 3101 O O . PRO A 1 433 ? -17.543 2.881 -40.668 1.00 89.56 433 PRO A O 1
ATOM 3104 N N . MET A 1 434 ? -18.420 3.901 -38.868 1.00 93.06 434 MET A N 1
ATOM 3105 C CA . MET A 1 434 ? -19.474 4.631 -39.582 1.00 93.06 434 MET A CA 1
ATOM 3106 C C . MET A 1 434 ? -18.995 5.996 -40.102 1.00 93.06 434 MET A C 1
ATOM 3108 O O . MET A 1 434 ? -18.196 6.680 -39.459 1.00 93.06 434 MET A O 1
ATOM 3112 N N . ASP A 1 435 ? -19.551 6.461 -41.226 1.00 92.12 435 ASP A N 1
ATOM 3113 C CA . ASP A 1 435 ? -19.475 7.880 -41.588 1.00 92.12 435 ASP A CA 1
ATOM 3114 C C . ASP A 1 435 ? -20.415 8.675 -40.671 1.00 92.12 435 ASP A C 1
ATOM 3116 O O . ASP A 1 435 ? -21.630 8.717 -40.879 1.00 92.12 435 ASP A O 1
ATOM 3120 N N . ALA A 1 436 ? -19.845 9.347 -39.668 1.00 90.50 436 ALA A N 1
ATOM 3121 C CA . ALA A 1 436 ? -20.565 10.229 -38.748 1.00 90.50 436 ALA A CA 1
ATOM 3122 C C . ALA A 1 436 ? -21.320 11.382 -39.449 1.00 90.50 436 ALA A C 1
ATOM 3124 O O . ALA A 1 436 ? -22.214 11.981 -38.856 1.00 90.50 436 ALA A O 1
ATOM 3125 N N . GLY A 1 437 ? -21.023 11.682 -40.720 1.00 90.50 437 GLY A N 1
ATOM 3126 C CA . GLY A 1 437 ? -21.824 12.571 -41.565 1.00 90.50 437 GLY A CA 1
ATOM 3127 C C . GLY A 1 437 ? -23.172 11.988 -42.018 1.00 90.50 437 GLY A C 1
ATOM 3128 O O . GLY A 1 437 ? -23.955 12.708 -42.643 1.00 90.50 437 GLY A O 1
ATOM 3129 N N . THR A 1 438 ? -23.448 10.714 -41.716 1.00 94.12 438 THR A N 1
ATOM 3130 C CA . THR A 1 438 ? -24.673 9.970 -42.076 1.00 94.12 438 THR A CA 1
ATOM 3131 C C . THR A 1 438 ? -25.506 9.510 -40.874 1.00 94.12 438 THR A C 1
ATOM 3133 O O . THR A 1 438 ? -26.451 8.745 -41.053 1.00 94.12 438 THR A O 1
ATOM 3136 N N . VAL A 1 439 ? -25.172 9.969 -39.662 1.00 95.56 439 VAL A N 1
ATOM 3137 C CA . VAL A 1 439 ? -25.836 9.571 -38.411 1.00 95.56 439 VAL A CA 1
ATOM 3138 C C . VAL A 1 439 ? -26.325 10.826 -37.680 1.00 95.56 439 VAL A C 1
ATOM 3140 O O . VAL A 1 439 ? -25.514 11.560 -37.115 1.00 95.56 439 VAL A O 1
ATOM 3143 N N . ASP A 1 440 ? -27.634 11.110 -37.691 1.00 94.62 440 ASP A N 1
ATOM 3144 C CA . ASP A 1 440 ? -28.196 12.269 -36.974 1.00 94.62 440 ASP A CA 1
ATOM 3145 C C . ASP A 1 440 ? -29.468 11.961 -36.154 1.00 94.62 440 ASP A C 1
ATOM 3147 O O . ASP A 1 440 ? -30.058 10.884 -36.235 1.00 94.62 440 ASP A O 1
ATOM 3151 N N . VAL A 1 441 ? -29.902 12.912 -35.313 1.00 95.25 441 VAL A N 1
ATOM 3152 C CA . VAL A 1 441 ? -31.111 12.800 -34.454 1.00 95.25 441 VAL A CA 1
ATOM 3153 C C . VAL A 1 441 ? -32.388 12.428 -35.237 1.00 95.25 441 VAL A C 1
ATOM 3155 O O . VAL A 1 441 ? -33.366 11.923 -34.683 1.00 95.25 441 VAL A O 1
ATOM 3158 N N . GLY A 1 442 ? -32.400 12.676 -36.545 1.00 93.38 442 GLY A N 1
ATOM 3159 C CA . GLY A 1 442 ? -33.441 12.334 -37.500 1.00 93.38 442 GLY A CA 1
ATOM 3160 C C . GLY A 1 442 ? -33.504 10.853 -37.877 1.00 93.38 442 GLY A C 1
ATOM 3161 O O . GLY A 1 442 ? -34.565 10.436 -38.351 1.00 93.38 442 GLY A O 1
ATOM 3162 N N . ASP A 1 443 ? -32.480 10.046 -37.593 1.00 96.31 443 ASP A N 1
ATOM 3163 C CA . ASP A 1 443 ? -32.467 8.592 -37.825 1.00 96.31 443 ASP A CA 1
ATOM 3164 C C . ASP A 1 443 ? -33.118 7.786 -36.683 1.00 96.31 443 ASP A C 1
ATOM 3166 O O . ASP A 1 443 ? -33.554 6.656 -36.904 1.00 96.31 443 ASP A O 1
ATOM 3170 N N . PHE A 1 444 ? -33.297 8.382 -35.496 1.00 97.00 444 PHE A N 1
ATOM 3171 C CA . PHE A 1 444 ? -33.749 7.691 -34.274 1.00 97.00 444 PHE A CA 1
ATOM 3172 C C . PHE A 1 444 ? -35.177 8.052 -33.841 1.00 97.00 444 PHE A C 1
ATOM 3174 O O . PHE A 1 444 ? -35.570 9.216 -33.906 1.00 97.00 444 PHE A O 1
ATOM 3181 N N . ASP A 1 445 ? -35.984 7.087 -33.401 1.00 95.19 445 ASP A N 1
ATOM 3182 C CA . ASP A 1 445 ? -37.236 7.343 -32.672 1.00 95.19 445 ASP A CA 1
ATOM 3183 C C . ASP A 1 445 ? -37.464 6.374 -31.503 1.00 95.19 445 ASP A C 1
ATOM 3185 O O . ASP A 1 445 ? -36.759 5.381 -31.345 1.00 95.19 445 ASP A O 1
ATOM 3189 N N . ASN A 1 446 ? -38.466 6.673 -30.670 1.00 94.56 446 ASN A N 1
ATOM 3190 C CA . ASN A 1 446 ? -39.004 5.700 -29.726 1.00 94.56 446 ASN A CA 1
ATOM 3191 C C . ASN A 1 446 ? -39.734 4.593 -30.501 1.00 94.56 446 ASN A C 1
ATOM 3193 O O . ASN A 1 446 ? -40.506 4.846 -31.437 1.00 94.56 446 ASN A O 1
ATOM 3197 N N . SER A 1 447 ? -39.532 3.350 -30.078 1.00 92.00 447 SER A N 1
ATOM 3198 C CA . SER A 1 447 ? -40.252 2.205 -30.605 1.00 92.00 447 SER A CA 1
ATOM 3199 C C . SER A 1 447 ? -41.761 2.279 -30.322 1.00 92.00 447 SER A C 1
ATOM 3201 O O . SER A 1 447 ? -42.578 1.845 -31.147 1.00 92.00 447 SER A O 1
ATOM 3203 N N . SER A 1 448 ? -42.120 2.871 -29.175 1.00 85.00 448 SER A N 1
ATOM 3204 C CA . SER A 1 448 ? -43.484 3.021 -28.662 1.00 85.00 448 SER A CA 1
ATOM 3205 C C . SER A 1 448 ? -44.225 4.247 -29.243 1.00 85.00 448 SER A C 1
ATOM 3207 O O . SER A 1 448 ? -43.799 4.861 -30.220 1.00 85.00 448 SER A O 1
ATOM 3209 N N . ALA A 1 449 ? -45.399 4.570 -28.687 1.00 83.56 449 ALA A N 1
ATOM 3210 C CA . ALA A 1 449 ? -46.174 5.769 -29.027 1.00 83.56 449 ALA A CA 1
ATOM 3211 C C . ALA A 1 449 ? -46.039 6.908 -27.992 1.00 83.56 449 ALA A C 1
ATOM 3213 O O . ALA A 1 449 ? -46.709 7.929 -28.144 1.00 83.56 449 ALA A O 1
ATOM 3214 N N . THR A 1 450 ? -45.223 6.721 -26.951 1.00 86.81 450 THR A N 1
ATOM 3215 C CA . THR A 1 450 ? -44.925 7.714 -25.907 1.00 86.81 450 THR A CA 1
ATOM 3216 C C . THR A 1 450 ? -44.036 8.827 -26.465 1.00 86.81 450 THR A C 1
ATOM 3218 O O . THR A 1 450 ? -43.107 8.553 -27.230 1.00 86.81 450 THR A O 1
ATOM 3221 N N . ALA A 1 451 ? -44.317 10.081 -26.101 1.00 87.69 451 ALA A N 1
ATOM 3222 C CA . ALA A 1 451 ? -43.556 11.235 -26.569 1.00 87.69 451 ALA A CA 1
ATOM 3223 C C . ALA A 1 451 ? -42.139 11.270 -25.968 1.00 87.69 451 ALA A C 1
ATOM 3225 O O . ALA A 1 451 ? -41.967 11.188 -24.754 1.00 87.69 451 ALA A O 1
ATOM 3226 N N . VAL A 1 452 ? -41.124 11.434 -26.819 1.00 93.56 452 VAL A N 1
ATOM 3227 C CA . VAL A 1 452 ? -39.716 11.595 -26.421 1.00 93.56 452 VAL A CA 1
ATOM 3228 C C . VAL A 1 452 ? -39.064 12.691 -27.260 1.00 93.56 452 VAL A C 1
ATOM 3230 O O . VAL A 1 452 ? -39.488 12.939 -28.396 1.00 93.56 452 VAL A O 1
ATOM 3233 N N . THR A 1 453 ? -37.999 13.282 -26.733 1.00 95.00 453 THR A N 1
ATOM 3234 C CA . THR A 1 453 ? -37.038 14.089 -27.490 1.00 95.00 453 THR A CA 1
ATOM 3235 C C . THR A 1 453 ? -35.780 13.252 -27.720 1.00 95.00 453 THR A C 1
ATOM 3237 O O . THR A 1 453 ? -35.350 12.544 -26.820 1.00 95.00 453 THR A O 1
ATOM 3240 N N . ILE A 1 454 ? -35.208 13.298 -28.928 1.00 96.19 454 ILE A N 1
ATOM 3241 C CA . ILE A 1 454 ? -33.828 12.850 -29.165 1.00 96.19 454 ILE A CA 1
ATOM 3242 C C . ILE A 1 454 ? -32.974 14.114 -29.071 1.00 96.19 454 ILE A C 1
ATOM 3244 O O . ILE A 1 454 ? -33.069 14.982 -29.943 1.00 96.19 454 ILE A O 1
ATOM 3248 N N . ASP A 1 455 ? -32.230 14.257 -27.982 1.00 93.50 455 ASP A N 1
ATOM 3249 C CA . ASP A 1 455 ? -31.605 15.521 -27.586 1.00 93.50 455 ASP A CA 1
ATOM 3250 C C . ASP A 1 455 ? -30.260 15.740 -28.287 1.00 93.50 455 ASP A C 1
ATOM 3252 O O . ASP A 1 455 ? -29.966 16.840 -28.768 1.00 93.50 455 ASP A O 1
ATOM 3256 N N . SER A 1 456 ? -29.471 14.673 -28.423 1.00 94.38 456 SER A N 1
ATOM 3257 C CA . SER A 1 456 ? -28.202 14.673 -29.153 1.00 94.38 456 SER A CA 1
ATOM 3258 C C . SER A 1 456 ? -27.854 13.296 -29.711 1.00 94.38 456 SER A C 1
ATOM 3260 O O . SER A 1 456 ? -28.271 12.269 -29.181 1.00 94.38 456 SER A O 1
ATOM 3262 N N . VAL A 1 457 ? -27.047 13.302 -30.772 1.00 95.75 457 VAL A N 1
ATOM 3263 C CA . VAL A 1 457 ? -26.332 12.142 -31.316 1.00 95.75 457 VAL A CA 1
ATOM 3264 C C . VAL A 1 457 ? -24.876 12.566 -31.499 1.00 95.75 457 VAL A C 1
ATOM 3266 O O . VAL A 1 457 ? -24.625 13.632 -32.069 1.00 95.75 457 VAL A O 1
ATOM 3269 N N . SER A 1 458 ? -23.930 11.757 -31.030 1.00 92.75 458 SER A N 1
ATOM 3270 C CA . SER A 1 458 ? -22.492 12.033 -31.128 1.00 92.75 458 SER A CA 1
ATOM 3271 C C . SER A 1 458 ? -21.689 10.761 -31.378 1.00 92.75 458 SER A C 1
ATOM 3273 O O . SER A 1 458 ? -21.879 9.759 -30.696 1.00 92.75 458 SER A O 1
ATOM 3275 N N . ALA A 1 459 ? -20.755 10.814 -32.331 1.00 88.25 459 ALA A N 1
ATOM 3276 C CA . ALA A 1 459 ? -19.689 9.820 -32.428 1.00 88.25 459 ALA A CA 1
ATOM 3277 C C . ALA A 1 459 ? -18.743 9.966 -31.226 1.00 88.25 459 ALA A C 1
ATOM 3279 O O . ALA A 1 459 ? -18.464 11.089 -30.794 1.00 88.25 459 ALA A O 1
ATOM 3280 N N . THR A 1 460 ? -18.243 8.846 -30.710 1.00 88.00 460 THR A N 1
ATOM 3281 C CA . THR A 1 460 ? -17.231 8.841 -29.643 1.00 88.00 460 THR A CA 1
ATOM 3282 C C . THR A 1 460 ? -15.815 9.033 -30.222 1.00 88.00 460 THR A C 1
ATOM 3284 O O . THR A 1 460 ? -15.644 9.446 -31.370 1.00 88.00 460 THR A O 1
ATOM 3287 N N . GLY A 1 461 ? -14.773 8.730 -29.438 1.00 75.12 461 GLY A N 1
ATOM 3288 C CA . GLY A 1 461 ? -13.407 8.595 -29.961 1.00 75.12 461 GLY A CA 1
ATOM 3289 C C . GLY A 1 461 ? -13.210 7.383 -30.887 1.00 75.12 461 GLY A C 1
ATOM 3290 O O . GLY A 1 461 ? -12.246 7.367 -31.648 1.00 75.12 461 GLY A O 1
ATOM 3291 N N . ASP A 1 462 ? -14.116 6.400 -30.845 1.00 86.50 462 ASP A N 1
ATOM 3292 C CA . ASP A 1 462 ? -14.180 5.279 -31.786 1.00 86.50 462 ASP A CA 1
ATOM 3293 C C . ASP A 1 462 ? -15.282 5.556 -32.833 1.00 86.50 462 ASP A C 1
ATOM 3295 O O . ASP A 1 462 ? -16.446 5.731 -32.455 1.00 86.50 462 ASP A O 1
ATOM 3299 N N . PRO A 1 463 ? -14.971 5.592 -34.145 1.00 85.06 463 PRO A N 1
ATOM 3300 C CA . PRO A 1 463 ? -15.960 5.826 -35.203 1.00 85.06 463 PRO A CA 1
ATOM 3301 C C . PRO A 1 463 ? -16.978 4.682 -35.374 1.00 85.06 463 PRO A C 1
ATOM 3303 O O . PRO A 1 463 ? -17.917 4.815 -36.158 1.00 85.06 463 PRO A O 1
ATOM 3306 N N . SER A 1 464 ? -16.811 3.565 -34.667 1.00 91.69 464 SER A N 1
ATOM 3307 C CA . SER A 1 464 ? -17.757 2.442 -34.605 1.00 91.69 464 SER A CA 1
ATOM 3308 C C . SER A 1 464 ? -18.780 2.603 -33.469 1.00 91.69 464 SER A C 1
ATOM 3310 O O . SER A 1 464 ? -19.706 1.799 -33.372 1.00 91.69 464 SER A O 1
ATOM 3312 N N . ILE A 1 465 ? -18.630 3.613 -32.596 1.00 95.44 465 ILE A N 1
ATOM 3313 C CA . ILE A 1 465 ? -19.437 3.780 -31.376 1.00 95.44 465 ILE A CA 1
ATOM 3314 C C . ILE A 1 465 ? -20.064 5.178 -31.314 1.00 95.44 465 ILE A C 1
ATOM 3316 O O . ILE A 1 465 ? -19.374 6.194 -31.448 1.00 95.44 465 ILE A O 1
ATOM 3320 N N . PHE A 1 466 ? -21.379 5.227 -31.079 1.00 97.06 466 PHE A N 1
ATOM 3321 C CA . PHE A 1 466 ? -22.171 6.460 -30.998 1.00 97.06 466 PHE A CA 1
ATOM 3322 C C . PHE A 1 466 ? -22.998 6.519 -29.714 1.00 97.06 466 PHE A C 1
ATOM 3324 O O . PHE A 1 466 ? -23.581 5.520 -29.303 1.00 97.06 466 PHE A O 1
ATOM 3331 N N . GLU A 1 467 ? -23.113 7.712 -29.141 1.00 97.25 467 GLU A N 1
ATOM 3332 C CA . GLU A 1 467 ? -24.001 8.021 -28.019 1.00 97.25 467 GLU A CA 1
ATOM 3333 C C . GLU A 1 467 ? -25.248 8.763 -28.520 1.00 97.25 467 GLU A C 1
ATOM 3335 O O . GLU A 1 467 ? -25.161 9.662 -29.365 1.00 97.25 467 GLU A O 1
ATOM 3340 N N . VAL A 1 468 ? -26.416 8.393 -27.992 1.00 97.44 468 VAL A N 1
ATOM 3341 C CA . VAL A 1 468 ? -27.724 8.984 -28.303 1.00 97.44 468 VAL A CA 1
ATOM 3342 C C . VAL A 1 468 ? -28.446 9.297 -26.995 1.00 97.44 468 VAL A C 1
ATOM 3344 O O . VAL A 1 468 ? -28.770 8.388 -26.235 1.00 97.44 468 VAL A O 1
ATOM 3347 N N . VAL A 1 469 ? -28.718 10.576 -26.731 1.00 96.75 469 VAL A N 1
ATOM 3348 C CA . VAL A 1 469 ? -29.413 11.022 -25.508 1.00 96.75 469 VAL A CA 1
ATOM 3349 C C . VAL A 1 469 ? -30.900 11.205 -25.799 1.00 96.75 469 VAL A C 1
ATOM 3351 O O . VAL A 1 469 ? -31.265 11.822 -26.806 1.00 96.75 469 VAL A O 1
ATOM 3354 N N . VAL A 1 470 ? -31.754 10.657 -24.932 1.00 96.19 470 VAL A N 1
ATOM 3355 C CA . VAL A 1 470 ? -33.207 10.589 -25.132 1.00 96.19 470 VAL A CA 1
ATOM 3356 C C . VAL A 1 470 ? -33.967 10.943 -23.855 1.00 96.19 470 VAL A C 1
ATOM 3358 O O . VAL A 1 470 ? -33.989 10.164 -22.906 1.00 96.19 470 VAL A O 1
ATOM 3361 N N . THR A 1 471 ? -34.665 12.078 -23.854 1.00 93.81 471 THR A N 1
ATOM 3362 C CA . THR A 1 471 ? -35.553 12.482 -22.750 1.00 93.81 471 THR A CA 1
ATOM 3363 C C . THR A 1 471 ? -37.010 12.070 -23.029 1.00 93.81 471 THR A C 1
ATOM 3365 O O . THR A 1 471 ? -37.585 12.509 -24.035 1.00 93.81 471 THR A O 1
ATOM 3368 N N . PRO A 1 472 ? -37.664 11.253 -22.180 1.00 91.31 472 PRO A N 1
ATOM 3369 C CA . PRO A 1 472 ? -39.088 10.954 -22.278 1.00 91.31 472 PRO A CA 1
ATOM 3370 C C . PRO A 1 472 ? -39.927 12.103 -21.698 1.00 91.31 472 PRO A C 1
ATOM 3372 O O . PRO A 1 472 ? -39.614 12.641 -20.646 1.00 91.31 472 PRO A O 1
ATOM 3375 N N . THR A 1 473 ? -41.012 12.475 -22.381 1.00 87.94 473 THR A N 1
ATOM 3376 C CA . THR A 1 473 ? -41.791 13.713 -22.109 1.00 87.94 473 THR A CA 1
ATOM 3377 C C . THR A 1 473 ? -43.282 13.463 -21.838 1.00 87.94 473 THR A C 1
ATOM 3379 O O . THR A 1 473 ? -44.086 14.391 -21.834 1.00 87.94 473 THR A O 1
ATOM 3382 N N . GLU A 1 474 ? -43.654 12.191 -21.677 1.00 87.50 474 GLU A N 1
ATOM 3383 C CA . GLU A 1 474 ? -44.934 11.699 -21.155 1.00 87.50 474 GLU A CA 1
ATOM 3384 C C . GLU A 1 474 ? -44.665 10.317 -20.521 1.00 87.50 474 GLU A C 1
ATOM 3386 O O . GLU A 1 474 ? -43.903 9.525 -21.082 1.00 87.50 474 GLU A O 1
ATOM 3391 N N . ALA A 1 475 ? -45.323 9.973 -19.414 1.00 84.69 475 ALA A N 1
ATOM 3392 C CA . ALA A 1 475 ? -45.279 8.622 -18.847 1.00 84.69 475 ALA A CA 1
ATOM 3393 C C . ALA A 1 475 ? -45.767 7.536 -19.840 1.00 84.69 475 ALA A C 1
ATOM 3395 O O . ALA A 1 475 ? -46.716 7.719 -20.613 1.00 84.69 475 ALA A O 1
ATOM 3396 N N . GLY A 1 476 ? -45.131 6.362 -19.818 1.00 89.44 476 GLY A N 1
ATOM 3397 C CA . GLY A 1 476 ? -45.384 5.264 -20.748 1.00 89.44 476 GLY A CA 1
ATOM 3398 C C . GLY A 1 476 ? -44.211 4.292 -20.894 1.00 89.44 476 GLY A C 1
ATOM 3399 O O . GLY A 1 476 ? -43.863 3.590 -19.951 1.00 89.44 476 GLY A O 1
ATOM 3400 N N . THR A 1 477 ? -43.649 4.178 -22.103 1.00 92.19 477 THR A N 1
ATOM 3401 C CA . THR A 1 477 ? -42.533 3.250 -22.393 1.00 92.19 477 THR A CA 1
ATOM 3402 C C . THR A 1 477 ? -41.531 3.851 -23.370 1.00 92.19 477 THR A C 1
ATOM 3404 O O . THR A 1 477 ? -41.926 4.453 -24.377 1.00 92.19 477 THR A O 1
ATOM 3407 N N . LEU A 1 478 ? -40.251 3.625 -23.098 1.00 94.25 478 LEU A N 1
ATOM 3408 C CA . LEU A 1 478 ? -39.106 4.052 -23.891 1.00 94.25 478 LEU A CA 1
ATOM 3409 C C . LEU A 1 478 ? -38.339 2.806 -24.377 1.00 94.25 478 LEU A C 1
ATOM 3411 O O . LEU A 1 478 ? -38.107 1.869 -23.623 1.00 94.25 478 LEU A O 1
ATOM 3415 N N . GLN A 1 479 ? -38.011 2.776 -25.664 1.00 95.25 479 GLN A N 1
ATOM 3416 C CA . GLN A 1 479 ? -37.133 1.787 -26.298 1.00 95.25 479 GLN A CA 1
ATOM 3417 C C . GLN A 1 479 ? -36.545 2.480 -27.528 1.00 95.25 479 GLN A C 1
ATOM 3419 O O . GLN A 1 479 ? -37.313 2.877 -28.415 1.00 95.25 479 GLN A O 1
ATOM 3424 N N . LEU A 1 480 ? -35.227 2.675 -27.590 1.00 96.31 480 LEU A N 1
ATOM 3425 C CA . LEU A 1 480 ? -34.603 3.382 -28.713 1.00 96.31 480 LEU A CA 1
ATOM 3426 C C . LEU A 1 480 ? -34.674 2.548 -30.000 1.00 96.31 480 LEU A C 1
ATOM 3428 O O . LEU A 1 480 ? -34.589 1.319 -29.986 1.00 96.31 480 LEU A O 1
ATOM 3432 N N . ARG A 1 481 ? -34.846 3.216 -31.144 1.00 96.19 481 ARG A N 1
ATOM 3433 C CA . ARG A 1 481 ? -34.959 2.557 -32.442 1.00 96.19 481 ARG A CA 1
ATOM 3434 C C . ARG A 1 481 ? -34.333 3.365 -33.577 1.00 96.19 481 ARG A C 1
ATOM 3436 O O . ARG A 1 481 ? -34.719 4.504 -33.828 1.00 96.19 481 ARG A O 1
ATOM 3443 N N . VAL A 1 482 ? -33.448 2.725 -34.340 1.00 97.25 482 VAL A N 1
ATOM 3444 C CA . VAL A 1 482 ? -33.026 3.174 -35.675 1.00 97.25 482 VAL A CA 1
ATOM 3445 C C . VAL A 1 482 ? -34.195 2.973 -36.640 1.00 97.25 482 VAL A C 1
ATOM 3447 O O . VAL A 1 482 ? -34.703 1.858 -36.808 1.00 97.25 482 VAL A O 1
ATOM 3450 N N . LYS A 1 483 ? -34.651 4.051 -37.280 1.00 95.00 483 LYS A N 1
ATOM 3451 C CA . LYS A 1 483 ? -35.850 4.057 -38.130 1.00 95.00 483 LYS A CA 1
ATOM 3452 C C . LYS A 1 483 ? -35.712 3.147 -39.348 1.00 95.00 483 LYS A C 1
ATOM 3454 O O . LYS A 1 483 ? -34.675 3.083 -40.003 1.00 95.00 483 LYS A O 1
ATOM 3459 N N . ALA A 1 484 ? -36.827 2.524 -39.733 1.00 94.12 484 ALA A N 1
ATOM 3460 C CA . ALA A 1 484 ? -36.908 1.780 -40.987 1.00 94.12 484 ALA A CA 1
ATOM 3461 C C . ALA A 1 484 ? -36.690 2.725 -42.186 1.00 94.12 484 ALA A C 1
ATOM 3463 O O . ALA A 1 484 ? -37.528 3.592 -42.453 1.00 94.12 484 ALA A O 1
ATOM 3464 N N . GLY A 1 485 ? -35.596 2.535 -42.922 1.00 91.69 485 GLY A N 1
ATOM 3465 C CA . GLY A 1 485 ? -35.184 3.394 -44.032 1.00 91.69 485 GLY A CA 1
ATOM 3466 C C . GLY A 1 485 ? -34.385 4.643 -43.640 1.00 91.69 485 GLY A C 1
ATOM 3467 O O . GLY A 1 485 ? -34.290 5.550 -44.469 1.00 91.69 485 GLY A O 1
ATOM 3468 N N . ALA A 1 486 ? -33.828 4.698 -42.425 1.00 94.81 486 ALA A N 1
ATOM 3469 C CA . ALA A 1 486 ? -32.708 5.584 -42.087 1.00 94.81 486 ALA A CA 1
ATOM 3470 C C . ALA A 1 486 ? -31.488 5.281 -42.987 1.00 94.81 486 ALA A C 1
ATOM 3472 O O . ALA A 1 486 ? -31.351 4.152 -43.467 1.00 94.81 486 ALA A O 1
ATOM 3473 N N . VAL A 1 487 ? -30.629 6.268 -43.270 1.00 94.88 487 VAL A N 1
ATOM 3474 C CA . VAL A 1 487 ? -29.593 6.156 -44.326 1.00 94.88 487 VAL A CA 1
ATOM 3475 C C . VAL A 1 487 ? -28.190 6.387 -43.763 1.00 94.88 487 VAL A C 1
ATOM 3477 O O . VAL A 1 487 ? -27.502 7.327 -44.150 1.00 94.88 487 VAL A O 1
ATOM 3480 N N . LEU A 1 488 ? -27.788 5.481 -42.872 1.00 95.56 488 LEU A N 1
ATOM 3481 C CA . LEU A 1 488 ? -26.459 5.418 -42.271 1.00 95.56 488 LEU A CA 1
ATOM 3482 C C . LEU A 1 488 ? -25.534 4.554 -43.148 1.00 95.56 488 LEU A C 1
ATOM 3484 O O . LEU A 1 488 ? -25.962 3.494 -43.626 1.00 95.56 488 LEU A O 1
ATOM 3488 N N . THR A 1 489 ? -24.280 4.965 -43.341 1.00 93.81 489 THR A N 1
ATOM 3489 C CA . THR A 1 489 ? -23.256 4.182 -44.060 1.00 93.81 489 THR A CA 1
ATOM 3490 C C . THR A 1 489 ? -21.952 4.071 -43.280 1.00 93.81 489 THR A C 1
ATOM 3492 O O . THR A 1 489 ? -21.642 4.921 -42.447 1.00 93.81 489 THR A O 1
ATOM 3495 N N . ASP A 1 490 ? -21.160 3.052 -43.603 1.00 91.69 490 ASP A N 1
ATOM 3496 C CA . ASP A 1 490 ? -19.742 2.996 -43.240 1.00 91.69 490 ASP A CA 1
ATOM 3497 C C . ASP A 1 490 ? -18.917 4.081 -43.980 1.00 91.69 490 ASP A C 1
ATOM 3499 O O . ASP A 1 490 ? -19.435 4.816 -44.832 1.00 91.69 490 ASP A O 1
ATOM 3503 N N . LEU A 1 491 ? -17.621 4.184 -43.663 1.00 86.19 491 LEU A N 1
ATOM 3504 C CA . LEU A 1 491 ? -16.678 5.068 -44.370 1.00 86.19 491 LEU A CA 1
ATOM 3505 C C . LEU A 1 491 ? -16.496 4.730 -45.879 1.00 86.19 491 LEU A C 1
ATOM 3507 O O . LEU A 1 491 ? -16.356 5.659 -46.682 1.00 86.19 491 LEU A O 1
ATOM 3511 N N . PRO A 1 492 ? -16.506 3.452 -46.321 1.00 84.00 492 PRO A N 1
ATOM 3512 C CA . PRO A 1 492 ? -16.623 3.080 -47.741 1.00 84.00 492 PRO A CA 1
ATOM 3513 C C . PRO A 1 492 ? -17.899 3.545 -48.474 1.00 84.00 492 PRO A C 1
ATOM 3515 O O . PRO A 1 492 ? -17.870 3.700 -49.701 1.00 84.00 492 PRO A O 1
ATOM 3518 N N . GLY A 1 493 ? -19.007 3.765 -47.763 1.00 88.31 493 GLY A N 1
ATOM 3519 C CA . GLY A 1 493 ? -20.327 4.089 -48.304 1.00 88.31 493 GLY A CA 1
ATOM 3520 C C . GLY A 1 493 ? -21.285 2.896 -48.486 1.00 88.31 493 GLY A C 1
ATOM 3521 O O . GLY A 1 493 ? -22.279 3.030 -49.210 1.00 88.31 493 GLY A O 1
ATOM 3522 N N . ASN A 1 494 ? -21.026 1.736 -47.873 1.00 90.69 494 ASN A N 1
ATOM 3523 C CA . ASN A 1 494 ? -21.985 0.634 -47.783 1.00 90.69 494 ASN A CA 1
ATOM 3524 C C . ASN A 1 494 ? -23.052 0.947 -46.708 1.00 90.69 494 ASN A C 1
ATOM 3526 O O . ASN A 1 494 ? -22.717 1.394 -45.610 1.00 90.69 494 ASN A O 1
ATOM 3530 N N . PRO A 1 495 ? -24.352 0.736 -46.991 1.00 94.00 495 PRO A N 1
ATOM 3531 C CA . PRO A 1 495 ? -25.426 1.095 -46.068 1.00 94.00 495 PRO A CA 1
ATOM 3532 C C . PRO A 1 495 ? -25.741 -0.002 -45.047 1.00 94.00 495 PRO A C 1
ATOM 3534 O O . PRO A 1 495 ? -25.856 -1.176 -45.408 1.00 94.00 495 PRO A O 1
ATOM 3537 N N . LEU A 1 496 ? -26.018 0.411 -43.808 1.00 96.31 496 LEU A N 1
ATOM 3538 C CA . LEU A 1 496 ? -26.644 -0.427 -42.779 1.00 96.31 496 LEU A CA 1
ATOM 3539 C C . LEU A 1 496 ? -28.013 -0.939 -43.270 1.00 96.31 496 LEU A C 1
ATOM 3541 O O . LEU A 1 496 ? -28.787 -0.181 -43.867 1.00 96.31 496 LEU A O 1
ATOM 3545 N N . ASP A 1 497 ? -28.357 -2.207 -43.007 1.00 94.38 497 ASP A N 1
ATOM 3546 C CA . ASP A 1 497 ? -29.667 -2.766 -43.393 1.00 94.38 497 ASP A CA 1
ATOM 3547 C C . ASP A 1 497 ? -30.798 -2.291 -42.461 1.00 94.38 497 ASP A C 1
ATOM 3549 O O . ASP A 1 497 ? -31.318 -3.020 -41.617 1.00 94.38 497 ASP A O 1
ATOM 3553 N N . THR A 1 498 ? -31.228 -1.050 -42.674 1.00 95.19 498 THR A N 1
ATOM 3554 C CA . THR A 1 498 ? -32.397 -0.442 -42.028 1.00 95.19 498 THR A CA 1
ATOM 3555 C C . THR A 1 498 ? -33.718 -0.807 -42.727 1.00 95.19 498 THR A C 1
ATOM 3557 O O . THR A 1 498 ? -34.739 -0.146 -42.512 1.00 95.19 498 THR A O 1
ATOM 3560 N N . THR A 1 499 ? -33.770 -1.833 -43.598 1.00 92.38 499 THR A N 1
ATOM 3561 C CA . THR A 1 499 ? -35.024 -2.178 -44.311 1.00 92.38 499 THR A CA 1
ATOM 3562 C C . THR A 1 499 ? -36.136 -2.637 -43.363 1.00 92.38 499 THR A C 1
ATOM 3564 O O . THR A 1 499 ? -37.324 -2.458 -43.659 1.00 92.38 499 THR A O 1
ATOM 3567 N N . THR A 1 500 ? -35.754 -3.145 -42.193 1.00 92.94 500 THR A N 1
ATOM 3568 C CA . THR A 1 500 ? -36.551 -3.131 -40.964 1.00 92.94 500 THR A CA 1
ATOM 3569 C C . THR A 1 500 ? -35.916 -2.182 -39.955 1.00 92.94 500 THR A C 1
ATOM 3571 O O . THR A 1 500 ? -34.698 -2.065 -39.907 1.00 92.94 500 THR A O 1
ATOM 3574 N N . ALA A 1 501 ? -36.733 -1.533 -39.125 1.00 94.44 501 ALA A N 1
ATOM 3575 C CA . ALA A 1 501 ? -36.224 -0.742 -38.009 1.00 94.44 501 ALA A CA 1
ATOM 3576 C C . ALA A 1 501 ? -35.489 -1.647 -37.005 1.00 94.44 501 ALA A C 1
ATOM 3578 O O . ALA A 1 501 ? -35.983 -2.737 -36.701 1.00 94.44 501 ALA A O 1
ATOM 3579 N N . ILE A 1 502 ? -34.351 -1.181 -36.490 1.00 96.94 502 ILE A N 1
ATOM 3580 C CA . ILE A 1 502 ? -33.549 -1.881 -35.480 1.00 96.94 502 ILE A CA 1
ATOM 3581 C C . ILE A 1 502 ? -33.871 -1.220 -34.144 1.00 96.94 502 ILE A C 1
ATOM 3583 O O . ILE A 1 502 ? -33.595 -0.036 -33.973 1.00 96.94 502 ILE A O 1
ATOM 3587 N N . ALA A 1 503 ? -34.522 -1.949 -33.244 1.00 95.31 503 ALA A N 1
ATOM 3588 C CA . ALA A 1 503 ? -34.807 -1.487 -31.890 1.00 95.31 503 ALA A CA 1
ATOM 3589 C C . ALA A 1 503 ? -33.853 -2.160 -30.902 1.00 95.31 503 ALA A C 1
ATOM 3591 O O . ALA A 1 503 ? -33.483 -3.312 -31.125 1.00 95.31 503 ALA A O 1
ATOM 3592 N N . ASP A 1 504 ? -33.531 -1.432 -29.839 1.00 95.44 504 ASP A N 1
ATOM 3593 C CA . ASP A 1 504 ? -33.050 -1.914 -28.538 1.00 95.44 504 ASP A CA 1
ATOM 3594 C C . ASP A 1 504 ? -33.833 -3.170 -28.083 1.00 95.44 504 ASP A C 1
ATOM 3596 O O . ASP A 1 504 ? -35.029 -3.300 -28.379 1.00 95.44 504 ASP A O 1
ATOM 3600 N N . ASP A 1 505 ? -33.162 -4.137 -27.442 1.00 93.44 505 ASP A N 1
ATOM 3601 C CA . ASP A 1 505 ? -33.798 -5.382 -26.975 1.00 93.44 505 ASP A CA 1
ATOM 3602 C C . ASP A 1 505 ? -34.421 -5.297 -25.569 1.00 93.44 505 ASP A C 1
ATOM 3604 O O . ASP A 1 505 ? -35.263 -6.137 -25.219 1.00 93.44 505 ASP A O 1
ATOM 3608 N N . THR A 1 506 ? -34.122 -4.226 -24.830 1.00 92.25 506 THR A N 1
ATOM 3609 C CA . THR A 1 506 ? -34.773 -3.827 -23.579 1.00 92.25 506 THR A CA 1
ATOM 3610 C C . THR A 1 506 ? -36.047 -3.001 -23.835 1.00 92.25 506 THR A C 1
ATOM 3612 O O . THR A 1 506 ? -36.397 -2.677 -24.973 1.00 92.25 506 THR A O 1
ATOM 3615 N N . VAL A 1 507 ? -36.804 -2.700 -22.771 1.00 92.12 507 VAL A N 1
ATOM 3616 C CA . VAL A 1 507 ? -37.882 -1.693 -22.774 1.00 92.12 507 VAL A CA 1
ATOM 3617 C C . VAL A 1 507 ? -37.921 -1.021 -21.403 1.00 92.12 507 VAL A C 1
ATOM 3619 O O . VAL A 1 507 ? -38.352 -1.634 -20.426 1.00 92.12 507 VAL A O 1
ATOM 3622 N N . ILE A 1 508 ? -37.551 0.254 -21.357 1.00 91.88 508 ILE A N 1
ATOM 3623 C CA . ILE A 1 508 ? -37.661 1.119 -20.183 1.00 91.88 508 ILE A CA 1
ATOM 3624 C C . ILE A 1 508 ? -39.137 1.472 -19.941 1.00 91.88 508 ILE A C 1
ATOM 3626 O O . ILE A 1 508 ? -39.890 1.814 -20.863 1.00 91.88 508 ILE A O 1
ATOM 3630 N N . THR A 1 509 ? -39.564 1.414 -18.679 1.00 89.56 509 THR A N 1
ATOM 3631 C CA . THR A 1 509 ? -40.860 1.965 -18.244 1.00 89.56 509 THR A CA 1
ATOM 3632 C C . THR A 1 509 ? -40.656 3.414 -17.822 1.00 89.56 509 THR A C 1
ATOM 3634 O O . THR A 1 509 ? -39.702 3.702 -17.110 1.00 89.56 509 THR A O 1
ATOM 3637 N N . VAL A 1 510 ? -41.528 4.319 -18.269 1.00 86.31 510 VAL A N 1
ATOM 3638 C CA . VAL A 1 510 ? -41.497 5.730 -17.859 1.00 86.31 510 VAL A CA 1
ATOM 3639 C C . VAL A 1 510 ? -42.679 5.964 -16.928 1.00 86.31 510 VAL A C 1
ATOM 3641 O O . VAL A 1 510 ? -43.824 5.941 -17.385 1.00 86.31 510 VAL A O 1
ATOM 3644 N N . ASP A 1 511 ? -42.415 6.158 -15.643 1.00 82.69 511 ASP A N 1
ATOM 3645 C CA . ASP A 1 511 ? -43.439 6.434 -14.638 1.00 82.69 511 ASP A CA 1
ATOM 3646 C C . ASP A 1 511 ? -43.677 7.945 -14.463 1.00 82.69 511 ASP A C 1
ATOM 3648 O O . ASP A 1 511 ? -42.873 8.787 -14.866 1.00 82.69 511 ASP A O 1
ATOM 3652 N N . ALA A 1 512 ? -44.847 8.290 -13.922 1.00 71.88 512 ALA A N 1
ATOM 3653 C CA . ALA A 1 512 ? -45.275 9.675 -13.741 1.00 71.88 512 ALA A CA 1
ATOM 3654 C C . ALA A 1 512 ? -44.842 10.213 -12.373 1.00 71.88 512 ALA A C 1
ATOM 3656 O O . ALA A 1 512 ? -45.049 9.543 -11.363 1.00 71.88 512 ALA A O 1
ATOM 3657 N N . ASP A 1 513 ? -44.332 11.442 -12.358 1.00 71.06 513 ASP A N 1
ATOM 3658 C CA . ASP A 1 513 ? -43.947 12.174 -11.150 1.00 71.06 513 ASP A CA 1
ATOM 3659 C C . ASP A 1 513 ? -45.160 12.439 -10.229 1.00 71.06 513 ASP A C 1
ATOM 3661 O O . ASP A 1 513 ? -46.259 12.776 -10.697 1.00 71.06 513 ASP A O 1
ATOM 3665 N N . LEU A 1 514 ? -44.983 12.245 -8.920 1.00 73.81 514 LEU A N 1
ATOM 3666 C CA . LEU A 1 514 ? -46.033 12.338 -7.895 1.00 73.81 514 LEU A CA 1
ATOM 3667 C C . LEU A 1 514 ? -45.578 13.252 -6.739 1.00 73.81 514 LEU A C 1
ATOM 3669 O O . LEU A 1 514 ? -44.739 14.118 -6.933 1.00 73.81 514 LEU A O 1
ATOM 3673 N N . VAL A 1 515 ? -46.240 13.199 -5.577 1.00 81.75 515 VAL A N 1
ATOM 3674 C CA . VAL A 1 515 ? -45.897 14.047 -4.421 1.00 81.75 515 VAL A CA 1
ATOM 3675 C C . VAL A 1 515 ? -45.828 13.165 -3.175 1.00 81.75 515 VAL A C 1
ATOM 3677 O O . VAL A 1 515 ? -46.854 12.556 -2.839 1.00 81.75 515 VAL A O 1
ATOM 3680 N N . PRO A 1 516 ? -44.685 13.133 -2.466 1.00 88.50 516 PRO A N 1
ATOM 3681 C CA . PRO A 1 516 ? -44.445 12.186 -1.389 1.00 88.50 516 PRO A CA 1
ATOM 3682 C C . PRO A 1 516 ? -45.314 12.423 -0.153 1.00 88.50 516 PRO A C 1
ATOM 3684 O O . PRO A 1 516 ? -45.702 13.540 0.205 1.00 88.50 516 PRO A O 1
ATOM 3687 N N . THR A 1 517 ? -45.600 11.325 0.544 1.00 90.88 517 THR A N 1
ATOM 3688 C CA . THR A 1 517 ? -46.376 11.279 1.786 1.00 90.88 517 THR A CA 1
ATOM 3689 C C . THR A 1 517 ? -45.778 10.268 2.760 1.00 90.88 517 THR A C 1
ATOM 3691 O O . THR A 1 517 ? -45.277 9.228 2.343 1.00 90.88 517 THR A O 1
ATOM 3694 N N . VAL A 1 518 ? -45.851 10.541 4.066 1.00 93.62 518 VAL A N 1
ATOM 3695 C CA . VAL A 1 518 ? -45.476 9.563 5.103 1.00 93.62 518 VAL A CA 1
ATOM 3696 C C . VAL A 1 518 ? -46.562 8.484 5.196 1.00 93.62 518 VAL A C 1
ATOM 3698 O O . VAL A 1 518 ? -47.749 8.805 5.301 1.00 93.62 518 VAL A O 1
ATOM 3701 N N . ILE A 1 519 ? -46.158 7.214 5.164 1.00 93.06 519 ILE A N 1
ATOM 3702 C CA . ILE A 1 519 ? -47.029 6.038 5.304 1.00 93.06 519 ILE A CA 1
ATOM 3703 C C . ILE A 1 519 ? -47.112 5.583 6.763 1.00 93.06 519 ILE A C 1
ATOM 3705 O O . ILE A 1 519 ? -48.217 5.354 7.261 1.00 93.06 519 ILE A O 1
ATOM 3709 N N . SER A 1 520 ? -45.968 5.430 7.432 1.00 93.25 520 SER A N 1
ATOM 3710 C CA . SER A 1 520 ? -45.878 4.831 8.768 1.00 93.25 520 SER A CA 1
ATOM 3711 C C . SER A 1 520 ? -44.585 5.198 9.492 1.00 93.25 520 SER A C 1
ATOM 3713 O O . SER A 1 520 ? -43.575 5.522 8.868 1.00 93.25 520 SER A O 1
ATOM 3715 N N . PHE A 1 521 ? -44.644 5.075 10.815 1.00 93.88 521 PHE A N 1
ATOM 3716 C CA . PHE A 1 521 ? -43.508 4.944 11.717 1.00 93.88 521 PHE A CA 1
ATOM 3717 C C . PHE A 1 521 ? -43.660 3.537 12.322 1.00 93.88 521 PHE A C 1
ATOM 3719 O O . PHE A 1 521 ? -44.688 3.272 12.943 1.00 93.88 521 PHE A O 1
ATOM 3726 N N . GLU A 1 522 ? -42.733 2.610 12.075 1.00 93.06 522 GLU A N 1
ATOM 3727 C CA . GLU A 1 522 ? -42.718 1.297 12.747 1.00 93.06 522 GLU A CA 1
ATOM 3728 C C . GLU A 1 522 ? -41.530 1.251 13.718 1.00 93.06 522 GLU A C 1
ATOM 3730 O O . GLU A 1 522 ? -40.412 1.565 13.323 1.00 93.06 522 GLU A O 1
ATOM 3735 N N . ASP A 1 523 ? -41.769 0.917 14.989 1.00 90.94 523 ASP A N 1
ATOM 3736 C CA . ASP A 1 523 ? -40.766 0.982 16.060 1.00 90.94 523 ASP A CA 1
ATOM 3737 C C . ASP A 1 523 ? -40.313 -0.404 16.561 1.00 90.94 523 ASP A C 1
ATOM 3739 O O . ASP A 1 523 ? -41.020 -1.409 16.421 1.00 90.94 523 ASP A O 1
ATOM 3743 N N . ASP A 1 524 ? -39.125 -0.470 17.168 1.00 88.50 524 ASP A N 1
ATOM 3744 C CA . ASP A 1 524 ? -38.532 -1.716 17.666 1.00 88.50 524 ASP A CA 1
ATOM 3745 C C . ASP A 1 524 ? -39.025 -2.172 19.060 1.00 88.50 524 ASP A C 1
ATOM 3747 O O . ASP A 1 524 ? -38.769 -3.319 19.454 1.00 88.50 524 ASP A O 1
ATOM 3751 N N . VAL A 1 525 ? -39.805 -1.360 19.791 1.00 82.50 525 VAL A N 1
ATOM 3752 C CA . VAL A 1 525 ? -40.227 -1.637 21.178 1.00 82.50 525 VAL A CA 1
ATOM 3753 C C . VAL A 1 525 ? -41.745 -1.762 21.335 1.00 82.50 525 VAL A C 1
ATOM 3755 O O . VAL A 1 525 ? -42.467 -0.805 21.561 1.00 82.50 525 VAL A O 1
ATOM 3758 N N . SER A 1 526 ? -42.259 -2.998 21.374 1.00 66.44 526 SER A N 1
ATOM 3759 C CA . SER A 1 526 ? -43.700 -3.332 21.291 1.00 66.44 526 SER A CA 1
ATOM 3760 C C . SER A 1 526 ? -44.646 -2.792 22.406 1.00 66.44 526 SER A C 1
ATOM 3762 O O . SER A 1 526 ? -45.276 -3.574 23.129 1.00 66.44 526 SER A O 1
ATOM 3764 N N . GLY A 1 527 ? -44.783 -1.472 22.559 1.00 60.25 527 GLY A N 1
ATOM 3765 C CA . GLY A 1 527 ? -45.621 -0.770 23.539 1.00 60.25 527 GLY A CA 1
ATOM 3766 C C . GLY A 1 527 ? -45.220 -0.973 25.006 1.00 60.25 527 GLY A C 1
ATOM 3767 O O . GLY A 1 527 ? -46.089 -0.956 25.885 1.00 60.25 527 GLY A O 1
ATOM 3768 N N . GLY A 1 528 ? -43.941 -1.250 25.273 1.00 63.34 528 GLY A N 1
ATOM 3769 C CA . GLY A 1 528 ? -43.409 -1.461 26.623 1.00 63.34 528 GLY A CA 1
ATOM 3770 C C . GLY A 1 528 ? -43.031 -0.161 27.351 1.00 63.34 528 GLY A C 1
ATOM 3771 O O . GLY A 1 528 ? -42.968 0.905 26.737 1.00 63.34 528 GLY A O 1
ATOM 3772 N N . PRO A 1 529 ? -42.770 -0.226 28.669 1.00 74.88 529 PRO A N 1
ATOM 3773 C CA . PRO A 1 529 ? -41.905 0.746 29.312 1.00 74.88 529 PRO A CA 1
ATOM 3774 C C . PRO A 1 529 ? -40.450 0.473 28.910 1.00 74.88 529 PRO A C 1
ATOM 3776 O O . PRO A 1 529 ? -39.960 -0.632 29.141 1.00 74.88 529 PRO A O 1
ATOM 3779 N N . ILE A 1 530 ? -39.800 1.481 28.339 1.00 84.06 530 ILE A N 1
ATOM 3780 C CA . ILE A 1 530 ? -38.336 1.616 28.317 1.00 84.06 530 ILE A CA 1
ATOM 3781 C C . ILE A 1 530 ? -37.910 2.451 29.535 1.00 84.06 530 ILE A C 1
ATOM 3783 O O . ILE A 1 530 ? -38.778 2.974 30.249 1.00 84.06 530 ILE A O 1
ATOM 3787 N N . GLU A 1 531 ? -36.620 2.589 29.807 1.00 83.94 531 GLU A N 1
ATOM 3788 C CA . GLU A 1 531 ? -36.089 3.464 30.863 1.00 83.94 531 GLU A CA 1
ATOM 3789 C C . GLU A 1 531 ? -35.462 4.738 30.242 1.00 83.94 531 GLU A C 1
ATOM 3791 O O . GLU A 1 531 ? -35.641 4.995 29.049 1.00 83.94 531 GLU A O 1
ATOM 3796 N N . VAL A 1 532 ? -34.843 5.626 31.031 1.00 80.31 532 VAL A N 1
ATOM 3797 C CA . VAL A 1 532 ? -34.040 6.734 30.456 1.00 80.31 532 VAL A CA 1
ATOM 3798 C C . VAL A 1 532 ? -32.801 6.118 29.787 1.00 80.31 532 VAL A C 1
ATOM 3800 O O . VAL A 1 532 ? -32.466 4.980 30.093 1.00 80.31 532 VAL A O 1
ATOM 3803 N N . ILE A 1 533 ? -32.175 6.819 28.837 1.00 77.50 533 ILE A N 1
ATOM 3804 C CA . ILE A 1 533 ? -31.058 6.354 27.985 1.00 77.50 533 ILE A CA 1
ATOM 3805 C C . ILE A 1 533 ? -31.306 5.112 27.095 1.00 77.50 533 ILE A C 1
ATOM 3807 O O . ILE A 1 533 ? -30.523 4.890 26.175 1.00 77.50 533 ILE A O 1
ATOM 3811 N N . ASP A 1 534 ? -32.411 4.373 27.252 1.00 84.19 534 ASP A N 1
ATOM 3812 C CA . ASP A 1 534 ? -32.849 3.350 26.286 1.00 84.19 534 ASP A CA 1
ATOM 3813 C C . ASP A 1 534 ? -33.220 4.003 24.938 1.00 84.19 534 ASP A C 1
ATOM 3815 O O . ASP A 1 534 ? -34.279 4.621 24.795 1.00 84.19 534 ASP A O 1
ATOM 3819 N N . SER A 1 535 ? -32.370 3.851 23.925 1.00 87.81 535 SER A N 1
ATOM 3820 C CA . SER A 1 535 ? -32.654 4.303 22.558 1.00 87.81 535 SER A CA 1
ATOM 3821 C C . SER A 1 535 ? -33.745 3.461 21.879 1.00 87.81 535 SER A C 1
ATOM 3823 O O . SER A 1 535 ? -33.709 2.232 21.954 1.00 87.81 535 SER A O 1
ATOM 3825 N N . VAL A 1 536 ? -34.648 4.113 21.145 1.00 89.94 536 VAL A N 1
ATOM 3826 C CA . VAL A 1 536 ? -35.675 3.496 20.286 1.00 89.94 536 VAL A CA 1
ATOM 3827 C C . VAL A 1 536 ? -35.303 3.676 18.818 1.00 89.94 536 VAL A C 1
ATOM 3829 O O . VAL A 1 536 ? -34.916 4.776 18.413 1.00 89.94 536 VAL A O 1
ATOM 3832 N N . THR A 1 537 ? -35.487 2.633 18.010 1.00 93.00 537 THR A N 1
ATOM 3833 C CA . THR A 1 537 ? -35.302 2.677 16.553 1.00 93.00 537 THR A CA 1
ATOM 3834 C C . THR A 1 537 ? -36.656 2.756 15.849 1.00 93.00 537 THR A C 1
ATOM 3836 O O . THR A 1 537 ? -37.525 1.920 16.088 1.00 93.00 537 THR A O 1
ATOM 3839 N N . TYR A 1 538 ? -36.825 3.726 14.950 1.00 94.06 538 TYR A N 1
ATOM 3840 C CA . TYR A 1 538 ? -38.017 3.889 14.112 1.00 94.06 538 TYR A CA 1
ATOM 3841 C C . TYR A 1 538 ? -37.681 3.748 12.620 1.00 94.06 538 TYR A C 1
ATOM 3843 O O . TYR A 1 538 ? -36.889 4.533 12.099 1.00 94.06 538 TYR A O 1
ATOM 3851 N N . ASP A 1 539 ? -38.355 2.837 11.917 1.00 95.44 539 ASP A N 1
ATOM 3852 C CA . ASP A 1 539 ? -38.417 2.791 10.452 1.00 95.44 539 ASP A CA 1
ATOM 3853 C C . ASP A 1 539 ? -39.536 3.729 9.958 1.00 95.44 539 ASP A C 1
ATOM 3855 O O . ASP A 1 539 ? -40.733 3.425 10.035 1.00 95.44 539 ASP A O 1
ATOM 3859 N N . VAL A 1 540 ? -39.155 4.896 9.435 1.00 96.19 540 VAL A N 1
ATOM 3860 C CA . VAL A 1 540 ? -40.068 5.889 8.851 1.00 96.19 540 VAL A CA 1
ATOM 3861 C C . VAL A 1 540 ? -40.208 5.627 7.356 1.00 96.19 540 VAL A C 1
ATOM 3863 O O . VAL A 1 540 ? -39.249 5.768 6.600 1.00 96.19 540 VAL A O 1
ATOM 3866 N N . THR A 1 541 ? -41.410 5.247 6.921 1.00 95.62 541 THR A N 1
ATOM 3867 C CA . THR A 1 541 ? -41.701 4.866 5.528 1.00 95.62 541 THR A CA 1
ATOM 3868 C C . THR A 1 541 ? -42.461 5.967 4.789 1.00 95.62 541 THR A C 1
ATOM 3870 O O . THR A 1 541 ? -43.476 6.468 5.280 1.00 95.62 541 THR A O 1
ATOM 3873 N N . PHE A 1 542 ? -42.021 6.289 3.574 1.00 93.94 542 PHE A N 1
ATOM 3874 C CA . PHE A 1 542 ? -42.639 7.236 2.642 1.00 93.94 542 PHE A CA 1
ATOM 3875 C C . PHE A 1 542 ? -43.352 6.510 1.481 1.00 93.94 542 PHE A C 1
ATOM 3877 O O . PHE A 1 542 ? -43.222 5.299 1.310 1.00 93.94 542 PHE A O 1
ATOM 3884 N N . SER A 1 543 ? -44.149 7.232 0.684 1.00 89.12 543 SER A N 1
ATOM 3885 C CA . SER A 1 543 ? -44.878 6.668 -0.468 1.00 89.12 543 SER A CA 1
ATOM 3886 C C . SER A 1 543 ? -44.022 6.379 -1.700 1.00 89.12 543 SER A C 1
ATOM 3888 O O . SER A 1 543 ? -44.449 5.605 -2.558 1.00 89.12 543 SER A O 1
ATOM 3890 N N . GLU A 1 544 ? -42.830 6.964 -1.767 1.00 86.06 544 GLU A N 1
ATOM 3891 C CA . GLU A 1 544 ? -41.836 6.805 -2.827 1.00 86.06 544 GLU A CA 1
ATOM 3892 C C . GLU A 1 544 ? -40.431 7.162 -2.310 1.00 86.06 544 GLU A C 1
ATOM 3894 O O . GLU A 1 544 ? -40.250 7.456 -1.127 1.00 86.06 544 GLU A O 1
ATOM 3899 N N . ALA A 1 545 ? -39.431 7.085 -3.189 1.00 86.88 545 ALA A N 1
ATOM 3900 C CA . ALA A 1 545 ? -38.028 7.318 -2.866 1.00 86.88 545 ALA A CA 1
ATOM 3901 C C . ALA A 1 545 ? -37.743 8.792 -2.527 1.00 86.88 545 ALA A C 1
ATOM 3903 O O . ALA A 1 545 ? -37.989 9.683 -3.344 1.00 86.88 545 ALA A O 1
ATOM 3904 N N . MET A 1 546 ? -37.166 9.041 -1.350 1.00 91.88 546 MET A N 1
ATOM 3905 C CA . MET A 1 546 ? -36.864 10.392 -0.872 1.00 91.88 546 MET A CA 1
ATOM 3906 C C . MET A 1 546 ? -35.426 10.822 -1.175 1.00 91.88 546 MET A C 1
ATOM 3908 O O . MET A 1 546 ? -34.498 10.009 -1.204 1.00 91.88 546 MET A O 1
ATOM 3912 N N . ASN A 1 547 ? -35.209 12.129 -1.325 1.00 91.00 547 ASN A N 1
ATOM 3913 C CA . ASN A 1 547 ? -33.872 12.701 -1.382 1.00 91.00 547 ASN A CA 1
ATOM 3914 C C . ASN A 1 547 ? -33.278 12.784 0.031 1.00 91.00 547 ASN A C 1
ATOM 3916 O O . ASN A 1 547 ? -33.549 13.720 0.782 1.00 91.00 547 ASN A O 1
ATOM 3920 N N . ALA A 1 548 ? -32.411 11.828 0.373 1.00 90.12 548 ALA A N 1
ATOM 3921 C CA . ALA A 1 548 ? -31.725 11.766 1.667 1.00 90.12 548 ALA A CA 1
ATOM 3922 C C . ALA A 1 548 ? -30.906 13.028 2.016 1.00 90.12 548 ALA A C 1
ATOM 3924 O O . ALA A 1 548 ? -30.625 13.262 3.185 1.00 90.12 548 ALA A O 1
ATOM 3925 N N . GLY A 1 549 ? -30.555 13.873 1.037 1.00 90.50 549 GLY A N 1
ATOM 3926 C CA . GLY A 1 549 ? -29.937 15.183 1.277 1.00 90.50 549 GLY A CA 1
ATOM 3927 C C . GLY A 1 549 ? -30.895 16.258 1.813 1.00 90.50 549 GLY A C 1
ATOM 3928 O O . GLY A 1 549 ? -30.459 17.385 2.041 1.00 90.50 549 GLY A O 1
ATOM 3929 N N . THR A 1 550 ? -32.180 15.930 1.986 1.00 92.44 550 THR A N 1
ATOM 3930 C CA . THR A 1 550 ? -33.247 16.816 2.491 1.00 92.44 550 THR A CA 1
ATOM 3931 C C . THR A 1 550 ? -33.910 16.300 3.771 1.00 92.44 550 THR A C 1
ATOM 3933 O O . THR A 1 550 ? -34.951 16.812 4.166 1.00 92.44 550 THR A O 1
ATOM 3936 N N . ILE A 1 551 ? -33.328 15.274 4.406 1.00 95.00 551 ILE A N 1
ATOM 3937 C CA . ILE A 1 551 ? -33.858 14.650 5.622 1.00 95.00 551 ILE A CA 1
ATOM 3938 C C . ILE A 1 551 ? -32.742 14.579 6.671 1.00 95.00 551 ILE A C 1
ATOM 3940 O O . ILE A 1 551 ? -31.804 13.795 6.513 1.00 95.00 551 ILE A O 1
ATOM 3944 N N . ASP A 1 552 ? -32.834 15.372 7.742 1.00 93.94 552 ASP A N 1
ATOM 3945 C CA . ASP A 1 552 ? -31.883 15.328 8.862 1.00 93.94 552 ASP A CA 1
ATOM 3946 C C . ASP A 1 552 ? -32.551 15.259 10.253 1.00 93.94 552 ASP A C 1
ATOM 3948 O O . ASP A 1 552 ? -33.773 15.191 10.397 1.00 93.94 552 ASP A O 1
ATOM 3952 N N . VAL A 1 553 ? -31.731 15.210 11.310 1.00 94.19 553 VAL A N 1
ATOM 3953 C CA . VAL A 1 553 ? -32.172 15.099 12.717 1.00 94.19 553 VAL A CA 1
ATOM 3954 C C . VAL A 1 553 ? -33.082 16.248 13.184 1.00 94.19 553 VAL A C 1
ATOM 3956 O O . VAL A 1 553 ? -33.744 16.121 14.210 1.00 94.19 553 VAL A O 1
ATOM 3959 N N . GLY A 1 554 ? -33.112 17.373 12.466 1.00 90.69 554 GLY A N 1
ATOM 3960 C CA . GLY A 1 554 ? -33.961 18.535 12.722 1.00 90.69 554 GLY A CA 1
ATOM 3961 C C . GLY A 1 554 ? -35.350 18.471 12.080 1.00 90.69 554 GLY A C 1
ATOM 3962 O O . GLY A 1 554 ? -36.210 19.272 12.452 1.00 90.69 554 GLY A O 1
ATOM 3963 N N . ASP A 1 555 ? -35.599 17.528 11.165 1.00 94.75 555 ASP A N 1
ATOM 3964 C CA . ASP A 1 555 ? -36.922 17.306 10.566 1.00 94.75 555 ASP A CA 1
ATOM 3965 C C . ASP A 1 555 ? -37.855 16.463 11.459 1.00 94.75 555 ASP A C 1
ATOM 3967 O O . ASP A 1 555 ? -39.033 16.293 11.132 1.00 94.75 555 ASP A O 1
ATOM 3971 N N . PHE A 1 556 ? -37.365 15.973 12.603 1.00 95.75 556 PHE A N 1
ATOM 3972 C CA . PHE A 1 556 ? -38.104 15.141 13.555 1.00 95.75 556 PHE A CA 1
ATOM 3973 C C . PHE A 1 556 ? -38.112 15.746 14.966 1.00 95.75 556 PHE A C 1
ATOM 3975 O O . PHE A 1 556 ? -37.106 16.271 15.441 1.00 95.75 556 PHE A O 1
ATOM 3982 N N . ASP A 1 557 ? -39.243 15.652 15.670 1.00 93.44 557 ASP A N 1
ATOM 3983 C CA . ASP A 1 557 ? -39.347 16.032 17.084 1.00 93.44 557 ASP A CA 1
ATOM 3984 C C . ASP A 1 557 ? -40.348 15.158 17.868 1.00 93.44 557 ASP A C 1
ATOM 3986 O O . ASP A 1 557 ? -40.942 14.215 17.342 1.00 93.44 557 ASP A O 1
ATOM 3990 N N . ASN A 1 558 ? -40.504 15.428 19.169 1.00 92.50 558 ASN A N 1
ATOM 3991 C CA . ASN A 1 558 ? -41.456 14.719 20.026 1.00 92.50 558 ASN A CA 1
ATOM 3992 C C . ASN A 1 558 ? -42.811 15.443 20.020 1.00 92.50 558 ASN A C 1
ATOM 3994 O O . ASN A 1 558 ? -42.894 16.609 20.408 1.00 92.50 558 ASN A O 1
ATOM 3998 N N . SER A 1 559 ? -43.908 14.742 19.717 1.00 89.44 559 SER A N 1
ATOM 3999 C CA . SER A 1 559 ? -45.263 15.268 19.956 1.00 89.44 559 SER A CA 1
ATOM 4000 C C . SER A 1 559 ? -45.572 15.431 21.460 1.00 89.44 559 SER A C 1
ATOM 4002 O O . SER A 1 559 ? -46.555 16.086 21.832 1.00 89.44 559 SER A O 1
ATOM 4004 N N . SER A 1 560 ? -44.779 14.804 22.333 1.00 78.19 560 SER A N 1
ATOM 4005 C CA . SER A 1 560 ? -44.868 14.877 23.795 1.00 78.19 560 SER A CA 1
ATOM 4006 C C . SER A 1 560 ? -44.032 16.033 24.378 1.00 78.19 560 SER A C 1
ATOM 4008 O O . SER A 1 560 ? -43.178 16.618 23.725 1.00 78.19 560 SER A O 1
ATOM 4010 N N . ALA A 1 561 ? -44.288 16.387 25.642 1.00 74.56 561 ALA A N 1
ATOM 4011 C CA . ALA A 1 561 ? -43.540 17.421 26.368 1.00 74.56 561 ALA A CA 1
ATOM 4012 C C . ALA A 1 561 ? -42.276 16.887 27.083 1.00 74.56 561 ALA A C 1
ATOM 4014 O O . ALA A 1 561 ? -41.674 17.617 27.870 1.00 74.56 561 ALA A O 1
ATOM 4015 N N . THR A 1 562 ? -41.922 15.619 26.860 1.00 78.56 562 THR A N 1
ATOM 4016 C CA . THR A 1 562 ? -40.733 14.945 27.405 1.00 78.56 562 THR A CA 1
ATOM 4017 C C . THR A 1 562 ? -39.513 15.203 26.521 1.00 78.56 562 THR A C 1
ATOM 4019 O O . THR A 1 562 ? -39.625 15.158 25.296 1.00 78.56 562 THR A O 1
ATOM 4022 N N . GLY A 1 563 ? -38.356 15.449 27.141 1.00 82.25 563 GLY A N 1
ATOM 4023 C CA . GLY A 1 563 ? -37.087 15.595 26.428 1.00 82.25 563 GLY A CA 1
ATOM 4024 C C . GLY A 1 563 ? -36.643 14.293 25.757 1.00 82.25 563 GLY A C 1
ATOM 4025 O O . GLY A 1 563 ? -36.689 13.227 26.371 1.00 82.25 563 GLY A O 1
ATOM 4026 N N . ILE A 1 564 ? -36.221 14.409 24.500 1.00 89.62 564 ILE A N 1
ATOM 4027 C CA . ILE A 1 564 ? -35.548 13.371 23.714 1.00 89.62 564 ILE A CA 1
ATOM 4028 C C . ILE A 1 564 ? -34.359 14.011 22.991 1.00 89.62 564 ILE A C 1
ATOM 4030 O O . ILE A 1 564 ? -34.359 15.226 22.758 1.00 89.62 564 ILE A O 1
ATOM 4034 N N . THR A 1 565 ? -33.402 13.196 22.575 1.00 90.88 565 THR A N 1
ATOM 4035 C CA . THR A 1 565 ? -32.502 13.484 21.458 1.00 90.88 565 THR A CA 1
ATOM 4036 C C . THR A 1 565 ? -32.941 12.683 20.231 1.00 90.88 565 THR A C 1
ATOM 4038 O O . THR A 1 565 ? -33.495 11.593 20.355 1.00 90.88 565 THR A O 1
ATOM 4041 N N . ILE A 1 566 ? -32.739 13.254 19.041 1.00 93.31 566 ILE A N 1
ATOM 4042 C CA . ILE A 1 566 ? -32.717 12.497 17.785 1.00 93.31 566 ILE A CA 1
ATOM 4043 C C . ILE A 1 566 ? -31.236 12.255 17.506 1.00 93.31 566 ILE A C 1
ATOM 4045 O O . ILE A 1 566 ? -30.504 13.199 17.204 1.00 93.31 566 ILE A O 1
ATOM 4049 N N . ASP A 1 567 ? -30.782 11.024 17.706 1.00 90.50 567 ASP A N 1
ATOM 4050 C CA . ASP A 1 567 ? -29.352 10.703 17.771 1.00 90.50 567 ASP A CA 1
ATOM 4051 C C . ASP A 1 567 ? -28.771 10.464 16.376 1.00 90.50 567 ASP A C 1
ATOM 4053 O O . ASP A 1 567 ? -27.625 10.813 16.091 1.00 90.50 567 ASP A O 1
ATOM 4057 N N . SER A 1 568 ? -29.589 9.910 15.477 1.00 92.31 568 SER A N 1
ATOM 4058 C CA . SER A 1 568 ? -29.284 9.820 14.051 1.00 92.31 568 SER A CA 1
ATOM 4059 C C . SER A 1 568 ? -30.549 9.712 13.199 1.00 92.31 568 SER A C 1
ATOM 4061 O O . SER A 1 568 ? -31.599 9.263 13.661 1.00 92.31 568 SER A O 1
ATOM 4063 N N . VAL A 1 569 ? -30.414 10.107 11.934 1.00 94.19 569 VAL A N 1
ATOM 4064 C CA . VAL A 1 569 ? -31.341 9.796 10.842 1.00 94.19 569 VAL A CA 1
ATOM 4065 C C . VAL A 1 569 ? -30.504 9.230 9.698 1.00 94.19 569 VAL A C 1
ATOM 4067 O O . VAL A 1 569 ? -29.440 9.771 9.392 1.00 94.19 569 VAL A O 1
ATOM 4070 N N . SER A 1 570 ? -30.944 8.137 9.076 1.00 92.75 570 SER A N 1
ATOM 4071 C CA . SER A 1 570 ? -30.218 7.497 7.972 1.00 92.75 570 SER A CA 1
ATOM 4072 C C . SER A 1 570 ? -31.156 6.811 6.980 1.00 92.75 570 SER A C 1
ATOM 4074 O O . SER A 1 570 ? -32.161 6.225 7.371 1.00 92.75 570 SER A O 1
ATOM 4076 N N . ALA A 1 571 ? -30.832 6.874 5.687 1.00 87.31 571 ALA A N 1
ATOM 4077 C CA . ALA A 1 571 ? -31.548 6.119 4.660 1.00 87.31 571 ALA A CA 1
ATOM 4078 C C . ALA A 1 571 ? -31.190 4.626 4.742 1.00 87.31 571 ALA A C 1
ATOM 4080 O O . ALA A 1 571 ? -30.028 4.274 4.964 1.00 87.31 571 ALA A O 1
ATOM 4081 N N . THR A 1 572 ? -32.169 3.747 4.531 1.00 87.56 572 THR A N 1
ATOM 4082 C CA . THR A 1 572 ? -31.925 2.298 4.450 1.00 87.56 572 THR A CA 1
ATOM 4083 C C . THR A 1 572 ? -31.480 1.872 3.041 1.00 87.56 572 THR A C 1
ATOM 4085 O O . THR A 1 572 ? -31.234 2.695 2.160 1.00 87.56 572 THR A O 1
ATOM 4088 N N . GLY A 1 573 ? -31.391 0.558 2.799 1.00 78.12 573 GLY A N 1
ATOM 4089 C CA . GLY A 1 573 ? -31.252 0.008 1.445 1.00 78.12 573 GLY A CA 1
ATOM 4090 C C . GLY A 1 573 ? -32.503 0.165 0.563 1.00 78.12 573 GLY A C 1
ATOM 4091 O O . GLY A 1 573 ? -32.425 -0.119 -0.630 1.00 78.12 573 GLY A O 1
ATOM 4092 N N . ASP A 1 574 ? -33.634 0.601 1.129 1.00 87.56 574 ASP A N 1
ATOM 4093 C CA . ASP A 1 574 ? -34.806 1.080 0.397 1.00 87.56 574 ASP A CA 1
ATOM 4094 C C . ASP A 1 574 ? -34.872 2.618 0.529 1.00 87.56 574 ASP A C 1
ATOM 4096 O O . ASP A 1 574 ? -34.995 3.126 1.647 1.00 87.56 574 ASP A O 1
ATOM 4100 N N . PRO A 1 575 ? -34.789 3.392 -0.572 1.00 84.62 575 PRO A N 1
ATOM 4101 C CA . PRO A 1 575 ? -34.782 4.854 -0.511 1.00 84.62 575 PRO A CA 1
ATOM 4102 C C . PRO A 1 575 ? -36.130 5.465 -0.086 1.00 84.62 575 PRO A C 1
ATOM 4104 O O . PRO A 1 575 ? -36.212 6.682 0.077 1.00 84.62 575 PRO A O 1
ATOM 4107 N N . ALA A 1 576 ? -37.186 4.664 0.092 1.00 89.25 576 ALA A N 1
ATOM 4108 C CA . ALA A 1 576 ? -38.445 5.096 0.698 1.00 89.25 576 ALA A CA 1
ATOM 4109 C C . ALA A 1 576 ? -38.490 4.902 2.231 1.00 89.25 576 ALA A C 1
ATOM 4111 O O . ALA A 1 576 ? -39.494 5.265 2.845 1.00 89.25 576 ALA A O 1
ATOM 4112 N N . ILE A 1 577 ? -37.452 4.332 2.864 1.00 93.62 577 ILE A N 1
ATOM 4113 C CA . ILE A 1 577 ? -37.431 4.026 4.307 1.00 93.62 577 ILE A CA 1
ATOM 4114 C C . ILE A 1 577 ? -36.187 4.621 4.978 1.00 93.62 577 ILE A C 1
ATOM 4116 O O . ILE A 1 577 ? -35.058 4.413 4.523 1.00 93.62 577 ILE A O 1
ATOM 4120 N N . PHE A 1 578 ? -36.405 5.339 6.083 1.00 95.88 578 PHE A N 1
ATOM 4121 C CA . PHE A 1 578 ? -35.375 6.004 6.882 1.00 95.88 578 PHE A CA 1
ATOM 4122 C C . PHE A 1 578 ? -35.413 5.520 8.333 1.00 95.88 578 PHE A C 1
ATOM 4124 O O . PHE A 1 578 ? -36.456 5.584 8.978 1.00 95.88 578 PHE A O 1
ATOM 4131 N N . VAL A 1 579 ? -34.261 5.099 8.851 1.00 96.00 579 VAL A N 1
ATOM 4132 C CA . VAL A 1 579 ? -34.059 4.770 10.266 1.00 96.00 579 VAL A CA 1
ATOM 4133 C C . VAL A 1 579 ? -33.819 6.057 11.048 1.00 96.00 579 VAL A C 1
ATOM 4135 O O . VAL A 1 579 ? -32.895 6.812 10.732 1.00 96.00 579 VAL A O 1
ATOM 4138 N N . VAL A 1 580 ? -34.618 6.277 12.090 1.00 96.00 580 VAL A N 1
ATOM 4139 C CA . VAL A 1 580 ? -34.481 7.372 13.060 1.00 96.00 580 VAL A CA 1
ATOM 4140 C C . VAL A 1 580 ? -34.229 6.772 14.442 1.00 96.00 580 VAL A C 1
ATOM 4142 O O . VAL A 1 580 ? -35.036 5.977 14.923 1.00 96.00 580 VAL A O 1
ATOM 4145 N N . VAL A 1 581 ? -33.123 7.150 15.087 1.00 94.75 581 VAL A N 1
ATOM 4146 C CA . VAL A 1 581 ? -32.769 6.692 16.444 1.00 94.75 581 VAL A CA 1
ATOM 4147 C C . VAL A 1 581 ? -33.086 7.791 17.454 1.00 94.75 581 VAL A C 1
ATOM 4149 O O . VAL A 1 581 ? -32.725 8.952 17.239 1.00 94.75 581 VAL A O 1
ATOM 4152 N N . VAL A 1 582 ? -33.788 7.428 18.530 1.00 92.25 582 VAL A N 1
ATOM 4153 C CA . VAL A 1 582 ? -34.370 8.369 19.496 1.00 92.25 582 VAL A CA 1
ATOM 4154 C C . VAL A 1 582 ? -34.099 7.936 20.934 1.00 92.25 582 VAL A C 1
ATOM 4156 O O . VAL A 1 582 ? -34.671 6.951 21.399 1.00 92.25 582 VAL A O 1
ATOM 4159 N N . THR A 1 583 ? -33.320 8.719 21.678 1.00 89.94 583 THR A N 1
ATOM 4160 C CA . THR A 1 583 ? -33.023 8.465 23.096 1.00 89.94 583 THR A CA 1
ATOM 4161 C C . THR A 1 583 ? -33.796 9.430 24.008 1.00 89.94 583 THR A C 1
ATOM 4163 O O . THR A 1 583 ? -33.752 10.648 23.810 1.00 89.94 583 THR A O 1
ATOM 4166 N N . PRO A 1 584 ? -34.532 8.949 25.029 1.00 88.38 584 PRO A N 1
ATOM 4167 C CA . PRO A 1 584 ? -35.219 9.813 25.981 1.00 88.38 584 PRO A CA 1
ATOM 4168 C C . PRO A 1 584 ? -34.263 10.365 27.043 1.00 88.38 584 PRO A C 1
ATOM 4170 O O . PRO A 1 584 ? -33.482 9.627 27.639 1.00 88.38 584 PRO A O 1
ATOM 4173 N N . THR A 1 585 ? -34.382 11.662 27.346 1.00 84.50 585 THR A N 1
ATOM 4174 C CA . THR A 1 585 ? -33.521 12.356 28.327 1.00 84.50 585 THR A CA 1
ATOM 4175 C C . THR A 1 585 ? -34.222 12.665 29.655 1.00 84.50 585 THR A C 1
ATOM 4177 O O . THR A 1 585 ? -33.596 13.163 30.585 1.00 84.50 585 THR A O 1
ATOM 4180 N N . GLU A 1 586 ? -35.537 12.442 29.752 1.00 83.38 586 GLU A N 1
ATOM 4181 C CA . GLU A 1 586 ? -36.313 12.533 30.997 1.00 83.38 586 GLU A CA 1
ATOM 4182 C C . GLU A 1 586 ? -37.431 11.464 31.011 1.00 83.38 586 GLU A C 1
ATOM 4184 O O . GLU A 1 586 ? -37.972 11.136 29.953 1.00 83.38 586 GLU A O 1
ATOM 4189 N N . PRO A 1 587 ? -37.870 10.960 32.183 1.00 83.50 587 PRO A N 1
ATOM 4190 C CA . PRO A 1 587 ? -39.010 10.044 32.273 1.00 83.50 587 PRO A CA 1
ATOM 4191 C C . PRO A 1 587 ? -40.326 10.676 31.788 1.00 83.50 587 PRO A C 1
ATOM 4193 O O . PRO A 1 587 ? -40.647 11.825 32.107 1.00 83.50 587 PRO A O 1
ATOM 4196 N N . GLY A 1 588 ? -41.150 9.909 31.071 1.00 87.50 588 GLY A N 1
ATOM 4197 C CA . GLY A 1 588 ? -42.366 10.421 30.438 1.00 87.50 588 GLY A CA 1
ATOM 4198 C C . GLY A 1 588 ? -42.851 9.587 29.253 1.00 87.50 588 GLY A C 1
ATOM 4199 O O . GLY A 1 588 ? -43.205 8.422 29.431 1.00 87.50 588 GLY A O 1
ATOM 4200 N N . THR A 1 589 ? -42.947 10.198 28.067 1.00 89.44 589 THR A N 1
ATOM 4201 C CA . THR A 1 589 ? -43.454 9.543 26.845 1.00 89.44 589 THR A CA 1
ATOM 4202 C C . THR A 1 589 ? -42.750 10.008 25.573 1.00 89.44 589 THR A C 1
ATOM 4204 O O . THR A 1 589 ? -42.541 11.214 25.398 1.00 89.44 589 THR A O 1
ATOM 4207 N N . ILE A 1 590 ? -42.496 9.071 24.657 1.00 90.81 590 ILE A N 1
ATOM 4208 C CA . ILE A 1 590 ? -42.087 9.339 23.270 1.00 90.81 590 ILE A CA 1
ATOM 4209 C C . ILE A 1 590 ? -43.305 9.139 22.360 1.00 90.81 590 ILE A C 1
ATOM 4211 O O . ILE A 1 590 ? -44.047 8.167 22.506 1.00 90.81 590 ILE A O 1
ATOM 4215 N N . GLN A 1 591 ? -43.514 10.081 21.445 1.00 92.56 591 GLN A N 1
ATOM 4216 C CA . GLN A 1 591 ? -44.357 9.939 20.262 1.00 92.56 591 GLN A CA 1
ATOM 4217 C C . GLN A 1 591 ? -43.661 10.737 19.157 1.00 92.56 591 GLN A C 1
ATOM 4219 O O . GLN A 1 591 ? -43.756 11.967 19.139 1.00 92.56 591 GLN A O 1
ATOM 4224 N N . LEU A 1 592 ? -42.904 10.050 18.300 1.00 93.88 592 LEU A N 1
ATOM 4225 C CA . LEU A 1 592 ? -42.142 10.681 17.223 1.00 93.88 592 LEU A CA 1
ATOM 4226 C C . LEU A 1 592 ? -43.089 11.387 16.238 1.00 93.88 592 LEU A C 1
ATOM 4228 O O . LEU A 1 592 ? -44.216 10.944 16.011 1.00 93.88 592 LEU A O 1
ATOM 4232 N N . GLN A 1 593 ? -42.655 12.500 15.655 1.00 94.69 593 GLN A N 1
ATOM 4233 C CA . GLN A 1 593 ? -43.363 13.148 14.554 1.00 94.69 593 GLN A CA 1
ATOM 4234 C C . GLN A 1 593 ? -42.379 13.774 13.565 1.00 94.69 593 GLN A C 1
ATOM 4236 O O . GLN A 1 593 ? -41.295 14.203 13.956 1.00 94.69 593 GLN A O 1
ATOM 4241 N N . VAL A 1 594 ? -42.789 13.896 12.301 1.00 96.00 594 VAL A N 1
ATOM 4242 C CA . VAL A 1 594 ? -42.162 14.858 11.381 1.00 96.00 594 VAL A CA 1
ATOM 4243 C C . VAL A 1 594 ? -42.559 16.265 11.825 1.00 96.00 594 VAL A C 1
ATOM 4245 O O . VAL A 1 594 ? -43.750 16.561 11.997 1.00 96.00 594 VAL A O 1
ATOM 4248 N N . ALA A 1 595 ? -41.560 17.123 12.006 1.00 94.06 595 ALA A N 1
ATOM 4249 C CA . ALA A 1 595 ? -41.686 18.461 12.557 1.00 94.06 595 ALA A CA 1
ATOM 4250 C C . ALA A 1 595 ? -42.463 19.414 11.630 1.00 94.06 595 ALA A C 1
ATOM 4252 O O . ALA A 1 595 ? -42.490 19.284 10.402 1.00 94.06 595 ALA A O 1
ATOM 4253 N N . GLN A 1 596 ? -43.108 20.430 12.215 1.00 94.00 596 GLN A N 1
ATOM 4254 C CA . GLN A 1 596 ? -43.883 21.399 11.436 1.00 94.00 596 GLN A CA 1
ATOM 4255 C C . GLN A 1 596 ? -42.972 22.285 10.572 1.00 94.00 596 GLN A C 1
ATOM 4257 O O . GLN A 1 596 ? -42.287 23.168 11.090 1.00 94.00 596 GLN A O 1
ATOM 4262 N N . GLY A 1 597 ? -43.068 22.137 9.250 1.00 89.69 597 GLY A N 1
ATOM 4263 C CA . GLY A 1 597 ? -42.257 22.886 8.289 1.00 89.69 597 GLY A CA 1
ATOM 4264 C C . GLY A 1 597 ? -40.880 22.284 7.995 1.00 89.69 597 GLY A C 1
ATOM 4265 O O . GLY A 1 597 ? -40.052 23.000 7.434 1.00 89.69 597 GLY A O 1
ATOM 4266 N N . ALA A 1 598 ? -40.657 21.012 8.349 1.00 93.12 598 ALA A N 1
ATOM 4267 C CA . ALA A 1 598 ? -39.598 20.165 7.789 1.00 93.12 598 ALA A CA 1
ATOM 4268 C C . ALA A 1 598 ? -39.628 20.189 6.245 1.00 93.12 598 ALA A C 1
ATOM 4270 O O . ALA A 1 598 ? -40.712 20.308 5.659 1.00 93.12 598 ALA A O 1
ATOM 4271 N N . VAL A 1 599 ? -38.474 20.103 5.576 1.00 91.44 599 VAL A N 1
ATOM 4272 C CA . VAL A 1 599 ? -38.359 20.321 4.112 1.00 91.44 599 VAL A CA 1
ATOM 4273 C C . VAL A 1 599 ? -37.893 19.048 3.410 1.00 91.44 599 VAL A C 1
ATOM 4275 O O . VAL A 1 599 ? -36.853 19.011 2.767 1.00 91.44 599 VAL A O 1
ATOM 4278 N N . LEU A 1 600 ? -38.711 18.007 3.554 1.00 92.88 600 LEU A N 1
ATOM 4279 C CA . LEU A 1 600 ? -38.500 16.678 2.986 1.00 92.88 600 LEU A CA 1
ATOM 4280 C C . LEU A 1 600 ? -38.932 16.670 1.510 1.00 92.88 600 LEU A C 1
ATOM 4282 O O . LEU A 1 600 ? -40.123 16.849 1.236 1.00 92.88 600 LEU A O 1
ATOM 4286 N N . GLU A 1 601 ? -38.008 16.442 0.576 1.00 91.06 601 GLU A N 1
ATOM 4287 C CA . GLU A 1 601 ? -38.274 16.372 -0.871 1.00 91.06 601 GLU A CA 1
ATOM 4288 C C . GLU A 1 601 ? -37.980 14.964 -1.426 1.00 91.06 601 GLU A C 1
ATOM 4290 O O . GLU A 1 601 ? -37.119 14.239 -0.919 1.00 91.06 601 GLU A O 1
ATOM 4295 N N . ASP A 1 602 ? -38.702 14.553 -2.470 1.00 87.69 602 ASP A N 1
ATOM 4296 C CA . ASP A 1 602 ? -38.354 13.360 -3.254 1.00 87.69 602 ASP A CA 1
ATOM 4297 C C . ASP A 1 602 ? -37.127 13.599 -4.163 1.00 87.69 602 ASP A C 1
ATOM 4299 O O . ASP A 1 602 ? -36.505 14.666 -4.163 1.00 87.69 602 ASP A O 1
ATOM 4303 N N . LEU A 1 603 ? -36.748 12.585 -4.945 1.00 82.94 603 LEU A N 1
ATOM 4304 C CA . LEU A 1 603 ? -35.628 12.674 -5.892 1.00 82.94 603 LEU A CA 1
ATOM 4305 C C . LEU A 1 603 ? -35.873 13.643 -7.072 1.00 82.94 603 LEU A C 1
ATOM 4307 O O . LEU A 1 603 ? -34.921 13.973 -7.782 1.00 82.94 603 LEU A O 1
ATOM 4311 N N . THR A 1 604 ? -37.107 14.113 -7.282 1.00 75.25 604 THR A N 1
ATOM 4312 C CA . THR A 1 604 ? -37.506 15.065 -8.336 1.00 75.25 604 THR A CA 1
ATOM 4313 C C . THR A 1 604 ? -37.747 16.492 -7.819 1.00 75.25 604 THR A C 1
ATOM 4315 O O . THR A 1 604 ? -37.769 17.433 -8.617 1.00 75.25 604 THR A O 1
ATOM 4318 N N . GLY A 1 605 ? -37.821 16.690 -6.499 1.00 79.31 605 GLY A N 1
ATOM 4319 C CA . GLY A 1 605 ? -37.967 17.987 -5.832 1.00 79.31 605 GLY A CA 1
ATOM 4320 C C . GLY A 1 605 ? -39.399 18.335 -5.400 1.00 79.31 605 GLY A C 1
ATOM 4321 O O . GLY A 1 605 ? -39.696 19.511 -5.168 1.00 79.31 605 GLY A O 1
ATOM 4322 N N . ASN A 1 606 ? -40.308 17.360 -5.303 1.00 84.44 606 ASN A N 1
ATOM 4323 C CA . ASN A 1 606 ? -41.643 17.564 -4.743 1.00 84.44 606 ASN A CA 1
ATOM 4324 C C . ASN A 1 606 ? -41.609 17.423 -3.207 1.00 84.44 606 ASN A C 1
ATOM 4326 O O . ASN A 1 606 ? -41.199 16.380 -2.693 1.00 84.44 606 ASN A O 1
ATOM 4330 N N . PRO A 1 607 ? -42.068 18.432 -2.442 1.00 89.50 607 PRO A N 1
ATOM 4331 C CA . PRO A 1 607 ? -42.023 18.391 -0.984 1.00 89.50 607 PRO A CA 1
ATOM 4332 C C . PRO A 1 607 ? -43.236 17.690 -0.353 1.00 89.50 607 PRO A C 1
ATOM 4334 O O . PRO A 1 607 ? -44.380 17.877 -0.784 1.00 89.50 607 PRO A O 1
ATOM 4337 N N . VAL A 1 608 ? -43.000 16.981 0.753 1.00 92.69 608 VAL A N 1
ATOM 4338 C CA . VAL A 1 608 ? -44.047 16.458 1.653 1.00 92.69 608 VAL A CA 1
ATOM 4339 C C . VAL A 1 608 ? -44.836 17.621 2.286 1.00 92.69 608 VAL A C 1
ATOM 4341 O O . VAL A 1 608 ? -44.261 18.640 2.671 1.00 92.69 608 VAL A O 1
ATOM 4344 N N . ASP A 1 609 ? -46.161 17.489 2.463 1.00 90.88 609 ASP A N 1
ATOM 4345 C CA . ASP A 1 609 ? -46.986 18.523 3.126 1.00 90.88 609 ASP A CA 1
ATOM 4346 C C . ASP A 1 609 ? -46.814 18.537 4.660 1.00 90.88 609 ASP A C 1
ATOM 4348 O O . ASP A 1 609 ? -47.678 18.098 5.423 1.00 90.88 609 ASP A O 1
ATOM 4352 N N . THR A 1 610 ? -45.704 19.116 5.120 1.00 93.31 610 THR A N 1
ATOM 4353 C CA . THR A 1 610 ? -45.364 19.332 6.539 1.00 93.31 610 THR A CA 1
ATOM 4354 C C . THR A 1 610 ? -46.032 20.582 7.144 1.00 93.31 610 THR A C 1
ATOM 4356 O O . THR A 1 610 ? -45.658 21.049 8.227 1.00 93.31 610 THR A O 1
ATOM 4359 N N . THR A 1 611 ? -47.066 21.149 6.491 1.00 90.81 611 THR A N 1
ATOM 4360 C CA . THR A 1 611 ? -47.803 22.344 6.972 1.00 90.81 611 THR A CA 1
ATOM 4361 C C . THR A 1 611 ? -48.383 22.148 8.381 1.00 90.81 611 THR A C 1
ATOM 4363 O O . THR A 1 611 ? -48.584 23.113 9.125 1.00 90.81 611 THR A O 1
ATOM 4366 N N . ASN A 1 612 ? -48.648 20.900 8.765 1.00 91.31 612 ASN A N 1
ATOM 4367 C CA . ASN A 1 612 ? -48.898 20.465 10.136 1.00 91.31 612 ASN A CA 1
ATOM 4368 C C . ASN A 1 612 ? -47.882 19.350 10.445 1.00 91.31 612 ASN A C 1
ATOM 4370 O O . ASN A 1 612 ? -47.519 18.635 9.512 1.00 91.31 612 ASN A O 1
ATOM 4374 N N . PRO A 1 613 ? -47.451 19.167 11.706 1.00 92.31 613 PRO A N 1
ATOM 4375 C CA . PRO A 1 613 ? -46.594 18.037 12.045 1.00 92.31 613 PRO A CA 1
ATOM 4376 C C . PRO A 1 613 ? -47.336 16.714 11.802 1.00 92.31 613 PRO A C 1
ATOM 4378 O O . PRO A 1 613 ? -48.569 16.659 11.922 1.00 92.31 613 PRO A O 1
ATOM 4381 N N . ILE A 1 614 ? -46.588 15.666 11.461 1.00 95.19 614 ILE A N 1
ATOM 4382 C CA . ILE A 1 614 ? -47.121 14.341 11.115 1.00 95.19 614 ILE A CA 1
ATOM 4383 C C . ILE A 1 614 ? -46.670 13.351 12.199 1.00 95.19 614 ILE A C 1
ATOM 4385 O O . ILE A 1 614 ? -45.535 12.885 12.132 1.00 95.19 614 ILE A O 1
ATOM 4389 N N . PRO A 1 615 ? -47.501 13.072 13.221 1.00 93.06 615 PRO A N 1
ATOM 4390 C CA . PRO A 1 615 ? -47.126 12.194 14.322 1.00 93.06 615 PRO A CA 1
ATOM 4391 C C . PRO A 1 615 ? -47.343 10.714 14.015 1.00 93.06 615 PRO A C 1
ATOM 4393 O O . PRO A 1 615 ? -48.281 10.342 13.304 1.00 93.06 615 PRO A O 1
ATOM 4396 N N . ASP A 1 616 ? -46.518 9.898 14.663 1.00 92.06 616 ASP A N 1
ATOM 4397 C CA . ASP A 1 616 ? -46.744 8.484 14.946 1.00 92.06 616 ASP A CA 1
ATOM 4398 C C . ASP A 1 616 ? -48.139 8.244 15.575 1.00 92.06 616 ASP A C 1
ATOM 4400 O O . ASP A 1 616 ? -48.680 9.102 16.286 1.00 92.06 616 ASP A O 1
ATOM 4404 N N . ASP A 1 617 ? -48.740 7.080 15.310 1.00 87.50 617 ASP A N 1
ATOM 4405 C CA . ASP A 1 617 ? -50.007 6.649 15.915 1.00 87.50 617 ASP A CA 1
ATOM 4406 C C . ASP A 1 617 ? -49.830 5.838 17.218 1.00 87.50 617 ASP A C 1
ATOM 4408 O O . ASP A 1 617 ? -50.803 5.677 17.973 1.00 87.50 617 ASP A O 1
ATOM 4412 N N . THR A 1 618 ? -48.591 5.443 17.547 1.00 87.81 618 THR A N 1
ATOM 4413 C CA . THR A 1 618 ? -48.199 4.855 18.838 1.00 87.81 618 THR A CA 1
ATOM 4414 C C . THR A 1 618 ? -47.803 5.907 19.896 1.00 87.81 618 THR A C 1
ATOM 4416 O O . THR A 1 618 ? -47.788 7.112 19.646 1.00 87.81 618 THR A O 1
ATOM 4419 N N . ILE A 1 619 ? -47.559 5.448 21.135 1.00 88.75 619 ILE A N 1
ATOM 4420 C CA . ILE A 1 619 ? -46.925 6.213 22.225 1.00 88.75 619 ILE A CA 1
ATOM 4421 C C . ILE A 1 619 ? -46.147 5.228 23.113 1.00 88.75 619 ILE A C 1
ATOM 4423 O O . ILE A 1 619 ? -46.750 4.313 23.686 1.00 88.75 619 ILE A O 1
ATOM 4427 N N . ILE A 1 620 ? -44.850 5.468 23.307 1.00 88.56 620 ILE A N 1
ATOM 4428 C CA . ILE A 1 620 ? -43.964 4.695 24.195 1.00 88.56 620 ILE A CA 1
ATOM 4429 C C . ILE A 1 620 ? -43.879 5.388 25.564 1.00 88.56 620 ILE A C 1
ATOM 4431 O O . ILE A 1 620 ? -43.966 6.616 25.659 1.00 88.56 620 ILE A O 1
ATOM 4435 N N . THR A 1 621 ? -43.721 4.622 26.648 1.00 87.00 621 THR A N 1
ATOM 4436 C CA . THR A 1 621 ? -43.573 5.157 28.017 1.00 87.00 621 THR A CA 1
ATOM 4437 C C . THR A 1 621 ? -42.154 4.988 28.544 1.00 87.00 621 THR A C 1
ATOM 4439 O O . THR A 1 621 ? -41.587 3.914 28.394 1.00 87.00 621 THR A O 1
ATOM 4442 N N . VAL A 1 622 ? -41.631 6.011 29.222 1.00 84.81 622 VAL A N 1
ATOM 4443 C CA . VAL A 1 622 ? -40.246 6.070 29.717 1.00 84.81 622 VAL A CA 1
ATOM 4444 C C . VAL A 1 622 ? -40.229 6.090 31.251 1.00 84.81 622 VAL A C 1
ATOM 4446 O O . VAL A 1 622 ? -40.805 6.993 31.873 1.00 84.81 622 VAL A O 1
ATOM 4449 N N . SER A 1 623 ? -39.588 5.093 31.857 1.00 82.62 623 SER A N 1
ATOM 4450 C CA . SER A 1 623 ? -39.278 4.973 33.291 1.00 82.62 623 SER A CA 1
ATOM 4451 C C . SER A 1 623 ? -38.029 5.783 33.649 1.00 82.62 623 SER A C 1
ATOM 4453 O O . SER A 1 623 ? -37.291 6.174 32.763 1.00 82.62 623 SER A O 1
ATOM 4455 N N . ALA A 1 624 ? -37.756 6.013 34.935 1.00 77.62 624 ALA A N 1
ATOM 4456 C CA . ALA A 1 624 ? -36.386 6.312 35.364 1.00 77.62 624 ALA A CA 1
ATOM 4457 C C . ALA A 1 624 ? -35.679 4.986 35.655 1.00 77.62 624 ALA A C 1
ATOM 4459 O O . ALA A 1 624 ? -36.321 4.119 36.258 1.00 77.62 624 ALA A O 1
ATOM 4460 N N . ASP A 1 625 ? -34.404 4.877 35.287 1.00 76.75 625 ASP A N 1
ATOM 4461 C CA . ASP A 1 625 ? -33.542 3.778 35.721 1.00 76.75 625 ASP A CA 1
ATOM 4462 C C . ASP A 1 625 ? -33.425 3.724 37.266 1.00 76.75 625 ASP A C 1
ATOM 4464 O O . ASP A 1 625 ? -33.736 4.681 37.993 1.00 76.75 625 ASP A O 1
ATOM 4468 N N . SER A 1 626 ? -33.060 2.545 37.779 1.00 79.75 626 SER A N 1
ATOM 4469 C CA . SER A 1 626 ? -32.668 2.335 39.177 1.00 79.75 626 SER A CA 1
ATOM 4470 C C . SER A 1 626 ? -31.748 1.116 39.382 1.00 79.75 626 SER A C 1
ATOM 4472 O O . SER A 1 626 ? -31.765 0.493 40.455 1.00 79.75 626 SER A O 1
ATOM 4474 N N . THR A 1 627 ? -30.988 0.736 38.355 1.00 82.25 627 THR A N 1
ATOM 4475 C CA . THR A 1 627 ? -30.139 -0.459 38.303 1.00 82.25 627 THR A CA 1
ATOM 4476 C C . THR A 1 627 ? -28.683 -0.064 38.572 1.00 82.25 627 THR A C 1
ATOM 4478 O O . THR A 1 627 ? -28.143 0.751 37.845 1.00 82.25 627 THR A O 1
ATOM 4481 N N . PRO A 1 628 ? -28.017 -0.577 39.628 1.00 86.44 628 PRO A N 1
ATOM 4482 C CA . PRO A 1 628 ? -26.622 -0.215 39.875 1.00 86.44 628 PRO A CA 1
ATOM 4483 C C . PRO A 1 628 ? -25.648 -0.964 38.955 1.00 86.44 628 PRO A C 1
ATOM 4485 O O . PRO A 1 628 ? -25.794 -2.187 38.825 1.00 86.44 628 PRO A O 1
ATOM 4488 N N . PRO A 1 629 ? -24.607 -0.288 38.431 1.00 92.25 629 PRO A N 1
ATOM 4489 C CA . PRO A 1 629 ? -23.657 -0.876 37.503 1.00 92.25 629 PRO A CA 1
ATOM 4490 C C . PRO A 1 629 ? -22.806 -1.972 38.139 1.00 92.25 629 PRO A C 1
ATOM 4492 O O . PRO A 1 629 ? -22.600 -2.041 39.356 1.00 92.25 629 PRO A O 1
ATOM 4495 N N . THR A 1 630 ? -22.265 -2.831 37.279 1.00 92.81 630 THR A N 1
ATOM 4496 C CA . THR A 1 630 ? -21.364 -3.931 37.630 1.00 92.81 630 THR A CA 1
ATOM 4497 C C . THR A 1 630 ? -20.143 -3.949 36.713 1.00 92.81 630 THR A C 1
ATOM 4499 O O . THR A 1 630 ? -20.214 -3.537 35.558 1.00 92.81 630 THR A O 1
ATOM 4502 N N . LEU A 1 631 ? -19.001 -4.425 37.217 1.00 94.31 631 LEU A N 1
ATOM 4503 C CA . LEU A 1 631 ? -17.819 -4.671 36.388 1.00 94.31 631 LEU A CA 1
ATOM 4504 C C . LEU A 1 631 ? -18.039 -5.952 35.566 1.00 94.31 631 LEU A C 1
ATOM 4506 O O . LEU A 1 631 ? -18.280 -7.013 36.142 1.00 94.31 631 LEU A O 1
ATOM 4510 N N . SER A 1 632 ? -17.930 -5.851 34.241 1.00 92.81 632 SER A N 1
ATOM 4511 C CA . SER A 1 632 ? -18.015 -6.985 33.314 1.00 92.81 632 SER A CA 1
ATOM 4512 C C . SER A 1 632 ? -16.650 -7.649 33.116 1.00 92.81 632 SER A C 1
ATOM 4514 O O . SER A 1 632 ? -16.537 -8.871 33.220 1.00 92.81 632 SER A O 1
ATOM 4516 N N . SER A 1 633 ? -15.607 -6.857 32.846 1.00 92.69 633 SER A N 1
ATOM 4517 C CA . SER A 1 633 ? -14.260 -7.368 32.560 1.00 92.69 633 SER A CA 1
ATOM 4518 C C . SER A 1 633 ? -13.175 -6.301 32.698 1.00 92.69 633 SER A C 1
ATOM 4520 O O . SER A 1 633 ? -13.425 -5.113 32.498 1.00 92.69 633 SER A O 1
ATOM 4522 N N . ILE A 1 634 ? -11.953 -6.757 32.965 1.00 94.44 634 ILE A N 1
ATOM 4523 C CA . ILE A 1 634 ? -10.702 -6.035 32.714 1.00 94.44 634 ILE A CA 1
ATOM 4524 C C . ILE A 1 634 ? -9.918 -6.910 31.726 1.00 94.44 634 ILE A C 1
ATOM 4526 O O . ILE A 1 634 ? -9.902 -8.126 31.897 1.00 94.44 634 ILE A O 1
ATOM 4530 N N . VAL A 1 635 ? -9.347 -6.326 30.671 1.00 91.56 635 VAL A N 1
ATOM 4531 C CA . VAL A 1 635 ? -8.568 -7.052 29.651 1.00 91.56 635 VAL A CA 1
ATOM 4532 C C . VAL A 1 635 ? -7.312 -6.260 29.318 1.00 91.56 635 VAL A C 1
ATOM 4534 O O . VAL A 1 635 ? -7.408 -5.082 28.982 1.00 91.56 635 VAL A O 1
ATOM 4537 N N . ASP A 1 636 ? -6.145 -6.892 29.400 1.00 91.12 636 ASP A N 1
ATOM 4538 C CA . ASP A 1 636 ? -4.845 -6.268 29.163 1.00 91.12 636 ASP A CA 1
ATOM 4539 C C . ASP A 1 636 ? -4.356 -6.429 27.709 1.00 91.12 636 ASP A C 1
ATOM 4541 O O . ASP A 1 636 ? -4.705 -7.378 27.003 1.00 91.12 636 ASP A O 1
ATOM 4545 N N . ASN A 1 637 ? -3.500 -5.514 27.247 1.00 87.06 637 ASN A N 1
ATOM 4546 C CA . ASN A 1 637 ? -2.966 -5.541 25.883 1.00 87.06 637 ASN A CA 1
ATOM 4547 C C . ASN A 1 637 ? -1.792 -6.518 25.658 1.00 87.06 637 ASN A C 1
ATOM 4549 O O . ASN A 1 637 ? -1.289 -6.579 24.535 1.00 87.06 637 ASN A O 1
ATOM 4553 N N . VAL A 1 638 ? -1.352 -7.273 26.674 1.00 81.12 638 VAL A N 1
ATOM 4554 C CA . VAL A 1 638 ? -0.282 -8.287 26.563 1.00 81.12 638 VAL A CA 1
ATOM 4555 C C . VAL A 1 638 ? -0.766 -9.719 26.855 1.00 81.12 638 VAL A C 1
ATOM 4557 O O . VAL A 1 638 ? 0.036 -10.653 26.827 1.00 81.12 638 VAL A O 1
ATOM 4560 N N . SER A 1 639 ? -2.072 -9.915 27.085 1.00 77.50 639 SER A N 1
ATOM 4561 C CA . SER A 1 639 ? -2.714 -11.196 27.431 1.00 77.50 639 SER A CA 1
ATOM 4562 C C . SER A 1 639 ? -2.049 -11.930 28.607 1.00 77.50 639 SER A C 1
ATOM 4564 O O . SER A 1 639 ? -1.856 -13.148 28.566 1.00 77.50 639 SER A O 1
ATOM 4566 N N . GLY A 1 640 ? -1.637 -11.190 29.641 1.00 69.38 640 GLY A N 1
ATOM 4567 C CA . GLY A 1 640 ? -0.902 -11.728 30.793 1.00 69.38 640 GLY A CA 1
ATOM 4568 C C . GLY A 1 640 ? 0.572 -12.082 30.522 1.00 69.38 640 GLY A C 1
ATOM 4569 O O . GLY A 1 640 ? 1.236 -12.655 31.391 1.00 69.38 640 GLY A O 1
ATOM 4570 N N . GLY A 1 641 ? 1.100 -11.763 29.335 1.00 66.00 641 GLY A N 1
ATOM 4571 C CA . GLY A 1 641 ? 2.513 -11.930 28.988 1.00 66.00 641 GLY A CA 1
ATOM 4572 C C . GLY A 1 641 ? 3.454 -11.083 29.863 1.00 66.00 641 GLY A C 1
ATOM 4573 O O . GLY A 1 641 ? 3.019 -10.119 30.493 1.00 66.00 641 GLY A O 1
ATOM 4574 N N . PRO A 1 642 ? 4.752 -11.432 29.948 1.00 75.44 642 PRO A N 1
ATOM 4575 C CA . PRO A 1 642 ? 5.713 -10.665 30.734 1.00 75.44 642 PRO A CA 1
ATOM 4576 C C . PRO A 1 642 ? 6.005 -9.295 30.104 1.00 75.44 642 PRO A C 1
ATOM 4578 O O . PRO A 1 642 ? 6.053 -9.163 28.882 1.00 75.44 642 PRO A O 1
ATOM 4581 N N . VAL A 1 643 ? 6.261 -8.295 30.948 1.00 80.56 643 VAL A N 1
ATOM 4582 C CA . VAL A 1 643 ? 6.612 -6.919 30.545 1.00 80.56 643 VAL A CA 1
ATOM 4583 C C . VAL A 1 643 ? 7.844 -6.433 31.299 1.00 80.56 643 VAL A C 1
ATOM 4585 O O . VAL A 1 643 ? 8.155 -6.936 32.379 1.00 80.56 643 VAL A O 1
ATOM 4588 N N . PHE A 1 644 ? 8.543 -5.442 30.758 1.00 81.38 644 PHE A N 1
ATOM 4589 C CA . PHE A 1 644 ? 9.716 -4.859 31.407 1.00 81.38 644 PHE A CA 1
ATOM 4590 C C . PHE A 1 644 ? 9.345 -3.805 32.467 1.00 81.38 644 PHE A C 1
ATOM 4592 O O . PHE A 1 644 ? 8.315 -3.137 32.377 1.00 81.38 644 PHE A O 1
ATOM 4599 N N . GLU A 1 645 ? 10.192 -3.627 33.483 1.00 81.31 645 GLU A N 1
ATOM 4600 C CA . GLU A 1 645 ? 10.108 -2.491 34.412 1.00 81.31 645 GLU A CA 1
ATOM 4601 C C . GLU A 1 645 ? 10.120 -1.165 33.627 1.00 81.31 645 GLU A C 1
ATOM 4603 O O . GLU A 1 645 ? 10.956 -0.965 32.750 1.00 81.31 645 GLU A O 1
ATOM 4608 N N . GLY A 1 646 ? 9.173 -0.266 33.916 1.00 77.62 646 GLY A N 1
ATOM 4609 C CA . GLY A 1 646 ? 8.966 0.977 33.165 1.00 77.62 646 GLY A CA 1
ATOM 4610 C C . GLY A 1 646 ? 8.058 0.852 31.932 1.00 77.62 646 GLY A C 1
ATOM 4611 O O . GLY A 1 646 ? 7.557 1.871 31.456 1.00 77.62 646 GLY A O 1
ATOM 4612 N N . GLN A 1 647 ? 7.759 -0.361 31.454 1.00 82.69 647 GLN A N 1
ATOM 4613 C CA . GLN A 1 647 ? 6.820 -0.570 30.349 1.00 82.69 647 GLN A CA 1
ATOM 4614 C C . GLN A 1 647 ? 5.381 -0.236 30.779 1.00 82.69 647 GLN A C 1
ATOM 4616 O O . GLN A 1 647 ? 4.923 -0.609 31.862 1.00 82.69 647 GLN A O 1
ATOM 4621 N N . ALA A 1 648 ? 4.654 0.476 29.916 1.00 87.38 648 ALA A N 1
ATOM 4622 C CA . ALA A 1 648 ? 3.229 0.734 30.088 1.00 87.38 648 ALA A CA 1
ATOM 4623 C C . ALA A 1 648 ? 2.391 -0.436 29.552 1.00 87.38 648 ALA A C 1
ATOM 4625 O O . ALA A 1 648 ? 2.626 -0.921 28.444 1.00 87.38 648 ALA A O 1
ATOM 4626 N N . VAL A 1 649 ? 1.395 -0.847 30.334 1.00 90.81 649 VAL A N 1
ATOM 4627 C CA . VAL A 1 649 ? 0.345 -1.798 29.956 1.00 90.81 649 VAL A CA 1
ATOM 4628 C C . VAL A 1 649 ? -0.970 -1.035 29.855 1.00 90.81 649 VAL A C 1
ATOM 4630 O O . VAL A 1 649 ? -1.303 -0.236 30.735 1.00 90.81 649 VAL A O 1
ATOM 4633 N N . THR A 1 650 ? -1.709 -1.284 28.781 1.00 93.75 650 THR A N 1
ATOM 4634 C CA . THR A 1 650 ? -3.024 -0.696 28.525 1.00 93.75 650 THR A CA 1
ATOM 4635 C C . THR A 1 650 ? -4.097 -1.738 28.800 1.00 93.75 650 THR A C 1
ATOM 4637 O O . THR A 1 650 ? -4.047 -2.845 28.267 1.00 93.75 650 THR A O 1
ATOM 4640 N N . TYR A 1 651 ? -5.082 -1.365 29.608 1.00 94.56 651 TYR A N 1
ATOM 4641 C CA . TYR A 1 651 ? -6.214 -2.194 29.992 1.00 94.56 651 TYR A CA 1
ATOM 4642 C C . TYR A 1 651 ? -7.516 -1.595 29.464 1.00 94.56 651 TYR A C 1
ATOM 4644 O O . TYR A 1 651 ? -7.737 -0.390 29.578 1.00 94.56 651 TYR A O 1
ATOM 4652 N N . LEU A 1 652 ? -8.406 -2.443 28.956 1.00 95.44 652 LEU A N 1
ATOM 4653 C CA . LEU A 1 652 ? -9.800 -2.103 28.692 1.00 95.44 652 LEU A CA 1
ATOM 4654 C C . LEU A 1 652 ? -10.655 -2.581 29.868 1.00 95.44 652 LEU A C 1
ATOM 4656 O O . LEU A 1 652 ? -10.731 -3.776 30.153 1.00 95.44 652 LEU A O 1
ATOM 4660 N N . VAL A 1 653 ? -11.295 -1.636 30.552 1.00 96.31 653 VAL A N 1
ATOM 4661 C CA . VAL A 1 653 ? -12.190 -1.869 31.691 1.00 96.31 653 VAL A CA 1
ATOM 4662 C C . VAL A 1 653 ? -13.622 -1.674 31.208 1.00 96.31 653 VAL A C 1
ATOM 4664 O O . VAL A 1 653 ? -13.960 -0.597 30.727 1.00 96.31 653 VAL A O 1
ATOM 4667 N N . SER A 1 654 ? -14.450 -2.714 31.294 1.00 95.50 654 SER A N 1
ATOM 4668 C CA . SER A 1 654 ? -15.825 -2.728 30.769 1.00 95.50 654 SER A CA 1
ATOM 4669 C C . SER A 1 654 ? -16.847 -2.939 31.882 1.00 95.50 654 SER A C 1
ATOM 4671 O O . SER A 1 654 ? -16.702 -3.864 32.687 1.00 95.50 654 SER A O 1
ATOM 4673 N N . PHE A 1 655 ? -17.900 -2.130 31.898 1.00 95.00 655 PHE A N 1
ATOM 4674 C CA . PHE A 1 655 ? -19.020 -2.200 32.840 1.00 95.00 655 PHE A CA 1
ATOM 4675 C C . PHE A 1 655 ? -20.269 -2.824 32.185 1.00 95.00 655 PHE A C 1
ATOM 4677 O O . PHE A 1 655 ? -20.246 -3.174 31.006 1.00 95.00 655 PHE A O 1
ATOM 4684 N N . SER A 1 656 ? -21.346 -3.030 32.948 1.00 90.44 656 SER A N 1
ATOM 4685 C CA . SER A 1 656 ? -22.628 -3.539 32.426 1.00 90.44 656 SER A CA 1
ATOM 4686 C C . SER A 1 656 ? -23.482 -2.490 31.707 1.00 90.44 656 SER A C 1
ATOM 4688 O O . SER A 1 656 ? -24.361 -2.866 30.934 1.00 90.44 656 SER A O 1
ATOM 4690 N N . GLU A 1 657 ? -23.214 -1.205 31.940 1.00 87.75 657 GLU A N 1
ATOM 4691 C CA . GLU A 1 657 ? -23.896 -0.053 31.344 1.00 87.75 657 GLU A CA 1
ATOM 4692 C C . GLU A 1 657 ? -22.980 1.189 31.343 1.00 87.75 657 GLU A C 1
ATOM 4694 O O . GLU A 1 657 ? -21.824 1.123 31.769 1.00 87.75 657 GLU A O 1
ATOM 4699 N N . ALA A 1 658 ? -23.486 2.311 30.824 1.00 87.69 658 ALA A N 1
ATOM 4700 C CA . ALA A 1 658 ? -22.754 3.568 30.687 1.00 87.69 658 ALA A CA 1
ATOM 4701 C C . ALA A 1 658 ? -22.412 4.218 32.042 1.00 87.69 658 ALA A C 1
ATOM 4703 O O . ALA A 1 658 ? -23.267 4.322 32.922 1.00 87.69 658 ALA A O 1
ATOM 4704 N N . MET A 1 659 ? -21.183 4.724 32.183 1.00 92.12 659 MET A N 1
ATOM 4705 C CA . MET A 1 659 ? -20.701 5.364 33.416 1.00 92.12 659 MET A CA 1
ATOM 4706 C C . MET A 1 659 ? -20.600 6.895 33.299 1.00 92.12 659 MET A C 1
ATOM 4708 O O . MET A 1 659 ? -20.310 7.420 32.224 1.00 92.12 659 MET A O 1
ATOM 4712 N N . ASP A 1 660 ? -20.763 7.617 34.415 1.00 92.12 660 ASP A N 1
ATOM 4713 C CA . ASP A 1 660 ? -20.428 9.047 34.507 1.00 92.12 660 ASP A CA 1
ATOM 4714 C C . ASP A 1 660 ? -18.901 9.219 34.512 1.00 92.12 660 ASP A C 1
ATOM 4716 O O . ASP A 1 660 ? -18.230 8.915 35.506 1.00 92.12 660 ASP A O 1
ATOM 4720 N N . ASP A 1 661 ? -18.347 9.727 33.405 1.00 90.69 661 ASP A N 1
ATOM 4721 C CA . ASP A 1 661 ? -16.906 9.941 33.223 1.00 90.69 661 ASP A CA 1
ATOM 4722 C C . ASP A 1 661 ? -16.309 10.905 34.263 1.00 90.69 661 ASP A C 1
ATOM 4724 O O . ASP A 1 661 ? -15.135 10.786 34.618 1.00 90.69 661 ASP A O 1
ATOM 4728 N N . ALA A 1 662 ? -17.122 11.788 34.854 1.00 89.38 662 ALA A N 1
ATOM 4729 C CA . ALA A 1 662 ? -16.707 12.672 35.937 1.00 89.38 662 ALA A CA 1
ATOM 4730 C C . ALA A 1 662 ? -16.507 11.947 37.284 1.00 89.38 662 ALA A C 1
ATOM 4732 O O . ALA A 1 662 ? -15.973 12.553 38.223 1.00 89.38 662 ALA A O 1
ATOM 4733 N N . THR A 1 663 ? -16.909 10.673 37.393 1.00 92.94 663 THR A N 1
ATOM 4734 C CA . THR A 1 663 ? -16.702 9.815 38.576 1.00 92.94 663 THR A CA 1
ATOM 4735 C C . THR A 1 663 ? -15.545 8.827 38.441 1.00 92.94 663 THR A C 1
ATOM 4737 O O . THR A 1 663 ? -15.173 8.203 39.434 1.00 92.94 663 THR A O 1
ATOM 4740 N N . ILE A 1 664 ? -14.939 8.697 37.255 1.00 94.06 664 ILE A N 1
ATOM 4741 C CA . ILE A 1 664 ? -13.894 7.702 36.982 1.00 94.06 664 ILE A CA 1
ATOM 4742 C C . ILE A 1 664 ? -12.540 8.390 36.767 1.00 94.06 664 ILE A C 1
ATOM 4744 O O . ILE A 1 664 ? -12.377 9.222 35.878 1.00 94.06 664 ILE A O 1
ATOM 4748 N N . GLY A 1 665 ? -11.528 8.024 37.558 1.00 92.31 665 GLY A N 1
ATOM 4749 C CA . GLY A 1 665 ? -10.180 8.570 37.408 1.00 92.31 665 GLY A CA 1
ATOM 4750 C C . GLY A 1 665 ? -9.068 7.637 37.879 1.00 92.31 665 GLY A C 1
ATOM 4751 O O . GLY A 1 665 ? -9.301 6.580 38.455 1.00 92.31 665 GLY A O 1
ATOM 4752 N N . ALA A 1 666 ? -7.817 8.055 37.671 1.00 92.50 666 ALA A N 1
ATOM 4753 C CA . ALA A 1 666 ? -6.622 7.284 38.043 1.00 92.50 666 ALA A CA 1
ATOM 4754 C C . ALA A 1 666 ? -6.457 7.042 39.565 1.00 92.50 666 ALA A C 1
ATOM 4756 O O . ALA A 1 666 ? -5.538 6.340 39.977 1.00 92.50 666 ALA A O 1
ATOM 4757 N N . SER A 1 667 ? -7.314 7.638 40.401 1.00 91.69 667 SER A N 1
ATOM 4758 C CA . SER A 1 667 ? -7.425 7.388 41.846 1.00 91.69 667 SER A CA 1
ATOM 4759 C C . SER A 1 667 ? -8.226 6.138 42.205 1.00 91.69 667 SER A C 1
ATOM 4761 O O . SER A 1 667 ? -8.107 5.646 43.324 1.00 91.69 667 SER A O 1
ATOM 4763 N N . ASP A 1 668 ? -9.058 5.670 41.281 1.00 94.94 668 ASP A N 1
ATOM 4764 C CA . ASP A 1 668 ? -10.075 4.643 41.502 1.00 94.94 668 ASP A CA 1
ATOM 4765 C C . ASP A 1 668 ? -9.576 3.258 41.051 1.00 94.94 668 ASP A C 1
ATOM 4767 O O . ASP A 1 668 ? -10.264 2.252 41.213 1.00 94.94 668 ASP A O 1
ATOM 4771 N N . PHE A 1 669 ? -8.332 3.210 40.563 1.00 96.06 669 PHE A N 1
ATOM 4772 C CA . PHE A 1 669 ? -7.588 2.020 40.172 1.00 96.06 669 PHE A CA 1
ATOM 4773 C C . PHE A 1 669 ? -6.275 1.912 40.956 1.00 96.06 669 PHE A C 1
ATOM 4775 O O . PHE A 1 669 ? -5.632 2.915 41.268 1.00 96.06 669 PHE A O 1
ATOM 4782 N N . GLU A 1 670 ? -5.841 0.687 41.236 1.00 94.12 670 GLU A N 1
ATOM 4783 C CA . GLU A 1 670 ? -4.552 0.393 41.870 1.00 94.12 670 GLU A CA 1
ATOM 4784 C C . GLU A 1 670 ? -3.974 -0.944 41.367 1.00 94.12 670 GLU A C 1
ATOM 4786 O O . GLU A 1 670 ? -4.643 -1.698 40.661 1.00 94.12 670 GLU A O 1
ATOM 4791 N N . ASN A 1 671 ? -2.721 -1.246 41.723 1.00 93.38 671 ASN A N 1
ATOM 4792 C CA . ASN A 1 671 ? -2.147 -2.581 41.533 1.00 93.38 671 ASN A CA 1
ATOM 4793 C C . ASN A 1 671 ? -2.585 -3.480 42.701 1.00 93.38 671 ASN A C 1
ATOM 4795 O O . ASN A 1 671 ? -2.361 -3.127 43.859 1.00 93.38 671 ASN A O 1
ATOM 4799 N N . ALA A 1 672 ? -3.161 -4.649 42.418 1.00 90.31 672 ALA A N 1
ATOM 4800 C CA . ALA A 1 672 ? -3.527 -5.643 43.432 1.00 90.31 672 ALA A CA 1
ATOM 4801 C C . ALA A 1 672 ? -2.296 -6.267 44.128 1.00 90.31 672 ALA A C 1
ATOM 4803 O O . ALA A 1 672 ? -2.386 -6.823 45.228 1.00 90.31 672 ALA A O 1
ATOM 4804 N N . SER A 1 673 ? -1.134 -6.183 43.474 1.00 80.44 673 SER A N 1
ATOM 4805 C CA . SER A 1 673 ? 0.158 -6.679 43.945 1.00 80.44 673 SER A CA 1
ATOM 4806 C C . SER A 1 673 ? 0.881 -5.680 44.870 1.00 80.44 673 SER A C 1
ATOM 4808 O O . SER A 1 673 ? 0.556 -4.500 44.955 1.00 80.44 673 SER A O 1
ATOM 4810 N N . ALA A 1 674 ? 1.901 -6.161 45.590 1.00 79.31 674 ALA A N 1
ATOM 4811 C CA . ALA A 1 674 ? 2.760 -5.322 46.432 1.00 79.31 674 ALA A CA 1
ATOM 4812 C C . ALA A 1 674 ? 3.848 -4.550 45.650 1.00 79.31 674 ALA A C 1
ATOM 4814 O O . ALA A 1 674 ? 4.599 -3.788 46.261 1.00 79.31 674 ALA A O 1
ATOM 4815 N N . THR A 1 675 ? 3.964 -4.767 44.336 1.00 84.62 675 THR A N 1
ATOM 4816 C CA . THR A 1 675 ? 4.903 -4.076 43.440 1.00 84.62 675 THR A CA 1
ATOM 4817 C C . THR A 1 675 ? 4.441 -2.645 43.178 1.00 84.62 675 THR A C 1
ATOM 4819 O O . THR A 1 675 ? 3.272 -2.406 42.866 1.00 84.62 675 THR A O 1
ATOM 4822 N N . ALA A 1 676 ? 5.364 -1.686 43.271 1.00 84.44 676 ALA A N 1
ATOM 4823 C CA . ALA A 1 676 ? 5.075 -0.293 42.960 1.00 84.44 676 ALA A CA 1
ATOM 4824 C C . ALA A 1 676 ? 4.688 -0.127 41.479 1.00 84.44 676 ALA A C 1
ATOM 4826 O O . ALA A 1 676 ? 5.374 -0.615 40.582 1.00 84.44 676 ALA A O 1
ATOM 4827 N N . ALA A 1 677 ? 3.580 0.569 41.233 1.00 88.81 677 ALA A N 1
ATOM 4828 C CA . ALA A 1 677 ? 3.088 0.893 39.902 1.00 88.81 677 ALA A CA 1
ATOM 4829 C C . ALA A 1 677 ? 2.395 2.261 39.915 1.00 88.81 677 ALA A C 1
ATOM 4831 O O . ALA A 1 677 ? 1.892 2.708 40.951 1.00 88.81 677 ALA A O 1
ATOM 4832 N N . THR A 1 678 ? 2.353 2.919 38.762 1.00 92.69 678 THR A N 1
ATOM 4833 C CA . THR A 1 678 ? 1.648 4.185 38.545 1.00 92.69 678 THR A CA 1
ATOM 4834 C C . THR A 1 678 ? 0.532 3.998 37.529 1.00 92.69 678 THR A C 1
ATOM 4836 O O . THR A 1 678 ? 0.805 3.612 36.393 1.00 92.69 678 THR A O 1
ATOM 4839 N N . ILE A 1 679 ? -0.701 4.336 37.910 1.00 93.88 679 ILE A N 1
ATOM 4840 C CA . ILE A 1 679 ? -1.792 4.553 36.954 1.00 93.88 679 ILE A CA 1
ATOM 4841 C C . ILE A 1 679 ? -1.548 5.912 36.285 1.00 93.88 679 ILE A C 1
ATOM 4843 O O . ILE A 1 679 ? -1.410 6.925 36.973 1.00 93.88 679 ILE A O 1
ATOM 4847 N N . GLY A 1 680 ? -1.412 5.917 34.960 1.00 86.56 680 GLY A N 1
ATOM 4848 C CA . GLY A 1 680 ? -1.045 7.090 34.165 1.00 86.56 680 GLY A CA 1
ATOM 4849 C C . GLY A 1 680 ? -2.265 7.873 33.692 1.00 86.56 680 GLY A C 1
ATOM 4850 O O . GLY A 1 680 ? -2.541 8.969 34.181 1.00 86.56 680 GLY A O 1
ATOM 4851 N N . SER A 1 681 ? -2.993 7.301 32.735 1.00 89.56 681 SER A N 1
ATOM 4852 C CA . SER A 1 681 ? -4.225 7.854 32.167 1.00 89.56 681 SER A CA 1
ATOM 4853 C C . SER A 1 681 ? -5.403 6.912 32.384 1.00 89.56 681 SER A C 1
ATOM 4855 O O . SER A 1 681 ? -5.244 5.692 32.374 1.00 89.56 681 SER A O 1
ATOM 4857 N N . VAL A 1 682 ? -6.583 7.508 32.541 1.00 94.19 682 VAL A N 1
ATOM 4858 C CA . VAL A 1 682 ? -7.883 6.845 32.436 1.00 94.19 682 VAL A CA 1
ATOM 4859 C C . VAL A 1 682 ? -8.713 7.679 31.468 1.00 94.19 682 VAL A C 1
ATOM 4861 O O . VAL A 1 682 ? -8.789 8.897 31.646 1.00 94.19 682 VAL A O 1
ATOM 4864 N N . THR A 1 683 ? -9.283 7.049 30.443 1.00 92.75 683 THR A N 1
ATOM 4865 C CA . THR A 1 683 ? -9.968 7.739 29.340 1.00 92.75 683 THR A CA 1
ATOM 4866 C C . THR A 1 683 ? -11.202 6.936 28.909 1.00 92.75 683 THR A C 1
ATOM 4868 O O . THR A 1 683 ? -11.057 5.736 28.676 1.00 92.75 683 THR A O 1
ATOM 4871 N N . PRO A 1 684 ? -12.401 7.534 28.773 1.00 88.56 684 PRO A N 1
ATOM 4872 C CA . PRO A 1 684 ? -13.536 6.847 28.155 1.00 88.56 684 PRO A CA 1
ATOM 4873 C C . PRO A 1 684 ? -13.237 6.529 26.683 1.00 88.56 684 PRO A C 1
ATOM 4875 O O . PRO A 1 684 ? -12.551 7.294 25.999 1.00 88.56 684 PRO A O 1
ATOM 4878 N N . THR A 1 685 ? -13.747 5.401 26.191 1.00 88.31 685 THR A N 1
ATOM 4879 C CA . THR A 1 685 ? -13.641 5.033 24.771 1.00 88.31 685 THR A CA 1
ATOM 4880 C C . THR A 1 685 ? -14.798 5.635 23.954 1.00 88.31 685 THR A C 1
ATOM 4882 O O . THR A 1 685 ? -15.488 6.546 24.407 1.00 88.31 685 THR A O 1
ATOM 4885 N N . GLY A 1 686 ? -15.020 5.148 22.726 1.00 73.38 686 GLY A N 1
ATOM 4886 C CA . GLY A 1 686 ? -16.242 5.453 21.970 1.00 73.38 686 GLY A CA 1
ATOM 4887 C C . GLY A 1 686 ? -17.503 4.770 22.522 1.00 73.38 686 GLY A C 1
ATOM 4888 O O . GLY A 1 686 ? -18.604 5.136 22.124 1.00 73.38 686 GLY A O 1
ATOM 4889 N N . ASP A 1 687 ? -17.341 3.800 23.426 1.00 84.94 687 ASP A N 1
ATOM 4890 C CA . ASP A 1 687 ? -18.410 3.160 24.193 1.00 84.94 687 ASP A CA 1
ATOM 4891 C C . ASP A 1 687 ? -18.390 3.724 25.633 1.00 84.94 687 ASP A C 1
ATOM 4893 O O . ASP A 1 687 ? -17.365 3.595 26.314 1.00 84.94 687 ASP A O 1
ATOM 4897 N N . PRO A 1 688 ? -19.476 4.352 26.128 1.00 83.50 688 PRO A N 1
ATOM 4898 C CA . PRO A 1 688 ? -19.523 4.932 27.473 1.00 83.50 688 PRO A CA 1
ATOM 4899 C C . PRO A 1 688 ? -19.534 3.888 28.606 1.00 83.50 688 PRO A C 1
ATOM 4901 O O . PRO A 1 688 ? -19.408 4.261 29.773 1.00 83.50 688 PRO A O 1
ATOM 4904 N N . ALA A 1 689 ? -19.669 2.594 28.296 1.00 89.31 689 ALA A N 1
ATOM 4905 C CA . ALA A 1 689 ? -19.483 1.495 29.243 1.00 89.31 689 ALA A CA 1
ATOM 4906 C C . ALA A 1 689 ? -18.025 0.990 29.309 1.00 89.31 689 ALA A C 1
ATOM 4908 O O . ALA A 1 689 ? -17.728 0.103 30.113 1.00 89.31 689 ALA A O 1
ATOM 4909 N N . VAL A 1 690 ? -17.103 1.518 28.486 1.00 93.50 690 VAL A N 1
ATOM 4910 C CA . VAL A 1 690 ? -15.721 1.014 28.372 1.00 93.50 690 VAL A CA 1
ATOM 4911 C C . VAL A 1 690 ? -14.683 2.134 28.482 1.00 93.50 690 VAL A C 1
ATOM 4913 O O . VAL A 1 690 ? -14.739 3.143 27.779 1.00 93.50 690 VAL A O 1
ATOM 4916 N N . PHE A 1 691 ? -13.688 1.920 29.346 1.00 95.94 691 PHE A N 1
ATOM 4917 C CA . PHE A 1 691 ? -12.614 2.865 29.660 1.00 95.94 691 PHE A CA 1
ATOM 4918 C C . PHE A 1 691 ? -11.240 2.242 29.398 1.00 95.94 691 PHE A C 1
ATOM 4920 O O . PHE A 1 691 ? -10.979 1.099 29.774 1.00 95.94 691 PHE A O 1
ATOM 4927 N N . GLU A 1 692 ? -10.342 3.018 28.797 1.00 96.19 692 GLU A N 1
ATOM 4928 C CA . GLU A 1 692 ? -8.926 2.685 28.671 1.00 96.19 692 GLU A CA 1
ATOM 4929 C C . GLU A 1 692 ? -8.169 3.160 29.922 1.00 96.19 692 GLU A C 1
ATOM 4931 O O . GLU A 1 692 ? -8.235 4.338 30.286 1.00 96.19 692 GLU A O 1
ATOM 4936 N N . VAL A 1 693 ? -7.439 2.254 30.574 1.00 96.56 693 VAL A N 1
ATOM 4937 C CA . VAL A 1 693 ? -6.619 2.518 31.765 1.00 96.56 693 VAL A CA 1
ATOM 4938 C C . VAL A 1 693 ? -5.177 2.117 31.482 1.00 96.56 693 VAL A C 1
ATOM 4940 O O . VAL A 1 693 ? -4.903 0.965 31.162 1.00 96.56 693 VAL A O 1
ATOM 4943 N N . VAL A 1 694 ? -4.235 3.047 31.633 1.00 94.81 694 VAL A N 1
ATOM 4944 C CA . VAL A 1 694 ? -2.802 2.776 31.437 1.00 94.81 694 VAL A CA 1
ATOM 4945 C C . VAL A 1 694 ? -2.111 2.647 32.789 1.00 94.81 694 VAL A C 1
ATOM 4947 O O . VAL A 1 694 ? -2.172 3.573 33.602 1.00 94.81 694 VAL A O 1
ATOM 4950 N N . ALA A 1 695 ? -1.414 1.535 33.024 1.00 92.69 695 ALA A N 1
ATOM 4951 C CA . ALA A 1 695 ? -0.616 1.311 34.226 1.00 92.69 695 ALA A CA 1
ATOM 4952 C C . ALA A 1 695 ? 0.826 0.912 33.883 1.00 92.69 695 ALA A C 1
ATOM 4954 O O . ALA A 1 695 ? 1.072 0.084 33.010 1.00 92.69 695 ALA A O 1
ATOM 4955 N N . THR A 1 696 ? 1.785 1.482 34.609 1.00 91.25 696 THR A N 1
ATOM 4956 C CA . THR A 1 696 ? 3.222 1.214 34.451 1.00 91.25 696 THR A CA 1
ATOM 4957 C C . THR A 1 696 ? 3.781 0.685 35.762 1.00 91.25 696 THR A C 1
ATOM 4959 O O . THR A 1 696 ? 3.651 1.345 36.794 1.00 91.25 696 THR A O 1
ATOM 4962 N N . ALA A 1 697 ? 4.424 -0.482 35.742 1.00 86.31 697 ALA A N 1
ATOM 4963 C CA . ALA A 1 697 ? 5.146 -0.994 36.904 1.00 86.31 697 ALA A CA 1
ATOM 4964 C C . ALA A 1 697 ? 6.508 -0.296 37.042 1.00 86.31 697 ALA A C 1
ATOM 4966 O O . ALA A 1 697 ? 7.236 -0.151 36.062 1.00 86.31 697 ALA A O 1
ATOM 4967 N N . THR A 1 698 ? 6.856 0.138 38.255 1.00 83.44 698 THR A N 1
ATOM 4968 C CA . THR A 1 698 ? 8.067 0.935 38.534 1.00 83.44 698 THR A CA 1
ATOM 4969 C C . THR A 1 698 ? 9.131 0.176 39.332 1.00 83.44 698 THR A C 1
ATOM 4971 O O . THR A 1 698 ? 10.079 0.796 39.801 1.00 83.44 698 THR A O 1
ATOM 4974 N N . GLU A 1 699 ? 8.928 -1.123 39.559 1.00 83.56 699 GLU A N 1
ATOM 4975 C CA . GLU A 1 699 ? 9.877 -2.081 40.141 1.00 83.56 699 GLU A CA 1
ATOM 4976 C C . GLU A 1 699 ? 9.573 -3.483 39.560 1.00 83.56 699 GLU A C 1
ATOM 4978 O O . GLU A 1 699 ? 8.408 -3.806 39.314 1.00 83.56 699 GLU A O 1
ATOM 4983 N N . VAL A 1 700 ? 10.586 -4.342 39.392 1.00 81.75 700 VAL A N 1
ATOM 4984 C CA . VAL A 1 700 ? 10.432 -5.788 39.110 1.00 81.75 700 VAL A CA 1
ATOM 4985 C C . VAL A 1 700 ? 9.434 -6.457 40.072 1.00 81.75 700 VAL A C 1
ATOM 4987 O O . VAL A 1 700 ? 9.485 -6.267 41.291 1.00 81.75 700 VAL A O 1
ATOM 4990 N N . GLY A 1 701 ? 8.556 -7.318 39.547 1.00 87.81 701 GLY A N 1
ATOM 4991 C CA . GLY A 1 701 ? 7.578 -8.061 40.341 1.00 87.81 701 GLY A CA 1
ATOM 4992 C C . GLY A 1 701 ? 6.341 -8.487 39.552 1.00 87.81 701 GLY A C 1
ATOM 4993 O O . GLY A 1 701 ? 6.448 -9.287 38.629 1.00 87.81 701 GLY A O 1
ATOM 4994 N N . THR A 1 702 ? 5.156 -8.012 39.948 1.00 89.38 702 THR A N 1
ATOM 4995 C CA . THR A 1 702 ? 3.878 -8.376 39.298 1.00 89.38 702 THR A CA 1
ATOM 4996 C C . THR A 1 702 ? 2.928 -7.190 39.181 1.00 89.38 702 THR A C 1
ATOM 4998 O O . THR A 1 702 ? 2.812 -6.391 40.117 1.00 89.38 702 THR A O 1
ATOM 5001 N N . LEU A 1 703 ? 2.223 -7.105 38.055 1.00 92.06 703 LEU A N 1
ATOM 5002 C CA . LEU A 1 703 ? 1.190 -6.114 37.772 1.00 92.06 703 LEU A CA 1
ATOM 5003 C C . LEU A 1 703 ? -0.155 -6.830 37.573 1.00 92.06 703 LEU A C 1
ATOM 5005 O O . LEU A 1 703 ? -0.254 -7.777 36.798 1.00 92.06 703 LEU A O 1
ATOM 5009 N N . GLN A 1 704 ? -1.175 -6.389 38.299 1.00 93.62 704 GLN A N 1
ATOM 5010 C CA . GLN A 1 704 ? -2.556 -6.857 38.192 1.00 93.62 704 GLN A CA 1
ATOM 5011 C C . GLN A 1 704 ? -3.446 -5.655 38.503 1.00 93.62 704 GLN A C 1
ATOM 5013 O O . GLN A 1 704 ? -3.428 -5.160 39.633 1.00 93.62 704 GLN A O 1
ATOM 5018 N N . LEU A 1 705 ? -4.174 -5.140 37.512 1.00 95.06 705 LEU A N 1
ATOM 5019 C CA . LEU A 1 705 ? -5.024 -3.969 37.717 1.00 95.06 705 LEU A CA 1
ATOM 5020 C C . LEU A 1 705 ? -6.227 -4.342 38.598 1.00 95.06 705 LEU A C 1
ATOM 5022 O O . LEU A 1 705 ? -6.791 -5.426 38.470 1.00 95.06 705 LEU A O 1
ATOM 5026 N N . GLN A 1 706 ? -6.652 -3.450 39.490 1.00 95.25 706 GLN A N 1
ATOM 5027 C CA . GLN A 1 706 ? -7.936 -3.584 40.177 1.00 95.25 706 GLN A CA 1
ATOM 5028 C C . GLN A 1 706 ? -8.632 -2.237 40.340 1.00 95.25 706 GLN A C 1
ATOM 5030 O O . GLN A 1 706 ? -7.966 -1.217 40.526 1.00 95.25 706 GLN A O 1
ATOM 5035 N N . ILE A 1 707 ? -9.968 -2.242 40.345 1.00 96.56 707 ILE A N 1
ATOM 5036 C CA . ILE A 1 707 ? -10.732 -1.123 40.911 1.00 96.56 707 ILE A CA 1
ATOM 5037 C C . ILE A 1 707 ? -10.511 -1.146 42.426 1.00 96.56 707 ILE A C 1
ATOM 5039 O O . ILE A 1 707 ? -10.668 -2.189 43.074 1.00 96.56 707 ILE A O 1
ATOM 5043 N N . ALA A 1 708 ? -10.116 -0.001 42.974 1.00 94.38 708 ALA A N 1
ATOM 5044 C CA . ALA A 1 708 ? -9.749 0.152 44.373 1.00 94.38 708 ALA A CA 1
ATOM 5045 C C . ALA A 1 708 ? -10.963 0.008 45.310 1.00 94.38 708 ALA A C 1
ATOM 5047 O O . ALA A 1 708 ? -12.101 0.342 44.970 1.00 94.38 708 ALA A O 1
ATOM 5048 N N . MET A 1 709 ? -10.717 -0.470 46.531 1.00 93.62 709 MET A N 1
ATOM 5049 C CA . MET A 1 709 ? -11.765 -0.576 47.551 1.00 93.62 709 MET A CA 1
ATOM 5050 C C . MET A 1 709 ? -12.292 0.810 47.963 1.00 93.62 709 MET A C 1
ATOM 5052 O O . MET A 1 709 ? -11.507 1.733 48.176 1.00 93.62 709 MET A O 1
ATOM 5056 N N . ASP A 1 710 ? -13.610 0.926 48.158 1.00 91.31 710 ASP A N 1
ATOM 5057 C CA . ASP A 1 710 ? -14.321 2.172 48.499 1.00 91.31 710 ASP A CA 1
ATOM 5058 C C . ASP A 1 710 ? -14.215 3.291 47.421 1.00 91.31 710 ASP A C 1
ATOM 5060 O O . ASP A 1 710 ? -14.548 4.446 47.709 1.00 91.31 710 ASP A O 1
ATOM 5064 N N . ALA A 1 711 ? -13.790 2.977 46.186 1.00 93.50 711 ALA A N 1
ATOM 5065 C CA . ALA A 1 711 ? -13.832 3.898 45.039 1.00 93.50 711 ALA A CA 1
ATOM 5066 C C . ALA A 1 711 ? -15.281 4.290 44.673 1.00 93.50 711 ALA A C 1
ATOM 5068 O O . ALA A 1 711 ? -16.209 3.509 44.893 1.00 93.50 711 ALA A O 1
ATOM 5069 N N . VAL A 1 712 ? -15.511 5.498 44.140 1.00 93.69 712 VAL A N 1
ATOM 5070 C CA . VAL A 1 712 ? -16.868 6.088 44.047 1.00 93.69 712 VAL A CA 1
ATOM 5071 C C . VAL A 1 712 ? -17.256 6.399 42.600 1.00 93.69 712 VAL A C 1
ATOM 5073 O O . VAL A 1 712 ? -17.344 7.559 42.209 1.00 93.69 712 VAL A O 1
ATOM 5076 N N . LEU A 1 713 ? -17.515 5.334 41.841 1.00 94.31 713 LEU A N 1
ATOM 5077 C CA . LEU A 1 713 ? -17.946 5.362 40.444 1.00 94.31 713 LEU A CA 1
ATOM 5078 C C . LEU A 1 713 ? -19.480 5.212 40.366 1.00 94.31 713 LEU A C 1
ATOM 5080 O O . LEU A 1 713 ? -20.046 4.390 41.098 1.00 94.31 713 LEU A O 1
ATOM 5084 N N . THR A 1 714 ? -20.149 5.962 39.486 1.00 92.88 714 THR A N 1
ATOM 5085 C CA . THR A 1 714 ? -21.594 5.815 39.209 1.00 92.88 714 THR A CA 1
ATOM 5086 C C . THR A 1 714 ? -21.889 5.715 37.717 1.00 92.88 714 THR A C 1
ATOM 5088 O O . THR A 1 714 ? -21.089 6.144 36.887 1.00 92.88 714 THR A O 1
ATOM 5091 N N . ASP A 1 715 ? -23.070 5.197 37.388 1.00 90.69 715 ASP A N 1
ATOM 5092 C CA . ASP A 1 715 ? -23.711 5.455 36.095 1.00 90.69 715 ASP A CA 1
ATOM 5093 C C . ASP A 1 715 ? -24.090 6.947 35.925 1.00 90.69 715 ASP A C 1
ATOM 5095 O O . ASP A 1 715 ? -23.872 7.774 36.823 1.00 90.69 715 ASP A O 1
ATOM 5099 N N . LEU A 1 716 ? -24.646 7.283 34.756 1.00 84.44 716 LEU A N 1
ATOM 5100 C CA . LEU A 1 716 ? -25.089 8.634 34.380 1.00 84.44 716 LEU A CA 1
ATOM 5101 C C . LEU A 1 716 ? -26.284 9.142 35.220 1.00 84.44 716 LEU A C 1
ATOM 5103 O O . LEU A 1 716 ? -26.438 10.349 35.428 1.00 84.44 716 LEU A O 1
ATOM 5107 N N . GLU A 1 717 ? -27.102 8.232 35.748 1.00 82.31 717 GLU A N 1
ATOM 5108 C CA . GLU A 1 717 ? -28.281 8.503 36.577 1.00 82.31 717 GLU A CA 1
ATOM 5109 C C . GLU A 1 717 ? -27.940 8.652 38.078 1.00 82.31 717 GLU A C 1
ATOM 5111 O O . GLU A 1 717 ? -28.705 9.243 38.856 1.00 82.31 717 GLU A O 1
ATOM 5116 N N . GLY A 1 718 ? -26.754 8.192 38.482 1.00 85.38 718 GLY A N 1
ATOM 5117 C CA . GLY A 1 718 ? -26.162 8.313 39.808 1.00 85.38 718 GLY A CA 1
ATOM 5118 C C . GLY A 1 718 ? -26.291 7.082 40.715 1.00 85.38 718 GLY A C 1
ATOM 5119 O O . GLY A 1 718 ? -26.142 7.244 41.936 1.00 85.38 718 GLY A O 1
ATOM 5120 N N . ASN A 1 719 ? -26.563 5.874 40.201 1.00 87.81 719 ASN A N 1
ATOM 5121 C CA . ASN A 1 719 ? -26.465 4.659 41.020 1.00 87.81 719 ASN A CA 1
ATOM 5122 C C . ASN A 1 719 ? -24.988 4.200 41.133 1.00 87.81 719 ASN A C 1
ATOM 5124 O O . ASN A 1 719 ? -24.230 4.257 40.166 1.00 87.81 719 ASN A O 1
ATOM 5128 N N . PRO A 1 720 ? -24.524 3.767 42.323 1.00 91.88 720 PRO A N 1
ATOM 5129 C CA . PRO A 1 720 ? -23.112 3.450 42.545 1.00 91.88 720 PRO A CA 1
ATOM 5130 C C . PRO A 1 720 ? -22.755 1.983 42.275 1.00 91.88 720 PRO A C 1
ATOM 5132 O O . PRO A 1 720 ? -23.463 1.074 42.718 1.00 91.88 720 PRO A O 1
ATOM 5135 N N . LEU A 1 721 ? -21.580 1.768 41.677 1.00 94.81 721 LEU A N 1
ATOM 5136 C CA . LEU A 1 721 ? -20.915 0.461 41.597 1.00 94.81 721 LEU A CA 1
ATOM 5137 C C . LEU A 1 721 ? -20.582 -0.073 43.009 1.00 94.81 721 LEU A C 1
ATOM 5139 O O . LEU A 1 721 ? -20.140 0.680 43.880 1.00 94.81 721 LEU A O 1
ATOM 5143 N N . ASP A 1 722 ? -20.750 -1.379 43.253 1.00 92.69 722 ASP A N 1
ATOM 5144 C CA . ASP A 1 722 ? -20.396 -2.003 44.543 1.00 92.69 722 ASP A CA 1
ATOM 5145 C C . ASP A 1 722 ? -18.884 -2.280 44.663 1.00 92.69 722 ASP A C 1
ATOM 5147 O O . ASP A 1 722 ? -18.399 -3.387 44.428 1.00 92.69 722 ASP A O 1
ATOM 5151 N N . THR A 1 723 ? -18.143 -1.254 45.082 1.00 94.38 723 THR A N 1
ATOM 5152 C CA . THR A 1 723 ? -16.697 -1.281 45.376 1.00 94.38 723 THR A CA 1
ATOM 5153 C C . THR A 1 723 ? -16.375 -1.664 46.832 1.00 94.38 723 THR A C 1
ATOM 5155 O O . THR A 1 723 ? -15.274 -1.410 47.332 1.00 94.38 723 THR A O 1
ATOM 5158 N N . SER A 1 724 ? -17.315 -2.295 47.559 1.00 90.12 724 SER A N 1
ATOM 5159 C CA . SER A 1 724 ? -17.109 -2.706 48.966 1.00 90.12 724 SER A CA 1
ATOM 5160 C C . SER A 1 724 ? -16.094 -3.853 49.154 1.00 90.12 724 SER A C 1
ATOM 5162 O O . SER A 1 724 ? -15.734 -4.210 50.281 1.00 90.12 724 SER A O 1
ATOM 5164 N N . SER A 1 725 ? -15.604 -4.393 48.040 1.00 91.19 725 SER A N 1
ATOM 5165 C CA . SER A 1 725 ? -14.379 -5.172 47.869 1.00 91.19 725 SER A CA 1
ATOM 5166 C C . SER A 1 725 ? -13.608 -4.547 46.701 1.00 91.19 725 SER A C 1
ATOM 5168 O O . SER A 1 725 ? -14.262 -4.068 45.774 1.00 91.19 725 SER A O 1
ATOM 5170 N N . PRO A 1 726 ? -12.262 -4.594 46.668 1.00 91.75 726 PRO A N 1
ATOM 5171 C CA . PRO A 1 726 ? -11.555 -4.342 45.416 1.00 91.75 726 PRO A CA 1
ATOM 5172 C C . PRO A 1 726 ? -11.989 -5.365 44.355 1.00 91.75 726 PRO A C 1
ATOM 5174 O O . PRO A 1 726 ? -12.345 -6.504 44.698 1.00 91.75 726 PRO A O 1
ATOM 5177 N N . LEU A 1 727 ? -11.958 -4.950 43.088 1.00 95.44 727 LEU A N 1
ATOM 5178 C CA . LEU A 1 727 ? -12.381 -5.748 41.933 1.00 95.44 727 LEU A CA 1
ATOM 5179 C C . LEU A 1 727 ? -11.179 -5.940 40.989 1.00 95.44 727 LEU A C 1
ATOM 5181 O O . LEU A 1 727 ? -10.902 -5.044 40.187 1.00 95.44 727 LEU A O 1
ATOM 5185 N N . PRO A 1 728 ? -10.418 -7.042 41.126 1.00 92.38 728 PRO A N 1
ATOM 5186 C CA . PRO A 1 728 ? -9.220 -7.281 40.333 1.00 92.38 728 PRO A CA 1
ATOM 5187 C C . PRO A 1 728 ? -9.511 -7.906 38.967 1.00 92.38 728 PRO A C 1
ATOM 5189 O O . PRO A 1 728 ? -10.472 -8.656 38.795 1.00 92.38 728 PRO A O 1
ATOM 5192 N N . ASP A 1 729 ? -8.601 -7.621 38.044 1.00 91.88 729 ASP A N 1
ATOM 5193 C CA . ASP A 1 729 ? -8.298 -8.375 36.828 1.00 91.88 729 ASP A CA 1
ATOM 5194 C C . ASP A 1 729 ? -8.071 -9.870 37.145 1.00 91.88 729 ASP A C 1
ATOM 5196 O O . ASP A 1 729 ? -7.575 -10.210 38.227 1.00 91.88 729 ASP A O 1
ATOM 5200 N N . ASP A 1 730 ? -8.451 -10.775 36.238 1.00 86.06 730 ASP A N 1
ATOM 5201 C CA . ASP A 1 730 ? -8.222 -12.216 36.407 1.00 86.06 730 ASP A CA 1
ATOM 5202 C C . ASP A 1 730 ? -6.849 -12.684 35.886 1.00 86.06 730 ASP A C 1
ATOM 5204 O O . ASP A 1 730 ? -6.401 -13.781 36.243 1.00 86.06 730 ASP A O 1
ATOM 5208 N N . THR A 1 731 ? -6.132 -11.824 35.156 1.00 85.38 731 THR A N 1
ATOM 5209 C CA . THR A 1 731 ? -4.734 -12.010 34.754 1.00 85.38 731 THR A CA 1
ATOM 5210 C C . THR A 1 731 ? -3.742 -11.515 35.821 1.00 85.38 731 THR A C 1
ATOM 5212 O O . THR A 1 731 ? -4.076 -10.755 36.733 1.00 85.38 731 THR A O 1
ATOM 5215 N N . ILE A 1 732 ? -2.485 -11.967 35.727 1.00 89.06 732 ILE A N 1
ATOM 5216 C CA . ILE A 1 732 ? -1.348 -11.410 36.476 1.00 89.06 732 ILE A CA 1
ATOM 5217 C C . ILE A 1 732 ? -0.152 -11.343 35.528 1.00 89.06 732 ILE A C 1
ATOM 5219 O O . ILE A 1 732 ? 0.361 -12.376 35.098 1.00 89.06 732 ILE A O 1
ATOM 5223 N N . ILE A 1 733 ? 0.321 -10.132 35.256 1.00 87.19 733 ILE A N 1
ATOM 5224 C CA . ILE A 1 733 ? 1.488 -9.863 34.416 1.00 87.19 733 ILE A CA 1
ATOM 5225 C C . ILE A 1 733 ? 2.760 -9.954 35.263 1.00 87.19 733 ILE A C 1
ATOM 5227 O O . ILE A 1 733 ? 2.869 -9.334 36.326 1.00 87.19 733 ILE A O 1
ATOM 5231 N N . ASN A 1 734 ? 3.754 -10.703 34.780 1.00 84.50 734 ASN A N 1
ATOM 5232 C CA . ASN A 1 734 ? 5.088 -10.730 35.380 1.00 84.50 734 ASN A CA 1
ATOM 5233 C C . ASN A 1 734 ? 5.905 -9.529 34.891 1.00 84.50 734 ASN A C 1
ATOM 5235 O O . ASN A 1 734 ? 6.131 -9.377 33.694 1.00 84.50 734 ASN A O 1
ATOM 5239 N N . VAL A 1 735 ? 6.389 -8.708 35.822 1.00 82.81 735 VAL A N 1
ATOM 5240 C CA . VAL A 1 735 ? 7.247 -7.556 35.524 1.00 82.81 735 VAL A CA 1
ATOM 5241 C C . VAL A 1 735 ? 8.697 -7.980 35.726 1.00 82.81 735 VAL A C 1
ATOM 5243 O O . VAL A 1 735 ? 9.116 -8.239 36.856 1.00 82.81 735 VAL A O 1
ATOM 5246 N N . VAL A 1 736 ? 9.456 -8.073 34.639 1.00 77.25 736 VAL A N 1
ATOM 5247 C CA . VAL A 1 736 ? 10.871 -8.466 34.624 1.00 77.25 736 VAL A CA 1
ATOM 5248 C C . VAL A 1 736 ? 11.786 -7.246 34.486 1.00 77.25 736 VAL A C 1
ATOM 5250 O O . VAL A 1 736 ? 11.349 -6.163 34.102 1.00 77.25 736 VAL A O 1
ATOM 5253 N N . ALA A 1 737 ? 13.068 -7.396 34.822 1.00 68.88 737 ALA A N 1
ATOM 5254 C CA . ALA A 1 737 ? 14.049 -6.346 34.551 1.00 68.88 737 ALA A CA 1
ATOM 5255 C C . ALA A 1 737 ? 14.197 -6.154 33.033 1.00 68.88 737 ALA A C 1
ATOM 5257 O O . ALA A 1 737 ? 14.131 -7.137 32.293 1.00 68.88 737 ALA A O 1
ATOM 5258 N N . GLY A 1 738 ? 14.404 -4.908 32.590 1.00 58.03 738 GLY A N 1
ATOM 5259 C CA . GLY A 1 738 ? 14.739 -4.599 31.196 1.00 58.03 738 GLY A CA 1
ATOM 5260 C C . GLY A 1 738 ? 15.949 -5.408 30.701 1.00 58.03 738 GLY A C 1
ATOM 5261 O O . GLY A 1 738 ? 16.763 -5.839 31.524 1.00 58.03 738 GLY A O 1
ATOM 5262 N N . PRO A 1 739 ? 16.082 -5.641 29.383 1.00 55.78 739 PRO A N 1
ATOM 5263 C CA . PRO A 1 739 ? 17.203 -6.401 28.849 1.00 55.78 739 PRO A CA 1
ATOM 5264 C C . PRO A 1 739 ? 18.528 -5.712 29.198 1.00 55.78 739 PRO A C 1
ATOM 5266 O O . PRO A 1 739 ? 18.711 -4.530 28.909 1.00 55.78 739 PRO A O 1
ATOM 5269 N N . ASP A 1 740 ? 19.469 -6.459 29.783 1.00 63.62 740 ASP A N 1
ATOM 5270 C CA . ASP A 1 740 ? 20.859 -6.014 29.912 1.00 63.62 740 ASP A CA 1
ATOM 5271 C C . ASP A 1 740 ? 21.424 -5.829 28.493 1.00 63.62 740 ASP A C 1
ATOM 5273 O O . ASP A 1 740 ? 21.726 -6.803 27.800 1.00 63.62 740 ASP A O 1
ATOM 5277 N N . LEU A 1 741 ? 21.510 -4.583 28.026 1.00 70.38 741 LEU A N 1
ATOM 5278 C CA . LEU A 1 741 ? 22.056 -4.257 26.710 1.00 70.38 741 LEU A CA 1
ATOM 5279 C C . LEU A 1 741 ? 23.586 -4.323 26.734 1.00 70.38 741 LEU A C 1
ATOM 5281 O O . LEU A 1 741 ? 24.237 -3.866 27.677 1.00 70.38 741 LEU A O 1
ATOM 5285 N N . VAL A 1 742 ? 24.168 -4.862 25.666 1.00 75.88 742 VAL A N 1
ATOM 5286 C CA . VAL A 1 742 ? 25.615 -4.967 25.462 1.00 75.88 742 VAL A CA 1
ATOM 5287 C C . VAL A 1 742 ? 25.950 -4.412 24.084 1.00 75.88 742 VAL A C 1
ATOM 5289 O O . VAL A 1 742 ? 25.394 -4.820 23.071 1.00 75.88 742 VAL A O 1
ATOM 5292 N N . GLY A 1 743 ? 26.866 -3.447 24.032 1.00 75.38 743 GLY A N 1
ATOM 5293 C CA . GLY A 1 743 ? 27.460 -3.023 22.768 1.00 75.38 743 GLY A CA 1
ATOM 5294 C C . GLY A 1 743 ? 28.539 -4.020 22.359 1.00 75.38 743 GLY A C 1
ATOM 5295 O O . GLY A 1 743 ? 29.274 -4.496 23.221 1.00 75.38 743 GLY A O 1
ATOM 5296 N N . GLU A 1 744 ? 28.675 -4.295 21.066 1.00 79.88 744 GLU A N 1
ATOM 5297 C CA . GLU A 1 744 ? 29.616 -5.266 20.481 1.00 79.88 744 GLU A CA 1
ATOM 5298 C C . GLU A 1 744 ? 31.053 -5.219 21.049 1.00 79.88 744 GLU A C 1
ATOM 5300 O O . GLU A 1 744 ? 31.661 -6.260 21.282 1.00 79.88 744 GLU A O 1
ATOM 5305 N N . LEU A 1 745 ? 31.583 -4.020 21.337 1.00 78.88 745 LEU A N 1
ATOM 5306 C CA . LEU A 1 745 ? 32.921 -3.826 21.934 1.00 78.88 745 LEU A CA 1
ATOM 5307 C C . LEU A 1 745 ? 32.902 -3.534 23.452 1.00 78.88 745 LEU A C 1
ATOM 5309 O O . LEU A 1 745 ? 33.889 -3.054 24.003 1.00 78.88 745 LEU A O 1
ATOM 5313 N N . GLY A 1 746 ? 31.775 -3.743 24.136 1.00 72.81 746 GLY A N 1
ATOM 5314 C CA . GLY A 1 746 ? 31.616 -3.627 25.595 1.00 72.81 746 GLY A CA 1
ATOM 5315 C C . GLY A 1 746 ? 31.742 -2.221 26.205 1.00 72.81 746 GLY A C 1
ATOM 5316 O O . GLY A 1 746 ? 31.685 -2.089 27.425 1.00 72.81 746 GLY A O 1
ATOM 5317 N N . VAL A 1 747 ? 31.934 -1.177 25.390 1.00 76.94 747 VAL A N 1
ATOM 5318 C CA . VAL A 1 747 ? 32.250 0.193 25.852 1.00 76.94 747 VAL A CA 1
ATOM 5319 C C . VAL A 1 747 ? 31.059 1.158 25.838 1.00 76.94 747 VAL A C 1
ATOM 5321 O O . VAL A 1 747 ? 31.110 2.163 26.536 1.00 76.94 747 VAL A O 1
ATOM 5324 N N . LEU A 1 748 ? 29.997 0.890 25.071 1.00 78.81 748 LEU A N 1
ATOM 5325 C CA . LEU A 1 748 ? 28.850 1.801 24.937 1.00 78.81 748 LEU A CA 1
ATOM 5326 C C . LEU A 1 748 ? 28.104 1.986 26.275 1.00 78.81 748 LEU A C 1
ATOM 5328 O O . LEU A 1 748 ? 27.719 1.005 26.908 1.00 78.81 748 LEU A O 1
ATOM 5332 N N . ASP A 1 749 ? 27.869 3.236 26.688 1.00 76.19 749 ASP A N 1
ATOM 5333 C CA . ASP A 1 749 ? 27.087 3.557 27.888 1.00 76.19 749 ASP A CA 1
ATOM 5334 C C . ASP A 1 749 ? 25.618 3.776 27.511 1.00 76.19 749 ASP A C 1
ATOM 5336 O O . ASP A 1 749 ? 25.218 4.853 27.066 1.00 76.19 749 ASP A O 1
ATOM 5340 N N . PHE A 1 750 ? 24.795 2.752 27.727 1.00 72.88 750 PHE A N 1
ATOM 5341 C CA . PHE A 1 750 ? 23.353 2.797 27.470 1.00 72.88 750 PHE A CA 1
ATOM 5342 C C . PHE A 1 750 ? 22.597 3.829 28.317 1.00 72.88 750 PHE A C 1
ATOM 5344 O O . PHE A 1 750 ? 21.491 4.215 27.953 1.00 72.88 750 PHE A O 1
ATOM 5351 N N . THR A 1 751 ? 23.177 4.332 29.413 1.00 66.50 751 THR A N 1
ATOM 5352 C CA . THR A 1 751 ? 22.566 5.402 30.223 1.00 66.50 751 THR A CA 1
ATOM 5353 C C . THR A 1 751 ? 22.855 6.804 29.674 1.00 66.50 751 THR A C 1
ATOM 5355 O O . THR A 1 751 ? 22.207 7.783 30.069 1.00 66.50 751 THR A O 1
ATOM 5358 N N . ALA A 1 752 ? 23.790 6.924 28.724 1.00 59.84 752 ALA A N 1
ATOM 5359 C CA . ALA A 1 752 ? 24.119 8.180 28.067 1.00 59.84 752 ALA A CA 1
ATOM 5360 C C . ALA A 1 752 ? 22.910 8.780 27.333 1.00 59.84 752 ALA A C 1
ATOM 5362 O O . ALA A 1 752 ? 22.000 8.083 26.890 1.00 59.84 752 ALA A O 1
ATOM 5363 N N . ASN A 1 753 ? 22.880 10.113 27.248 1.00 55.34 753 ASN A N 1
ATOM 5364 C CA . ASN A 1 753 ? 21.741 10.901 26.750 1.00 55.34 753 ASN A CA 1
ATOM 5365 C C . ASN A 1 753 ? 20.384 10.603 27.434 1.00 55.34 753 ASN A C 1
ATOM 5367 O O . ASN A 1 753 ? 19.353 11.074 26.963 1.00 55.34 753 ASN A O 1
ATOM 5371 N N . GLY A 1 754 ? 20.384 9.900 28.576 1.00 58.00 754 GLY A N 1
ATOM 5372 C CA . GLY A 1 754 ? 19.179 9.554 29.332 1.00 58.00 754 GLY A CA 1
ATOM 5373 C C . GLY A 1 754 ? 18.476 8.286 28.847 1.00 58.00 754 GLY A C 1
ATOM 5374 O O . GLY A 1 754 ? 17.259 8.223 28.964 1.00 58.00 754 GLY A O 1
ATOM 5375 N N . GLY A 1 755 ? 19.211 7.319 28.285 1.00 62.19 755 GLY A N 1
ATOM 5376 C CA . GLY A 1 755 ? 18.651 6.078 27.724 1.00 62.19 755 GLY A CA 1
ATOM 5377 C C . GLY A 1 755 ? 18.306 6.158 26.234 1.00 62.19 755 GLY A C 1
ATOM 5378 O O . GLY A 1 755 ? 18.057 5.135 25.605 1.00 62.19 755 GLY A O 1
ATOM 5379 N N . ILE A 1 756 ? 18.317 7.366 25.661 1.00 67.19 756 ILE A N 1
ATOM 5380 C CA . ILE A 1 756 ? 17.840 7.646 24.305 1.00 67.19 756 ILE A CA 1
ATOM 5381 C C . ILE A 1 756 ? 18.965 7.533 23.270 1.00 67.19 756 ILE A C 1
ATOM 5383 O O . ILE A 1 756 ? 19.970 8.251 23.336 1.00 67.19 756 ILE A O 1
ATOM 5387 N N . ASN A 1 757 ? 18.739 6.703 22.252 1.00 71.94 757 ASN A N 1
ATOM 5388 C CA . ASN A 1 757 ? 19.512 6.663 21.019 1.00 71.94 757 ASN A CA 1
ATOM 5389 C C . ASN A 1 757 ? 19.302 7.988 20.237 1.00 71.94 757 ASN A C 1
ATOM 5391 O O . ASN A 1 757 ? 18.193 8.271 19.774 1.00 71.94 757 ASN A O 1
ATOM 5395 N N . PRO A 1 758 ? 20.339 8.831 20.044 1.00 61.00 758 PRO A N 1
ATOM 5396 C CA . PRO A 1 758 ? 20.205 10.152 19.423 1.00 61.00 758 PRO A CA 1
ATOM 5397 C C . PRO A 1 758 ? 19.829 10.139 17.939 1.00 61.00 758 PRO A C 1
ATOM 5399 O O . PRO A 1 758 ? 19.493 11.202 17.410 1.00 61.00 758 PRO A O 1
ATOM 5402 N N . ASN A 1 759 ? 19.944 8.989 17.267 1.00 64.25 759 ASN A N 1
ATOM 5403 C CA . ASN A 1 759 ? 19.652 8.828 15.845 1.00 64.25 759 ASN A CA 1
ATOM 5404 C C . ASN A 1 759 ? 18.160 8.558 15.600 1.00 64.25 759 ASN A C 1
ATOM 5406 O O . ASN A 1 759 ? 17.551 9.193 14.739 1.00 64.25 759 ASN A O 1
ATOM 5410 N N . THR A 1 760 ? 17.570 7.659 16.395 1.00 61.03 760 THR A N 1
ATOM 5411 C CA . THR A 1 760 ? 16.147 7.283 16.322 1.00 61.03 760 THR A CA 1
ATOM 5412 C C . THR A 1 760 ? 15.255 8.200 17.162 1.00 61.03 760 THR A C 1
ATOM 5414 O O . THR A 1 760 ? 14.101 8.429 16.807 1.00 61.03 760 THR A O 1
ATOM 5417 N N . GLY A 1 761 ? 15.777 8.744 18.267 1.00 62.12 761 GLY A N 1
ATOM 5418 C CA . GLY A 1 761 ? 15.000 9.485 19.265 1.00 62.12 761 GLY A CA 1
ATOM 5419 C C . GLY A 1 761 ? 14.196 8.596 20.224 1.00 62.12 761 GLY A C 1
ATOM 5420 O O . GLY A 1 761 ? 13.433 9.130 21.027 1.00 62.12 761 GLY A O 1
ATOM 5421 N N . ALA A 1 762 ? 14.372 7.273 20.150 1.00 69.06 762 ALA A N 1
ATOM 5422 C CA . ALA A 1 762 ? 13.786 6.278 21.048 1.00 69.06 762 ALA A CA 1
ATOM 5423 C C . ALA A 1 762 ? 14.823 5.771 22.068 1.00 69.06 762 ALA A C 1
ATOM 5425 O O . ALA A 1 762 ? 16.004 6.108 21.977 1.00 69.06 762 ALA A O 1
ATOM 5426 N N . GLU A 1 763 ? 14.396 4.966 23.040 1.00 75.50 763 GLU A N 1
ATOM 5427 C CA . GLU A 1 763 ? 15.323 4.234 23.915 1.00 75.50 763 GLU A CA 1
ATOM 5428 C C . GLU A 1 763 ? 16.171 3.236 23.109 1.00 75.50 763 GLU A C 1
ATOM 5430 O O . GLU A 1 763 ? 15.746 2.766 22.052 1.00 75.50 763 GLU A O 1
ATOM 5435 N N . TRP A 1 764 ? 17.384 2.944 23.587 1.00 71.56 764 TRP A N 1
ATOM 5436 C CA . TRP A 1 764 ? 18.266 1.954 22.960 1.00 71.56 764 TRP A CA 1
ATOM 5437 C C . TRP A 1 764 ? 17.618 0.564 22.897 1.00 71.56 764 TRP A C 1
ATOM 5439 O O . TRP A 1 764 ? 17.095 0.077 23.900 1.00 71.56 764 TRP A O 1
ATOM 5449 N N . ALA A 1 765 ? 17.730 -0.108 21.750 1.00 75.12 765 ALA A N 1
ATOM 5450 C CA . ALA A 1 765 ? 17.179 -1.447 21.532 1.00 75.12 765 ALA A CA 1
ATOM 5451 C C . ALA A 1 765 ? 18.202 -2.420 20.905 1.00 75.12 765 ALA A C 1
ATOM 5453 O O . ALA A 1 765 ? 19.134 -1.982 20.226 1.00 75.12 765 ALA A O 1
ATOM 5454 N N . PRO A 1 766 ? 18.039 -3.749 21.069 1.00 74.62 766 PRO A N 1
ATOM 5455 C CA . PRO A 1 766 ? 18.787 -4.729 20.285 1.00 74.62 766 PRO A CA 1
ATOM 5456 C C . PRO A 1 766 ? 18.611 -4.486 18.778 1.00 74.62 766 PRO A C 1
ATOM 5458 O O . PRO A 1 766 ? 17.512 -4.196 18.307 1.00 74.62 766 PRO A O 1
ATOM 5461 N N . GLY A 1 767 ? 19.703 -4.585 18.021 1.00 73.19 767 GLY A N 1
ATOM 5462 C CA . GLY A 1 767 ? 19.753 -4.230 16.601 1.00 73.19 767 GLY A CA 1
ATOM 5463 C C . GLY A 1 767 ? 20.078 -2.758 16.315 1.00 73.19 767 GLY A C 1
ATOM 5464 O O . GLY A 1 767 ? 20.390 -2.441 15.166 1.00 73.19 767 GLY A O 1
ATOM 5465 N N . ASP A 1 768 ? 20.081 -1.867 17.317 1.00 80.50 768 ASP A N 1
ATOM 5466 C CA . ASP A 1 768 ? 20.563 -0.495 17.127 1.00 80.50 768 ASP A CA 1
ATOM 5467 C C . ASP A 1 768 ? 22.033 -0.485 16.697 1.00 80.50 768 ASP A C 1
ATOM 5469 O O . ASP A 1 768 ? 22.885 -1.162 17.274 1.00 80.50 768 ASP A O 1
ATOM 5473 N N . GLN A 1 769 ? 22.348 0.334 15.697 1.00 84.38 769 GLN A N 1
ATOM 5474 C CA . GLN A 1 769 ? 23.709 0.489 15.193 1.00 84.38 769 GLN A CA 1
ATOM 5475 C C . GLN A 1 769 ? 24.383 1.732 15.774 1.00 84.38 769 GLN A C 1
ATOM 5477 O O . GLN A 1 769 ? 23.761 2.784 15.924 1.00 84.38 769 GLN A O 1
ATOM 5482 N N . TYR A 1 770 ? 25.685 1.633 16.040 1.00 81.94 770 TYR A N 1
ATOM 5483 C CA . TYR A 1 770 ? 26.533 2.735 16.493 1.00 81.94 770 TYR A CA 1
ATOM 5484 C C . TYR A 1 770 ? 27.962 2.607 15.930 1.00 81.94 770 TYR A C 1
ATOM 5486 O O . TYR A 1 770 ? 28.337 1.593 15.345 1.00 81.94 770 TYR A O 1
ATOM 5494 N N . ARG A 1 771 ? 28.789 3.646 16.078 1.00 84.50 771 ARG A N 1
ATOM 5495 C CA . ARG A 1 771 ? 30.249 3.570 15.873 1.00 84.50 771 ARG A CA 1
ATOM 5496 C C . ARG A 1 771 ? 30.985 4.213 17.043 1.00 84.50 771 ARG A C 1
ATOM 5498 O O . ARG A 1 771 ? 30.470 5.137 17.675 1.00 84.50 771 ARG A O 1
ATOM 5505 N N . LEU A 1 772 ? 32.219 3.783 17.289 1.00 82.88 772 LEU A N 1
ATOM 5506 C CA . LEU A 1 772 ? 33.153 4.446 18.201 1.00 82.88 772 LEU A CA 1
ATOM 5507 C C . LEU A 1 772 ? 34.211 5.226 17.410 1.00 82.88 772 LEU A C 1
ATOM 5509 O O . LEU A 1 772 ? 34.622 4.819 16.326 1.00 82.88 772 LEU A O 1
ATOM 5513 N N . ALA A 1 773 ? 34.690 6.336 17.963 1.00 80.38 773 ALA A N 1
ATOM 5514 C CA . ALA A 1 773 ? 35.745 7.159 17.385 1.00 80.38 773 ALA A CA 1
ATOM 5515 C C . ALA A 1 773 ? 36.720 7.682 18.450 1.00 80.38 773 ALA A C 1
ATOM 5517 O O . ALA A 1 773 ? 36.359 7.920 19.607 1.00 80.38 773 ALA A O 1
ATOM 5518 N N . PHE A 1 774 ? 37.977 7.888 18.051 1.00 73.06 774 PHE A N 1
ATOM 5519 C CA . PHE A 1 774 ? 39.028 8.375 18.943 1.00 73.06 774 PHE A CA 1
ATOM 5520 C C . PHE A 1 774 ? 40.148 9.139 18.236 1.00 73.06 774 PHE A C 1
ATOM 5522 O O . PHE A 1 774 ? 40.135 9.357 17.025 1.00 73.06 774 PHE A O 1
ATOM 5529 N N . HIS A 1 775 ? 41.121 9.564 19.039 1.00 74.56 775 HIS A N 1
ATOM 5530 C CA . HIS A 1 775 ? 42.375 10.180 18.634 1.00 74.56 775 HIS A CA 1
ATOM 5531 C C . HIS A 1 775 ? 43.531 9.391 19.261 1.00 74.56 775 HIS A C 1
ATOM 5533 O O . HIS A 1 775 ? 43.506 9.139 20.467 1.00 74.56 775 HIS A O 1
ATOM 5539 N N . THR A 1 776 ? 44.538 9.005 18.478 1.00 68.50 776 THR A N 1
ATOM 5540 C CA . THR A 1 776 ? 45.657 8.188 18.971 1.00 68.50 776 THR A CA 1
ATOM 5541 C C . THR A 1 776 ? 46.548 8.968 19.941 1.00 68.50 776 THR A C 1
ATOM 5543 O O . THR A 1 776 ? 46.934 10.104 19.661 1.00 68.50 776 THR A O 1
ATOM 5546 N N . ASP A 1 777 ? 46.919 8.350 21.066 1.00 69.56 777 ASP A N 1
ATOM 5547 C CA . ASP A 1 777 ? 47.945 8.888 21.978 1.00 69.56 777 ASP A CA 1
ATOM 5548 C C . ASP A 1 777 ? 49.352 8.748 21.361 1.00 69.56 777 ASP A C 1
ATOM 5550 O O . ASP A 1 777 ? 50.200 9.635 21.466 1.00 69.56 777 ASP A O 1
ATOM 5554 N N . GLY A 1 778 ? 49.577 7.658 20.618 1.00 72.38 778 GLY A N 1
ATOM 5555 C CA . GLY A 1 778 ? 50.742 7.488 19.762 1.00 72.38 778 GLY A CA 1
ATOM 5556 C C . GLY A 1 778 ? 50.738 8.403 18.532 1.00 72.38 778 GLY A C 1
ATOM 5557 O O . GLY A 1 778 ? 49.717 8.955 18.110 1.00 72.38 778 GLY A O 1
ATOM 5558 N N . THR A 1 779 ? 51.910 8.504 17.903 1.00 76.50 779 THR A N 1
ATOM 5559 C CA . THR A 1 779 ? 52.126 9.242 16.650 1.00 76.50 779 THR A CA 1
ATOM 5560 C C . THR A 1 779 ? 52.836 8.362 15.623 1.00 76.50 779 THR A C 1
ATOM 5562 O O . THR A 1 779 ? 53.625 7.492 15.993 1.00 76.50 779 THR A O 1
ATOM 5565 N N . ILE A 1 780 ? 52.567 8.604 14.341 1.00 74.19 780 ILE A N 1
ATOM 5566 C CA . ILE A 1 780 ? 53.121 7.875 13.197 1.00 74.19 780 ILE A CA 1
ATOM 5567 C C . ILE A 1 780 ? 53.777 8.841 12.202 1.00 74.19 780 ILE A C 1
ATOM 5569 O O . ILE A 1 780 ? 53.356 9.992 12.062 1.00 74.19 780 ILE A O 1
ATOM 5573 N N . ASP A 1 781 ? 54.843 8.389 11.540 1.00 74.62 781 ASP A N 1
ATOM 5574 C CA . ASP A 1 781 ? 55.542 9.154 10.506 1.00 74.62 781 ASP A CA 1
ATOM 5575 C C . ASP A 1 781 ? 54.736 9.212 9.200 1.00 74.62 781 ASP A C 1
ATOM 5577 O O . ASP A 1 781 ? 54.150 8.225 8.757 1.00 74.62 781 ASP A O 1
ATOM 5581 N N . ALA A 1 782 ? 54.769 10.365 8.530 1.00 64.38 782 ALA A N 1
ATOM 5582 C CA . ALA A 1 782 ? 54.056 10.609 7.276 1.00 64.38 782 ALA A CA 1
ATOM 5583 C C . ALA A 1 782 ? 54.725 10.020 6.021 1.00 64.38 782 ALA A C 1
ATOM 5585 O O . ALA A 1 782 ? 54.699 10.621 4.949 1.00 64.38 782 ALA A O 1
ATOM 5586 N N . THR A 1 783 ? 55.362 8.859 6.149 1.00 66.25 783 THR A N 1
ATOM 5587 C CA . THR A 1 783 ? 56.233 8.270 5.123 1.00 66.25 783 THR A CA 1
ATOM 5588 C C . THR A 1 783 ? 55.519 7.425 4.074 1.00 66.25 783 THR A C 1
ATOM 5590 O O . THR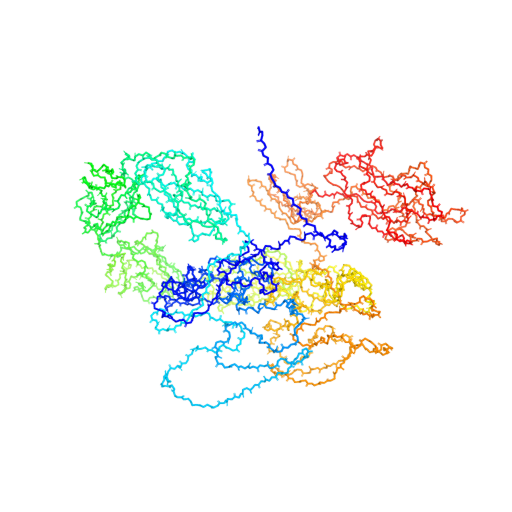 A 1 783 ? 56.122 7.195 3.031 1.00 66.25 783 THR A O 1
ATOM 5593 N N . SER A 1 784 ? 54.281 6.978 4.312 1.00 71.25 784 SER A N 1
ATOM 5594 C CA . SER A 1 784 ? 53.550 6.100 3.385 1.00 71.25 784 SER A CA 1
ATOM 5595 C C . SER A 1 784 ? 52.515 6.842 2.533 1.00 71.25 784 SER A C 1
ATOM 5597 O O . SER A 1 784 ? 51.825 7.745 3.018 1.00 71.25 784 SER A O 1
ATOM 5599 N N . SER A 1 785 ? 52.382 6.414 1.276 1.00 70.12 785 SER A N 1
ATOM 5600 C CA . SER A 1 785 ? 51.273 6.711 0.358 1.00 70.12 785 SER A CA 1
ATOM 5601 C C . SER A 1 785 ? 50.070 5.772 0.520 1.00 70.12 785 SER A C 1
ATOM 5603 O O . SER A 1 785 ? 48.954 6.126 0.137 1.00 70.12 785 SER A O 1
ATOM 5605 N N . ASP A 1 786 ? 50.291 4.587 1.091 1.00 78.50 786 ASP A N 1
ATOM 5606 C CA . ASP A 1 786 ? 49.270 3.568 1.322 1.00 78.50 786 ASP A CA 1
ATOM 5607 C C . ASP A 1 786 ? 48.364 3.972 2.505 1.00 78.50 786 ASP A C 1
ATOM 5609 O O . ASP A 1 786 ? 48.885 4.190 3.606 1.00 78.50 786 ASP A O 1
ATOM 5613 N N . PRO A 1 787 ? 47.030 4.078 2.325 1.00 73.88 787 PRO A N 1
ATOM 5614 C CA . PRO A 1 787 ? 46.111 4.317 3.434 1.00 73.88 787 PRO A CA 1
ATOM 5615 C C . PRO A 1 787 ? 46.166 3.229 4.514 1.00 73.88 787 PRO A C 1
ATOM 5617 O O . PRO A 1 787 ? 46.140 3.563 5.701 1.00 73.88 787 PRO A O 1
ATOM 5620 N N . ALA A 1 788 ? 46.320 1.958 4.121 1.00 81.44 788 ALA A N 1
ATOM 5621 C CA . ALA A 1 788 ? 46.246 0.813 5.029 1.00 81.44 788 ALA A CA 1
ATOM 5622 C C . ALA A 1 788 ? 47.353 0.836 6.097 1.00 81.44 788 ALA A C 1
ATOM 5624 O O . ALA A 1 788 ? 47.160 0.351 7.207 1.00 81.44 788 ALA A O 1
ATOM 5625 N N . PHE A 1 789 ? 48.487 1.484 5.809 1.00 82.81 789 PHE A N 1
ATOM 5626 C CA . PHE A 1 789 ? 49.562 1.732 6.775 1.00 82.81 789 PHE A CA 1
ATOM 5627 C C . PHE A 1 789 ? 49.101 2.561 7.990 1.00 82.81 789 PHE A C 1
ATOM 5629 O O . PHE A 1 789 ? 49.550 2.329 9.112 1.00 82.81 789 PHE A O 1
ATOM 5636 N N . TYR A 1 790 ? 48.192 3.517 7.782 1.00 81.19 790 TYR A N 1
ATOM 5637 C CA . TYR A 1 790 ? 47.644 4.358 8.850 1.00 81.19 790 TYR A CA 1
ATOM 5638 C C . TYR A 1 790 ? 46.444 3.692 9.535 1.00 81.19 790 TYR A C 1
ATOM 5640 O O . TYR A 1 790 ? 46.275 3.849 10.744 1.00 81.19 790 TYR A O 1
ATOM 5648 N N . ASP A 1 791 ? 45.657 2.910 8.793 1.00 85.19 791 ASP A N 1
ATOM 5649 C CA . ASP A 1 791 ? 44.529 2.132 9.322 1.00 85.19 791 ASP A CA 1
ATOM 5650 C C . ASP A 1 791 ? 45.023 0.990 10.237 1.00 85.19 791 ASP A C 1
ATOM 5652 O O . ASP A 1 791 ? 44.524 0.810 11.348 1.00 85.19 791 ASP A O 1
ATOM 5656 N N . ALA A 1 792 ? 46.108 0.305 9.856 1.00 86.25 792 ALA A N 1
ATOM 5657 C CA . ALA A 1 792 ? 46.803 -0.664 10.705 1.00 86.25 792 ALA A CA 1
ATOM 5658 C C . ALA A 1 792 ? 47.370 -0.023 11.986 1.00 86.25 792 ALA A C 1
ATOM 5660 O O . ALA A 1 792 ? 47.311 -0.620 13.060 1.00 86.25 792 ALA A O 1
ATOM 5661 N N . PHE A 1 793 ? 47.874 1.215 11.910 1.00 86.00 793 PHE A N 1
ATOM 5662 C CA . PHE A 1 793 ? 48.322 1.957 13.092 1.00 86.00 793 PHE A CA 1
ATOM 5663 C C . PHE A 1 793 ? 47.162 2.330 14.024 1.00 86.00 793 PHE A C 1
ATOM 5665 O O . PHE A 1 793 ? 47.272 2.130 15.232 1.00 86.00 793 PHE A O 1
ATOM 5672 N N . ALA A 1 794 ? 46.041 2.823 13.487 1.00 83.56 794 ALA A N 1
ATOM 5673 C CA . ALA A 1 794 ? 44.836 3.083 14.274 1.00 83.56 794 ALA A CA 1
ATOM 5674 C C . ALA A 1 794 ? 44.318 1.804 14.952 1.00 83.56 794 ALA A C 1
ATOM 5676 O O . ALA A 1 794 ? 44.072 1.801 16.157 1.00 83.56 794 ALA A O 1
ATOM 5677 N N . THR A 1 795 ? 44.256 0.703 14.203 1.00 87.19 795 THR A N 1
ATOM 5678 C CA . THR A 1 795 ? 43.851 -0.620 14.694 1.00 87.19 795 THR A CA 1
ATOM 5679 C C . THR A 1 795 ? 44.773 -1.109 15.817 1.00 87.19 795 THR A C 1
ATOM 5681 O O . THR A 1 795 ? 44.296 -1.491 16.883 1.00 87.19 795 THR A O 1
ATOM 5684 N N . ALA A 1 796 ? 46.097 -0.989 15.667 1.00 83.81 796 ALA A N 1
ATOM 5685 C CA . ALA A 1 796 ? 47.054 -1.331 16.723 1.00 83.81 796 ALA A CA 1
ATOM 5686 C C . ALA A 1 796 ? 46.920 -0.445 17.981 1.00 83.81 796 ALA A C 1
ATOM 5688 O O . ALA A 1 796 ? 47.157 -0.910 19.097 1.00 83.81 796 ALA A O 1
ATOM 5689 N N . GLN A 1 797 ? 46.527 0.826 17.834 1.00 81.62 797 GLN A N 1
ATOM 5690 C CA . GLN A 1 797 ? 46.250 1.716 18.969 1.00 81.62 797 GLN A CA 1
ATOM 5691 C C . GLN A 1 797 ? 44.946 1.348 19.698 1.00 81.62 797 GLN A C 1
ATOM 5693 O O . GLN A 1 797 ? 44.910 1.425 20.925 1.00 81.62 797 GLN A O 1
ATOM 5698 N N . ALA A 1 798 ? 43.910 0.900 18.983 1.00 80.69 798 ALA A N 1
ATOM 5699 C CA . ALA A 1 798 ? 42.662 0.417 19.579 1.00 80.69 798 ALA A CA 1
ATOM 5700 C C . ALA A 1 798 ? 42.818 -0.966 20.242 1.00 80.69 798 ALA A C 1
ATOM 5702 O O . ALA A 1 798 ? 42.334 -1.182 21.354 1.00 80.69 798 ALA A O 1
ATOM 5703 N N . ALA A 1 799 ? 43.581 -1.875 19.628 1.00 81.69 799 ALA A N 1
ATOM 5704 C CA . ALA A 1 799 ? 43.958 -3.155 20.228 1.00 81.69 799 ALA A CA 1
ATOM 5705 C C . ALA A 1 799 ? 44.757 -2.956 21.531 1.00 81.69 799 ALA A C 1
ATOM 5707 O O . ALA A 1 799 ? 44.462 -3.590 22.540 1.00 81.69 799 ALA A O 1
ATOM 5708 N N . ALA A 1 800 ? 45.694 -1.999 21.561 1.00 78.31 800 ALA A N 1
ATOM 5709 C CA . ALA A 1 800 ? 46.418 -1.618 22.779 1.00 78.31 800 ALA A CA 1
ATOM 5710 C C . ALA A 1 800 ? 45.531 -0.958 23.860 1.00 78.31 800 ALA A C 1
ATOM 5712 O O . ALA A 1 800 ? 45.920 -0.928 25.028 1.00 78.31 800 ALA A O 1
ATOM 5713 N N . ALA A 1 801 ? 44.348 -0.453 23.491 1.00 71.00 801 ALA A N 1
ATOM 5714 C CA . ALA A 1 801 ? 43.312 0.011 24.416 1.00 71.00 801 ALA A CA 1
ATOM 5715 C C . ALA A 1 801 ? 42.336 -1.107 24.853 1.00 71.00 801 ALA A C 1
ATOM 5717 O O . ALA A 1 801 ? 41.458 -0.852 25.674 1.00 71.00 801 ALA A O 1
ATOM 5718 N N . GLY A 1 802 ? 42.501 -2.335 24.343 1.00 73.25 802 GLY A N 1
ATOM 5719 C CA . GLY A 1 802 ? 41.677 -3.501 24.678 1.00 73.25 802 GLY A CA 1
ATOM 5720 C C . GLY A 1 802 ? 40.384 -3.641 23.869 1.00 73.25 802 GLY A C 1
ATOM 5721 O O . GLY A 1 802 ? 39.521 -4.410 24.274 1.00 73.25 802 GLY A O 1
ATOM 5722 N N . LEU A 1 803 ? 40.230 -2.908 22.759 1.00 70.31 803 LEU A N 1
ATOM 5723 C CA . LEU A 1 803 ? 38.958 -2.815 22.024 1.00 70.31 803 LEU A CA 1
ATOM 5724 C C . LEU A 1 803 ? 38.805 -3.799 20.856 1.00 70.31 803 LEU A C 1
ATOM 5726 O O . LEU A 1 803 ? 37.693 -3.989 20.379 1.00 70.31 803 LEU A O 1
ATOM 5730 N N . GLY A 1 804 ? 39.898 -4.394 20.369 1.00 72.56 804 GLY A N 1
ATOM 5731 C CA . GLY A 1 804 ? 39.873 -5.235 19.165 1.00 72.56 804 GLY A CA 1
ATOM 5732 C C . GLY A 1 804 ? 39.332 -4.500 17.927 1.00 72.56 804 GLY A C 1
ATOM 5733 O O . GLY A 1 804 ? 39.453 -3.278 17.830 1.00 72.56 804 GLY A O 1
ATOM 5734 N N . GLY A 1 805 ? 38.735 -5.252 16.996 1.00 72.94 805 GLY A N 1
ATOM 5735 C CA . GLY A 1 805 ? 38.072 -4.725 15.795 1.00 72.94 805 GLY A CA 1
ATOM 5736 C C . GLY A 1 805 ? 39.008 -4.121 14.737 1.00 72.94 805 GLY A C 1
ATOM 5737 O O . GLY A 1 805 ? 40.213 -3.988 14.946 1.00 72.94 805 GLY A O 1
ATOM 5738 N N . SER A 1 806 ? 38.435 -3.735 13.594 1.00 80.88 806 SER A N 1
ATOM 5739 C CA . SER A 1 806 ? 39.121 -2.961 12.547 1.00 80.88 806 SER A CA 1
ATOM 5740 C C . SER A 1 806 ? 38.802 -1.468 12.680 1.00 80.88 806 SER A C 1
ATOM 5742 O O . SER A 1 806 ? 37.681 -1.088 13.021 1.00 80.88 806 SER A O 1
ATOM 5744 N N . TRP A 1 807 ? 39.797 -0.607 12.434 1.00 85.56 807 TRP A N 1
ATOM 5745 C CA . TRP A 1 807 ? 39.672 0.842 12.631 1.00 85.56 807 TRP A CA 1
ATOM 5746 C C . TRP A 1 807 ? 40.232 1.634 11.451 1.00 85.56 807 TRP A C 1
ATOM 5748 O O . TRP A 1 807 ? 41.419 1.558 11.130 1.00 85.56 807 TRP A O 1
ATOM 5758 N N . THR A 1 808 ? 39.388 2.470 10.845 1.00 85.06 808 THR A N 1
ATOM 5759 C CA . THR A 1 808 ? 39.780 3.347 9.735 1.00 85.06 808 THR A CA 1
ATOM 5760 C C . THR A 1 808 ? 40.362 4.656 10.268 1.00 85.06 808 THR A C 1
ATOM 5762 O O . THR A 1 808 ? 39.684 5.420 10.960 1.00 85.06 808 THR A O 1
ATOM 5765 N N . ALA A 1 809 ? 41.604 4.970 9.902 1.00 80.06 809 ALA A N 1
ATOM 5766 C CA . ALA A 1 809 ? 42.260 6.228 10.224 1.00 80.06 809 ALA A CA 1
ATOM 5767 C C . ALA A 1 809 ? 41.738 7.365 9.333 1.00 80.06 809 ALA A C 1
ATOM 5769 O O . ALA A 1 809 ? 41.841 7.346 8.103 1.00 80.06 809 ALA A O 1
ATOM 5770 N N . MET A 1 810 ? 41.231 8.422 9.958 1.00 73.00 810 MET A N 1
ATOM 5771 C CA . MET A 1 810 ? 40.646 9.600 9.320 1.00 73.00 810 MET A CA 1
ATOM 5772 C C . MET A 1 810 ? 41.747 10.548 8.806 1.00 73.00 810 MET A C 1
ATOM 5774 O O . MET A 1 810 ? 41.957 11.640 9.330 1.00 73.00 810 MET A O 1
ATOM 5778 N N . VAL A 1 811 ? 42.478 10.113 7.776 1.00 68.88 811 VAL A N 1
ATOM 5779 C CA . VAL A 1 811 ? 43.623 10.822 7.178 1.00 68.88 811 VAL A CA 1
ATOM 5780 C C . VAL A 1 811 ? 43.474 11.048 5.669 1.00 68.88 811 VAL A C 1
ATOM 5782 O O . VAL A 1 811 ? 42.920 10.208 4.957 1.00 68.88 811 VAL A O 1
ATOM 5785 N N . TRP A 1 812 ? 43.996 12.177 5.170 1.00 66.12 812 TRP A N 1
ATOM 5786 C CA . TRP A 1 812 ? 44.164 12.443 3.729 1.00 66.12 812 TRP A CA 1
ATOM 5787 C C . TRP A 1 812 ? 45.564 12.017 3.276 1.00 66.12 812 TRP A C 1
ATOM 5789 O O . TRP A 1 812 ? 46.556 12.644 3.665 1.00 66.12 812 TRP A O 1
ATOM 5799 N N . VAL A 1 813 ? 45.632 10.996 2.417 1.00 66.75 813 VAL A N 1
ATOM 5800 C CA . VAL A 1 813 ? 46.884 10.432 1.876 1.00 66.75 813 VAL A CA 1
ATOM 5801 C C . VAL A 1 813 ? 46.941 10.536 0.352 1.00 66.75 813 VAL A C 1
ATOM 5803 O O . VAL A 1 813 ? 45.922 10.469 -0.334 1.00 66.75 813 VAL A O 1
ATOM 5806 N N . ASN A 1 814 ? 48.148 10.726 -0.178 1.00 70.81 814 ASN A N 1
ATOM 5807 C CA . ASN A 1 814 ? 48.431 10.706 -1.613 1.00 70.81 814 ASN A CA 1
ATOM 5808 C C . ASN A 1 814 ? 48.694 9.262 -2.059 1.00 70.81 814 ASN A C 1
ATOM 5810 O O . ASN A 1 814 ? 49.657 8.686 -1.568 1.00 70.81 814 ASN A O 1
ATOM 5814 N N . THR A 1 815 ? 47.926 8.716 -3.006 1.00 66.31 815 THR A N 1
ATOM 5815 C CA . THR A 1 815 ? 48.050 7.300 -3.407 1.00 66.31 815 THR A CA 1
ATOM 5816 C C . THR A 1 815 ? 49.036 7.041 -4.556 1.00 66.31 815 THR A C 1
ATOM 5818 O O . THR A 1 815 ? 49.216 5.892 -4.944 1.00 66.31 815 THR A O 1
ATOM 5821 N N . ASP A 1 816 ? 49.680 8.072 -5.118 1.00 69.94 816 ASP A N 1
ATOM 5822 C CA . ASP A 1 816 ? 50.764 7.923 -6.107 1.00 69.94 816 ASP A CA 1
ATOM 5823 C C . ASP A 1 816 ? 51.922 8.890 -5.795 1.00 69.94 816 ASP A C 1
ATOM 5825 O O . ASP A 1 816 ? 51.812 10.114 -5.895 1.00 69.94 816 ASP A O 1
ATOM 5829 N N . GLU A 1 817 ? 53.068 8.332 -5.399 1.00 62.81 817 GLU A N 1
ATOM 5830 C CA . GLU A 1 817 ? 54.275 9.091 -5.045 1.00 62.81 817 GLU A CA 1
ATOM 5831 C C . GLU A 1 817 ? 55.002 9.702 -6.253 1.00 62.81 817 GLU A C 1
ATOM 5833 O O . GLU A 1 817 ? 55.842 10.590 -6.093 1.00 62.81 817 GLU A O 1
ATOM 5838 N N . SER A 1 818 ? 54.697 9.248 -7.472 1.00 62.56 818 SER A N 1
ATOM 5839 C CA . SER A 1 818 ? 55.309 9.754 -8.703 1.00 62.56 818 SER A CA 1
ATOM 5840 C C . SER A 1 818 ? 54.700 11.079 -9.180 1.00 62.56 818 SER A C 1
ATOM 5842 O O . SER A 1 818 ? 55.317 11.793 -9.981 1.00 62.56 818 SER A O 1
ATOM 5844 N N . LEU A 1 819 ? 53.516 11.438 -8.671 1.00 51.00 819 LEU A N 1
ATOM 5845 C CA . LEU A 1 819 ? 52.747 12.608 -9.086 1.00 51.00 819 LEU A CA 1
ATOM 5846 C C . LEU A 1 819 ? 52.816 13.760 -8.060 1.00 51.00 819 LEU A C 1
ATOM 5848 O O . LEU A 1 819 ? 52.736 13.543 -6.851 1.00 51.00 819 LEU A O 1
ATOM 5852 N N . PRO A 1 820 ? 52.912 15.031 -8.506 1.00 51.97 820 PRO A N 1
ATOM 5853 C CA . PRO A 1 820 ? 52.822 16.183 -7.609 1.00 51.97 820 PRO A CA 1
ATOM 5854 C C . PRO A 1 820 ? 51.481 16.242 -6.859 1.00 51.97 820 PRO A C 1
ATOM 5856 O O . PRO A 1 820 ? 50.432 15.999 -7.448 1.00 51.97 820 PRO A O 1
ATOM 5859 N N . GLN A 1 821 ? 51.492 16.689 -5.598 1.00 47.12 821 GLN A N 1
ATOM 5860 C CA . GLN A 1 821 ? 50.348 16.656 -4.659 1.00 47.12 821 GLN A CA 1
ATOM 5861 C C . GLN A 1 821 ? 49.057 17.397 -5.103 1.00 47.12 821 GLN A C 1
ATOM 5863 O O . GLN A 1 821 ? 48.033 17.302 -4.431 1.00 47.12 821 GLN A O 1
ATOM 5868 N N . GLY A 1 822 ? 49.104 18.180 -6.188 1.00 45.00 822 GLY A N 1
ATOM 5869 C CA . GLY A 1 822 ? 47.944 18.842 -6.813 1.00 45.00 822 GLY A CA 1
ATOM 5870 C C . GLY A 1 822 ? 47.489 18.208 -8.136 1.00 45.00 822 GLY A C 1
ATOM 5871 O O . GLY A 1 822 ? 46.700 18.815 -8.852 1.00 45.00 822 GLY A O 1
ATOM 5872 N N . SER A 1 823 ? 48.037 17.041 -8.481 1.00 46.03 823 SER A N 1
ATOM 5873 C CA . SER A 1 823 ? 47.784 16.281 -9.715 1.00 46.03 823 SER A CA 1
ATOM 5874 C C . SER A 1 823 ? 47.657 14.771 -9.468 1.00 46.03 823 SER A C 1
ATOM 5876 O O . SER A 1 823 ? 47.495 14.020 -10.424 1.00 46.03 823 SER A O 1
ATOM 5878 N N . SER A 1 824 ? 47.811 14.331 -8.219 1.00 44.88 824 SER A N 1
ATOM 5879 C CA . SER A 1 824 ? 47.780 12.926 -7.817 1.00 44.88 824 SER A CA 1
ATOM 5880 C C . SER A 1 824 ? 46.441 12.583 -7.161 1.00 44.88 824 SER A C 1
ATOM 5882 O O . SER A 1 824 ? 45.891 13.461 -6.485 1.00 44.88 824 SER A O 1
ATOM 5884 N N . PRO A 1 825 ? 45.914 11.352 -7.302 1.00 56.06 825 PRO A N 1
ATOM 5885 C CA . PRO A 1 825 ? 44.738 10.930 -6.555 1.00 56.06 825 PRO A CA 1
ATOM 5886 C C . PRO A 1 825 ? 44.989 10.988 -5.039 1.00 56.06 825 PRO A C 1
ATOM 5888 O O . PRO A 1 825 ? 46.066 10.652 -4.539 1.00 56.06 825 PRO A O 1
ATOM 5891 N N . VAL A 1 826 ? 43.979 11.447 -4.300 1.00 58.88 826 VAL A N 1
ATOM 5892 C CA . VAL A 1 826 ? 44.003 11.555 -2.837 1.00 58.88 826 VAL A CA 1
ATOM 5893 C C . VAL A 1 826 ? 42.906 10.659 -2.289 1.00 58.88 826 VAL A C 1
ATOM 5895 O O . VAL A 1 826 ? 41.744 10.826 -2.654 1.00 58.88 826 VAL A O 1
ATOM 5898 N N . SER A 1 827 ? 43.262 9.736 -1.398 1.00 62.03 827 SER A N 1
ATOM 5899 C CA . SER A 1 827 ? 42.265 8.937 -0.689 1.00 62.03 827 SER A CA 1
ATOM 5900 C C . SER A 1 827 ? 41.712 9.728 0.497 1.00 62.03 827 SER A C 1
ATOM 5902 O O . SER A 1 827 ? 42.473 10.297 1.288 1.00 62.03 827 SER A O 1
ATOM 5904 N N . SER A 1 828 ? 40.383 9.785 0.600 1.00 62.53 828 SER A N 1
ATOM 5905 C CA . SER A 1 828 ? 39.643 10.551 1.609 1.00 62.53 828 SER A CA 1
ATOM 5906 C C . SER A 1 828 ? 38.932 9.606 2.587 1.00 62.53 828 SER A C 1
ATOM 5908 O O . SER A 1 828 ? 38.364 8.617 2.126 1.00 62.53 828 SER A O 1
ATOM 5910 N N . PRO A 1 829 ? 38.895 9.905 3.904 1.00 60.44 829 PRO A N 1
ATOM 5911 C CA . PRO A 1 829 ? 38.234 9.094 4.924 1.00 60.44 829 PRO A CA 1
ATOM 5912 C C . PRO A 1 829 ? 36.813 8.688 4.558 1.00 60.44 829 PRO A C 1
ATOM 5914 O O . PRO A 1 829 ? 36.514 7.509 4.632 1.00 60.44 829 PRO A O 1
ATOM 5917 N N . VAL A 1 830 ? 36.002 9.629 4.058 1.00 61.84 830 VAL A N 1
ATOM 5918 C CA . VAL A 1 830 ? 34.602 9.406 3.641 1.00 61.84 830 VAL A CA 1
ATOM 5919 C C . VAL A 1 830 ? 34.451 8.158 2.759 1.00 61.84 830 VAL A C 1
ATOM 5921 O O . VAL A 1 830 ? 33.565 7.340 2.982 1.00 61.84 830 VAL A O 1
ATOM 5924 N N . VAL A 1 831 ? 35.372 7.995 1.802 1.00 64.00 831 VAL A N 1
ATOM 5925 C CA . VAL A 1 831 ? 35.392 6.907 0.810 1.00 64.00 831 VAL A CA 1
ATOM 5926 C C . VAL A 1 831 ? 35.995 5.614 1.381 1.00 64.00 831 VAL A C 1
ATOM 5928 O O . VAL A 1 831 ? 35.745 4.541 0.846 1.00 64.00 831 VAL A O 1
ATOM 5931 N N . ARG A 1 832 ? 36.794 5.692 2.456 1.00 65.75 832 ARG A N 1
ATOM 5932 C CA . ARG A 1 832 ? 37.450 4.530 3.082 1.00 65.75 832 ARG A CA 1
ATOM 5933 C C . ARG A 1 832 ? 36.667 3.912 4.239 1.00 65.75 832 ARG A C 1
ATOM 5935 O O . ARG A 1 832 ? 36.731 2.704 4.391 1.00 65.75 832 ARG A O 1
ATOM 5942 N N . SER A 1 833 ? 35.925 4.697 5.023 1.00 61.34 833 SER A N 1
ATOM 5943 C CA . SER A 1 833 ? 35.132 4.194 6.163 1.00 61.34 833 SER A CA 1
ATOM 5944 C C . SER A 1 833 ? 33.695 3.779 5.805 1.00 61.34 833 SER A C 1
ATOM 5946 O O . SER A 1 833 ? 32.942 3.381 6.698 1.00 61.34 833 SER A O 1
ATOM 5948 N N . GLY A 1 834 ? 33.288 3.906 4.532 1.00 58.91 834 GLY A N 1
ATOM 5949 C CA . GLY A 1 834 ? 31.903 3.682 4.092 1.00 58.91 834 GLY A CA 1
ATOM 5950 C C . GLY A 1 834 ? 30.941 4.669 4.758 1.00 58.91 834 GLY A C 1
ATOM 5951 O O . GLY A 1 834 ? 30.035 4.264 5.483 1.00 58.91 834 GLY A O 1
ATOM 5952 N N . THR A 1 835 ? 31.225 5.970 4.625 1.00 56.28 835 THR A N 1
ATOM 5953 C CA . THR A 1 835 ? 30.512 7.046 5.343 1.00 56.28 835 THR A CA 1
ATOM 5954 C C . THR A 1 835 ? 30.103 8.208 4.434 1.00 56.28 835 THR A C 1
ATOM 5956 O O . THR A 1 835 ? 30.037 9.361 4.860 1.00 56.28 835 THR A O 1
ATOM 5959 N N . ASP A 1 836 ? 29.828 7.931 3.163 1.00 56.88 836 ASP A N 1
ATOM 5960 C CA . ASP A 1 836 ? 29.212 8.887 2.251 1.00 56.88 836 ASP A CA 1
ATOM 5961 C C . ASP A 1 836 ? 27.741 9.147 2.627 1.00 56.88 836 ASP A C 1
ATOM 5963 O O . ASP A 1 836 ? 26.921 8.237 2.707 1.00 56.88 836 ASP A O 1
ATOM 5967 N N . ASP A 1 837 ? 27.398 10.413 2.885 1.00 48.78 837 ASP A N 1
ATOM 5968 C CA . ASP A 1 837 ? 26.003 10.841 3.031 1.00 48.78 837 ASP A CA 1
ATOM 5969 C C . ASP A 1 837 ? 25.372 11.000 1.643 1.00 48.78 837 ASP A C 1
ATOM 5971 O O . ASP A 1 837 ? 25.638 11.972 0.933 1.00 48.78 837 ASP A O 1
ATOM 5975 N N . GLN A 1 838 ? 24.520 10.045 1.273 1.00 44.03 838 GLN A N 1
ATOM 5976 C CA . GLN A 1 838 ? 23.745 10.066 0.029 1.00 44.03 838 GLN A CA 1
ATOM 5977 C C . GLN A 1 838 ? 22.397 10.810 0.172 1.00 44.03 838 GLN A C 1
ATOM 5979 O O . GLN A 1 838 ? 21.633 10.880 -0.787 1.00 44.03 838 GLN A O 1
ATOM 5984 N N . THR A 1 839 ? 22.086 11.365 1.354 1.00 41.78 839 THR A N 1
ATOM 5985 C CA . THR A 1 839 ? 20.749 11.878 1.724 1.00 41.78 839 THR A CA 1
ATOM 5986 C C . THR A 1 839 ? 20.664 13.398 1.902 1.00 41.78 839 THR A C 1
ATOM 5988 O O . THR A 1 839 ? 19.571 13.959 1.841 1.00 41.78 839 THR A O 1
ATOM 5991 N N . GLY A 1 840 ? 21.789 14.094 2.098 1.00 46.16 840 GLY A N 1
ATOM 5992 C CA . GLY A 1 840 ? 21.833 15.563 2.146 1.00 46.16 840 GLY A CA 1
ATOM 5993 C C . GLY A 1 840 ? 21.574 16.195 3.521 1.00 46.16 840 GLY A C 1
ATOM 5994 O O . GLY A 1 840 ? 21.418 17.414 3.604 1.00 46.16 840 GLY A O 1
ATOM 5995 N N . GLY A 1 841 ? 21.555 15.400 4.596 1.00 43.91 841 GLY A N 1
ATOM 5996 C CA . GLY A 1 841 ? 21.887 15.861 5.952 1.00 43.91 841 GLY A CA 1
ATOM 5997 C C . GLY A 1 841 ? 21.032 16.973 6.583 1.00 43.91 841 GLY A C 1
ATOM 5998 O O . GLY A 1 841 ? 21.584 17.802 7.305 1.00 43.91 841 GLY A O 1
ATOM 5999 N N . ALA A 1 842 ? 19.715 17.018 6.336 1.00 39.59 842 ALA A N 1
ATOM 6000 C CA . ALA A 1 842 ? 18.821 18.063 6.873 1.00 39.59 842 ALA A CA 1
ATOM 6001 C C . ALA A 1 842 ? 17.683 17.571 7.799 1.00 39.59 842 ALA A C 1
ATOM 6003 O O . ALA A 1 842 ? 16.952 18.397 8.347 1.00 39.59 842 ALA A O 1
ATOM 6004 N N . GLY A 1 843 ? 17.513 16.256 7.976 1.00 38.94 843 GLY A N 1
ATOM 6005 C CA . GLY A 1 843 ? 16.456 15.662 8.806 1.00 38.94 843 GLY A CA 1
ATOM 6006 C C . GLY A 1 843 ? 16.972 15.027 10.100 1.00 38.94 843 GLY A C 1
ATOM 6007 O O . GLY A 1 843 ? 18.067 14.464 10.132 1.00 38.94 843 GLY A O 1
ATOM 6008 N N . VAL A 1 844 ? 16.148 15.055 11.152 1.00 38.12 844 VAL A N 1
ATOM 6009 C CA . VAL A 1 844 ? 16.247 14.074 12.250 1.00 38.12 844 VAL A CA 1
ATOM 6010 C C . VAL A 1 844 ? 15.923 12.699 11.653 1.00 38.12 844 VAL A C 1
ATOM 6012 O O . VAL A 1 844 ? 14.982 12.598 10.869 1.00 38.12 844 VAL A O 1
ATOM 6015 N N . GLY A 1 845 ? 16.718 11.670 11.961 1.00 45.06 845 GLY A N 1
ATOM 6016 C CA . GLY A 1 845 ? 16.606 10.356 11.313 1.00 45.06 845 GLY A CA 1
ATOM 6017 C C . GLY A 1 845 ? 17.189 10.279 9.891 1.00 45.06 845 GLY A C 1
ATOM 6018 O O . GLY A 1 845 ? 16.837 9.375 9.138 1.00 45.06 845 GLY A O 1
ATOM 6019 N N . GLY A 1 846 ? 18.068 11.208 9.489 1.00 42.09 846 GLY A N 1
ATOM 6020 C CA . GLY A 1 846 ? 18.865 11.046 8.263 1.00 42.09 846 GLY A CA 1
ATOM 6021 C C . GLY A 1 846 ? 19.743 9.789 8.340 1.00 42.09 846 GLY A C 1
ATOM 6022 O O . GLY A 1 846 ? 20.390 9.572 9.362 1.00 42.09 846 GLY A O 1
ATOM 6023 N N . ALA A 1 847 ? 19.755 8.972 7.280 1.00 48.59 847 ALA A N 1
ATOM 6024 C CA . ALA A 1 847 ? 20.197 7.570 7.295 1.00 48.59 847 ALA A CA 1
ATOM 6025 C C . ALA A 1 847 ? 21.719 7.369 7.480 1.00 48.59 847 ALA A C 1
ATOM 6027 O O . ALA A 1 847 ? 22.443 6.992 6.560 1.00 48.59 847 ALA A O 1
ATOM 6028 N N . GLY A 1 848 ? 22.205 7.619 8.694 1.00 56.66 848 GLY A N 1
ATOM 6029 C CA . GLY A 1 848 ? 23.558 7.323 9.147 1.00 56.66 848 GLY A CA 1
ATOM 6030 C C . GLY A 1 848 ? 23.558 6.584 10.482 1.00 56.66 848 GLY A C 1
ATOM 6031 O O . GLY A 1 848 ? 22.509 6.306 11.058 1.00 56.66 848 GLY A O 1
ATOM 6032 N N . VAL A 1 849 ? 24.758 6.282 10.971 1.00 69.25 849 VAL A N 1
ATOM 6033 C CA . VAL A 1 849 ? 24.987 5.593 12.247 1.00 69.25 849 VAL A CA 1
ATOM 6034 C C . VAL A 1 849 ? 25.584 6.598 13.248 1.00 69.25 849 VAL A C 1
ATOM 6036 O O . VAL A 1 849 ? 26.538 7.291 12.880 1.00 69.25 849 VAL A O 1
ATOM 6039 N N . PRO A 1 850 ? 25.065 6.709 14.488 1.00 70.94 850 PRO A N 1
ATOM 6040 C CA . PRO A 1 850 ? 25.567 7.651 15.483 1.00 70.94 850 PRO A CA 1
ATOM 6041 C C . PRO A 1 850 ? 26.969 7.264 15.958 1.00 70.94 850 PRO A C 1
ATOM 6043 O O . PRO A 1 850 ? 27.284 6.090 16.168 1.00 70.94 850 PRO A O 1
ATOM 6046 N N . VAL A 1 851 ? 27.825 8.269 16.135 1.00 74.25 851 VAL A N 1
ATOM 6047 C CA . VAL A 1 851 ? 29.254 8.091 16.411 1.00 74.25 851 VAL A CA 1
ATOM 6048 C C . VAL A 1 851 ? 29.599 8.661 17.779 1.00 74.25 851 VAL A C 1
ATOM 6050 O O . VAL A 1 851 ? 29.425 9.855 18.034 1.00 74.25 851 VAL A O 1
ATOM 6053 N N . TYR A 1 852 ? 30.127 7.807 18.647 1.00 72.19 852 TYR A N 1
ATOM 6054 C CA . TYR A 1 852 ? 30.480 8.095 20.035 1.00 72.19 852 TYR A CA 1
ATOM 6055 C C . TYR A 1 852 ? 31.991 8.190 20.210 1.00 72.19 852 TYR A C 1
ATOM 6057 O O . TYR A 1 852 ? 32.764 7.683 19.400 1.00 72.19 852 TYR A O 1
ATOM 6065 N N . ALA A 1 853 ? 32.436 8.818 21.291 1.00 70.88 853 ALA A N 1
ATOM 6066 C CA . ALA A 1 853 ? 33.813 8.691 21.739 1.00 70.88 853 ALA A CA 1
ATOM 6067 C C . ALA A 1 853 ? 34.083 7.282 22.295 1.00 70.88 853 ALA A C 1
ATOM 6069 O O . ALA A 1 853 ? 33.175 6.605 22.771 1.00 70.88 853 ALA A O 1
ATOM 6070 N N . MET A 1 854 ? 35.355 6.879 22.356 1.00 69.19 854 MET A N 1
ATOM 6071 C CA . MET A 1 854 ? 35.804 5.695 23.117 1.00 69.19 854 MET A CA 1
ATOM 6072 C C . MET A 1 854 ? 35.543 5.754 24.642 1.00 69.19 854 MET A C 1
ATOM 6074 O O . MET A 1 854 ? 35.968 4.853 25.357 1.00 69.19 854 MET A O 1
ATOM 6078 N N . ASP A 1 855 ? 34.877 6.790 25.162 1.00 65.44 855 ASP A N 1
ATOM 6079 C CA . ASP A 1 855 ? 34.333 6.783 26.529 1.00 65.44 855 ASP A CA 1
ATOM 6080 C C . ASP A 1 855 ? 32.925 6.160 26.616 1.00 65.44 855 ASP A C 1
ATOM 6082 O O . ASP A 1 855 ? 32.405 6.015 27.718 1.00 65.44 855 ASP A O 1
ATOM 6086 N N . GLY A 1 856 ? 32.307 5.817 25.476 1.00 61.22 856 GLY A N 1
ATOM 6087 C CA . GLY A 1 856 ? 30.981 5.202 25.391 1.00 61.22 856 GLY A CA 1
ATOM 6088 C C . GLY A 1 856 ? 29.800 6.135 25.653 1.00 61.22 856 GLY A C 1
ATOM 6089 O O . GLY A 1 856 ? 28.685 5.815 25.250 1.00 61.22 856 GLY A O 1
ATOM 6090 N N . ALA A 1 857 ? 30.028 7.288 26.284 1.00 65.81 857 ALA A N 1
ATOM 6091 C CA . ALA A 1 857 ? 28.982 8.178 26.781 1.00 65.81 857 ALA A CA 1
ATOM 6092 C C . ALA A 1 857 ? 28.869 9.491 25.989 1.00 65.81 857 ALA A C 1
ATOM 6094 O O . ALA A 1 857 ? 27.797 10.097 25.910 1.00 65.81 857 ALA A O 1
ATOM 6095 N N . THR A 1 858 ? 29.958 9.951 25.373 1.00 63.88 858 THR A N 1
ATOM 6096 C CA . THR A 1 858 ? 29.997 11.220 24.643 1.00 63.88 858 THR A CA 1
ATOM 6097 C C . THR A 1 858 ? 29.668 11.004 23.166 1.00 63.88 858 THR A C 1
ATOM 6099 O O . THR A 1 858 ? 30.538 10.653 22.370 1.00 63.88 858 THR A O 1
ATOM 6102 N N . CYS A 1 859 ? 28.422 11.272 22.765 1.00 65.69 859 CYS A N 1
ATOM 6103 C CA . CYS A 1 859 ? 28.047 11.356 21.349 1.00 65.69 859 CYS A CA 1
ATOM 6104 C C . CYS A 1 859 ? 28.835 12.488 20.653 1.00 65.69 859 CYS A C 1
ATOM 6106 O O . CYS A 1 859 ? 28.790 13.644 21.078 1.00 65.69 859 CYS A O 1
ATOM 6108 N N . ILE A 1 860 ? 29.553 12.161 19.576 1.00 61.59 860 ILE A N 1
ATOM 6109 C CA . ILE A 1 860 ? 30.361 13.092 18.771 1.00 61.59 860 ILE A CA 1
ATOM 6110 C C . ILE A 1 860 ? 29.563 13.614 17.568 1.00 61.59 860 ILE A C 1
ATOM 6112 O O . ILE A 1 860 ? 29.689 14.790 17.223 1.00 61.59 860 ILE A O 1
ATOM 6116 N N . ALA A 1 861 ? 28.753 12.757 16.942 1.00 65.06 861 ALA A N 1
ATOM 6117 C CA . ALA A 1 861 ? 27.952 13.054 15.754 1.00 65.06 861 ALA A CA 1
ATOM 6118 C C . ALA A 1 861 ? 26.738 12.115 15.674 1.00 65.06 861 ALA A C 1
ATOM 6120 O O . ALA A 1 861 ? 26.846 10.957 16.073 1.00 65.06 861 ALA A O 1
ATOM 6121 N N . ARG A 1 862 ? 25.598 12.581 15.143 1.00 62.69 862 ARG A N 1
ATOM 6122 C CA . ARG A 1 862 ? 24.399 11.738 14.974 1.00 62.69 862 ARG A CA 1
ATOM 6123 C C . ARG A 1 862 ? 24.405 10.954 13.663 1.00 62.69 862 ARG A C 1
ATOM 6125 O O . ARG A 1 862 ? 23.848 9.867 13.606 1.00 62.69 862 ARG A O 1
ATOM 6132 N N . ASN A 1 863 ? 25.048 11.490 12.629 1.00 59.91 863 ASN A N 1
ATOM 6133 C CA . ASN A 1 863 ? 25.159 10.869 11.310 1.00 59.91 863 ASN A CA 1
ATOM 6134 C C . ASN A 1 863 ? 26.510 11.200 10.642 1.00 59.91 863 ASN A C 1
ATOM 6136 O O . ASN A 1 863 ? 27.322 11.967 11.164 1.00 59.91 863 ASN A O 1
ATOM 6140 N N . ASN A 1 864 ? 26.745 10.644 9.450 1.00 62.00 864 ASN A N 1
ATOM 6141 C CA . ASN A 1 864 ? 27.961 10.900 8.671 1.00 62.00 864 ASN A CA 1
ATOM 6142 C C . ASN A 1 864 ? 28.104 12.380 8.261 1.00 62.00 864 ASN A C 1
ATOM 6144 O O . ASN A 1 864 ? 29.218 12.908 8.205 1.00 62.00 864 ASN A O 1
ATOM 6148 N N . ALA A 1 865 ? 26.987 13.065 7.991 1.00 56.00 865 ALA A N 1
ATOM 6149 C CA . ALA A 1 865 ? 26.991 14.457 7.558 1.00 56.00 865 ALA A CA 1
ATOM 6150 C C . ALA A 1 865 ? 27.597 15.365 8.640 1.00 56.00 865 ALA A C 1
ATOM 6152 O O . ALA A 1 865 ? 28.518 16.120 8.334 1.00 56.00 865 ALA A O 1
ATOM 6153 N N . ASP A 1 866 ? 27.186 15.215 9.905 1.00 55.59 866 ASP A N 1
ATOM 6154 C CA . ASP A 1 866 ? 27.736 15.945 11.061 1.00 55.59 866 ASP A CA 1
ATOM 6155 C C . ASP A 1 866 ? 29.277 15.899 11.122 1.00 55.59 866 ASP A C 1
ATOM 6157 O O . ASP A 1 866 ? 29.914 16.896 11.468 1.00 55.59 866 ASP A O 1
ATOM 6161 N N . ILE A 1 867 ? 29.897 14.767 10.757 1.00 59.31 867 ILE A N 1
ATOM 6162 C CA . ILE A 1 867 ? 31.359 14.589 10.789 1.00 59.31 867 ILE A CA 1
ATOM 6163 C C . ILE A 1 867 ? 32.049 15.340 9.642 1.00 59.31 867 ILE A C 1
ATOM 6165 O O . ILE A 1 867 ? 33.097 15.962 9.860 1.00 59.31 867 ILE A O 1
ATOM 6169 N N . TYR A 1 868 ? 31.492 15.288 8.427 1.00 59.19 868 TYR A N 1
ATOM 6170 C CA . TYR A 1 868 ? 32.196 15.681 7.198 1.00 59.19 868 TYR A CA 1
ATOM 6171 C C . TYR A 1 868 ? 31.683 16.972 6.528 1.00 59.19 868 TYR A C 1
ATOM 6173 O O . TYR A 1 868 ? 32.439 17.602 5.788 1.00 59.19 868 TYR A O 1
ATOM 6181 N N . ASN A 1 869 ? 30.457 17.433 6.808 1.00 49.06 869 ASN A N 1
ATOM 6182 C CA . ASN A 1 869 ? 29.800 18.546 6.096 1.00 49.06 869 ASN A CA 1
ATOM 6183 C C . ASN A 1 869 ? 30.193 19.967 6.570 1.00 49.06 869 ASN A C 1
ATOM 6185 O O . ASN A 1 869 ? 29.676 20.951 6.041 1.00 49.06 869 ASN A O 1
ATOM 6189 N N . SER A 1 870 ? 31.155 20.077 7.502 1.00 44.47 870 SER A N 1
ATOM 6190 C CA . SER A 1 870 ? 31.691 21.286 8.183 1.00 44.47 870 SER A CA 1
ATOM 6191 C C . SER A 1 870 ? 31.296 21.485 9.659 1.00 44.47 870 SER A C 1
ATOM 6193 O O . SER A 1 870 ? 31.724 22.484 10.243 1.00 44.47 870 SER A O 1
ATOM 6195 N N . TRP A 1 871 ? 30.590 20.536 10.289 1.00 44.22 871 TRP A N 1
ATOM 6196 C CA . TRP A 1 871 ? 29.986 20.669 11.630 1.00 44.22 871 TRP A CA 1
ATOM 6197 C C . TRP A 1 871 ? 29.028 21.871 11.695 1.00 44.22 871 TRP A C 1
ATOM 6199 O O . TRP A 1 871 ? 29.314 22.896 12.330 1.00 44.22 871 TRP A O 1
ATOM 6209 N N . SER A 1 872 ? 27.855 21.729 11.078 1.00 36.97 872 SER A N 1
ATOM 6210 C CA . SER A 1 872 ? 26.649 22.362 11.623 1.00 36.97 872 SER A CA 1
ATOM 6211 C C . SER A 1 872 ? 26.532 22.047 13.121 1.00 36.97 872 SER A C 1
ATOM 6213 O O . SER A 1 872 ? 26.967 20.993 13.576 1.00 36.97 872 SER A O 1
ATOM 6215 N N . ASN A 1 873 ? 25.965 22.958 13.917 1.00 40.94 873 ASN A N 1
ATOM 6216 C CA . ASN A 1 873 ? 25.646 22.646 15.312 1.00 40.94 873 ASN A CA 1
ATOM 6217 C C . ASN A 1 873 ? 24.614 21.498 15.324 1.00 40.94 873 ASN A C 1
ATOM 6219 O O . ASN A 1 873 ? 23.502 21.740 14.850 1.00 40.94 873 ASN A O 1
ATOM 6223 N N . PRO A 1 874 ? 24.917 20.302 15.870 1.00 39.97 874 PRO A N 1
ATOM 6224 C CA . PRO A 1 874 ? 24.037 19.133 15.748 1.00 39.97 874 PRO A CA 1
ATOM 6225 C C . PRO A 1 874 ? 22.700 19.286 16.495 1.00 39.97 874 PRO A C 1
ATOM 6227 O O . PRO A 1 874 ? 21.823 18.437 16.362 1.00 39.97 874 PRO A O 1
ATOM 6230 N N . PHE A 1 875 ? 22.521 20.373 17.257 1.00 41.31 875 PHE A N 1
ATOM 6231 C CA . PHE A 1 875 ? 21.297 20.716 17.989 1.00 41.31 875 PHE A CA 1
ATOM 6232 C C . PHE A 1 875 ? 20.604 21.994 17.479 1.00 41.31 875 PHE A C 1
ATOM 6234 O O . PHE A 1 875 ? 19.775 22.566 18.193 1.00 41.31 875 PHE A O 1
ATOM 6241 N N . ASP A 1 876 ? 20.954 22.511 16.294 1.00 36.34 876 ASP A N 1
ATOM 6242 C CA . ASP A 1 876 ? 20.246 23.675 15.747 1.00 36.34 876 ASP A CA 1
ATOM 6243 C C . ASP A 1 876 ? 18.857 23.263 15.231 1.00 36.34 876 ASP A C 1
ATOM 6245 O O . ASP A 1 876 ? 18.701 22.251 14.557 1.00 36.34 876 ASP A O 1
ATOM 6249 N N . GLY A 1 877 ? 17.821 24.009 15.615 1.00 37.44 877 GLY A N 1
ATOM 6250 C CA . GLY A 1 877 ? 16.414 23.636 15.390 1.00 37.44 877 GLY A CA 1
ATOM 6251 C C . GLY A 1 877 ? 15.816 22.615 16.377 1.00 37.44 877 GLY A C 1
ATOM 6252 O O . GLY A 1 877 ? 14.639 22.747 16.707 1.00 37.44 877 GLY A O 1
ATOM 6253 N N . ASP A 1 878 ? 16.598 21.675 16.919 1.00 37.88 878 ASP A N 1
ATOM 6254 C CA . ASP A 1 878 ? 16.108 20.611 17.820 1.00 37.88 878 ASP A CA 1
ATOM 6255 C C . ASP A 1 878 ? 15.437 21.184 19.084 1.00 37.88 878 ASP A C 1
ATOM 6257 O O . ASP A 1 878 ? 15.967 22.109 19.708 1.00 37.88 878 ASP A O 1
ATOM 6261 N N . ALA A 1 879 ? 14.265 20.665 19.460 1.00 35.84 879 ALA A N 1
ATOM 6262 C CA . ALA A 1 879 ? 13.482 21.105 20.616 1.00 35.84 879 ALA A CA 1
ATOM 6263 C C . ALA A 1 879 ? 13.356 20.044 21.723 1.00 35.84 879 ALA A C 1
ATOM 6265 O O . ALA A 1 879 ? 13.056 20.413 22.856 1.00 35.84 879 ALA A O 1
ATOM 6266 N N . VAL A 1 880 ? 13.607 18.765 21.424 1.00 35.97 880 VAL A N 1
ATOM 6267 C CA . VAL A 1 880 ? 13.389 17.641 22.354 1.00 35.97 880 VAL A CA 1
ATOM 6268 C C . VAL A 1 880 ? 14.530 17.561 23.368 1.00 35.97 880 VAL A C 1
ATOM 6270 O O . VAL A 1 880 ? 14.298 17.397 24.562 1.00 35.97 880 VAL A O 1
ATOM 6273 N N . VAL A 1 881 ? 15.761 17.843 22.928 1.00 37.28 881 VAL A N 1
ATOM 6274 C CA . VAL A 1 881 ? 16.957 17.923 23.794 1.00 37.28 881 VAL A CA 1
ATOM 6275 C C . VAL A 1 881 ? 16.939 19.174 24.712 1.00 37.28 881 VAL A C 1
ATOM 6277 O O . VAL A 1 881 ? 17.844 19.397 25.519 1.00 37.28 881 VAL A O 1
ATOM 6280 N N . ARG A 1 882 ? 15.899 20.026 24.647 1.00 33.19 882 ARG A N 1
ATOM 6281 C CA . ARG A 1 882 ? 15.746 21.195 25.533 1.00 33.19 882 ARG A CA 1
ATOM 6282 C C . ARG A 1 882 ? 14.922 20.834 26.766 1.00 33.19 882 ARG A C 1
ATOM 6284 O O . ARG A 1 882 ? 13.696 20.815 26.715 1.00 33.19 882 ARG A O 1
ATOM 6291 N N . ILE A 1 883 ? 15.608 20.659 27.898 1.00 34.66 883 ILE A N 1
ATOM 6292 C CA . ILE A 1 883 ? 14.992 20.468 29.224 1.00 34.66 883 ILE A CA 1
ATOM 6293 C C . ILE A 1 883 ? 13.841 21.483 29.435 1.00 34.66 883 ILE A C 1
ATOM 6295 O O . ILE A 1 883 ? 14.073 22.690 29.270 1.00 34.66 883 ILE A O 1
ATOM 6299 N N . PRO A 1 884 ? 12.628 21.038 29.830 1.00 29.58 884 PRO A N 1
ATOM 6300 C CA . PRO A 1 884 ? 11.496 21.919 30.104 1.00 29.58 884 PRO A CA 1
ATOM 6301 C C . PRO A 1 884 ? 11.831 23.058 31.077 1.00 29.58 884 PRO A C 1
ATOM 6303 O O . PRO A 1 884 ? 12.630 22.912 32.002 1.00 29.58 884 PRO A O 1
ATOM 6306 N N . ALA A 1 885 ? 11.211 24.224 30.878 1.00 31.16 885 ALA A N 1
ATOM 6307 C CA . ALA A 1 885 ? 11.619 25.481 31.512 1.00 31.16 885 ALA A CA 1
ATOM 6308 C C . ALA A 1 885 ? 11.206 25.630 33.001 1.00 31.16 885 ALA A C 1
ATOM 6310 O O . ALA A 1 885 ? 10.483 26.556 33.374 1.00 31.16 885 ALA A O 1
ATOM 6311 N N . GLY A 1 886 ? 11.716 24.758 33.874 1.00 29.27 886 GLY A N 1
ATOM 6312 C CA . GLY A 1 886 ? 11.616 24.845 35.334 1.00 29.27 886 GLY A CA 1
ATOM 6313 C C . GLY A 1 886 ? 12.341 23.671 36.013 1.00 29.27 886 GLY A C 1
ATOM 6314 O O . GLY A 1 886 ? 12.321 22.569 35.497 1.00 29.27 886 GLY A O 1
ATOM 6315 N N . THR A 1 887 ? 13.006 23.811 37.162 1.00 27.30 887 THR A N 1
ATOM 6316 C CA . THR A 1 887 ? 13.131 24.966 38.069 1.00 27.30 887 THR A CA 1
ATOM 6317 C C . THR A 1 887 ? 14.599 25.201 38.462 1.00 27.30 887 THR A C 1
ATOM 6319 O O . THR A 1 887 ? 15.476 24.392 38.175 1.00 27.30 887 THR A O 1
ATOM 6322 N N . GLY A 1 888 ? 14.912 26.365 39.039 1.00 37.16 888 GLY A N 1
ATOM 6323 C CA . GLY A 1 888 ? 16.302 26.807 39.192 1.00 37.16 888 GLY A CA 1
ATOM 6324 C C . GLY A 1 888 ? 17.135 26.030 40.224 1.00 37.16 888 GLY A C 1
ATOM 6325 O O . GLY A 1 888 ? 16.653 25.761 41.320 1.00 37.16 888 GLY A O 1
ATOM 6326 N N . ALA A 1 889 ? 18.427 25.864 39.896 1.00 31.31 889 ALA A N 1
ATOM 6327 C CA . ALA A 1 889 ? 19.553 25.399 40.730 1.00 31.31 889 ALA A CA 1
ATOM 6328 C C . ALA A 1 889 ? 20.046 23.941 40.568 1.00 31.31 889 ALA A C 1
ATOM 6330 O O . ALA A 1 889 ? 20.201 23.220 41.550 1.00 31.31 889 ALA A O 1
ATOM 6331 N N . ALA A 1 890 ? 20.505 23.599 39.360 1.00 26.89 890 ALA A N 1
ATOM 6332 C CA . ALA A 1 890 ? 21.752 22.845 39.181 1.00 26.89 890 ALA A CA 1
ATOM 6333 C C . ALA A 1 890 ? 22.496 23.359 37.932 1.00 26.89 890 ALA A C 1
ATOM 6335 O O . ALA A 1 890 ? 21.865 23.703 36.935 1.00 26.89 890 ALA A O 1
ATOM 6336 N N . THR A 1 891 ? 23.826 23.450 37.986 1.00 29.72 891 THR A N 1
ATOM 6337 C CA . THR A 1 891 ? 24.673 23.680 36.803 1.00 29.72 891 THR A CA 1
ATOM 6338 C C . THR A 1 891 ? 25.087 22.329 36.240 1.00 29.72 891 THR A C 1
ATOM 6340 O O . THR A 1 891 ? 25.783 21.592 36.935 1.00 29.72 891 THR A O 1
ATOM 6343 N N . GLN A 1 892 ? 24.694 22.022 35.005 1.00 30.58 892 GLN A N 1
ATOM 6344 C CA . GLN A 1 892 ? 25.171 20.844 34.279 1.00 30.58 892 GLN A CA 1
ATOM 6345 C C . GLN A 1 892 ? 25.960 21.303 33.051 1.00 30.58 892 GLN A C 1
ATOM 6347 O O . GLN A 1 892 ? 25.523 22.209 32.339 1.00 30.58 892 GLN A O 1
ATOM 6352 N N . ASN A 1 893 ? 27.139 20.720 32.840 1.00 30.16 893 ASN A N 1
ATOM 6353 C CA . ASN A 1 893 ? 27.974 21.025 31.685 1.00 30.16 893 ASN A CA 1
ATOM 6354 C C . ASN A 1 893 ? 27.498 20.197 30.488 1.00 30.16 893 ASN A C 1
ATOM 6356 O O . ASN A 1 893 ? 27.551 18.973 30.538 1.00 30.16 893 ASN A O 1
ATOM 6360 N N . VAL A 1 894 ? 27.136 20.853 29.387 1.00 29.95 894 VAL A N 1
ATOM 6361 C CA . VAL A 1 894 ? 27.130 20.203 28.070 1.00 29.95 894 VAL A CA 1
ATOM 6362 C C . VAL A 1 894 ? 28.541 20.366 27.503 1.00 29.95 894 VAL A C 1
ATOM 6364 O O . VAL A 1 894 ? 28.955 21.487 27.203 1.00 29.95 894 VAL A O 1
ATOM 6367 N N . HIS A 1 895 ? 29.313 19.279 27.440 1.00 31.41 895 HIS A N 1
ATOM 6368 C CA . HIS A 1 895 ? 30.695 19.312 26.949 1.00 31.41 895 HIS A CA 1
ATOM 6369 C C . HIS A 1 895 ? 30.704 19.342 25.410 1.00 31.41 895 HIS A C 1
ATOM 6371 O O . HIS A 1 895 ? 30.298 18.390 24.749 1.00 31.41 895 HIS A O 1
ATOM 6377 N N . TYR A 1 896 ? 31.160 20.454 24.826 1.00 33.28 896 TYR A N 1
ATOM 6378 C CA . TYR A 1 896 ? 31.190 20.654 23.373 1.00 33.28 896 TYR A CA 1
ATOM 6379 C C . TYR A 1 896 ? 32.374 19.925 22.718 1.00 33.28 896 TYR A C 1
ATOM 6381 O O . TYR A 1 896 ? 33.415 20.534 22.472 1.00 33.28 896 TYR A O 1
ATOM 6389 N N . SER A 1 897 ? 32.163 18.651 22.370 1.00 36.56 897 SER A N 1
ATOM 6390 C CA . SER A 1 897 ? 33.123 17.735 21.731 1.00 36.56 897 SER A CA 1
ATOM 6391 C C . SER A 1 897 ? 34.333 17.355 22.612 1.00 36.56 897 SER A C 1
ATOM 6393 O O . SER A 1 897 ? 35.054 18.230 23.102 1.00 36.56 897 SER A O 1
ATOM 6395 N N . PRO A 1 898 ? 34.644 16.052 22.769 1.00 36.81 898 PRO A N 1
ATOM 6396 C CA . PRO A 1 898 ? 35.776 15.604 23.588 1.00 36.81 898 PRO A CA 1
ATOM 6397 C C . PRO A 1 898 ? 37.128 16.056 23.010 1.00 36.81 898 PRO A C 1
ATOM 6399 O O . PRO A 1 898 ? 38.106 16.195 23.744 1.00 36.81 898 PRO A O 1
ATOM 6402 N N . PHE A 1 899 ? 37.172 16.388 21.714 1.00 38.72 899 PHE A N 1
ATOM 6403 C CA . PHE A 1 899 ? 38.359 16.873 21.009 1.00 38.72 899 PHE A CA 1
ATOM 6404 C C . PHE A 1 899 ? 38.840 18.278 21.434 1.00 38.72 899 PHE A C 1
ATOM 6406 O O . PHE A 1 899 ? 39.863 18.737 20.925 1.00 38.72 899 PHE A O 1
ATOM 6413 N N . LEU A 1 900 ? 38.137 18.980 22.339 1.00 39.28 900 LEU A N 1
ATOM 6414 C CA . LEU A 1 900 ? 38.567 20.285 22.874 1.00 39.28 900 LEU A CA 1
ATOM 6415 C C . LEU A 1 900 ? 38.949 20.292 24.369 1.00 39.28 900 LEU A C 1
ATOM 6417 O O . LEU A 1 900 ? 39.716 21.168 24.767 1.00 39.28 900 LEU A O 1
ATOM 6421 N N . ASP A 1 901 ? 38.459 19.360 25.195 1.00 38.03 901 ASP A N 1
ATOM 6422 C CA . ASP A 1 901 ? 38.549 19.457 26.672 1.00 38.03 901 ASP A CA 1
ATOM 6423 C C . ASP A 1 901 ? 39.570 18.491 27.320 1.00 38.03 901 ASP A C 1
ATOM 6425 O O . ASP A 1 901 ? 39.922 18.622 28.494 1.00 38.03 901 ASP A O 1
ATOM 6429 N N . GLN A 1 902 ? 40.130 17.545 26.553 1.00 37.78 902 GLN A N 1
ATOM 6430 C CA . GLN A 1 902 ? 40.947 16.428 27.070 1.00 37.78 902 GLN A CA 1
ATOM 6431 C C . GLN A 1 902 ? 42.279 16.820 27.764 1.00 37.78 902 GLN A C 1
ATOM 6433 O O . GLN A 1 902 ? 43.006 15.957 28.252 1.00 37.78 902 GLN A O 1
ATOM 6438 N N . PHE A 1 903 ? 42.601 18.116 27.860 1.00 34.75 903 PHE A N 1
ATOM 6439 C CA . PHE A 1 903 ? 43.813 18.645 28.505 1.00 34.75 903 PHE A CA 1
ATOM 6440 C C . PHE A 1 903 ? 43.568 19.408 29.823 1.00 34.75 903 PHE A C 1
ATOM 6442 O O . PHE A 1 903 ? 44.509 19.973 30.387 1.00 34.75 903 PHE A O 1
ATOM 6449 N N . GLY A 1 904 ? 42.336 19.428 30.351 1.00 32.69 904 GLY A N 1
ATOM 6450 C CA . GLY A 1 904 ? 42.042 19.878 31.725 1.00 32.69 904 GLY A CA 1
ATOM 6451 C C . GLY A 1 904 ? 42.252 21.375 32.009 1.00 32.69 904 GLY A C 1
ATOM 6452 O O . GLY A 1 904 ? 42.330 21.791 33.170 1.00 32.69 904 GLY A O 1
ATOM 6453 N N . GLY A 1 905 ? 42.353 22.202 30.967 1.00 29.98 905 GLY A N 1
ATOM 6454 C CA . GLY A 1 905 ? 42.456 23.661 31.055 1.00 29.98 905 GLY A CA 1
ATOM 6455 C C . GLY A 1 905 ? 41.084 24.329 31.159 1.00 29.98 905 GLY A C 1
ATOM 6456 O O . GLY A 1 905 ? 40.678 25.008 30.227 1.00 29.98 905 GLY A O 1
ATOM 6457 N N . GLY A 1 906 ? 40.367 24.116 32.266 1.00 34.09 906 GLY A N 1
ATOM 6458 C CA . GLY A 1 906 ? 38.931 24.419 32.367 1.00 34.09 906 GLY A CA 1
ATOM 6459 C C . GLY A 1 906 ? 38.519 25.888 32.157 1.00 34.09 906 GLY A C 1
ATOM 6460 O O . GLY A 1 906 ? 38.536 26.686 33.101 1.00 34.09 906 GLY A O 1
ATOM 6461 N N . ASP A 1 907 ? 38.032 26.205 30.955 1.00 31.05 907 ASP A N 1
ATOM 6462 C CA . ASP A 1 907 ? 37.388 27.476 30.599 1.00 31.05 907 ASP A CA 1
ATOM 6463 C C . ASP A 1 907 ? 35.878 27.437 30.914 1.00 31.05 907 ASP A C 1
ATOM 6465 O O . ASP A 1 907 ? 35.029 27.090 30.093 1.00 31.05 907 ASP A O 1
ATOM 6469 N N . THR A 1 908 ? 35.515 27.816 32.143 1.00 29.12 908 THR A N 1
ATOM 6470 C CA . THR A 1 908 ? 34.117 27.810 32.623 1.00 29.12 908 THR A CA 1
ATOM 6471 C C . THR A 1 908 ? 33.297 28.998 32.087 1.00 29.12 908 THR A C 1
ATOM 6473 O O . THR A 1 908 ? 33.075 30.009 32.759 1.00 29.12 908 THR A O 1
ATOM 6476 N N . GLY A 1 909 ? 32.825 28.872 30.843 1.00 30.12 909 GLY A N 1
ATOM 6477 C CA . GLY A 1 909 ? 31.977 29.852 30.152 1.00 30.12 909 GLY A CA 1
ATOM 6478 C C . GLY A 1 909 ? 30.537 29.919 30.683 1.00 30.12 909 GLY A C 1
ATOM 6479 O O . GLY A 1 909 ? 29.679 29.130 30.302 1.00 30.12 909 GLY A O 1
ATOM 6480 N N . ASN A 1 910 ? 30.238 30.900 31.537 1.00 27.28 910 ASN A N 1
ATOM 6481 C CA . ASN A 1 910 ? 28.929 31.039 32.186 1.00 27.28 910 ASN A CA 1
ATOM 6482 C C . ASN A 1 910 ? 27.865 31.684 31.259 1.00 27.28 910 ASN A C 1
ATOM 6484 O O . ASN A 1 910 ? 27.747 32.911 31.201 1.00 27.28 910 ASN A O 1
ATOM 6488 N N . VAL A 1 911 ? 27.082 30.866 30.545 1.00 29.44 911 VAL A N 1
ATOM 6489 C CA . VAL A 1 911 ? 26.064 31.316 29.569 1.00 29.44 911 VAL A CA 1
ATOM 6490 C C . VAL A 1 911 ? 24.801 31.866 30.253 1.00 29.44 911 VAL A C 1
ATOM 6492 O O . VAL A 1 911 ? 24.178 31.200 31.077 1.00 29.44 911 VAL A O 1
ATOM 6495 N N . HIS A 1 912 ? 24.374 33.074 29.867 1.00 24.45 912 HIS A N 1
ATOM 6496 C CA . HIS A 1 912 ? 23.126 33.697 30.327 1.00 24.45 912 HIS A CA 1
ATOM 6497 C C . HIS A 1 912 ? 22.215 34.100 29.156 1.00 24.45 912 HIS A C 1
ATOM 6499 O O . HIS A 1 912 ? 22.385 35.169 28.574 1.00 24.45 912 HIS A O 1
ATOM 6505 N N . GLY A 1 913 ? 21.164 33.311 28.919 1.00 26.86 913 GLY A N 1
ATOM 6506 C CA . GLY A 1 913 ? 20.011 33.709 28.103 1.00 26.86 913 GLY A CA 1
ATOM 6507 C C . GLY A 1 913 ? 20.150 33.465 26.597 1.00 26.86 913 GLY A C 1
ATOM 6508 O O . GLY A 1 913 ? 21.234 33.484 26.025 1.00 26.86 913 GLY A O 1
ATOM 6509 N N . ALA A 1 914 ? 19.008 33.241 25.947 1.00 27.88 914 ALA A N 1
ATOM 6510 C CA . ALA A 1 914 ? 18.910 32.732 24.579 1.00 27.88 914 ALA A CA 1
ATOM 6511 C C . ALA A 1 914 ? 19.120 33.792 23.472 1.00 27.88 914 ALA A C 1
ATOM 6513 O O . ALA A 1 914 ? 18.387 33.791 22.488 1.00 27.88 914 ALA A O 1
ATOM 6514 N N . ASN A 1 915 ? 20.045 34.748 23.633 1.00 28.30 915 ASN A N 1
ATOM 6515 C CA . ASN A 1 915 ? 20.327 35.759 22.603 1.00 28.30 915 ASN A CA 1
ATOM 6516 C C . ASN A 1 915 ? 21.742 36.370 22.701 1.00 28.30 915 ASN A C 1
ATOM 6518 O O . ASN A 1 915 ? 22.078 37.005 23.696 1.00 28.30 915 ASN A O 1
ATOM 6522 N N . VAL A 1 916 ? 22.483 36.293 21.585 1.00 26.45 916 VAL A N 1
ATOM 6523 C CA . VAL A 1 916 ? 23.719 37.033 21.241 1.00 26.45 916 VAL A CA 1
ATOM 6524 C C . VAL A 1 916 ? 24.987 36.744 22.068 1.00 26.45 916 VAL A C 1
ATOM 6526 O O . VAL A 1 916 ? 25.197 37.308 23.139 1.00 26.45 916 VAL A O 1
ATOM 6529 N N . TRP A 1 917 ? 25.960 36.073 21.431 1.00 23.36 917 TRP A N 1
ATOM 6530 C CA . TRP A 1 917 ? 27.383 36.421 21.587 1.00 23.36 917 TRP A CA 1
ATOM 6531 C C . TRP A 1 917 ? 28.170 36.244 20.275 1.00 23.36 917 TRP A C 1
ATOM 6533 O O . TRP A 1 917 ? 28.825 35.234 20.043 1.00 23.36 917 TRP A O 1
ATOM 6543 N N . THR A 1 918 ? 28.182 37.275 19.426 1.00 34.06 918 THR A N 1
ATOM 6544 C CA . THR A 1 918 ? 29.136 37.394 18.306 1.00 34.06 918 THR A CA 1
ATOM 6545 C C . THR A 1 918 ? 30.120 38.529 18.593 1.00 34.06 918 THR A C 1
ATOM 6547 O O . THR A 1 918 ? 29.833 39.698 18.332 1.00 34.06 918 THR A O 1
ATOM 6550 N N . GLY A 1 919 ? 31.281 38.198 19.162 1.00 22.27 919 GLY A N 1
ATOM 6551 C CA . GLY A 1 919 ? 32.311 39.177 19.518 1.00 22.27 919 GLY A CA 1
ATOM 6552 C C . GLY A 1 919 ? 33.512 38.522 20.194 1.00 22.27 919 GLY A C 1
ATOM 6553 O O . GLY A 1 919 ? 33.452 38.203 21.378 1.00 22.27 919 GLY A O 1
ATOM 6554 N N . GLY A 1 920 ? 34.591 38.312 19.438 1.00 26.72 920 GLY A N 1
ATOM 6555 C CA . GLY A 1 920 ? 35.825 37.681 19.924 1.00 26.72 920 GLY A CA 1
ATOM 6556 C C . GLY A 1 920 ? 37.013 38.643 19.995 1.00 26.72 920 GLY A C 1
ATOM 6557 O O . GLY A 1 920 ? 36.899 39.801 19.600 1.00 26.72 920 GLY A O 1
ATOM 6558 N N . PHE A 1 921 ? 38.169 38.143 20.446 1.00 32.41 921 PHE A N 1
ATOM 6559 C CA . PHE A 1 921 ? 39.488 38.733 20.174 1.00 32.41 921 PHE A CA 1
ATOM 6560 C C . PHE A 1 921 ? 40.640 37.765 20.495 1.00 32.41 921 PHE A C 1
ATOM 6562 O O . PHE A 1 921 ? 40.873 37.461 21.657 1.00 32.41 921 PHE A O 1
ATOM 6569 N N . GLY A 1 922 ? 41.469 37.479 19.485 1.00 24.98 922 GLY A N 1
ATOM 6570 C CA . GLY A 1 922 ? 42.928 37.396 19.636 1.00 24.98 922 GLY A CA 1
ATOM 6571 C C . GLY A 1 922 ? 43.562 36.129 20.231 1.00 24.98 922 GLY A C 1
ATOM 6572 O O . GLY A 1 922 ? 42.948 35.356 20.947 1.00 24.98 922 GLY A O 1
ATOM 6573 N N . SER A 1 923 ? 44.867 36.009 19.957 1.00 24.59 923 SER A N 1
ATOM 6574 C CA . SER A 1 923 ? 45.783 34.924 20.346 1.00 24.59 923 SER A CA 1
ATOM 6575 C C . SER A 1 923 ? 45.492 33.552 19.729 1.00 24.59 923 SER A C 1
ATOM 6577 O O . SER A 1 923 ? 44.553 32.863 20.100 1.00 24.59 923 SER A O 1
ATOM 6579 N N . ALA A 1 924 ? 46.380 33.109 18.836 1.00 30.64 924 ALA A N 1
ATOM 6580 C CA . ALA A 1 924 ? 46.447 31.703 18.459 1.00 30.64 924 ALA A CA 1
ATOM 6581 C C . ALA A 1 924 ? 47.030 30.884 19.622 1.00 30.64 924 ALA A C 1
ATOM 6583 O O . ALA A 1 924 ? 48.052 31.271 20.196 1.00 30.64 924 ALA A O 1
ATOM 6584 N N . VAL A 1 925 ? 46.421 29.738 19.917 1.00 24.92 925 VAL A N 1
ATOM 6585 C CA . VAL A 1 925 ? 47.035 28.654 20.693 1.00 24.92 925 VAL A CA 1
ATOM 6586 C C . VAL A 1 925 ? 47.273 27.477 19.757 1.00 24.92 925 VAL A C 1
ATOM 6588 O O . VAL A 1 925 ? 46.380 27.033 19.045 1.00 24.92 925 VAL A O 1
ATOM 6591 N N . ASN A 1 926 ? 48.523 27.029 19.724 1.00 28.17 926 ASN A N 1
ATOM 6592 C CA . ASN A 1 926 ? 48.972 25.843 19.008 1.00 28.17 926 ASN A CA 1
ATOM 6593 C C . ASN A 1 926 ? 48.833 24.640 19.962 1.00 28.17 926 ASN A C 1
ATOM 6595 O O . ASN A 1 926 ? 49.417 24.724 21.045 1.00 28.17 926 ASN A O 1
ATOM 6599 N N . PRO A 1 927 ? 48.136 23.546 19.595 1.00 29.42 927 PRO A N 1
ATOM 6600 C CA . PRO A 1 927 ? 48.036 22.353 20.442 1.00 29.42 927 PRO A CA 1
ATOM 6601 C C . PRO A 1 927 ? 49.398 21.724 20.774 1.00 29.42 927 PRO A C 1
ATOM 6603 O O . PRO A 1 927 ? 49.589 21.179 21.858 1.00 29.42 927 PRO A O 1
ATOM 6606 N N . LEU A 1 928 ? 50.380 21.830 19.871 1.00 29.80 928 LEU A N 1
ATOM 6607 C CA . LEU A 1 928 ? 51.693 21.217 20.050 1.00 29.80 928 LEU A CA 1
ATOM 6608 C C . LEU A 1 928 ? 52.673 22.157 20.756 1.00 29.80 928 LEU A C 1
ATOM 6610 O O . LEU A 1 928 ? 53.357 22.967 20.128 1.00 29.80 928 LEU A O 1
ATOM 6614 N N . GLY A 1 929 ? 52.838 21.959 22.066 1.00 28.95 929 GLY A N 1
ATOM 6615 C CA . GLY A 1 929 ? 53.892 22.562 22.896 1.00 28.95 929 GLY A CA 1
ATOM 6616 C C . GLY A 1 929 ? 55.332 22.126 22.558 1.00 28.95 929 GLY A C 1
ATOM 6617 O O . GLY A 1 929 ? 56.201 22.173 23.427 1.00 28.95 929 GLY A O 1
ATOM 6618 N N . ASN A 1 930 ? 55.600 21.696 21.321 1.00 27.17 930 ASN A N 1
ATOM 6619 C CA . ASN A 1 930 ? 56.920 21.298 20.847 1.00 27.17 930 ASN A CA 1
ATOM 6620 C C . ASN A 1 930 ? 57.724 22.520 20.365 1.00 27.17 930 ASN A C 1
ATOM 6622 O O . ASN A 1 930 ? 57.390 23.173 19.375 1.00 27.17 930 ASN A O 1
ATOM 6626 N N . SER A 1 931 ? 58.832 22.787 21.054 1.00 28.06 931 SER A N 1
ATOM 6627 C CA . SER A 1 931 ? 59.970 23.532 20.515 1.00 28.06 931 SER A CA 1
ATOM 6628 C C . SER A 1 931 ? 61.178 22.586 20.538 1.00 28.06 931 SER A C 1
ATOM 6630 O O . SER A 1 931 ? 61.430 21.988 21.582 1.00 28.06 931 SER A O 1
ATOM 6632 N N . VAL A 1 932 ? 61.983 22.436 19.487 1.00 27.94 932 VAL A N 1
ATOM 6633 C CA . VAL A 1 932 ? 62.314 23.403 18.427 1.00 27.94 932 VAL A CA 1
ATOM 6634 C C . VAL A 1 932 ? 62.489 22.734 17.057 1.00 27.94 932 VAL A C 1
ATOM 6636 O O . VAL A 1 932 ? 63.123 21.689 16.958 1.00 27.94 932 VAL A O 1
ATOM 6639 N N . ASP A 1 933 ? 62.014 23.398 16.003 1.00 27.81 933 ASP A N 1
ATOM 6640 C CA . ASP A 1 933 ? 62.294 23.063 14.599 1.00 27.81 933 ASP A CA 1
ATOM 6641 C C . ASP A 1 933 ? 63.684 23.600 14.173 1.00 27.81 933 ASP A C 1
ATOM 6643 O O . ASP A 1 933 ? 63.911 24.814 14.266 1.00 27.81 933 ASP A O 1
ATOM 6647 N N . PRO A 1 934 ? 64.634 22.746 13.732 1.00 32.44 934 PRO A N 1
ATOM 6648 C CA . PRO A 1 934 ? 65.920 23.190 13.194 1.00 32.44 934 PRO A CA 1
ATOM 6649 C C . PRO A 1 934 ? 65.859 23.689 11.739 1.00 32.44 934 PRO A C 1
ATOM 6651 O O . PRO A 1 934 ? 66.705 24.501 11.352 1.00 32.44 934 PRO A O 1
ATOM 6654 N N . ASP A 1 935 ? 64.901 23.222 10.930 1.00 31.69 935 ASP A N 1
ATOM 6655 C CA . ASP A 1 935 ? 64.896 23.375 9.470 1.00 31.69 935 ASP A CA 1
ATOM 6656 C C . ASP A 1 935 ? 63.853 24.391 8.984 1.00 31.69 935 ASP A C 1
ATOM 6658 O O . ASP A 1 935 ? 62.879 24.118 8.281 1.00 31.69 935 ASP A O 1
ATOM 6662 N N . SER A 1 936 ? 64.181 25.649 9.283 1.00 32.38 936 SER A N 1
ATOM 6663 C CA . SER A 1 936 ? 63.534 26.890 8.833 1.00 32.38 936 SER A CA 1
ATOM 6664 C C . SER A 1 936 ? 63.569 27.116 7.295 1.00 32.38 936 SER A C 1
ATOM 6666 O O . SER A 1 936 ? 63.818 28.238 6.840 1.00 32.38 936 SER A O 1
ATOM 6668 N N . GLN A 1 937 ? 63.347 26.087 6.468 1.00 28.47 937 GLN A N 1
ATOM 6669 C CA . GLN A 1 937 ? 63.467 26.140 5.001 1.00 28.47 937 GLN A CA 1
ATOM 6670 C C . GLN A 1 937 ? 62.283 25.572 4.192 1.00 28.47 937 GLN A C 1
ATOM 6672 O O . GLN A 1 937 ? 62.308 25.699 2.970 1.00 28.47 937 GLN A O 1
ATOM 6677 N N . VAL A 1 938 ? 61.197 25.093 4.817 1.00 27.69 938 VAL A N 1
ATOM 6678 C CA . VAL A 1 938 ? 59.919 24.795 4.116 1.00 27.69 938 VAL A CA 1
ATOM 6679 C C . VAL A 1 938 ? 58.802 25.760 4.548 1.00 27.69 938 VAL A C 1
ATOM 6681 O O . VAL A 1 938 ? 57.715 25.380 4.964 1.00 27.69 938 VAL A O 1
ATOM 6684 N N . ARG A 1 939 ? 59.084 27.069 4.472 1.00 33.09 939 ARG A N 1
ATOM 6685 C CA . ARG A 1 939 ? 58.095 28.155 4.665 1.00 33.09 939 ARG A CA 1
ATOM 6686 C C . ARG A 1 939 ? 58.079 29.137 3.490 1.00 33.09 939 ARG A C 1
ATOM 6688 O O . ARG A 1 939 ? 58.122 30.353 3.661 1.00 33.09 939 ARG A O 1
ATOM 6695 N N . ALA A 1 940 ? 58.026 28.585 2.282 1.00 26.34 940 ALA A N 1
ATOM 6696 C CA . ALA A 1 940 ? 57.731 29.307 1.052 1.00 26.34 940 ALA A CA 1
ATOM 6697 C C . ALA A 1 940 ? 57.025 28.361 0.071 1.00 26.34 940 ALA A C 1
ATOM 6699 O O . ALA A 1 940 ? 57.419 27.207 -0.043 1.00 26.34 940 ALA A O 1
ATOM 6700 N N . SER A 1 941 ? 56.052 28.892 -0.677 1.00 25.22 941 SER A N 1
ATOM 6701 C CA . SER A 1 941 ? 55.206 28.175 -1.646 1.00 25.22 941 SER A CA 1
ATOM 6702 C C . SER A 1 941 ? 54.063 27.328 -1.046 1.00 25.22 941 SER A C 1
ATOM 6704 O O . SER A 1 941 ? 54.265 26.187 -0.657 1.00 25.22 941 SER A O 1
ATOM 6706 N N . TRP A 1 942 ? 52.852 27.903 -1.145 1.00 23.34 942 TRP A N 1
ATOM 6707 C CA . TRP A 1 942 ? 51.499 27.297 -1.122 1.00 23.34 942 TRP A CA 1
ATOM 6708 C C . TRP A 1 942 ? 50.694 27.337 0.195 1.00 23.34 942 TRP A C 1
ATOM 6710 O O . TRP A 1 942 ? 51.186 27.035 1.272 1.00 23.34 942 TRP A O 1
ATOM 6720 N N . GLY A 1 943 ? 49.412 27.701 0.039 1.00 24.81 943 GLY A N 1
ATOM 6721 C CA . GLY A 1 943 ? 48.274 27.219 0.833 1.00 24.81 943 GLY A CA 1
ATOM 6722 C C . GLY A 1 943 ? 48.251 27.452 2.346 1.00 24.81 943 GLY A C 1
ATOM 6723 O O . GLY A 1 943 ? 48.301 26.487 3.099 1.00 24.81 943 GLY A O 1
ATOM 6724 N N . SER A 1 944 ? 48.011 28.685 2.805 1.00 25.78 944 SER A N 1
ATOM 6725 C CA . SER A 1 944 ? 47.431 28.884 4.145 1.00 25.78 944 SER A CA 1
ATOM 6726 C C . SER A 1 944 ? 45.950 28.481 4.130 1.00 25.78 944 SER A C 1
ATOM 6728 O O . SER A 1 944 ? 45.103 29.296 3.763 1.00 25.78 944 SER A O 1
ATOM 6730 N N . SER A 1 945 ? 45.620 27.244 4.505 1.00 24.48 945 SER A N 1
ATOM 6731 C CA . SER A 1 945 ? 44.228 26.823 4.717 1.00 24.48 945 SER A CA 1
ATOM 6732 C C . SER A 1 945 ? 43.695 27.425 6.021 1.00 24.48 945 SER A C 1
ATOM 6734 O O . SER A 1 945 ? 44.077 27.002 7.113 1.00 24.48 945 SER A O 1
ATOM 6736 N N . ASN A 1 946 ? 42.844 28.446 5.908 1.00 24.08 946 ASN A N 1
ATOM 6737 C CA . ASN A 1 946 ? 42.183 29.062 7.057 1.00 24.08 946 ASN A CA 1
ATOM 6738 C C . ASN A 1 946 ? 41.189 28.096 7.711 1.00 24.08 946 ASN A C 1
ATOM 6740 O O . ASN A 1 946 ? 40.479 27.370 7.022 1.00 24.08 946 ASN A O 1
ATOM 6744 N N . ALA A 1 947 ? 41.025 28.215 9.027 1.00 30.48 947 ALA A N 1
ATOM 6745 C CA . ALA A 1 947 ? 39.814 27.768 9.701 1.00 30.48 947 ALA A CA 1
ATOM 6746 C C . ALA A 1 947 ? 38.743 28.876 9.631 1.00 30.48 947 ALA A C 1
ATOM 6748 O O . ALA A 1 947 ? 38.650 29.695 10.547 1.00 30.48 947 ALA A O 1
ATOM 6749 N N . ASN A 1 948 ? 37.954 28.930 8.550 1.00 30.92 948 ASN A N 1
ATOM 6750 C CA . ASN A 1 948 ? 36.660 29.625 8.544 1.00 30.92 948 ASN A CA 1
ATOM 6751 C C . ASN A 1 948 ? 35.708 29.160 7.422 1.00 30.92 948 ASN A C 1
ATOM 6753 O O . ASN A 1 948 ? 36.026 29.273 6.246 1.00 30.92 948 ASN A O 1
ATOM 6757 N N . ASN A 1 949 ? 34.491 28.765 7.812 1.00 26.64 949 ASN A N 1
ATOM 6758 C CA . ASN A 1 949 ? 33.294 28.584 6.970 1.00 26.64 949 ASN A CA 1
ATOM 6759 C C . ASN A 1 949 ? 33.352 27.577 5.799 1.00 26.64 949 ASN A C 1
ATOM 6761 O O . ASN A 1 949 ? 32.376 27.458 5.062 1.00 26.64 949 ASN A O 1
ATOM 6765 N N . THR A 1 950 ? 34.443 26.829 5.669 1.00 29.75 950 THR A N 1
ATOM 6766 C CA . THR A 1 950 ? 34.506 25.506 5.035 1.00 29.75 950 THR A CA 1
ATOM 6767 C C . THR A 1 950 ? 35.178 24.540 6.018 1.00 29.75 950 THR A C 1
ATOM 6769 O O . THR A 1 950 ? 35.855 24.981 6.953 1.00 29.75 950 THR A O 1
ATOM 6772 N N . GLY A 1 951 ? 34.909 23.240 5.877 1.00 36.22 951 GLY A N 1
ATOM 6773 C CA . GLY A 1 951 ? 35.140 22.247 6.930 1.00 36.22 951 GLY A CA 1
ATOM 6774 C C . GLY A 1 951 ? 36.567 22.152 7.484 1.00 36.22 951 GLY A C 1
ATOM 6775 O O . GLY A 1 951 ? 37.558 22.416 6.800 1.00 36.22 951 GLY A O 1
ATOM 6776 N N . ARG A 1 952 ? 36.665 21.713 8.749 1.00 39.34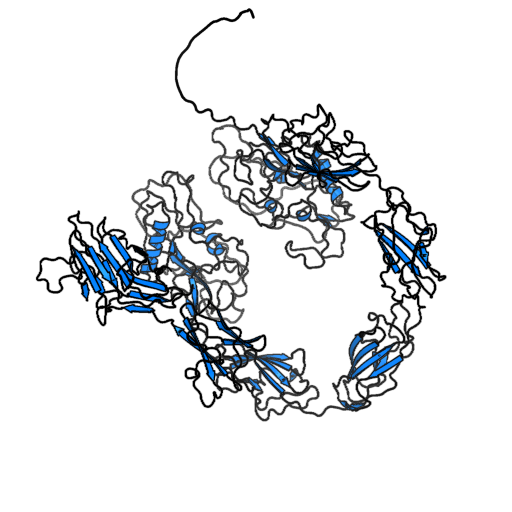 952 ARG A N 1
ATOM 6777 C CA . ARG A 1 952 ? 37.931 21.269 9.356 1.00 39.34 952 ARG A CA 1
ATOM 6778 C C . ARG A 1 952 ? 38.522 20.154 8.496 1.00 39.34 952 ARG A C 1
ATOM 6780 O O . ARG A 1 952 ? 37.941 19.080 8.397 1.00 39.34 952 ARG A O 1
ATOM 6787 N N . VAL A 1 953 ? 39.681 20.409 7.899 1.00 40.03 953 VAL A N 1
ATOM 6788 C CA . VAL A 1 953 ? 40.414 19.387 7.146 1.00 40.03 953 VAL A CA 1
ATOM 6789 C C . VAL A 1 953 ? 41.133 18.470 8.133 1.00 40.03 953 VAL A C 1
ATOM 6791 O O . VAL A 1 953 ? 41.864 18.954 8.998 1.00 40.03 953 VAL A O 1
ATOM 6794 N N . TRP A 1 954 ? 40.932 17.160 7.998 1.00 53.75 954 TRP A N 1
ATOM 6795 C CA . TRP A 1 954 ? 41.658 16.147 8.766 1.00 53.75 954 TRP A CA 1
ATOM 6796 C C . TRP A 1 954 ? 43.164 16.156 8.445 1.00 53.75 954 TRP A C 1
ATOM 6798 O O . TRP A 1 954 ? 43.598 16.740 7.445 1.00 53.75 954 TRP A O 1
ATOM 6808 N N . ASN A 1 955 ? 43.975 15.510 9.291 1.00 52.50 955 ASN A N 1
ATOM 6809 C CA . ASN A 1 955 ? 45.433 15.501 9.142 1.00 52.50 955 ASN A CA 1
ATOM 6810 C C . ASN A 1 955 ? 45.841 14.977 7.748 1.00 52.50 955 ASN A C 1
ATOM 6812 O O . ASN A 1 955 ? 45.429 13.898 7.313 1.00 52.50 955 ASN A O 1
ATOM 6816 N N . ARG A 1 956 ? 46.650 15.776 7.038 1.00 56.38 956 ARG A N 1
ATOM 6817 C CA . ARG A 1 956 ? 47.092 15.515 5.662 1.00 56.38 956 ARG A CA 1
ATOM 6818 C C . ARG A 1 956 ? 48.562 15.121 5.653 1.00 56.38 956 ARG A C 1
ATOM 6820 O O . ARG A 1 956 ? 49.425 15.943 5.958 1.00 56.38 956 ARG A O 1
ATOM 6827 N N . PHE A 1 957 ? 48.834 13.883 5.266 1.00 57.81 957 PHE A N 1
ATOM 6828 C CA . PHE A 1 957 ? 50.164 13.286 5.332 1.00 57.81 957 PHE A CA 1
ATOM 6829 C C . PHE A 1 957 ? 50.930 13.520 4.010 1.00 57.81 957 PHE A C 1
ATOM 6831 O O . PHE A 1 957 ? 50.333 13.746 2.951 1.00 57.81 957 PHE A O 1
ATOM 6838 N N . GLN A 1 958 ? 52.266 13.560 4.074 1.00 56.00 958 GLN A N 1
ATOM 6839 C CA . GLN A 1 958 ? 53.155 13.885 2.951 1.00 56.00 958 GLN A CA 1
ATOM 6840 C C . GLN A 1 958 ? 54.384 12.969 2.937 1.00 56.00 958 GLN A C 1
ATOM 6842 O O . GLN A 1 958 ? 55.328 13.199 3.697 1.00 56.00 958 GLN A O 1
ATOM 6847 N N . SER A 1 959 ? 54.400 12.005 2.007 1.00 48.19 959 SER A N 1
ATOM 6848 C CA . SER A 1 959 ? 55.569 11.155 1.750 1.00 48.19 959 SER A CA 1
ATOM 6849 C C . SER A 1 959 ? 56.846 11.993 1.595 1.00 48.19 959 SER A C 1
ATOM 6851 O O . SER A 1 959 ? 56.863 13.043 0.942 1.00 48.19 959 SER A O 1
ATOM 6853 N N . GLY A 1 960 ? 57.913 11.541 2.256 1.00 50.44 960 GLY A N 1
ATOM 6854 C CA . GLY A 1 960 ? 59.197 12.237 2.346 1.00 50.44 960 GLY A CA 1
ATOM 6855 C C . GLY A 1 960 ? 59.341 13.241 3.499 1.00 50.44 960 GLY A C 1
ATOM 6856 O O . GLY A 1 960 ? 60.424 13.812 3.640 1.00 50.44 960 GLY A O 1
ATOM 6857 N N . VAL A 1 961 ? 58.320 13.452 4.342 1.00 50.75 961 VAL A N 1
ATOM 6858 C CA . VAL A 1 961 ? 58.400 14.338 5.520 1.00 50.75 961 VAL A CA 1
ATOM 6859 C C . VAL A 1 961 ? 58.337 13.527 6.820 1.00 50.75 961 VAL A C 1
ATOM 6861 O O . VAL A 1 961 ? 57.313 12.939 7.146 1.00 50.75 961 VAL A O 1
ATOM 6864 N N . THR A 1 962 ? 59.411 13.545 7.617 1.00 52.59 962 THR A N 1
ATOM 6865 C CA . THR A 1 962 ? 59.482 12.886 8.941 1.00 52.59 962 THR A CA 1
ATOM 6866 C C . THR A 1 962 ? 58.775 13.715 10.021 1.00 52.59 962 THR A C 1
ATOM 6868 O O . THR A 1 962 ? 59.393 14.212 10.966 1.00 52.59 962 THR A O 1
ATOM 6871 N N . SER A 1 963 ? 57.486 13.983 9.814 1.00 55.50 963 SER A N 1
ATOM 6872 C CA . SER A 1 963 ? 56.602 14.572 10.818 1.00 55.50 963 SER A CA 1
ATOM 6873 C C . SER A 1 963 ? 55.800 13.465 11.479 1.00 55.50 963 SER A C 1
ATOM 6875 O O . SER A 1 963 ? 54.908 12.897 10.854 1.00 55.50 963 SER A O 1
ATOM 6877 N N . GLN A 1 964 ? 56.111 13.204 12.747 1.00 62.91 964 GLN A N 1
ATOM 6878 C CA . GLN A 1 964 ? 55.305 12.353 13.609 1.00 62.91 964 GLN A CA 1
ATOM 6879 C C . GLN A 1 964 ? 54.000 13.077 13.954 1.00 62.91 964 GLN A C 1
ATOM 6881 O O . GLN A 1 964 ? 54.022 14.158 14.551 1.00 62.91 964 GLN A O 1
ATOM 6886 N N . LEU A 1 965 ? 52.873 12.494 13.552 1.00 59.81 965 LEU A N 1
ATOM 6887 C CA . LEU A 1 965 ? 51.526 13.024 13.762 1.00 59.81 965 LEU A CA 1
ATOM 6888 C C . LEU A 1 965 ? 50.632 11.940 14.364 1.00 59.81 965 LEU A C 1
ATOM 6890 O O . LEU A 1 965 ? 50.756 10.767 14.025 1.00 59.81 965 LEU A O 1
ATOM 6894 N N . SER A 1 966 ? 49.714 12.328 15.241 1.00 64.69 966 SER A N 1
ATOM 6895 C CA . SER A 1 966 ? 48.606 11.473 15.668 1.00 64.69 966 SER A CA 1
ATOM 6896 C C . SER A 1 966 ? 47.520 11.418 14.587 1.00 64.69 966 SER A C 1
ATOM 6898 O O . SER A 1 966 ? 47.443 12.288 13.706 1.00 64.69 966 SER A O 1
ATOM 6900 N N . VAL A 1 967 ? 46.664 10.399 14.650 1.00 66.38 967 VAL A N 1
ATOM 6901 C CA . VAL A 1 967 ? 45.501 10.252 13.763 1.00 66.38 967 VAL A CA 1
ATOM 6902 C C . VAL A 1 967 ? 44.211 10.242 14.574 1.00 66.38 967 VAL A C 1
ATOM 6904 O O . VAL A 1 967 ? 44.196 9.861 15.742 1.00 66.38 967 VAL A O 1
ATOM 6907 N N . TYR A 1 968 ? 43.122 10.664 13.940 1.00 74.31 968 TYR A N 1
ATOM 6908 C CA . TYR A 1 968 ? 41.778 10.320 14.395 1.00 74.31 968 TYR A CA 1
ATOM 6909 C C . TYR A 1 968 ? 41.373 9.008 13.728 1.00 74.31 968 TYR A C 1
ATOM 6911 O O . TYR A 1 968 ? 41.841 8.728 12.623 1.00 74.31 968 TYR A O 1
ATOM 6919 N N . ALA A 1 969 ? 40.529 8.212 14.370 1.00 79.44 969 ALA A N 1
ATOM 6920 C CA . ALA A 1 969 ? 40.070 6.935 13.839 1.00 79.44 969 ALA A CA 1
ATOM 6921 C C . ALA A 1 969 ? 38.615 6.661 14.223 1.00 79.44 969 ALA A C 1
ATOM 6923 O O . ALA A 1 969 ? 38.134 7.175 15.234 1.00 79.44 969 ALA A O 1
ATOM 6924 N N . ILE A 1 970 ? 37.943 5.847 13.411 1.00 83.19 970 ILE A N 1
ATOM 6925 C CA . ILE A 1 970 ? 36.563 5.396 13.608 1.00 83.19 970 ILE A CA 1
ATOM 6926 C C . ILE A 1 970 ? 36.488 3.875 13.419 1.00 83.19 970 ILE A C 1
ATOM 6928 O O . ILE A 1 970 ? 37.216 3.326 12.586 1.00 83.19 970 ILE A O 1
ATOM 6932 N N . SER A 1 971 ? 35.642 3.208 14.201 1.00 85.31 971 SER A N 1
ATOM 6933 C CA . SER A 1 971 ? 35.340 1.784 14.050 1.00 85.31 971 SER A CA 1
ATOM 6934 C C . SER A 1 971 ? 34.513 1.524 12.789 1.00 85.31 971 SER A C 1
ATOM 6936 O O . SER A 1 971 ? 33.928 2.444 12.199 1.00 85.31 971 SER A O 1
ATOM 6938 N N . ASP A 1 972 ? 34.378 0.253 12.430 1.00 84.44 972 ASP A N 1
ATOM 6939 C CA . ASP A 1 972 ? 33.260 -0.214 11.607 1.00 84.44 972 ASP A CA 1
ATOM 6940 C C . ASP A 1 972 ? 31.907 -0.009 12.321 1.00 84.44 972 ASP A C 1
ATOM 6942 O O . ASP A 1 972 ? 31.851 0.511 13.442 1.00 84.44 972 ASP A O 1
ATOM 6946 N N . VAL A 1 973 ? 30.804 -0.340 11.643 1.00 82.75 973 VAL A N 1
ATOM 6947 C CA . VAL A 1 973 ? 29.463 -0.306 12.247 1.00 82.75 973 VAL A CA 1
ATOM 6948 C C . VAL A 1 973 ? 29.365 -1.416 13.286 1.00 82.75 973 VAL A C 1
ATOM 6950 O O . VAL A 1 973 ? 29.532 -2.581 12.946 1.00 82.75 973 VAL A O 1
ATOM 6953 N N . LEU A 1 974 ? 29.088 -1.026 14.526 1.00 84.31 974 LEU A N 1
ATOM 6954 C CA . LEU A 1 974 ? 28.891 -1.906 15.671 1.00 84.31 974 LEU A CA 1
ATOM 6955 C C . LEU A 1 974 ? 27.398 -2.014 15.976 1.00 84.31 974 LEU A C 1
ATOM 6957 O O . LEU A 1 974 ? 26.651 -1.057 15.751 1.00 84.31 974 LEU A O 1
ATOM 6961 N N . THR A 1 975 ? 26.970 -3.144 16.531 1.00 82.56 975 THR A N 1
ATOM 6962 C CA . THR A 1 975 ? 25.555 -3.388 16.856 1.00 82.56 975 THR A CA 1
ATOM 6963 C C . THR A 1 975 ? 25.333 -3.538 18.365 1.00 82.56 975 THR A C 1
ATOM 6965 O O . THR A 1 975 ? 26.192 -4.027 19.101 1.00 82.56 975 THR A O 1
ATOM 6968 N N . VAL A 1 976 ? 24.176 -3.088 18.845 1.00 79.50 976 VAL A N 1
ATOM 6969 C CA . VAL A 1 976 ? 23.668 -3.358 20.195 1.00 79.50 976 VAL A CA 1
ATOM 6970 C C . VAL A 1 976 ? 23.018 -4.738 20.212 1.00 79.50 976 VAL A C 1
ATOM 6972 O O . VAL A 1 976 ? 22.141 -5.023 19.398 1.00 79.50 976 VAL A O 1
ATOM 6975 N N . SER A 1 977 ? 23.406 -5.586 21.157 1.00 68.12 977 SER A N 1
ATOM 6976 C CA . SER A 1 977 ? 22.762 -6.868 21.435 1.00 68.12 977 SER A CA 1
ATOM 6977 C C . SER A 1 977 ? 22.147 -6.883 22.835 1.00 68.12 977 SER A C 1
ATOM 6979 O O . SER A 1 977 ? 22.489 -6.082 23.707 1.00 68.12 977 SER A O 1
ATOM 6981 N N . SER A 1 978 ? 21.228 -7.814 23.067 1.00 60.69 978 SER A N 1
ATOM 6982 C CA . SER A 1 978 ? 20.832 -8.225 24.411 1.00 60.69 978 SER A CA 1
ATOM 6983 C C . SER A 1 978 ? 21.854 -9.222 24.976 1.00 60.69 978 SER A C 1
ATOM 6985 O O . SER A 1 978 ? 22.323 -10.118 24.276 1.00 60.69 978 SER A O 1
ATOM 6987 N N . ALA A 1 979 ? 22.176 -9.115 26.269 1.00 49.47 979 ALA A N 1
ATOM 6988 C CA . ALA A 1 979 ? 23.015 -10.085 26.989 1.00 49.47 979 ALA A CA 1
ATOM 6989 C C . ALA A 1 979 ? 22.328 -11.448 27.218 1.00 49.47 979 ALA A C 1
ATOM 6991 O O . ALA A 1 979 ? 22.943 -12.382 27.733 1.00 49.47 979 ALA A O 1
ATOM 6992 N N . LEU A 1 980 ? 21.046 -11.547 26.864 1.00 44.41 980 LEU A N 1
ATOM 6993 C CA . LEU A 1 980 ? 20.244 -12.763 26.846 1.00 44.41 980 LEU A CA 1
ATOM 6994 C C . LEU A 1 980 ? 19.783 -13.009 25.400 1.00 44.41 980 LEU A C 1
ATOM 6996 O O . LEU A 1 980 ? 19.469 -12.032 24.713 1.00 44.41 980 LEU A O 1
ATOM 7000 N N . PRO A 1 981 ? 19.723 -14.269 24.929 1.00 50.91 981 PRO A N 1
ATOM 7001 C CA . PRO A 1 981 ? 19.095 -14.578 23.648 1.00 50.91 981 PRO A CA 1
ATOM 7002 C C . PRO A 1 981 ? 17.617 -14.169 23.669 1.00 50.91 981 PRO A C 1
ATOM 7004 O O . PRO A 1 981 ? 17.001 -14.116 24.739 1.00 50.91 981 PRO A O 1
ATOM 7007 N N . ASP A 1 982 ? 17.052 -13.901 22.490 1.00 52.06 982 ASP A N 1
ATOM 7008 C CA . ASP A 1 982 ? 15.617 -13.645 22.354 1.00 52.06 982 ASP A CA 1
ATOM 7009 C C . ASP A 1 982 ? 14.810 -14.788 22.998 1.00 52.06 982 ASP A C 1
ATOM 7011 O O . ASP A 1 982 ? 15.166 -15.960 22.831 1.00 52.06 982 ASP A O 1
ATOM 7015 N N . PRO A 1 983 ? 13.720 -14.494 23.730 1.00 59.78 983 PRO A N 1
ATOM 7016 C CA . PRO A 1 983 ? 12.887 -15.541 24.304 1.00 59.78 983 PRO A CA 1
ATOM 7017 C C . PRO A 1 983 ? 12.323 -16.431 23.190 1.00 59.78 983 PRO A C 1
ATOM 7019 O O . PRO A 1 983 ? 11.898 -15.939 22.146 1.00 59.78 983 PRO A O 1
ATOM 7022 N N . LEU A 1 984 ? 12.302 -17.744 23.419 1.00 70.19 984 LEU A N 1
ATOM 7023 C CA . LEU A 1 984 ? 11.791 -18.722 22.459 1.00 70.19 984 LEU A CA 1
ATOM 7024 C C . LEU A 1 984 ? 10.257 -18.621 22.366 1.00 70.19 984 LEU A C 1
ATOM 7026 O O . LEU A 1 984 ? 9.533 -19.112 23.235 1.00 70.19 984 LEU A O 1
ATOM 7030 N N . VAL A 1 985 ? 9.760 -17.961 21.321 1.00 81.12 985 VAL A N 1
ATOM 7031 C CA . VAL A 1 985 ? 8.335 -17.740 21.048 1.00 81.12 985 VAL A CA 1
ATOM 7032 C C . VAL A 1 985 ? 7.814 -18.859 20.154 1.00 81.12 985 VAL A C 1
ATOM 7034 O O . VAL A 1 985 ? 8.219 -18.970 19.001 1.00 81.12 985 VAL A O 1
ATOM 7037 N N . LEU A 1 986 ? 6.878 -19.667 20.661 1.00 85.69 986 LEU A N 1
ATOM 7038 C CA . LEU A 1 986 ? 6.200 -20.708 19.885 1.00 85.69 986 LEU A CA 1
ATOM 7039 C C . LEU A 1 986 ? 4.805 -20.244 19.441 1.00 85.69 986 LEU A C 1
ATOM 7041 O O . LEU A 1 986 ? 3.865 -20.222 20.237 1.00 85.69 986 LEU A O 1
ATOM 7045 N N . ASN A 1 987 ? 4.656 -19.954 18.152 1.00 88.19 987 ASN A N 1
ATOM 7046 C CA . ASN A 1 987 ? 3.366 -19.744 17.503 1.00 88.19 987 ASN A CA 1
ATOM 7047 C C . ASN A 1 987 ? 2.763 -21.088 17.067 1.00 88.19 987 ASN A C 1
ATOM 7049 O O . ASN A 1 987 ? 3.471 -21.983 16.599 1.00 88.19 987 ASN A O 1
ATOM 7053 N N . ILE A 1 988 ? 1.439 -21.229 17.195 1.00 90.12 988 ILE A N 1
ATOM 7054 C CA . ILE A 1 988 ? 0.692 -22.431 16.793 1.00 90.12 988 ILE A CA 1
ATOM 7055 C C . ILE A 1 988 ? -0.576 -22.005 16.047 1.00 90.12 988 ILE A C 1
ATOM 7057 O O . ILE A 1 988 ? -1.373 -21.231 16.577 1.00 90.12 988 ILE A O 1
ATOM 7061 N N . SER A 1 989 ? -0.797 -22.540 14.846 1.00 88.56 989 SER A N 1
ATOM 7062 C CA . SER A 1 989 ? -1.986 -22.269 14.030 1.00 88.56 989 SER A CA 1
ATOM 7063 C C . SER A 1 989 ? -2.686 -23.563 13.578 1.00 88.56 989 SER A C 1
ATOM 7065 O O . SER A 1 989 ? -2.173 -24.674 13.748 1.00 88.56 989 SER A O 1
ATOM 7067 N N . GLU A 1 990 ? -3.896 -23.435 13.021 1.00 86.50 990 GLU A N 1
ATOM 7068 C CA . GLU A 1 990 ? -4.615 -24.542 12.381 1.00 86.50 990 GLU A CA 1
ATOM 7069 C C . GLU A 1 990 ? -4.852 -24.266 10.896 1.00 86.50 990 GLU A C 1
ATOM 7071 O O . GLU A 1 990 ? -5.503 -23.296 10.511 1.00 86.50 990 GLU A O 1
ATOM 7076 N N . SER A 1 991 ? -4.388 -25.200 10.072 1.00 81.69 991 SER A N 1
ATOM 7077 C CA . SER A 1 991 ? -4.427 -25.144 8.615 1.00 81.69 991 SER A CA 1
ATOM 7078 C C . SER A 1 991 ? -4.777 -26.534 8.089 1.00 81.69 991 SER A C 1
ATOM 7080 O O . SER A 1 991 ? -4.215 -27.539 8.523 1.00 81.69 991 SER A O 1
ATOM 7082 N N . GLY A 1 992 ? -5.789 -26.633 7.222 1.00 75.50 992 GLY A N 1
ATOM 7083 C CA . GLY A 1 992 ? -6.230 -27.903 6.620 1.00 75.50 992 GLY A CA 1
ATOM 7084 C C . GLY A 1 992 ? -6.765 -28.984 7.583 1.00 75.50 992 GLY A C 1
ATOM 7085 O O . GLY A 1 992 ? -7.049 -30.095 7.135 1.00 75.50 992 GLY A O 1
ATOM 7086 N N . GLY A 1 993 ? -6.916 -28.689 8.881 1.00 81.88 993 GLY A N 1
ATOM 7087 C CA . GLY A 1 993 ? -7.205 -29.670 9.943 1.00 81.88 993 GLY A CA 1
ATOM 7088 C C . GLY A 1 993 ? -5.955 -30.275 10.605 1.00 81.88 993 GLY A C 1
ATOM 7089 O O . GLY A 1 993 ? -6.070 -31.132 11.485 1.00 81.88 993 GLY A O 1
ATOM 7090 N N . THR A 1 994 ? -4.769 -29.828 10.194 1.00 89.00 994 THR A N 1
ATOM 7091 C CA . THR A 1 994 ? -3.472 -30.073 10.838 1.00 89.00 994 THR A CA 1
ATOM 7092 C C . THR A 1 994 ? -3.045 -28.878 11.686 1.00 89.00 994 THR A C 1
ATOM 7094 O O . THR A 1 994 ? -3.625 -27.797 11.581 1.00 89.00 994 THR A O 1
ATOM 7097 N N . LEU A 1 995 ? -2.048 -29.082 12.546 1.00 90.12 995 LEU A N 1
ATOM 7098 C CA . LEU A 1 995 ? -1.344 -27.988 13.210 1.00 90.12 995 LEU A CA 1
ATOM 7099 C C . LEU A 1 995 ? -0.144 -27.547 12.367 1.00 90.12 995 LEU A C 1
ATOM 7101 O O . LEU A 1 995 ? 0.535 -28.375 11.750 1.00 90.12 995 LEU A O 1
ATOM 7105 N N . GLU A 1 996 ? 0.112 -26.247 12.383 1.00 92.00 996 GLU A N 1
ATOM 7106 C CA . GLU A 1 996 ? 1.361 -25.639 11.931 1.00 92.00 996 GLU A CA 1
ATOM 7107 C C . GLU A 1 996 ? 1.992 -24.936 13.142 1.00 92.00 996 GLU A C 1
ATOM 7109 O O . GLU A 1 996 ? 1.281 -24.365 13.972 1.00 92.00 996 GLU A O 1
ATOM 7114 N N . PHE A 1 997 ? 3.313 -25.038 13.278 1.00 92.06 997 PHE A N 1
ATOM 7115 C CA . PHE A 1 997 ? 4.091 -24.447 14.369 1.00 92.06 997 PHE A CA 1
ATOM 7116 C C . PHE A 1 997 ? 5.189 -23.575 13.769 1.00 92.06 997 PHE A C 1
ATOM 7118 O O . PHE A 1 997 ? 5.815 -23.978 12.790 1.00 92.06 997 PHE A O 1
ATOM 7125 N N . GLU A 1 998 ? 5.454 -22.424 14.372 1.00 90.06 998 GLU A N 1
ATOM 7126 C CA . GLU A 1 998 ? 6.497 -21.487 13.946 1.00 90.06 998 GLU A CA 1
ATOM 7127 C C . GLU A 1 998 ? 7.187 -20.902 15.180 1.00 90.06 998 GLU A C 1
ATOM 7129 O O . GLU A 1 998 ? 6.517 -20.578 16.160 1.00 90.06 998 GLU A O 1
ATOM 7134 N N . TRP A 1 999 ? 8.512 -20.771 15.151 1.00 90.69 999 TRP A N 1
ATOM 7135 C CA . TRP A 1 999 ? 9.276 -20.133 16.225 1.00 90.69 999 TRP A CA 1
ATOM 7136 C C . TRP A 1 999 ? 10.451 -19.315 15.694 1.00 90.69 999 TRP A C 1
ATOM 7138 O O . TRP A 1 999 ? 10.920 -19.549 14.577 1.00 90.69 999 TRP A O 1
ATOM 7148 N N . ASN A 1 1000 ? 10.932 -18.353 16.484 1.00 78.25 1000 ASN A N 1
ATOM 7149 C CA . ASN A 1 1000 ? 12.238 -17.726 16.277 1.00 78.25 1000 ASN A CA 1
ATOM 7150 C C . ASN A 1 1000 ? 13.339 -18.741 16.608 1.00 78.25 1000 ASN A C 1
ATOM 7152 O O . ASN A 1 1000 ? 13.291 -19.383 17.652 1.00 78.25 1000 ASN A O 1
ATOM 7156 N N . SER A 1 1001 ? 14.316 -18.904 15.719 1.00 76.12 1001 SER A N 1
ATOM 7157 C CA . SER A 1 1001 ? 15.365 -19.919 15.853 1.00 76.12 1001 SER A CA 1
ATOM 7158 C C . SER A 1 1001 ? 16.758 -19.344 15.644 1.00 76.12 1001 SER A C 1
ATOM 7160 O O . SER A 1 1001 ? 16.948 -18.414 14.861 1.00 76.12 1001 SER A O 1
ATOM 7162 N N . LEU A 1 1002 ? 17.745 -19.926 16.317 1.00 65.62 1002 LEU A N 1
ATOM 7163 C CA . LEU A 1 1002 ? 19.136 -19.492 16.283 1.00 65.62 1002 LEU A CA 1
ATOM 7164 C C . LEU A 1 1002 ? 19.983 -20.432 15.401 1.00 65.62 1002 LEU A C 1
ATOM 7166 O O . LEU A 1 1002 ? 19.890 -21.657 15.530 1.00 65.62 1002 LEU A O 1
ATOM 7170 N N . PRO A 1 1003 ? 20.846 -19.901 14.510 1.00 62.69 1003 PRO A N 1
ATOM 7171 C CA . PRO A 1 1003 ? 21.797 -20.717 13.759 1.00 62.69 1003 PRO A CA 1
ATOM 7172 C C . PRO A 1 1003 ? 22.715 -21.518 14.694 1.00 62.69 1003 PRO A C 1
ATOM 7174 O O . PRO A 1 1003 ? 23.350 -20.951 15.579 1.00 62.69 1003 PRO A O 1
ATOM 7177 N N . GLY A 1 1004 ? 22.808 -22.833 14.477 1.00 62.38 1004 GLY A N 1
ATOM 7178 C CA . GLY A 1 1004 ? 23.575 -23.744 15.338 1.00 62.38 1004 GLY A CA 1
ATOM 7179 C C . GLY A 1 1004 ? 22.767 -24.425 16.451 1.00 62.38 1004 GLY A C 1
ATOM 7180 O O . GLY A 1 1004 ? 23.338 -25.234 17.182 1.00 62.38 1004 GLY A O 1
ATOM 7181 N N . MET A 1 1005 ? 21.460 -24.158 16.551 1.00 74.00 1005 MET A N 1
ATOM 7182 C CA . MET A 1 1005 ? 20.551 -24.847 17.474 1.00 74.00 1005 MET A CA 1
ATOM 7183 C C . MET A 1 1005 ? 19.677 -25.908 16.785 1.00 74.00 1005 MET A C 1
ATOM 7185 O O . MET A 1 1005 ? 19.395 -25.842 15.581 1.00 74.00 1005 MET A O 1
ATOM 7189 N N . GLN A 1 1006 ? 19.223 -26.869 17.585 1.00 83.38 1006 GLN A N 1
ATOM 7190 C CA . GLN A 1 1006 ? 18.151 -27.816 17.286 1.00 83.38 1006 GLN A CA 1
ATOM 7191 C C . GLN A 1 1006 ? 17.008 -27.679 18.305 1.00 83.38 1006 GLN A C 1
ATOM 7193 O O . GLN A 1 1006 ? 17.173 -27.056 19.355 1.00 83.38 1006 GLN A O 1
ATOM 7198 N N . TYR A 1 1007 ? 15.844 -28.249 17.988 1.00 88.81 1007 TYR A N 1
ATOM 7199 C CA . TYR A 1 1007 ? 14.617 -28.064 18.758 1.00 88.81 1007 TYR A CA 1
ATOM 7200 C C . TYR A 1 1007 ? 13.823 -29.355 18.955 1.00 88.81 1007 TYR A C 1
ATOM 7202 O O . TYR A 1 1007 ? 13.683 -30.164 18.039 1.00 88.81 1007 TYR A O 1
ATOM 7210 N N . ASP A 1 1008 ? 13.212 -29.474 20.131 1.00 90.38 1008 ASP A N 1
ATOM 7211 C CA . ASP A 1 1008 ? 12.375 -30.605 20.536 1.00 90.38 1008 ASP A CA 1
ATOM 7212 C C . ASP A 1 1008 ? 10.943 -30.125 20.828 1.00 90.38 1008 ASP A C 1
ATOM 7214 O O . ASP A 1 1008 ? 10.718 -29.305 21.726 1.00 90.38 1008 ASP A O 1
ATOM 7218 N N . LEU A 1 1009 ? 9.954 -30.619 20.070 1.00 93.56 1009 LEU A N 1
ATOM 7219 C CA . LEU A 1 1009 ? 8.543 -30.250 20.243 1.00 93.56 1009 LEU A CA 1
ATOM 7220 C C . LEU A 1 1009 ? 7.893 -31.188 21.263 1.00 93.56 1009 LEU A C 1
ATOM 7222 O O . LEU A 1 1009 ? 7.398 -32.261 20.914 1.00 93.56 1009 LEU A O 1
ATOM 7226 N N . LEU A 1 1010 ? 7.864 -30.788 22.530 1.00 93.69 1010 LEU A N 1
ATOM 7227 C CA . LEU A 1 1010 ? 7.335 -31.600 23.626 1.00 93.69 1010 LEU A CA 1
ATOM 7228 C C . LEU A 1 1010 ? 5.824 -31.390 23.818 1.00 93.69 1010 LEU A C 1
ATOM 7230 O O . LEU A 1 1010 ? 5.261 -30.354 23.456 1.00 93.69 1010 LEU A O 1
ATOM 7234 N N . SER A 1 1011 ? 5.132 -32.363 24.425 1.00 93.00 1011 SER A N 1
ATOM 7235 C CA . SER A 1 1011 ? 3.701 -32.217 24.735 1.00 93.00 1011 SER A CA 1
ATOM 7236 C C . SER A 1 1011 ? 3.230 -32.965 25.984 1.00 93.00 1011 SER A C 1
ATOM 7238 O O . SER A 1 1011 ? 3.676 -34.078 26.263 1.00 93.00 1011 SER A O 1
ATOM 7240 N N . SER A 1 1012 ? 2.224 -32.400 26.655 1.00 91.81 1012 SER A N 1
ATOM 7241 C CA . SER A 1 1012 ? 1.502 -33.027 27.769 1.00 91.81 1012 SER A CA 1
ATOM 7242 C C . SER A 1 1012 ? -0.012 -33.061 27.526 1.00 91.81 1012 SER A C 1
ATOM 7244 O O . SER A 1 1012 ? -0.563 -32.290 26.737 1.00 91.81 1012 SER A O 1
ATOM 7246 N N . THR A 1 1013 ? -0.704 -33.970 28.217 1.00 92.25 1013 THR A N 1
ATOM 7247 C CA . THR A 1 1013 ? -2.175 -33.985 28.354 1.00 92.25 1013 THR A CA 1
ATOM 7248 C C . THR A 1 1013 ? -2.651 -33.637 29.771 1.00 92.25 1013 THR A C 1
ATOM 7250 O O . THR A 1 1013 ? -3.856 -33.622 30.010 1.00 92.25 1013 THR A O 1
ATOM 7253 N N . ASP A 1 1014 ? -1.729 -33.424 30.715 1.00 88.88 1014 ASP A N 1
ATOM 7254 C CA . ASP A 1 1014 ? -1.995 -33.187 32.141 1.00 88.88 1014 ASP A CA 1
ATOM 7255 C C . ASP A 1 1014 ? -0.858 -32.334 32.759 1.00 88.88 1014 ASP A C 1
ATOM 7257 O O . ASP A 1 1014 ? -0.033 -32.846 33.521 1.00 88.88 1014 ASP A O 1
ATOM 7261 N N . PRO A 1 1015 ? -0.769 -31.032 32.416 1.00 85.06 1015 PRO A N 1
ATOM 7262 C CA . PRO A 1 1015 ? 0.311 -30.154 32.879 1.00 85.06 1015 PRO A CA 1
ATOM 7263 C C . PRO A 1 1015 ? 0.251 -29.849 34.388 1.00 85.06 1015 PRO A C 1
ATOM 7265 O O . PRO A 1 1015 ? 1.228 -29.359 34.948 1.00 85.06 1015 PRO A O 1
ATOM 7268 N N . GLU A 1 1016 ? -0.861 -30.156 35.073 1.00 82.38 1016 GLU A N 1
ATOM 7269 C CA . GLU A 1 1016 ? -0.928 -30.109 36.542 1.00 82.38 1016 GLU A CA 1
ATOM 7270 C C . GLU A 1 1016 ? -0.149 -31.273 37.181 1.00 82.38 1016 GLU A C 1
ATOM 7272 O O . GLU A 1 1016 ? 0.493 -31.096 38.220 1.00 82.38 1016 GLU A O 1
ATOM 7277 N N . ALA A 1 1017 ? -0.200 -32.467 36.579 1.00 78.50 1017 ALA A N 1
ATOM 7278 C CA . ALA A 1 1017 ? 0.557 -33.634 37.030 1.00 78.50 1017 ALA A CA 1
ATOM 7279 C C . ALA A 1 1017 ? 2.006 -33.647 36.511 1.00 78.50 1017 ALA A C 1
ATOM 7281 O O . ALA A 1 1017 ? 2.907 -34.122 37.207 1.00 78.50 1017 ALA A O 1
ATOM 7282 N N . GLU A 1 1018 ? 2.230 -33.129 35.304 1.00 84.00 1018 GLU A N 1
ATOM 7283 C CA . GLU A 1 1018 ? 3.525 -33.039 34.622 1.00 84.00 1018 GLU A CA 1
ATOM 7284 C C . GLU A 1 1018 ? 4.059 -31.599 34.728 1.00 84.00 1018 GLU A C 1
ATOM 7286 O O . GLU A 1 1018 ? 4.249 -30.903 33.737 1.00 84.00 1018 GLU A O 1
ATOM 7291 N N . ASN A 1 1019 ? 4.277 -31.134 35.963 1.00 79.00 1019 ASN A N 1
ATOM 7292 C CA . ASN A 1 1019 ? 4.495 -29.720 36.313 1.00 79.00 1019 ASN A CA 1
ATOM 7293 C C . ASN A 1 1019 ? 5.834 -29.088 35.850 1.00 79.00 1019 ASN A C 1
ATOM 7295 O O . ASN A 1 1019 ? 6.191 -28.007 36.322 1.00 79.00 1019 ASN A O 1
ATOM 7299 N N . ASP A 1 1020 ? 6.607 -29.782 35.020 1.00 80.31 1020 ASP A N 1
ATOM 7300 C CA . ASP A 1 1020 ? 7.908 -29.359 34.498 1.00 80.31 1020 ASP A CA 1
ATOM 7301 C C . ASP A 1 1020 ? 7.924 -29.617 32.980 1.00 80.31 1020 ASP A C 1
ATOM 7303 O O . ASP A 1 1020 ? 8.067 -30.774 32.567 1.00 80.31 1020 ASP A O 1
ATOM 7307 N N . PRO A 1 1021 ? 7.735 -28.575 32.144 1.00 81.31 1021 PRO A N 1
ATOM 7308 C CA . PRO A 1 1021 ? 7.659 -28.733 30.694 1.00 81.31 1021 PRO A CA 1
ATOM 7309 C C . PRO A 1 1021 ? 8.930 -29.303 30.056 1.00 81.31 1021 PRO A C 1
ATOM 7311 O O . PRO A 1 1021 ? 8.829 -29.971 29.033 1.00 81.31 1021 PRO A O 1
ATOM 7314 N N . SER A 1 1022 ? 10.102 -29.135 30.686 1.00 75.88 1022 SER A N 1
ATOM 7315 C CA . SER A 1 1022 ? 11.369 -29.716 30.205 1.00 75.88 1022 SER A CA 1
ATOM 7316 C C . SER A 1 1022 ? 11.440 -31.244 30.350 1.00 75.88 1022 SER A C 1
ATOM 7318 O O . SER A 1 1022 ? 12.340 -31.887 29.817 1.00 75.88 1022 SER A O 1
ATOM 7320 N N . LEU A 1 1023 ? 10.485 -31.840 31.074 1.00 81.00 1023 LEU A N 1
ATOM 7321 C CA . LEU A 1 1023 ? 10.360 -33.284 31.283 1.00 81.00 1023 LEU A CA 1
ATOM 7322 C C . LEU A 1 1023 ? 9.150 -33.888 30.545 1.00 81.00 1023 LEU A C 1
ATOM 7324 O O . LEU A 1 1023 ? 8.825 -35.062 30.758 1.00 81.00 1023 LEU A O 1
ATOM 7328 N N . TRP A 1 1024 ? 8.466 -33.109 29.699 1.00 91.88 1024 TRP A N 1
ATOM 7329 C CA . TRP A 1 1024 ? 7.417 -33.615 28.812 1.00 91.88 1024 TRP A CA 1
ATOM 7330 C C . TRP A 1 1024 ? 8.017 -34.510 27.722 1.00 91.88 1024 TRP A C 1
ATOM 7332 O O . TRP A 1 1024 ? 9.177 -34.377 27.344 1.00 91.88 1024 TRP A O 1
ATOM 7342 N N . ALA A 1 1025 ? 7.227 -35.448 27.200 1.00 90.12 1025 ALA A N 1
ATOM 7343 C CA . ALA A 1 1025 ? 7.691 -36.310 26.116 1.00 90.12 1025 ALA A CA 1
ATOM 7344 C C . ALA A 1 1025 ? 7.624 -35.576 24.759 1.00 90.12 1025 ALA A C 1
ATOM 7346 O O . ALA A 1 1025 ? 6.616 -34.897 24.508 1.00 90.12 1025 ALA A O 1
ATOM 7347 N N . PRO A 1 1026 ? 8.608 -35.778 23.858 1.00 93.25 1026 PRO A N 1
ATOM 7348 C CA . PRO A 1 1026 ? 8.522 -35.346 22.467 1.00 93.25 1026 PRO A CA 1
ATOM 7349 C C . PRO A 1 1026 ? 7.211 -35.792 21.819 1.00 93.25 1026 PRO A C 1
ATOM 7351 O O . PRO A 1 1026 ? 6.724 -36.913 22.028 1.00 93.25 1026 PRO A O 1
ATOM 7354 N N . TYR A 1 1027 ? 6.590 -34.891 21.063 1.00 93.56 1027 TYR A N 1
ATOM 7355 C CA . TYR A 1 1027 ? 5.300 -35.147 20.451 1.00 93.56 1027 TYR A CA 1
ATOM 7356 C C . TYR A 1 1027 ? 5.439 -36.219 19.374 1.00 93.56 1027 TYR A C 1
ATOM 7358 O O . TYR A 1 1027 ? 6.311 -36.158 18.510 1.00 93.56 1027 TYR A O 1
ATOM 7366 N N . ASN A 1 1028 ? 4.540 -37.200 19.412 1.00 90.81 1028 ASN A N 1
ATOM 7367 C CA . ASN A 1 1028 ? 4.428 -38.225 18.389 1.00 90.81 1028 ASN A CA 1
ATOM 7368 C C . ASN A 1 1028 ? 3.007 -38.205 17.821 1.00 90.81 1028 ASN A C 1
ATOM 7370 O O . ASN A 1 1028 ? 2.032 -38.455 18.538 1.00 90.81 1028 ASN A O 1
ATOM 7374 N N . ASP A 1 1029 ? 2.896 -37.911 16.528 1.00 89.00 1029 ASP A N 1
ATOM 7375 C CA . ASP A 1 1029 ? 1.625 -37.752 15.812 1.00 89.00 1029 ASP A CA 1
ATOM 7376 C C . ASP A 1 1029 ? 1.086 -39.088 15.253 1.00 89.00 1029 ASP A C 1
ATOM 7378 O O . ASP A 1 1029 ? 0.140 -39.122 14.468 1.00 89.00 1029 ASP A O 1
ATOM 7382 N N . GLY A 1 1030 ? 1.701 -40.213 15.632 1.00 82.31 1030 GLY A N 1
ATOM 7383 C CA . GLY A 1 1030 ? 1.429 -41.537 15.073 1.00 82.31 1030 GLY A CA 1
ATOM 7384 C C . GLY A 1 1030 ? 2.110 -41.820 13.727 1.00 82.31 1030 GLY A C 1
ATOM 7385 O O . GLY A 1 1030 ? 2.058 -42.967 13.274 1.00 82.31 1030 GLY A O 1
ATOM 7386 N N . THR A 1 1031 ? 2.769 -40.828 13.120 1.00 82.56 1031 THR A N 1
ATOM 7387 C CA . THR A 1 1031 ? 3.574 -40.941 11.894 1.00 82.56 1031 THR A CA 1
ATOM 7388 C C . THR A 1 1031 ? 5.066 -40.842 12.216 1.00 82.56 1031 THR A C 1
ATOM 7390 O O . THR A 1 1031 ? 5.839 -41.704 11.793 1.00 82.56 1031 THR A O 1
ATOM 7393 N N . MET A 1 1032 ? 5.457 -39.829 12.992 1.00 84.50 1032 MET A N 1
ATOM 7394 C CA . MET A 1 1032 ? 6.824 -39.551 13.440 1.00 84.50 1032 MET A CA 1
ATOM 7395 C C . MET A 1 1032 ? 6.848 -38.998 14.873 1.00 84.50 1032 MET A C 1
ATOM 7397 O O . MET A 1 1032 ? 5.808 -38.640 15.428 1.00 84.50 1032 MET A O 1
ATOM 7401 N N . THR A 1 1033 ? 8.039 -38.954 15.469 1.00 90.31 1033 THR A N 1
ATOM 7402 C CA . THR A 1 1033 ? 8.331 -38.125 16.648 1.00 90.31 1033 THR A CA 1
ATOM 7403 C C . THR A 1 1033 ? 8.947 -36.809 16.169 1.00 90.31 1033 THR A C 1
ATOM 7405 O O . THR A 1 1033 ? 9.632 -36.802 15.147 1.00 90.31 1033 THR A O 1
ATOM 7408 N N . TYR A 1 1034 ? 8.683 -35.715 16.879 1.00 90.94 1034 TYR A N 1
ATOM 7409 C CA . TYR A 1 1034 ? 9.232 -34.387 16.605 1.00 90.94 1034 TYR A CA 1
ATOM 7410 C C . TYR A 1 1034 ? 10.356 -34.071 17.602 1.00 90.94 1034 TYR A C 1
ATOM 7412 O O . TYR A 1 1034 ? 10.151 -33.347 18.576 1.00 90.94 1034 TYR A O 1
ATOM 7420 N N . GLU A 1 1035 ? 11.507 -34.689 17.342 1.00 89.19 1035 GLU A N 1
ATOM 7421 C CA . GLU A 1 1035 ? 12.766 -34.624 18.099 1.00 89.19 1035 GLU A CA 1
ATOM 7422 C C . GLU A 1 1035 ? 13.928 -34.253 17.142 1.00 89.19 1035 GLU A C 1
ATOM 7424 O O . GLU A 1 1035 ? 13.803 -34.492 15.934 1.00 89.19 1035 GLU A O 1
ATOM 7429 N N . ASP A 1 1036 ? 15.015 -33.658 17.650 1.00 82.94 1036 ASP A N 1
ATOM 7430 C CA . ASP A 1 1036 ? 16.224 -33.251 16.891 1.00 82.94 1036 ASP A CA 1
ATOM 7431 C C . ASP A 1 1036 ? 15.949 -32.332 15.661 1.00 82.94 1036 ASP A C 1
ATOM 7433 O O . ASP A 1 1036 ? 16.530 -32.499 14.582 1.00 82.94 1036 ASP A O 1
ATOM 7437 N N . ILE A 1 1037 ? 15.034 -31.356 15.764 1.00 85.06 1037 ILE A N 1
ATOM 7438 C CA . ILE A 1 1037 ? 14.627 -30.503 14.625 1.00 85.06 1037 ILE A CA 1
ATOM 7439 C C . ILE A 1 1037 ? 15.667 -29.389 14.378 1.00 85.06 1037 ILE A C 1
ATOM 7441 O O . ILE A 1 1037 ? 15.785 -28.496 15.214 1.00 85.06 1037 ILE A O 1
ATOM 7445 N N . PRO A 1 1038 ? 16.385 -29.347 13.240 1.00 77.62 1038 PRO A N 1
ATOM 7446 C CA . PRO A 1 1038 ? 17.398 -28.318 12.994 1.00 77.62 1038 PRO A CA 1
ATOM 7447 C C . PRO A 1 1038 ? 16.778 -26.947 12.682 1.00 77.62 1038 PRO A C 1
ATOM 7449 O O . PRO A 1 1038 ? 15.759 -26.867 11.990 1.00 77.62 1038 PRO A O 1
ATOM 7452 N N . ALA A 1 1039 ? 17.438 -25.866 13.109 1.00 77.44 1039 ALA A N 1
ATOM 7453 C CA . ALA A 1 1039 ? 17.078 -24.505 12.708 1.00 77.44 1039 ALA A CA 1
ATOM 7454 C C . ALA A 1 1039 ? 17.103 -24.326 11.173 1.00 77.44 1039 ALA A C 1
ATOM 7456 O O . ALA A 1 1039 ? 18.088 -24.677 10.520 1.00 77.44 1039 ALA A O 1
ATOM 7457 N N . SER A 1 1040 ? 16.062 -23.719 10.590 1.00 67.06 1040 SER A N 1
ATOM 7458 C CA . SER A 1 1040 ? 16.006 -23.372 9.155 1.00 67.06 1040 SER A CA 1
ATOM 7459 C C . SER A 1 1040 ? 16.360 -21.913 8.831 1.00 67.06 1040 SER A C 1
ATOM 7461 O O . SER A 1 1040 ? 16.245 -21.492 7.681 1.00 67.06 1040 SER A O 1
ATOM 7463 N N . GLY A 1 1041 ? 16.785 -21.134 9.826 1.00 65.19 1041 GLY A N 1
ATOM 7464 C CA . GLY A 1 1041 ? 17.135 -19.719 9.695 1.00 65.19 1041 GLY A CA 1
ATOM 7465 C C . GLY A 1 1041 ? 16.922 -18.976 11.013 1.00 65.19 1041 GLY A C 1
ATOM 7466 O O . GLY A 1 1041 ? 17.004 -19.583 12.079 1.00 65.19 1041 GLY A O 1
ATOM 7467 N N . THR A 1 1042 ? 16.587 -17.685 10.935 1.00 68.56 1042 THR A N 1
ATOM 7468 C CA . THR A 1 1042 ? 16.104 -16.885 12.081 1.00 68.56 1042 THR A CA 1
ATOM 7469 C C . THR A 1 1042 ? 14.691 -17.272 12.537 1.00 68.56 1042 THR A C 1
ATOM 7471 O O . THR A 1 1042 ? 14.248 -16.866 13.608 1.00 68.56 1042 THR A O 1
ATOM 7474 N N . SER A 1 1043 ? 13.981 -18.072 11.740 1.00 80.50 1043 SER A N 1
ATOM 7475 C CA . SER A 1 1043 ? 12.743 -18.742 12.126 1.00 80.50 1043 SER A CA 1
ATOM 7476 C C . SER A 1 1043 ? 12.692 -20.158 11.548 1.00 80.50 1043 SER A C 1
ATOM 7478 O O . SER A 1 1043 ? 13.305 -20.450 10.511 1.00 80.50 1043 SER A O 1
ATOM 7480 N N . THR A 1 1044 ? 11.974 -21.042 12.241 1.00 81.19 1044 THR A N 1
ATOM 7481 C CA . THR A 1 1044 ? 11.751 -22.434 11.850 1.00 81.19 1044 THR A CA 1
ATOM 7482 C C . THR A 1 1044 ? 10.269 -22.783 11.909 1.00 81.19 1044 THR A C 1
ATOM 7484 O O . THR A 1 1044 ? 9.560 -22.374 12.827 1.00 81.19 1044 THR A O 1
ATOM 7487 N N . THR A 1 1045 ? 9.795 -23.534 10.908 1.00 88.19 1045 THR A N 1
ATOM 7488 C CA . THR A 1 1045 ? 8.372 -23.851 10.716 1.00 88.19 1045 THR A CA 1
ATOM 7489 C C . THR A 1 1045 ? 8.148 -25.354 10.537 1.00 88.19 1045 THR A C 1
ATOM 7491 O O . THR A 1 1045 ? 8.734 -25.978 9.651 1.00 88.19 1045 THR A O 1
ATOM 7494 N N . LEU A 1 1046 ? 7.230 -25.938 11.311 1.00 87.38 1046 LEU A N 1
ATOM 7495 C CA . LEU A 1 1046 ? 6.696 -27.286 11.090 1.00 87.38 1046 LEU A CA 1
ATOM 7496 C C . LEU A 1 1046 ? 5.290 -27.194 10.503 1.00 87.38 1046 LEU A C 1
ATOM 7498 O O . LEU A 1 1046 ? 4.420 -26.531 11.062 1.00 87.38 1046 LEU A O 1
ATOM 7502 N N . THR A 1 1047 ? 5.031 -27.920 9.417 1.00 89.25 1047 THR A N 1
ATOM 7503 C CA . THR A 1 1047 ? 3.719 -27.938 8.752 1.00 89.25 1047 THR A CA 1
ATOM 7504 C C . THR A 1 1047 ? 3.125 -29.343 8.687 1.00 89.25 1047 THR A C 1
ATOM 7506 O O . THR A 1 1047 ? 3.841 -30.346 8.683 1.00 89.25 1047 THR A O 1
ATOM 7509 N N . GLY A 1 1048 ? 1.792 -29.432 8.640 1.00 85.81 1048 GLY A N 1
ATOM 7510 C CA . GLY A 1 1048 ? 1.078 -30.699 8.443 1.00 85.81 1048 GLY A CA 1
ATOM 7511 C C . GLY A 1 1048 ? 1.063 -31.650 9.649 1.00 85.81 1048 GLY A C 1
ATOM 7512 O O . GLY A 1 1048 ? 0.751 -32.833 9.483 1.00 85.81 1048 GLY A O 1
ATOM 7513 N N . VAL A 1 1049 ? 1.374 -31.163 10.854 1.00 89.62 1049 VAL A N 1
ATOM 7514 C CA . VAL A 1 1049 ? 1.461 -31.977 12.076 1.00 89.62 1049 VAL A CA 1
ATOM 7515 C C . VAL A 1 1049 ? 0.076 -32.532 12.439 1.00 89.62 1049 VAL A C 1
ATOM 7517 O O . VAL A 1 1049 ? -0.896 -31.780 12.579 1.00 89.62 1049 VAL A O 1
ATOM 7520 N N . GLN A 1 1050 ? -0.055 -33.858 12.574 1.00 90.12 1050 GLN A N 1
ATOM 7521 C CA . GLN A 1 1050 ? -1.362 -34.487 12.801 1.00 90.12 1050 GLN A CA 1
ATOM 7522 C C . GLN A 1 1050 ? -1.845 -34.298 14.247 1.00 90.12 1050 GLN A C 1
ATOM 7524 O O . GLN A 1 1050 ? -1.079 -34.408 15.203 1.00 90.12 1050 GLN A O 1
ATOM 7529 N N . LYS A 1 1051 ? -3.151 -34.068 14.428 1.00 87.31 1051 LYS A N 1
ATOM 7530 C CA . LYS A 1 1051 ? -3.792 -33.920 15.747 1.00 87.31 1051 LYS A CA 1
ATOM 7531 C C . LYS A 1 1051 ? -4.141 -35.286 16.352 1.00 87.31 1051 LYS A C 1
ATOM 7533 O O . LYS A 1 1051 ? -5.105 -35.918 15.918 1.00 87.31 1051 LYS A O 1
ATOM 7538 N N . VAL A 1 1052 ? -3.401 -35.741 17.372 1.00 81.00 1052 VAL A N 1
ATOM 7539 C CA . VAL A 1 1052 ? -3.582 -37.081 17.967 1.00 81.00 1052 VAL A CA 1
ATOM 7540 C C . VAL A 1 1052 ? -3.763 -37.068 19.488 1.00 81.00 1052 VAL A C 1
ATOM 7542 O O . VAL A 1 1052 ? -2.828 -36.856 20.265 1.00 81.00 1052 VAL A O 1
ATOM 7545 N N . GLY A 1 1053 ? -4.975 -37.436 19.914 1.00 77.56 1053 GLY A N 1
ATOM 7546 C CA . GLY A 1 1053 ? -5.318 -37.714 21.310 1.00 77.56 1053 GLY A CA 1
ATOM 7547 C C . GLY A 1 1053 ? -6.491 -36.874 21.833 1.00 77.56 1053 GLY A C 1
ATOM 7548 O O . GLY A 1 1053 ? -7.356 -36.479 21.049 1.00 77.56 1053 GLY A O 1
ATOM 7549 N N . PRO A 1 1054 ? -6.568 -36.655 23.160 1.00 84.50 1054 PRO A N 1
ATOM 7550 C CA . PRO A 1 1054 ? -7.403 -35.613 23.756 1.00 84.50 1054 PRO A CA 1
ATOM 7551 C C . PRO A 1 1054 ? -6.765 -34.224 23.530 1.00 84.50 1054 PRO A C 1
ATOM 7553 O O . PRO A 1 1054 ? -5.829 -34.088 22.744 1.00 84.50 1054 PRO A O 1
ATOM 7556 N N . VAL A 1 1055 ? -7.255 -33.198 24.235 1.00 86.19 1055 VAL A N 1
ATOM 7557 C CA . VAL A 1 1055 ? -6.572 -31.894 24.328 1.00 86.19 1055 VAL A CA 1
ATOM 7558 C C . VAL A 1 1055 ? -5.123 -32.100 24.784 1.00 86.19 1055 VAL A C 1
ATOM 7560 O O . VAL A 1 1055 ? -4.860 -32.914 25.673 1.00 86.19 1055 VAL A O 1
ATOM 7563 N N . ARG A 1 1056 ? -4.202 -31.367 24.155 1.00 88.62 1056 ARG A N 1
ATOM 7564 C CA . ARG A 1 1056 ? -2.771 -31.347 24.457 1.00 88.62 1056 ARG A CA 1
ATOM 7565 C C . ARG A 1 1056 ? -2.293 -29.918 24.633 1.00 88.62 1056 ARG A C 1
ATOM 7567 O O . ARG A 1 1056 ? -2.809 -29.012 23.984 1.00 88.62 1056 ARG A O 1
ATOM 7574 N N . PHE A 1 1057 ? -1.270 -29.779 25.457 1.00 90.75 1057 PHE A N 1
ATOM 7575 C CA . PHE A 1 1057 ? -0.443 -28.591 25.587 1.00 90.75 1057 PHE A CA 1
ATOM 7576 C C . PHE A 1 1057 ? 0.915 -28.903 24.959 1.00 90.75 1057 PHE A C 1
ATOM 7578 O O . PHE A 1 1057 ? 1.370 -30.049 25.026 1.00 90.75 1057 PHE A O 1
ATOM 7585 N N . PHE A 1 1058 ? 1.533 -27.906 24.337 1.00 91.88 1058 PHE A N 1
ATOM 7586 C CA . PHE A 1 1058 ? 2.817 -28.028 23.651 1.00 91.88 1058 PHE A CA 1
ATOM 7587 C C . PHE A 1 1058 ? 3.817 -27.052 24.264 1.00 91.88 1058 PHE A C 1
ATOM 7589 O O . PHE A 1 1058 ? 3.429 -25.979 24.718 1.00 91.88 1058 PHE A O 1
ATOM 7596 N N . THR A 1 1059 ? 5.089 -27.432 24.263 1.00 91.06 1059 THR A N 1
ATOM 7597 C CA . THR A 1 1059 ? 6.216 -26.528 24.509 1.00 91.06 1059 THR A CA 1
ATOM 7598 C C . THR A 1 1059 ? 7.324 -26.872 23.526 1.00 91.06 1059 THR A C 1
ATOM 7600 O O . THR A 1 1059 ? 7.365 -27.983 22.997 1.00 91.06 1059 THR A O 1
ATOM 7603 N N . LEU A 1 1060 ? 8.231 -25.932 23.305 1.00 90.62 1060 LEU A N 1
ATOM 7604 C CA . LEU A 1 1060 ? 9.465 -26.164 22.572 1.00 90.62 1060 LEU A CA 1
ATOM 7605 C C . LEU A 1 1060 ? 10.636 -26.192 23.562 1.00 90.62 1060 LEU A C 1
ATOM 7607 O O . LEU A 1 1060 ? 10.592 -25.499 24.580 1.00 90.62 1060 LEU A O 1
ATOM 7611 N N . THR A 1 1061 ? 11.661 -26.985 23.267 1.00 87.25 1061 THR A N 1
ATOM 7612 C CA . THR A 1 1061 ? 12.977 -26.926 23.924 1.00 87.25 1061 THR A CA 1
ATOM 7613 C C . THR A 1 1061 ? 14.019 -26.574 22.871 1.00 87.25 1061 THR A C 1
ATOM 7615 O O . THR A 1 1061 ? 13.921 -27.069 21.752 1.00 87.25 1061 THR A O 1
ATOM 7618 N N . GLU A 1 1062 ? 14.982 -25.718 23.213 1.00 84.50 1062 GLU A N 1
ATOM 7619 C CA . GLU A 1 1062 ? 16.145 -25.384 22.381 1.00 84.50 1062 GLU A CA 1
ATOM 7620 C C . GLU A 1 1062 ? 17.390 -26.097 22.920 1.00 84.50 1062 GLU A C 1
ATOM 7622 O O . GLU A 1 1062 ? 17.631 -26.100 24.130 1.00 84.50 1062 GLU A O 1
ATOM 7627 N N . GLU A 1 1063 ? 18.191 -26.670 22.025 1.00 74.81 1063 GLU A N 1
ATOM 7628 C CA . GLU A 1 1063 ? 19.468 -27.309 22.339 1.00 74.81 1063 GLU A CA 1
ATOM 7629 C C . GLU A 1 1063 ? 20.557 -26.874 21.348 1.00 74.81 1063 GLU A C 1
ATOM 7631 O O . GLU A 1 1063 ? 20.290 -26.647 20.170 1.00 74.81 1063 GLU A O 1
ATOM 7636 N N . VAL A 1 1064 ? 21.813 -26.814 21.797 1.00 67.94 1064 VAL A N 1
ATOM 7637 C CA . VAL A 1 1064 ? 22.966 -26.606 20.904 1.00 67.94 1064 VAL A CA 1
ATOM 7638 C C . VAL A 1 1064 ? 23.210 -27.882 20.101 1.00 67.94 1064 VAL A C 1
ATOM 7640 O O . VAL A 1 1064 ? 23.312 -28.952 20.700 1.00 67.94 1064 VAL A O 1
ATOM 7643 N N . ILE A 1 1065 ? 23.367 -27.781 18.774 1.00 68.44 1065 ILE A N 1
ATOM 7644 C CA . ILE A 1 1065 ? 23.733 -28.933 17.933 1.00 68.44 1065 ILE A CA 1
ATOM 7645 C C . ILE A 1 1065 ? 25.095 -29.478 18.406 1.00 68.44 1065 ILE A C 1
ATOM 7647 O O . ILE A 1 1065 ? 26.092 -28.751 18.330 1.00 68.44 1065 ILE A O 1
ATOM 7651 N N . PRO A 1 1066 ? 25.190 -30.738 18.877 1.00 70.00 1066 PRO A N 1
ATOM 7652 C CA . PRO A 1 1066 ? 26.451 -31.275 19.378 1.00 70.00 1066 PRO A CA 1
ATOM 7653 C C . PRO A 1 1066 ? 27.519 -31.391 18.274 1.00 70.00 1066 PRO A C 1
ATOM 7655 O O . PRO A 1 1066 ? 27.186 -31.733 17.134 1.00 70.00 1066 PRO A O 1
ATOM 7658 N N . PRO A 1 1067 ? 28.815 -31.194 18.587 1.00 78.69 1067 PRO A N 1
ATOM 7659 C CA . PRO A 1 1067 ? 29.896 -31.536 17.670 1.00 78.69 1067 PRO A CA 1
ATOM 7660 C C . PRO A 1 1067 ? 29.817 -33.006 17.231 1.00 78.69 1067 PRO A C 1
ATOM 7662 O O . PRO A 1 1067 ? 29.663 -33.913 18.050 1.00 78.69 1067 PRO A O 1
ATOM 7665 N N . ILE A 1 1068 ? 29.981 -33.254 15.930 1.00 86.81 1068 ILE A N 1
ATOM 7666 C CA . ILE A 1 1068 ? 30.092 -34.607 15.358 1.00 86.81 1068 ILE A CA 1
ATOM 7667 C C . ILE A 1 1068 ? 31.395 -35.270 15.844 1.00 86.81 1068 ILE A C 1
ATOM 7669 O O . ILE A 1 1068 ? 31.472 -36.490 16.008 1.00 86.81 1068 ILE A O 1
ATOM 7673 N N . PHE A 1 1069 ? 32.429 -34.458 16.071 1.00 91.50 1069 PHE A N 1
ATOM 7674 C CA . PHE A 1 1069 ? 33.694 -34.854 16.678 1.00 91.50 1069 PHE A CA 1
ATOM 7675 C C . PHE A 1 1069 ? 34.311 -33.672 17.436 1.00 91.50 1069 PHE A C 1
ATOM 7677 O O . PHE A 1 1069 ? 34.168 -32.531 17.005 1.00 91.50 1069 PHE A O 1
ATOM 7684 N N . GLU A 1 1070 ? 35.032 -33.948 18.520 1.00 90.12 1070 GLU A N 1
ATOM 7685 C CA . GLU A 1 1070 ? 35.762 -32.958 19.318 1.00 90.12 1070 GLU A CA 1
ATOM 7686 C C . GLU A 1 1070 ? 36.966 -33.634 19.996 1.00 90.12 1070 GLU A C 1
ATOM 7688 O O . GLU A 1 1070 ? 36.867 -34.783 20.441 1.00 90.12 1070 GLU A O 1
ATOM 7693 N N . ALA A 1 1071 ? 38.108 -32.945 20.044 1.00 89.38 1071 ALA A N 1
ATOM 7694 C CA . ALA A 1 1071 ? 39.317 -33.365 20.741 1.00 89.38 1071 ALA A CA 1
ATOM 7695 C C . ALA A 1 1071 ? 40.124 -32.142 21.218 1.00 89.38 1071 ALA A C 1
ATOM 7697 O O . ALA A 1 1071 ? 40.756 -31.458 20.415 1.00 89.38 1071 ALA A O 1
ATOM 7698 N N . ASP A 1 1072 ? 40.117 -31.932 22.536 1.00 88.19 1072 ASP A N 1
ATOM 7699 C CA . ASP A 1 1072 ? 40.879 -30.915 23.286 1.00 88.19 1072 ASP A CA 1
ATOM 7700 C C . ASP A 1 1072 ? 42.302 -31.373 23.663 1.00 88.19 1072 ASP A C 1
ATOM 7702 O O . ASP A 1 1072 ? 43.063 -30.635 24.272 1.00 88.19 1072 ASP A O 1
ATOM 7706 N N . PHE A 1 1073 ? 42.636 -32.637 23.386 1.00 93.56 1073 PHE A N 1
ATOM 7707 C CA . PHE A 1 1073 ? 43.914 -33.297 23.685 1.00 93.56 1073 PHE A CA 1
ATOM 7708 C C . PHE A 1 1073 ? 44.379 -33.303 25.160 1.00 93.56 1073 PHE A C 1
ATOM 7710 O O . PHE A 1 1073 ? 45.455 -33.837 25.453 1.00 93.56 1073 PHE A O 1
ATOM 7717 N N . GLU A 1 1074 ? 43.570 -32.812 26.103 1.00 92.06 1074 GLU A N 1
ATOM 7718 C CA . GLU A 1 1074 ? 43.933 -32.671 27.522 1.00 92.06 1074 GLU A CA 1
ATOM 7719 C C . GLU A 1 1074 ? 43.749 -33.962 28.335 1.00 92.06 1074 GLU A C 1
ATOM 7721 O O . GLU A 1 1074 ? 44.493 -34.232 29.286 1.00 92.06 1074 GLU A O 1
ATOM 7726 N N . ALA A 1 1075 ? 42.748 -34.778 27.990 1.00 83.44 1075 ALA A N 1
ATOM 7727 C CA . ALA A 1 1075 ? 42.447 -36.022 28.706 1.00 83.44 1075 ALA A CA 1
ATOM 7728 C C . ALA A 1 1075 ? 43.275 -37.222 28.208 1.00 83.44 1075 ALA A C 1
ATOM 7730 O O . ALA A 1 1075 ? 43.741 -38.042 29.009 1.00 83.44 1075 ALA A O 1
ATOM 7731 N N . ASP A 1 1076 ? 43.441 -37.328 26.888 1.00 87.25 1076 ASP A N 1
ATOM 7732 C CA . ASP A 1 1076 ? 44.317 -38.262 26.178 1.00 87.25 1076 ASP A CA 1
ATOM 7733 C C . ASP A 1 1076 ? 44.620 -37.727 24.762 1.00 87.25 1076 ASP A C 1
ATOM 7735 O O . ASP A 1 1076 ? 44.320 -36.580 24.451 1.00 87.25 1076 ASP A O 1
ATOM 7739 N N . ASN A 1 1077 ? 45.231 -38.531 23.887 1.00 88.19 1077 ASN A N 1
ATOM 7740 C CA . ASN A 1 1077 ? 45.657 -38.094 22.553 1.00 88.19 1077 ASN A CA 1
ATOM 7741 C C . ASN A 1 1077 ? 44.509 -37.943 21.523 1.00 88.19 1077 ASN A C 1
ATOM 7743 O O . ASN A 1 1077 ? 44.757 -37.971 20.313 1.00 88.19 1077 ASN A O 1
ATOM 7747 N N . GLY A 1 1078 ? 43.253 -37.879 21.977 1.00 84.44 1078 GLY A N 1
ATOM 7748 C CA . GLY A 1 1078 ? 42.043 -37.837 21.151 1.00 84.44 1078 GLY A CA 1
ATOM 7749 C C . GLY A 1 1078 ? 41.800 -39.123 20.354 1.00 84.44 1078 GLY A C 1
ATOM 7750 O O . GLY A 1 1078 ? 41.009 -39.132 19.416 1.00 84.44 1078 GLY A O 1
ATOM 7751 N N . GLY A 1 1079 ? 42.536 -40.204 20.640 1.00 91.06 1079 GLY A N 1
ATOM 7752 C CA . GLY A 1 1079 ? 42.564 -41.419 19.820 1.00 91.06 1079 GLY A CA 1
ATOM 7753 C C . GLY A 1 1079 ? 43.236 -41.264 18.446 1.00 91.06 1079 GLY A C 1
ATOM 7754 O O . GLY A 1 1079 ? 43.078 -42.147 17.596 1.00 91.06 1079 GLY A O 1
ATOM 7755 N N . PHE A 1 1080 ? 43.974 -40.173 18.209 1.00 96.31 1080 PHE A N 1
ATOM 7756 C CA . PHE A 1 1080 ? 44.665 -39.911 16.942 1.00 96.31 1080 PHE A CA 1
ATOM 7757 C C . PHE A 1 1080 ? 45.838 -40.884 16.709 1.00 96.31 1080 PHE A C 1
ATOM 7759 O O . PHE A 1 1080 ? 46.359 -41.522 17.632 1.00 96.31 1080 PHE A O 1
ATOM 7766 N N . THR A 1 1081 ? 46.253 -41.022 15.445 1.00 94.88 1081 THR A N 1
ATOM 7767 C CA . THR A 1 1081 ? 47.271 -41.991 14.999 1.00 94.88 1081 THR A CA 1
ATOM 7768 C C . THR A 1 1081 ? 48.278 -41.381 14.024 1.00 94.88 1081 THR A C 1
ATOM 7770 O O . THR A 1 1081 ? 47.910 -40.575 13.175 1.00 94.88 1081 THR A O 1
ATOM 7773 N N . VAL A 1 1082 ? 49.546 -41.793 14.129 1.00 94.94 1082 VAL A N 1
ATOM 7774 C CA . VAL A 1 1082 ? 50.684 -41.235 13.373 1.00 94.94 1082 VAL A CA 1
ATOM 7775 C C . VAL A 1 1082 ? 51.216 -42.248 12.356 1.00 94.94 1082 VAL A C 1
ATOM 7777 O O . VAL A 1 1082 ? 51.278 -43.447 12.644 1.00 94.94 1082 VAL A O 1
ATOM 7780 N N . SER A 1 1083 ? 51.618 -41.782 11.171 1.00 92.75 1083 SER A N 1
ATOM 7781 C CA . SER A 1 1083 ? 52.207 -42.611 10.112 1.00 92.75 1083 SER A CA 1
ATOM 7782 C C . SER A 1 1083 ? 53.302 -41.877 9.325 1.00 92.75 1083 SER A C 1
ATOM 7784 O O . SER A 1 1083 ? 53.060 -41.321 8.252 1.00 92.75 1083 SER A O 1
ATOM 7786 N N . THR A 1 1084 ? 54.536 -41.950 9.820 1.00 90.94 1084 THR A N 1
ATOM 7787 C CA . THR A 1 1084 ? 55.7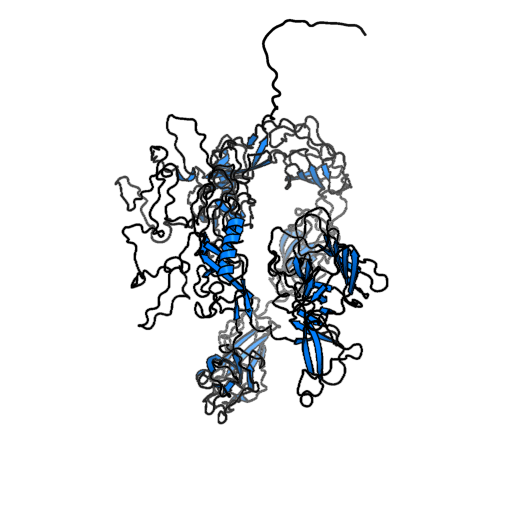23 -41.342 9.197 1.00 90.94 1084 THR A CA 1
ATOM 7788 C C . THR A 1 1084 ? 56.385 -42.252 8.164 1.00 90.94 1084 THR A C 1
ATOM 7790 O O . THR A 1 1084 ? 56.556 -43.455 8.371 1.00 90.94 1084 THR A O 1
ATOM 7793 N N . THR A 1 1085 ? 56.792 -41.667 7.035 1.00 91.62 1085 THR A N 1
ATOM 7794 C CA . THR A 1 1085 ? 57.542 -42.351 5.966 1.00 91.62 1085 THR A CA 1
ATOM 7795 C C . THR A 1 1085 ? 59.053 -42.117 6.079 1.00 91.62 1085 THR A C 1
ATOM 7797 O O . THR A 1 1085 ? 59.842 -43.011 5.763 1.00 91.62 1085 THR A O 1
ATOM 7800 N N . VAL A 1 1086 ? 59.456 -40.922 6.517 1.00 86.19 1086 VAL A N 1
ATOM 7801 C CA . VAL A 1 1086 ? 60.841 -40.478 6.749 1.00 86.19 1086 VAL A CA 1
ATOM 7802 C C . VAL A 1 1086 ? 60.813 -39.221 7.633 1.00 86.19 1086 VAL A C 1
ATOM 7804 O O . VAL A 1 1086 ? 59.824 -38.494 7.596 1.00 86.19 1086 VAL A O 1
ATOM 7807 N N . GLY A 1 1087 ? 61.873 -38.968 8.403 1.00 85.94 1087 GLY A N 1
ATOM 7808 C CA . GLY A 1 1087 ? 61.975 -37.823 9.310 1.00 85.94 1087 GLY A CA 1
ATOM 7809 C C . GLY A 1 1087 ? 61.194 -37.991 10.615 1.00 85.94 1087 GLY A C 1
ATOM 7810 O O . GLY A 1 1087 ? 61.057 -39.116 11.103 1.00 85.94 1087 GLY A O 1
ATOM 7811 N N . THR A 1 1088 ? 60.718 -36.878 11.174 1.00 86.94 1088 THR A N 1
ATOM 7812 C CA . THR A 1 1088 ? 60.115 -36.811 12.517 1.00 86.94 1088 THR A CA 1
ATOM 7813 C C . THR A 1 1088 ? 58.674 -37.338 12.549 1.00 86.94 1088 THR A C 1
ATOM 7815 O O . THR A 1 1088 ? 57.920 -37.200 11.583 1.00 86.94 1088 THR A O 1
ATOM 7818 N N . ASP A 1 1089 ? 58.296 -37.961 13.669 1.00 88.88 1089 ASP A N 1
ATOM 7819 C CA . ASP A 1 1089 ? 56.917 -38.350 13.985 1.00 88.88 1089 ASP A CA 1
ATOM 7820 C C . ASP A 1 1089 ? 56.131 -37.149 14.542 1.00 88.88 1089 ASP A C 1
ATOM 7822 O O . ASP A 1 1089 ? 56.701 -36.313 15.233 1.00 88.88 1089 ASP A O 1
ATOM 7826 N N . TRP A 1 1090 ? 54.812 -37.094 14.320 1.00 92.62 1090 TRP A N 1
ATOM 7827 C CA . TRP A 1 1090 ? 53.947 -36.253 15.158 1.00 92.62 1090 TRP A CA 1
ATOM 7828 C C . TRP A 1 1090 ? 53.955 -36.759 16.614 1.00 92.62 1090 TRP A C 1
ATOM 7830 O O . TRP A 1 1090 ? 53.895 -37.967 16.863 1.00 92.62 1090 TRP A O 1
ATOM 7840 N N . GLU A 1 1091 ? 53.965 -35.838 17.574 1.00 90.00 1091 GLU A N 1
ATOM 7841 C CA . GLU A 1 1091 ? 54.023 -36.086 19.018 1.00 90.00 1091 GLU A CA 1
ATOM 7842 C C . GLU A 1 1091 ? 52.845 -35.414 19.748 1.00 90.00 1091 GLU A C 1
ATOM 7844 O O . GLU A 1 1091 ? 52.352 -34.377 19.308 1.00 90.00 1091 GLU A O 1
ATOM 7849 N N . HIS A 1 1092 ? 52.401 -35.997 20.870 1.00 90.88 1092 HIS A N 1
ATOM 7850 C CA . HIS A 1 1092 ? 51.320 -35.475 21.728 1.00 90.88 1092 HIS A CA 1
ATOM 7851 C C . HIS A 1 1092 ? 51.834 -35.183 23.141 1.00 90.88 1092 HIS A C 1
ATOM 7853 O O . HIS A 1 1092 ? 52.529 -36.019 23.731 1.00 90.88 1092 HIS A O 1
ATOM 7859 N N . GLY A 1 1093 ? 51.479 -34.015 23.680 1.00 86.69 1093 GLY A N 1
ATOM 7860 C CA . GLY A 1 1093 ? 51.898 -33.551 25.002 1.00 86.69 1093 GLY A CA 1
ATOM 7861 C C . GLY A 1 1093 ? 52.120 -32.037 25.068 1.00 86.69 1093 GLY A C 1
ATOM 7862 O O . GLY A 1 1093 ? 51.762 -31.303 24.149 1.00 86.69 1093 GLY A O 1
ATOM 7863 N N . ALA A 1 1094 ? 52.721 -31.572 26.164 1.00 84.50 1094 ALA A N 1
ATOM 7864 C CA . ALA A 1 1094 ? 53.068 -30.164 26.363 1.00 84.50 1094 ALA A CA 1
ATOM 7865 C C . ALA A 1 1094 ? 54.203 -29.711 25.414 1.00 84.50 1094 ALA A C 1
ATOM 7867 O O . ALA A 1 1094 ? 55.254 -30.361 25.415 1.00 84.50 1094 ALA A O 1
ATOM 7868 N N . PRO A 1 1095 ? 54.042 -28.607 24.658 1.00 81.62 1095 PRO A N 1
ATOM 7869 C CA . PRO A 1 1095 ? 55.110 -28.034 23.838 1.00 81.62 1095 PRO A CA 1
ATOM 7870 C C . PRO A 1 1095 ? 56.122 -27.250 24.694 1.00 81.62 1095 PRO A C 1
ATOM 7872 O O . PRO A 1 1095 ? 55.736 -26.539 25.622 1.00 81.62 1095 PRO A O 1
ATOM 7875 N N . ASP A 1 1096 ? 57.419 -27.346 24.381 1.00 70.94 1096 ASP A N 1
ATOM 7876 C CA . ASP A 1 1096 ? 58.482 -26.612 25.090 1.00 70.94 1096 ASP A CA 1
ATOM 7877 C C . ASP A 1 1096 ? 59.538 -26.022 24.129 1.00 70.94 1096 ASP A C 1
ATOM 7879 O O . ASP A 1 1096 ? 60.648 -26.541 23.985 1.00 70.94 1096 ASP A O 1
ATOM 7883 N N . SER A 1 1097 ? 59.220 -24.888 23.488 1.00 64.88 1097 SER A N 1
ATOM 7884 C CA . SER A 1 1097 ? 60.146 -24.148 22.606 1.00 64.88 1097 SER A CA 1
ATOM 7885 C C . SER A 1 1097 ? 61.301 -23.422 23.332 1.00 64.88 1097 SER A C 1
ATOM 7887 O O . SER A 1 1097 ? 62.108 -22.728 22.693 1.00 64.88 1097 SER A O 1
ATOM 7889 N N . ASN A 1 1098 ? 61.376 -23.503 24.671 1.00 55.00 1098 ASN A N 1
ATOM 7890 C CA . ASN A 1 1098 ? 62.054 -22.504 25.505 1.00 55.00 1098 ASN A CA 1
ATOM 7891 C C . ASN A 1 1098 ? 63.569 -22.377 25.259 1.00 55.00 1098 ASN A C 1
ATOM 7893 O O . ASN A 1 1098 ? 64.407 -23.032 25.887 1.00 55.00 1098 ASN A O 1
ATOM 7897 N N . GLY A 1 1099 ? 63.927 -21.383 24.444 1.00 52.94 1099 GLY A N 1
ATOM 7898 C CA . GLY A 1 1099 ? 65.294 -20.888 24.278 1.00 52.94 1099 GLY A CA 1
ATOM 7899 C C . GLY A 1 1099 ? 65.859 -20.973 22.863 1.00 52.94 1099 GLY A C 1
ATOM 7900 O O . GLY A 1 1099 ? 67.045 -20.671 22.703 1.00 52.94 1099 GLY A O 1
ATOM 7901 N N . LEU A 1 1100 ? 65.052 -21.367 21.870 1.00 51.75 1100 LEU A N 1
ATOM 7902 C CA . LEU A 1 1100 ? 65.517 -21.588 20.496 1.00 51.75 1100 LEU A CA 1
ATOM 7903 C C . LEU A 1 1100 ? 64.967 -20.602 19.454 1.00 51.75 1100 LEU A C 1
ATOM 7905 O O . LEU A 1 1100 ? 65.754 -20.153 18.623 1.00 51.75 1100 LEU A O 1
ATOM 7909 N N . GLY A 1 1101 ? 63.707 -20.159 19.545 1.00 50.91 1101 GLY A N 1
ATOM 7910 C CA . GLY A 1 1101 ? 63.234 -19.067 18.681 1.00 50.91 1101 GLY A CA 1
ATOM 7911 C C . GLY A 1 1101 ? 61.736 -18.764 18.701 1.00 50.91 1101 GLY A C 1
ATOM 7912 O O . GLY A 1 1101 ? 61.394 -17.590 18.719 1.00 50.91 1101 GLY A O 1
ATOM 7913 N N . GLY A 1 1102 ? 60.872 -19.784 18.727 1.00 54.09 1102 GLY A N 1
ATOM 7914 C CA . GLY A 1 1102 ? 59.413 -19.616 18.605 1.00 54.09 1102 GLY A CA 1
ATOM 7915 C C . GLY A 1 1102 ? 58.642 -19.487 19.927 1.00 54.09 1102 GLY A C 1
ATOM 7916 O O . GLY A 1 1102 ? 59.155 -19.810 21.002 1.00 54.09 1102 GLY A O 1
ATOM 7917 N N . ALA A 1 1103 ? 57.386 -19.040 19.832 1.00 60.34 1103 ALA A N 1
ATOM 7918 C CA . ALA A 1 1103 ? 56.551 -18.623 20.964 1.00 60.34 1103 ALA A CA 1
ATOM 7919 C C . ALA A 1 1103 ? 55.818 -19.762 21.713 1.00 60.34 1103 ALA A C 1
ATOM 7921 O O . ALA A 1 1103 ? 55.510 -19.609 22.899 1.00 60.34 1103 ALA A O 1
ATOM 7922 N N . VAL A 1 1104 ? 55.567 -20.906 21.060 1.00 74.12 1104 VAL A N 1
ATOM 7923 C CA . VAL A 1 1104 ? 54.744 -22.011 21.597 1.00 74.12 1104 VAL A CA 1
ATOM 7924 C C . VAL A 1 1104 ? 55.378 -22.667 22.839 1.00 74.12 1104 VAL A C 1
ATOM 7926 O O . VAL A 1 1104 ? 56.281 -23.498 22.743 1.00 74.12 1104 VAL A O 1
ATOM 7929 N N . SER A 1 1105 ? 54.878 -22.305 24.023 1.00 76.31 1105 SER A N 1
ATOM 7930 C CA . SER A 1 1105 ? 55.319 -22.840 25.329 1.00 76.31 1105 SER A CA 1
ATOM 7931 C C . SER A 1 1105 ? 54.176 -23.370 26.211 1.00 76.31 1105 SER A C 1
ATOM 7933 O O . SER A 1 1105 ? 54.400 -23.806 27.340 1.00 76.31 1105 SER A O 1
ATOM 7935 N N . GLU A 1 1106 ? 52.963 -23.343 25.667 1.00 83.25 1106 GLU A N 1
ATOM 7936 C CA . GLU A 1 1106 ? 51.722 -23.953 26.143 1.00 83.25 1106 GLU A CA 1
ATOM 7937 C C . GLU A 1 1106 ? 50.842 -24.218 24.901 1.00 83.25 1106 GLU A C 1
ATOM 7939 O O . GLU A 1 1106 ? 51.141 -23.702 23.814 1.00 83.25 1106 GLU A O 1
ATOM 7944 N N . GLY A 1 1107 ? 49.825 -25.076 25.012 1.00 84.50 1107 GLY A N 1
ATOM 7945 C CA . GLY A 1 1107 ? 48.885 -25.311 23.912 1.00 84.50 1107 GLY A CA 1
ATOM 7946 C C . GLY A 1 1107 ? 47.895 -24.148 23.747 1.00 84.50 1107 GLY A C 1
ATOM 7947 O O . GLY A 1 1107 ? 48.057 -23.091 24.372 1.00 84.50 1107 GLY A O 1
ATOM 7948 N N . ASN A 1 1108 ? 46.895 -24.290 22.876 1.00 88.44 1108 ASN A N 1
ATOM 7949 C CA . ASN A 1 1108 ? 46.024 -23.164 22.547 1.00 88.44 1108 ASN A CA 1
ATOM 7950 C C . ASN A 1 1108 ? 45.243 -22.672 23.779 1.00 88.44 1108 ASN A C 1
ATOM 7952 O O . ASN A 1 1108 ? 44.845 -23.440 24.653 1.00 88.44 1108 ASN A O 1
ATOM 7956 N N . GLY A 1 1109 ? 45.091 -21.351 23.902 1.00 84.69 1109 GLY A N 1
ATOM 7957 C CA . GLY A 1 1109 ? 44.465 -20.718 25.070 1.00 84.69 1109 GLY A CA 1
ATOM 7958 C C . GLY A 1 1109 ? 45.151 -20.981 26.425 1.00 84.69 1109 GLY A C 1
ATOM 7959 O O . GLY A 1 1109 ? 44.599 -20.586 27.455 1.00 84.69 1109 GLY A O 1
ATOM 7960 N N . GLY A 1 1110 ? 46.327 -21.622 26.450 1.00 83.12 1110 GLY A N 1
ATOM 7961 C CA . GLY A 1 1110 ? 46.990 -22.092 27.670 1.00 83.12 1110 GLY A CA 1
ATOM 7962 C C . GLY A 1 1110 ? 46.619 -23.523 28.089 1.00 83.12 1110 GLY A C 1
ATOM 7963 O O . GLY A 1 1110 ? 46.718 -23.844 29.279 1.00 83.12 1110 GLY A O 1
ATOM 7964 N N . SER A 1 1111 ? 46.175 -24.376 27.155 1.00 84.94 1111 SER A N 1
ATOM 7965 C CA . SER A 1 1111 ? 46.014 -25.823 27.371 1.00 84.94 1111 SER A CA 1
ATOM 7966 C C . SER A 1 1111 ? 47.357 -26.495 27.717 1.00 84.94 1111 SER A C 1
ATOM 7968 O O . SER A 1 1111 ? 48.446 -25.981 27.427 1.00 84.94 1111 SER A O 1
ATOM 7970 N N . ALA A 1 1112 ? 47.314 -27.643 28.398 1.00 86.38 1112 ALA A N 1
ATOM 7971 C CA . ALA A 1 1112 ? 48.516 -28.339 28.849 1.00 86.38 1112 ALA A CA 1
ATOM 7972 C C . ALA A 1 1112 ? 49.148 -29.255 27.786 1.00 86.38 1112 ALA A C 1
ATOM 7974 O O . ALA A 1 1112 ? 50.300 -29.659 27.967 1.00 86.38 1112 ALA A O 1
ATOM 7975 N N . ASN A 1 1113 ? 48.436 -29.608 26.713 1.00 89.12 1113 ASN A N 1
ATOM 7976 C CA . ASN A 1 1113 ? 48.896 -30.515 25.663 1.00 89.12 1113 ASN A CA 1
ATOM 7977 C C . ASN A 1 1113 ? 48.366 -30.084 24.290 1.00 89.12 1113 ASN A C 1
ATOM 7979 O O . ASN A 1 1113 ? 47.263 -29.574 24.189 1.00 89.12 1113 ASN A O 1
ATOM 7983 N N . CYS A 1 1114 ? 49.112 -30.389 23.232 1.00 91.81 1114 CYS A N 1
ATOM 7984 C CA . CYS A 1 1114 ? 48.650 -30.293 21.844 1.00 91.81 1114 CYS A CA 1
ATOM 7985 C C . CYS A 1 1114 ? 49.249 -31.451 21.017 1.00 91.81 1114 CYS A C 1
ATOM 7987 O O . CYS A 1 1114 ? 49.937 -32.324 21.567 1.00 91.81 1114 CYS A O 1
ATOM 7989 N N . TRP A 1 1115 ? 49.009 -31.475 19.703 1.00 93.88 1115 TRP A N 1
ATOM 7990 C CA . TRP A 1 1115 ? 49.784 -32.293 18.760 1.00 93.88 1115 TRP A CA 1
ATOM 7991 C C . TRP A 1 1115 ? 50.762 -31.421 17.969 1.00 93.88 1115 TRP A C 1
ATOM 7993 O O . TRP A 1 1115 ? 50.379 -30.362 17.484 1.00 93.88 1115 TRP A O 1
ATOM 8003 N N . ALA A 1 1116 ? 51.996 -31.886 17.760 1.00 90.19 1116 ALA A N 1
ATOM 8004 C CA . ALA A 1 1116 ? 52.984 -31.171 16.946 1.00 90.19 1116 ALA A CA 1
ATOM 8005 C C . ALA A 1 1116 ? 53.885 -32.100 16.130 1.00 90.19 1116 ALA A C 1
ATOM 8007 O O . ALA A 1 1116 ? 54.068 -33.260 16.489 1.00 90.19 1116 ALA A O 1
ATOM 8008 N N . THR A 1 1117 ? 54.515 -31.587 15.072 1.00 87.75 1117 THR A N 1
ATOM 8009 C CA . THR A 1 1117 ? 55.569 -32.310 14.331 1.00 87.75 1117 THR A CA 1
ATOM 8010 C C . THR A 1 1117 ? 56.886 -32.459 15.108 1.00 87.75 1117 THR A C 1
ATOM 8012 O O . THR A 1 1117 ? 57.736 -33.245 14.693 1.00 87.75 1117 THR A O 1
ATOM 8015 N N . ASN A 1 1118 ? 57.065 -31.711 16.205 1.00 82.19 1118 ASN A N 1
ATOM 8016 C CA . ASN A 1 1118 ? 58.051 -31.926 17.274 1.00 82.19 1118 ASN A CA 1
ATOM 8017 C C . ASN A 1 1118 ? 57.620 -31.108 18.514 1.00 82.19 1118 ASN A C 1
ATOM 8019 O O . ASN A 1 1118 ? 57.295 -29.928 18.378 1.00 82.19 1118 ASN A O 1
ATOM 8023 N N . LEU A 1 1119 ? 57.605 -31.695 19.718 1.00 75.31 1119 LEU A N 1
ATOM 8024 C CA . LEU A 1 1119 ? 57.239 -30.969 20.954 1.00 75.31 1119 LEU A CA 1
ATOM 8025 C C . LEU A 1 1119 ? 58.438 -30.449 21.771 1.00 75.31 1119 LEU A C 1
ATOM 8027 O O . LEU A 1 1119 ? 58.253 -29.591 22.636 1.00 75.31 1119 LEU A O 1
ATOM 8031 N N . GLY A 1 1120 ? 59.658 -30.924 21.493 1.00 64.12 1120 GLY A N 1
ATOM 8032 C CA . GLY A 1 1120 ? 60.888 -30.542 22.201 1.00 64.12 1120 GLY A CA 1
ATOM 8033 C C . GLY A 1 1120 ? 61.301 -31.483 23.350 1.00 64.12 1120 GLY A C 1
ATOM 8034 O O . GLY A 1 1120 ? 60.483 -32.092 24.039 1.00 64.12 1120 GLY A O 1
ATOM 8035 N N . ASP A 1 1121 ? 62.616 -31.622 23.588 1.00 57.41 1121 ASP A N 1
ATOM 8036 C CA . ASP A 1 1121 ? 63.161 -32.519 24.627 1.00 57.41 1121 ASP A CA 1
ATOM 8037 C C . ASP A 1 1121 ? 63.048 -31.918 26.042 1.00 57.41 1121 ASP A C 1
ATOM 8039 O O . ASP A 1 1121 ? 64.025 -31.412 26.604 1.00 57.41 1121 ASP A O 1
ATOM 8043 N N . VAL A 1 1122 ? 61.882 -32.108 26.668 1.00 49.88 1122 VAL A N 1
ATOM 8044 C CA . VAL A 1 1122 ? 61.573 -31.805 28.087 1.00 49.88 1122 VAL A CA 1
ATOM 8045 C C . VAL A 1 1122 ? 62.583 -32.427 29.086 1.00 49.88 1122 VAL A C 1
ATOM 8047 O O . VAL A 1 1122 ? 62.614 -32.074 30.269 1.00 49.88 1122 VAL A O 1
ATOM 8050 N N . SER A 1 1123 ? 63.450 -33.360 28.660 1.00 47.75 1123 SER A N 1
ATOM 8051 C CA . SER A 1 1123 ? 64.520 -33.940 29.490 1.00 47.75 1123 SER A CA 1
ATOM 8052 C C . SER A 1 1123 ? 65.894 -33.271 29.334 1.00 47.75 1123 SER A C 1
ATOM 8054 O O . SER A 1 1123 ? 66.735 -33.416 30.230 1.00 47.75 1123 SER A O 1
ATOM 8056 N N . GLY A 1 1124 ? 66.144 -32.563 28.227 1.00 47.50 1124 GLY A N 1
ATOM 8057 C CA . GLY A 1 1124 ? 67.423 -31.929 27.899 1.00 47.50 1124 GLY A CA 1
ATOM 8058 C C . GLY A 1 1124 ? 68.620 -32.892 27.873 1.00 47.50 1124 GLY A C 1
ATOM 8059 O O . GLY A 1 1124 ? 69.694 -32.552 28.387 1.00 47.50 1124 GLY A O 1
ATOM 8060 N N . THR A 1 1125 ? 68.453 -34.116 27.351 1.00 44.41 1125 THR A N 1
ATOM 8061 C CA . THR A 1 1125 ? 69.522 -35.140 27.329 1.00 44.41 1125 THR A CA 1
ATOM 8062 C C . THR A 1 1125 ? 69.871 -35.715 25.958 1.00 44.41 1125 THR A C 1
ATOM 8064 O O . THR A 1 1125 ? 70.893 -36.406 25.845 1.00 44.41 1125 THR A O 1
ATOM 8067 N N . THR A 1 1126 ? 69.117 -35.373 24.918 1.00 42.88 1126 THR A N 1
ATOM 8068 C CA . THR A 1 1126 ? 69.464 -35.636 23.514 1.00 42.88 1126 THR A CA 1
ATOM 8069 C C . THR A 1 1126 ? 69.915 -34.354 22.809 1.00 42.88 1126 THR A C 1
ATOM 8071 O O . THR A 1 1126 ? 69.733 -33.255 23.318 1.00 42.88 1126 THR A O 1
ATOM 8074 N N . ALA A 1 1127 ? 70.616 -34.491 21.681 1.00 46.31 1127 ALA A N 1
ATOM 8075 C CA . ALA A 1 1127 ? 71.123 -33.355 20.902 1.00 46.31 1127 ALA A CA 1
ATOM 8076 C C . ALA A 1 1127 ? 70.187 -33.031 19.725 1.00 46.31 1127 ALA A C 1
ATOM 8078 O O . ALA A 1 1127 ? 70.663 -32.776 18.622 1.00 46.31 1127 ALA A O 1
ATOM 8079 N N . ASP A 1 1128 ? 68.885 -33.103 19.999 1.00 51.34 1128 ASP A N 1
ATOM 8080 C CA . ASP A 1 1128 ? 67.780 -32.744 19.113 1.00 51.34 1128 ASP A CA 1
ATOM 8081 C C . ASP A 1 1128 ? 67.151 -31.463 19.650 1.00 51.34 1128 ASP A C 1
ATOM 8083 O O . ASP A 1 1128 ? 66.988 -31.317 20.863 1.00 51.34 1128 ASP A O 1
ATOM 8087 N N . ALA A 1 1129 ? 66.868 -30.515 18.765 1.00 53.41 1129 ALA A N 1
ATOM 8088 C CA . ALA A 1 1129 ? 66.645 -29.121 19.141 1.00 53.41 1129 ALA A CA 1
ATOM 8089 C C . ALA A 1 1129 ? 65.195 -28.657 18.906 1.00 53.41 1129 ALA A C 1
ATOM 8091 O O . ALA A 1 1129 ? 64.965 -27.507 18.577 1.00 53.41 1129 ALA A O 1
ATOM 8092 N N . GLY A 1 1130 ? 64.211 -29.549 19.065 1.00 59.50 1130 GLY A N 1
ATOM 8093 C CA . GLY A 1 1130 ? 62.787 -29.204 18.912 1.00 59.50 1130 GLY A CA 1
ATOM 8094 C C . GLY A 1 1130 ? 62.337 -28.911 17.475 1.00 59.50 1130 GLY A C 1
ATOM 8095 O O . GLY A 1 1130 ? 61.197 -28.523 17.269 1.00 59.50 1130 GLY A O 1
ATOM 8096 N N . TYR A 1 1131 ? 63.212 -29.117 16.491 1.00 75.81 1131 TYR A N 1
ATOM 8097 C CA . TYR A 1 1131 ? 62.957 -28.897 15.067 1.00 75.81 1131 TYR A CA 1
ATOM 8098 C C . TYR A 1 1131 ? 62.608 -30.211 14.352 1.00 75.81 1131 TYR A C 1
ATOM 8100 O O . TYR A 1 1131 ? 62.977 -31.292 14.824 1.00 75.81 1131 TYR A O 1
ATOM 8108 N N . TYR A 1 1132 ? 61.932 -30.157 13.205 1.00 80.31 1132 TYR A N 1
ATOM 8109 C CA . TYR A 1 1132 ? 61.668 -31.362 12.405 1.00 80.31 1132 TYR A CA 1
ATOM 8110 C C . TYR A 1 1132 ? 62.904 -31.789 11.568 1.00 80.31 1132 TYR A C 1
ATOM 8112 O O . TYR A 1 1132 ? 63.776 -30.979 11.258 1.00 80.31 1132 TYR A O 1
ATOM 8120 N N . GLU A 1 1133 ? 63.015 -33.070 11.182 1.00 81.88 1133 GLU A N 1
ATOM 8121 C CA . GLU A 1 1133 ? 64.139 -33.555 10.359 1.00 81.88 1133 GLU A CA 1
ATOM 8122 C C . GLU A 1 1133 ? 64.018 -33.123 8.883 1.00 81.88 1133 GLU A C 1
ATOM 8124 O O . GLU A 1 1133 ? 62.971 -33.255 8.246 1.00 81.88 1133 GLU A O 1
ATOM 8129 N N . ASP A 1 1134 ? 65.147 -32.723 8.303 1.00 79.38 1134 ASP A N 1
ATOM 8130 C CA . ASP A 1 1134 ? 65.369 -32.446 6.879 1.00 79.38 1134 ASP A CA 1
ATOM 8131 C C . ASP A 1 1134 ? 64.734 -33.535 5.967 1.00 79.38 1134 ASP A C 1
ATOM 8133 O O . ASP A 1 1134 ? 65.124 -34.705 5.999 1.00 79.38 1134 ASP A O 1
ATOM 8137 N N . SER A 1 1135 ? 63.777 -33.168 5.101 1.00 84.88 1135 SER A N 1
ATOM 8138 C CA . SER A 1 1135 ? 62.939 -34.096 4.293 1.00 84.88 1135 SER A CA 1
ATOM 8139 C C . SER A 1 1135 ? 61.884 -34.936 5.047 1.00 84.88 1135 SER A C 1
ATOM 8141 O O . SER A 1 1135 ? 61.515 -36.009 4.558 1.00 84.88 1135 SER A O 1
ATOM 8143 N N . THR A 1 1136 ? 61.388 -34.496 6.209 1.00 89.69 1136 THR A N 1
ATOM 8144 C CA . THR A 1 1136 ? 60.282 -35.168 6.927 1.00 89.69 1136 THR A CA 1
ATOM 8145 C C . THR A 1 1136 ? 59.061 -35.391 6.029 1.00 89.69 1136 THR A C 1
ATOM 8147 O O . THR A 1 1136 ? 58.716 -34.545 5.213 1.00 89.69 1136 THR A O 1
ATOM 8150 N N . MET A 1 1137 ? 58.395 -36.538 6.179 1.00 92.31 1137 MET A N 1
ATOM 8151 C CA . MET A 1 1137 ? 57.119 -36.879 5.545 1.00 92.31 1137 MET A CA 1
ATOM 8152 C C . MET A 1 1137 ? 56.260 -37.647 6.553 1.00 92.31 1137 MET A C 1
ATOM 8154 O O . MET A 1 1137 ? 56.427 -38.865 6.707 1.00 92.31 1137 MET A O 1
ATOM 8158 N N . THR A 1 1138 ? 55.353 -36.950 7.238 1.00 94.69 1138 THR A N 1
ATOM 8159 C CA . THR A 1 1138 ? 54.550 -37.519 8.329 1.00 94.69 1138 THR A CA 1
ATOM 8160 C C . THR A 1 1138 ? 53.071 -37.152 8.238 1.00 94.69 1138 THR A C 1
ATOM 8162 O O . THR A 1 1138 ? 52.692 -36.107 7.711 1.00 94.69 1138 THR A O 1
ATOM 8165 N N . LEU A 1 1139 ? 52.232 -38.067 8.722 1.00 95.06 1139 LEU A N 1
ATOM 8166 C CA . LEU A 1 1139 ? 50.776 -38.006 8.670 1.00 95.06 1139 LEU A CA 1
ATOM 8167 C C . LEU A 1 1139 ? 50.227 -38.185 10.085 1.00 95.06 1139 LEU A C 1
ATOM 8169 O O . LEU A 1 1139 ? 50.557 -39.178 10.738 1.00 95.06 1139 LEU A O 1
ATOM 8173 N N . LEU A 1 1140 ? 49.353 -37.283 10.518 1.00 97.19 1140 LEU A N 1
ATOM 8174 C CA . LEU A 1 1140 ? 48.535 -37.410 11.722 1.00 97.19 1140 LEU A CA 1
ATOM 8175 C C . LEU A 1 1140 ? 47.075 -37.602 11.303 1.00 97.19 1140 LEU A C 1
ATOM 8177 O O . LEU A 1 1140 ? 46.581 -36.894 10.431 1.00 97.19 1140 LEU A O 1
ATOM 8181 N N . ARG A 1 1141 ? 46.385 -38.586 11.883 1.00 96.75 1141 ARG A N 1
ATOM 8182 C CA . ARG A 1 1141 ? 45.027 -38.990 11.486 1.00 96.75 1141 ARG A CA 1
ATOM 8183 C C . ARG A 1 1141 ? 44.083 -39.098 12.673 1.00 96.75 1141 ARG A C 1
ATOM 8185 O O . ARG A 1 1141 ? 44.421 -39.753 13.662 1.00 96.75 1141 ARG A O 1
ATOM 8192 N N . SER A 1 1142 ? 42.880 -38.552 12.517 1.00 96.88 1142 SER A N 1
ATOM 8193 C CA . SER A 1 1142 ? 41.794 -38.647 13.496 1.00 96.88 1142 SER A CA 1
ATOM 8194 C C . SER A 1 1142 ? 41.317 -40.097 13.724 1.00 96.88 1142 SER A C 1
ATOM 8196 O O . SER A 1 1142 ? 41.582 -40.996 12.907 1.00 96.88 1142 SER A O 1
ATOM 8198 N N . PRO A 1 1143 ? 40.523 -40.341 14.783 1.00 95.44 1143 PRO A N 1
ATOM 8199 C CA . PRO A 1 1143 ? 39.551 -41.433 14.832 1.00 95.44 1143 PRO A CA 1
ATOM 8200 C C . PRO A 1 1143 ? 38.575 -41.425 13.644 1.00 95.44 1143 PRO A C 1
ATOM 8202 O O . PRO A 1 1143 ? 38.589 -40.525 12.803 1.00 95.44 1143 PRO A O 1
ATOM 8205 N N . VAL A 1 1144 ? 37.707 -42.437 13.590 1.00 95.94 1144 VAL A N 1
ATOM 8206 C CA . VAL A 1 1144 ? 36.598 -42.478 12.624 1.00 95.94 1144 VAL A CA 1
ATOM 8207 C C . VAL A 1 1144 ? 35.563 -41.425 13.001 1.00 95.94 1144 VAL A C 1
ATOM 8209 O O . VAL A 1 1144 ? 35.083 -41.430 14.133 1.00 95.94 1144 VAL A O 1
ATOM 8212 N N . ILE A 1 1145 ? 35.200 -40.576 12.046 1.00 95.56 1145 ILE A N 1
ATOM 8213 C CA . ILE A 1 1145 ? 34.128 -39.587 12.165 1.00 95.56 1145 ILE A CA 1
ATOM 8214 C C . ILE A 1 1145 ? 33.001 -40.050 11.242 1.00 95.56 1145 ILE A C 1
ATOM 8216 O O . ILE A 1 1145 ? 33.214 -40.211 10.038 1.00 95.56 1145 ILE A O 1
ATOM 8220 N N . ASP A 1 1146 ? 31.824 -40.344 11.797 1.00 92.69 1146 ASP A N 1
ATOM 8221 C CA . ASP A 1 1146 ? 30.698 -40.874 11.023 1.00 92.69 1146 ASP A CA 1
ATOM 8222 C C . ASP A 1 1146 ? 29.819 -39.736 10.492 1.00 92.69 1146 ASP A C 1
ATOM 8224 O O . ASP A 1 1146 ? 29.070 -39.118 11.242 1.00 92.69 1146 ASP A O 1
ATOM 8228 N N . LEU A 1 1147 ? 29.908 -39.461 9.187 1.00 91.12 1147 LEU A N 1
ATOM 8229 C CA . LEU A 1 1147 ? 29.101 -38.437 8.515 1.00 91.12 1147 LEU A CA 1
ATOM 8230 C C . LEU A 1 1147 ? 27.816 -39.022 7.895 1.00 91.12 1147 LEU A C 1
ATOM 8232 O O . LEU A 1 1147 ? 27.190 -38.394 7.038 1.00 91.12 1147 LEU A O 1
ATOM 8236 N N . THR A 1 1148 ? 27.409 -40.237 8.284 1.00 86.56 1148 THR A N 1
ATOM 8237 C CA . THR A 1 1148 ? 26.193 -40.895 7.781 1.00 86.56 1148 THR A CA 1
ATOM 8238 C C . THR A 1 1148 ? 24.932 -40.134 8.198 1.00 86.56 1148 THR A C 1
ATOM 8240 O O . THR A 1 1148 ? 24.539 -40.148 9.358 1.00 86.56 1148 THR A O 1
ATOM 8243 N N . GLY A 1 1149 ? 24.251 -39.518 7.226 1.00 78.19 1149 GLY A N 1
ATOM 8244 C CA . GLY A 1 1149 ? 23.025 -38.736 7.441 1.00 78.19 1149 GLY A CA 1
ATOM 8245 C C . GLY A 1 1149 ? 23.250 -37.230 7.616 1.00 78.19 1149 GLY A C 1
ATOM 8246 O O . GLY A 1 1149 ? 22.291 -36.471 7.519 1.00 78.19 1149 GLY A O 1
ATOM 8247 N N . ILE A 1 1150 ? 24.501 -36.795 7.787 1.00 83.62 1150 ILE A N 1
ATOM 8248 C CA . ILE A 1 1150 ? 24.874 -35.384 7.936 1.00 83.62 1150 ILE A CA 1
ATOM 8249 C C . ILE A 1 1150 ? 24.732 -34.649 6.591 1.00 83.62 1150 ILE A C 1
ATOM 8251 O O . ILE A 1 1150 ? 25.265 -35.098 5.573 1.00 83.62 1150 ILE A O 1
ATOM 8255 N N . ALA A 1 1151 ? 24.012 -33.522 6.587 1.00 81.06 1151 ALA A N 1
ATOM 8256 C CA . ALA A 1 1151 ? 23.697 -32.752 5.377 1.00 81.06 1151 ALA A CA 1
ATOM 8257 C C . ALA A 1 1151 ? 24.842 -31.829 4.915 1.00 81.06 1151 ALA A C 1
ATOM 8259 O O . ALA A 1 1151 ? 25.086 -31.719 3.714 1.00 81.06 1151 ALA A O 1
ATOM 8260 N N . ALA A 1 1152 ? 25.548 -31.207 5.862 1.00 84.38 1152 ALA A N 1
ATOM 8261 C CA . ALA A 1 1152 ? 26.781 -30.449 5.670 1.00 84.38 1152 ALA A CA 1
ATOM 8262 C C . ALA A 1 1152 ? 27.605 -30.479 6.975 1.00 84.38 1152 ALA A C 1
ATOM 8264 O O . ALA A 1 1152 ? 27.048 -30.687 8.057 1.00 84.38 1152 ALA A O 1
ATOM 8265 N N . ALA A 1 1153 ? 28.930 -30.331 6.881 1.00 88.31 1153 ALA A N 1
ATOM 8266 C CA . ALA A 1 1153 ? 29.822 -30.357 8.041 1.00 88.31 1153 ALA A CA 1
ATOM 8267 C C . ALA A 1 1153 ? 31.063 -29.475 7.843 1.00 88.31 1153 ALA A C 1
ATOM 8269 O O . ALA A 1 1153 ? 31.525 -29.283 6.717 1.00 88.31 1153 ALA A O 1
ATOM 8270 N N . LYS A 1 1154 ? 31.624 -28.983 8.951 1.00 91.62 1154 LYS A N 1
ATOM 8271 C CA . LYS A 1 1154 ? 32.758 -28.050 9.009 1.00 91.62 1154 LYS A CA 1
ATOM 8272 C C . LYS A 1 1154 ? 33.832 -28.545 9.968 1.00 91.62 1154 LYS A C 1
ATOM 8274 O O . LYS A 1 1154 ? 33.505 -29.037 11.039 1.00 91.62 1154 LYS A O 1
ATOM 8279 N N . LEU A 1 1155 ? 35.096 -28.386 9.591 1.00 94.75 1155 LEU A N 1
ATOM 8280 C CA . LEU A 1 1155 ? 36.272 -28.626 10.426 1.00 94.75 1155 LEU A CA 1
ATOM 8281 C C . LEU A 1 1155 ? 36.772 -27.299 11.017 1.00 94.75 1155 LEU A C 1
ATOM 8283 O O . LEU A 1 1155 ? 37.016 -26.343 10.280 1.00 94.75 1155 LEU A O 1
ATOM 8287 N N . CYS A 1 1156 ? 36.991 -27.285 12.328 1.00 91.50 1156 CYS A N 1
ATOM 8288 C CA . CYS A 1 1156 ? 37.659 -26.219 13.069 1.00 91.50 1156 CYS A CA 1
ATOM 8289 C C . CYS A 1 1156 ? 38.858 -26.807 13.830 1.00 91.50 1156 CYS A C 1
ATOM 8291 O O . CYS A 1 1156 ? 38.780 -27.930 14.324 1.00 91.50 1156 CYS A O 1
ATOM 8293 N N . PHE A 1 1157 ? 39.962 -26.064 13.914 1.00 95.19 1157 PHE A N 1
ATOM 8294 C CA . PHE A 1 1157 ? 41.087 -26.344 14.813 1.00 95.19 1157 PHE A CA 1
ATOM 8295 C C . PHE A 1 1157 ? 41.930 -25.077 15.008 1.00 95.19 1157 PHE A C 1
ATOM 8297 O O . PHE A 1 1157 ? 41.884 -24.163 14.176 1.00 95.19 1157 PHE A O 1
ATOM 8304 N N . ALA A 1 1158 ? 42.694 -25.019 16.094 1.00 93.19 1158 ALA A N 1
ATOM 8305 C CA . ALA A 1 1158 ? 43.766 -24.050 16.283 1.00 93.19 1158 ALA A CA 1
ATOM 8306 C C . ALA A 1 1158 ? 45.084 -24.613 15.734 1.00 93.19 1158 ALA A C 1
ATOM 8308 O O . ALA A 1 1158 ? 45.318 -25.820 15.789 1.00 93.19 1158 ALA A O 1
ATOM 8309 N N . GLU A 1 1159 ? 45.953 -23.752 15.212 1.00 92.00 1159 GLU A N 1
ATOM 8310 C CA . GLU A 1 1159 ? 47.285 -24.122 14.737 1.00 92.00 1159 GLU A CA 1
ATOM 8311 C C . GLU A 1 1159 ? 48.344 -23.065 15.068 1.00 92.00 1159 GLU A C 1
ATOM 8313 O O . GLU A 1 1159 ? 48.036 -21.883 15.217 1.00 92.00 1159 GLU A O 1
ATOM 8318 N N . ALA A 1 1160 ? 49.602 -23.498 15.147 1.00 88.00 1160 ALA A N 1
ATOM 8319 C CA . ALA A 1 1160 ? 50.773 -22.625 15.110 1.00 88.00 1160 ALA A CA 1
ATOM 8320 C C . ALA A 1 1160 ? 51.780 -23.177 14.087 1.00 88.00 1160 ALA A C 1
ATOM 8322 O O . ALA A 1 1160 ? 51.876 -24.394 13.884 1.00 88.00 1160 ALA A O 1
ATOM 8323 N N . LEU A 1 1161 ? 52.492 -22.279 13.404 1.00 86.56 1161 LEU A N 1
ATOM 8324 C CA . LEU A 1 1161 ? 53.284 -22.579 12.207 1.00 86.56 1161 LEU A CA 1
ATOM 8325 C C . LEU A 1 1161 ? 54.654 -21.896 12.262 1.00 86.56 1161 LEU A C 1
ATOM 8327 O O . LEU A 1 1161 ? 54.742 -20.712 12.577 1.00 86.56 1161 LEU A O 1
ATOM 8331 N N . ASP A 1 1162 ? 55.695 -22.647 11.908 1.00 82.56 1162 ASP A N 1
ATOM 8332 C CA . ASP A 1 1162 ? 57.066 -22.175 11.677 1.00 82.56 1162 ASP A CA 1
ATOM 8333 C C . ASP A 1 1162 ? 57.702 -23.083 10.611 1.00 82.56 1162 ASP A C 1
ATOM 8335 O O . ASP A 1 1162 ? 58.192 -24.171 10.933 1.00 82.56 1162 ASP A O 1
ATOM 8339 N N . LEU A 1 1163 ? 57.590 -22.699 9.332 1.00 84.06 1163 LEU A N 1
ATOM 8340 C CA . LEU A 1 1163 ? 57.855 -23.572 8.174 1.00 84.06 1163 LEU A CA 1
ATOM 8341 C C . LEU A 1 1163 ? 58.907 -23.001 7.204 1.00 84.06 1163 LEU A C 1
ATOM 8343 O O . LEU A 1 1163 ? 58.982 -21.794 6.970 1.00 84.06 1163 LEU A O 1
ATOM 8347 N N . ASP A 1 1164 ? 59.668 -23.882 6.545 1.00 80.75 1164 ASP A N 1
ATOM 8348 C CA . ASP A 1 1164 ? 60.633 -23.478 5.515 1.00 80.75 1164 ASP A CA 1
ATOM 8349 C C . ASP A 1 1164 ? 59.947 -23.186 4.165 1.00 80.75 1164 ASP A C 1
ATOM 8351 O O . ASP A 1 1164 ? 58.880 -23.703 3.815 1.00 80.75 1164 ASP A O 1
ATOM 8355 N N . SER A 1 1165 ? 60.609 -22.359 3.354 1.00 79.44 1165 SER A N 1
ATOM 8356 C CA . SER A 1 1165 ? 60.207 -21.891 2.028 1.00 79.44 1165 SER A CA 1
ATOM 8357 C C . SER A 1 1165 ? 60.265 -23.003 0.965 1.00 79.44 1165 SER A C 1
ATOM 8359 O O . SER A 1 1165 ? 61.052 -22.979 0.013 1.00 79.44 1165 SER A O 1
ATOM 8361 N N . GLY A 1 1166 ? 59.389 -23.992 1.121 1.00 79.38 1166 GLY A N 1
ATOM 8362 C CA . GLY A 1 1166 ? 59.279 -25.178 0.274 1.00 79.38 1166 GLY A CA 1
ATOM 8363 C C . GLY A 1 1166 ? 58.454 -26.310 0.892 1.00 79.38 1166 GLY A C 1
ATOM 8364 O O . GLY A 1 1166 ? 58.079 -27.230 0.160 1.00 79.38 1166 GLY A O 1
ATOM 8365 N N . ASP A 1 1167 ? 58.171 -26.236 2.194 1.00 87.62 1167 ASP A N 1
ATOM 8366 C CA . ASP A 1 1167 ? 57.357 -27.200 2.932 1.00 87.62 1167 ASP A CA 1
ATOM 8367 C C . ASP A 1 1167 ? 55.907 -27.243 2.429 1.00 87.62 1167 ASP A C 1
ATOM 8369 O O . ASP A 1 1167 ? 55.391 -26.301 1.822 1.00 87.62 1167 ASP A O 1
ATOM 8373 N N . THR A 1 1168 ? 55.216 -28.350 2.708 1.00 90.38 1168 THR A N 1
ATOM 8374 C CA . THR A 1 1168 ? 53.773 -28.470 2.476 1.00 90.38 1168 THR A CA 1
ATOM 8375 C C . THR A 1 1168 ? 53.073 -29.051 3.699 1.00 90.38 1168 THR A C 1
ATOM 8377 O O . THR A 1 1168 ? 53.284 -30.219 4.038 1.00 90.38 1168 THR A O 1
ATOM 8380 N N . ALA A 1 1169 ? 52.201 -28.251 4.306 1.00 92.38 1169 ALA A N 1
ATOM 8381 C CA . ALA A 1 1169 ? 51.294 -28.630 5.381 1.00 92.38 1169 ALA A CA 1
ATOM 8382 C C . ALA A 1 1169 ? 49.850 -28.580 4.846 1.00 92.38 1169 ALA A C 1
ATOM 8384 O O . ALA A 1 1169 ? 49.351 -27.514 4.484 1.00 92.38 1169 ALA A O 1
ATOM 8385 N N . VAL A 1 1170 ? 49.191 -29.735 4.711 1.00 95.75 1170 VAL A N 1
ATOM 8386 C CA . VAL A 1 1170 ? 47.846 -29.838 4.109 1.00 95.75 1170 VAL A CA 1
ATOM 8387 C C . VAL A 1 1170 ? 46.931 -30.760 4.903 1.00 95.75 1170 VAL A C 1
ATOM 8389 O O . VAL A 1 1170 ? 47.391 -31.736 5.492 1.00 95.75 1170 VAL A O 1
ATOM 8392 N N . VAL A 1 1171 ? 45.625 -30.492 4.866 1.00 97.56 1171 VAL A N 1
ATOM 8393 C CA . VAL A 1 1171 ? 44.599 -31.375 5.443 1.00 97.56 1171 VAL A CA 1
ATOM 8394 C C . VAL A 1 1171 ? 43.865 -32.121 4.330 1.00 97.56 1171 VAL A C 1
ATOM 8396 O O . VAL A 1 1171 ? 43.395 -31.514 3.366 1.00 97.56 1171 VAL A O 1
ATOM 8399 N N . ASN A 1 1172 ? 43.740 -33.440 4.469 1.00 97.00 1172 ASN A N 1
ATOM 8400 C CA . ASN A 1 1172 ? 42.988 -34.324 3.579 1.00 97.00 1172 ASN A CA 1
ATOM 8401 C C . ASN A 1 1172 ? 41.797 -34.956 4.321 1.00 97.00 1172 ASN A C 1
ATOM 8403 O O . ASN A 1 1172 ? 41.845 -35.161 5.532 1.00 97.00 1172 ASN A O 1
ATOM 8407 N N . ILE A 1 1173 ? 40.766 -35.359 3.574 1.00 97.19 1173 ILE A N 1
ATOM 8408 C CA . ILE A 1 1173 ? 39.728 -36.289 4.044 1.00 97.19 1173 ILE A CA 1
ATOM 8409 C C . ILE A 1 1173 ? 39.949 -37.647 3.376 1.00 97.19 1173 ILE A C 1
ATOM 8411 O O . ILE A 1 1173 ? 40.071 -37.717 2.148 1.00 97.19 1173 ILE A O 1
ATOM 8415 N N . ILE A 1 1174 ? 39.982 -38.724 4.164 1.00 96.12 1174 ILE A N 1
ATOM 8416 C CA . ILE A 1 1174 ? 40.265 -40.093 3.704 1.00 96.12 1174 ILE A CA 1
ATOM 8417 C C . ILE A 1 1174 ? 39.155 -41.082 4.098 1.00 96.12 1174 ILE A C 1
ATOM 8419 O O . ILE A 1 1174 ? 38.463 -40.904 5.100 1.00 96.12 1174 ILE A O 1
ATOM 8423 N N . ASP A 1 1175 ? 39.005 -42.144 3.308 1.00 94.38 1175 ASP A N 1
ATOM 8424 C CA . ASP A 1 1175 ? 38.123 -43.288 3.586 1.00 94.38 1175 ASP A CA 1
ATOM 8425 C C . ASP A 1 1175 ? 38.708 -44.171 4.708 1.00 94.38 1175 ASP A C 1
ATOM 8427 O O . ASP A 1 1175 ? 39.836 -44.654 4.588 1.00 94.38 1175 ASP A O 1
ATOM 8431 N N . ASP A 1 1176 ? 37.941 -44.413 5.781 1.00 91.12 1176 ASP A N 1
ATOM 8432 C CA . ASP A 1 1176 ? 38.387 -45.169 6.971 1.00 91.12 1176 ASP A CA 1
ATOM 8433 C C . ASP A 1 1176 ? 38.812 -46.622 6.673 1.00 91.12 1176 ASP A C 1
ATOM 8435 O O . ASP A 1 1176 ? 39.648 -47.198 7.369 1.00 91.12 1176 ASP A O 1
ATOM 8439 N N . VAL A 1 1177 ? 38.239 -47.244 5.641 1.00 89.38 1177 VAL A N 1
ATOM 8440 C CA . VAL A 1 1177 ? 38.413 -48.679 5.369 1.00 89.38 1177 VAL A CA 1
ATOM 8441 C C . VAL A 1 1177 ? 39.596 -48.947 4.433 1.00 89.38 1177 VAL A C 1
ATOM 8443 O O . VAL A 1 1177 ? 40.143 -50.056 4.417 1.00 89.38 1177 VAL A O 1
ATOM 8446 N N . THR A 1 1178 ? 39.981 -47.961 3.622 1.00 91.44 1178 THR A N 1
ATOM 8447 C CA . THR A 1 1178 ? 40.935 -48.118 2.515 1.00 91.44 1178 THR A CA 1
ATOM 8448 C C . THR A 1 1178 ? 42.096 -47.126 2.518 1.00 91.44 1178 THR A C 1
ATOM 8450 O O . THR A 1 1178 ? 42.995 -47.287 1.689 1.00 91.44 1178 THR A O 1
ATOM 8453 N N . ASP A 1 1179 ? 42.106 -46.142 3.425 1.00 89.12 1179 ASP A N 1
ATOM 8454 C CA . ASP A 1 1179 ? 43.085 -45.046 3.505 1.00 89.12 1179 ASP A CA 1
ATOM 8455 C C . ASP A 1 1179 ? 43.197 -44.202 2.215 1.00 89.12 1179 ASP A C 1
ATOM 8457 O O . ASP A 1 1179 ? 44.178 -43.481 2.014 1.00 89.12 1179 ASP A O 1
ATOM 8461 N N . THR A 1 1180 ? 42.224 -44.280 1.298 1.00 92.88 1180 THR A N 1
ATOM 8462 C CA . THR A 1 1180 ? 42.266 -43.483 0.064 1.00 92.88 1180 THR A CA 1
ATOM 8463 C C . THR A 1 1180 ? 41.702 -42.090 0.288 1.00 92.88 1180 THR A C 1
ATOM 8465 O O . THR A 1 1180 ? 40.606 -41.945 0.827 1.00 92.88 1180 THR A O 1
ATOM 8468 N N . VAL A 1 1181 ? 42.421 -41.077 -0.195 1.00 94.12 1181 VAL A N 1
ATOM 8469 C CA . VAL A 1 1181 ? 41.988 -39.677 -0.155 1.00 94.12 1181 VAL A CA 1
ATOM 8470 C C . VAL A 1 1181 ? 40.703 -39.483 -0.966 1.00 94.12 1181 VAL A C 1
ATOM 8472 O O . VAL A 1 1181 ? 40.682 -39.713 -2.176 1.00 94.12 1181 VAL A O 1
ATOM 8475 N N . ILE A 1 1182 ? 39.649 -39.040 -0.280 1.00 93.75 1182 ILE A N 1
ATOM 8476 C CA . ILE A 1 1182 ? 38.353 -38.634 -0.839 1.00 93.75 1182 ILE A CA 1
ATOM 8477 C C . ILE A 1 1182 ? 38.448 -37.184 -1.332 1.00 93.75 1182 ILE A C 1
ATOM 8479 O O . ILE A 1 1182 ? 38.031 -36.877 -2.449 1.00 93.75 1182 ILE A O 1
ATOM 8483 N N . ALA A 1 1183 ? 39.043 -36.308 -0.517 1.00 94.44 1183 ALA A N 1
ATOM 8484 C CA . ALA A 1 1183 ? 39.323 -34.915 -0.849 1.00 94.44 1183 ALA A CA 1
ATOM 8485 C C . ALA A 1 1183 ? 40.734 -34.539 -0.373 1.00 94.44 1183 ALA A C 1
ATOM 8487 O O . ALA A 1 1183 ? 41.069 -34.734 0.793 1.00 94.44 1183 ALA A O 1
ATOM 8488 N N . ALA A 1 1184 ? 41.565 -34.035 -1.287 1.00 92.81 1184 ALA A N 1
ATOM 8489 C CA . ALA A 1 1184 ? 42.953 -33.665 -1.017 1.00 92.81 1184 ALA A CA 1
ATOM 8490 C C . ALA A 1 1184 ? 43.078 -32.155 -0.793 1.00 92.81 1184 ALA A C 1
ATOM 8492 O O . ALA A 1 1184 ? 42.454 -31.399 -1.538 1.00 92.81 1184 ALA A O 1
ATOM 8493 N N . ALA A 1 1185 ? 43.915 -31.743 0.163 1.00 90.75 1185 ALA A N 1
ATOM 8494 C CA . ALA A 1 1185 ? 44.198 -30.340 0.476 1.00 90.75 1185 ALA A CA 1
ATOM 8495 C C . ALA A 1 1185 ? 42.924 -29.481 0.636 1.00 90.75 1185 ALA A C 1
ATOM 8497 O O . ALA A 1 1185 ? 42.801 -28.416 0.032 1.00 90.75 1185 ALA A O 1
ATOM 8498 N N . ILE A 1 1186 ? 41.976 -29.949 1.461 1.00 94.44 1186 ILE A N 1
ATOM 8499 C CA . ILE A 1 1186 ? 40.797 -29.157 1.864 1.00 94.44 1186 ILE A CA 1
ATOM 8500 C C . ILE A 1 1186 ? 41.201 -27.912 2.667 1.00 94.44 1186 ILE A C 1
ATOM 8502 O O . ILE A 1 1186 ? 40.493 -26.912 2.664 1.00 94.44 1186 ILE A O 1
ATOM 8506 N N . TYR A 1 1187 ? 42.381 -27.969 3.286 1.00 95.69 1187 TYR A N 1
ATOM 8507 C CA . TYR A 1 1187 ? 43.114 -26.831 3.813 1.00 95.69 1187 TYR A CA 1
ATOM 8508 C C . TYR A 1 1187 ? 44.599 -26.961 3.449 1.00 95.69 1187 TYR A C 1
ATOM 8510 O O . TYR A 1 1187 ? 45.101 -28.070 3.234 1.00 95.69 1187 TYR A O 1
ATOM 8518 N N . THR A 1 1188 ? 45.293 -25.829 3.346 1.00 92.94 1188 THR A N 1
ATOM 8519 C CA . THR A 1 1188 ? 46.739 -25.729 3.102 1.00 92.94 1188 THR A CA 1
ATOM 8520 C C . THR A 1 1188 ? 47.285 -24.628 4.001 1.00 92.94 1188 THR A C 1
ATOM 8522 O O . THR A 1 1188 ? 47.080 -23.447 3.721 1.00 92.94 1188 THR A O 1
ATOM 8525 N N . ALA A 1 1189 ? 47.960 -25.018 5.078 1.00 85.94 1189 ALA A N 1
ATOM 8526 C CA . ALA A 1 1189 ? 48.610 -24.080 5.978 1.00 85.94 1189 ALA A CA 1
ATOM 8527 C C . ALA A 1 1189 ? 49.779 -23.390 5.253 1.00 85.94 1189 ALA A C 1
ATOM 8529 O O . ALA A 1 1189 ? 50.477 -24.004 4.442 1.00 85.94 1189 ALA A O 1
ATOM 8530 N N . THR A 1 1190 ? 49.957 -22.091 5.499 1.00 81.06 1190 THR A N 1
ATOM 8531 C CA . THR A 1 1190 ? 50.949 -21.248 4.814 1.00 81.06 1190 THR A CA 1
ATOM 8532 C C . THR A 1 1190 ? 51.566 -20.275 5.813 1.00 81.06 1190 THR A C 1
ATOM 8534 O O . THR A 1 1190 ? 50.859 -19.431 6.355 1.00 81.06 1190 THR A O 1
ATOM 8537 N N . ASP A 1 1191 ? 52.878 -20.370 6.027 1.00 76.94 1191 ASP A N 1
ATOM 8538 C CA . ASP A 1 1191 ? 53.635 -19.415 6.844 1.00 76.94 1191 ASP A CA 1
ATOM 8539 C C . ASP A 1 1191 ? 53.760 -18.059 6.113 1.00 76.94 1191 ASP A C 1
ATOM 8541 O O . ASP A 1 1191 ? 54.059 -17.999 4.914 1.00 76.94 1191 ASP A O 1
ATOM 8545 N N . GLY A 1 1192 ? 53.486 -16.966 6.831 1.00 59.75 1192 GLY A N 1
ATOM 8546 C CA . GLY A 1 1192 ? 53.512 -15.595 6.313 1.00 59.75 1192 GLY A CA 1
ATOM 8547 C C . GLY A 1 1192 ? 54.886 -14.911 6.339 1.00 59.75 1192 GLY A C 1
ATOM 8548 O O . GLY A 1 1192 ? 55.047 -13.894 5.662 1.00 59.75 1192 GLY A O 1
ATOM 8549 N N . ALA A 1 1193 ? 55.862 -15.481 7.060 1.00 53.66 1193 ALA A N 1
ATOM 8550 C CA . ALA A 1 1193 ? 57.196 -14.949 7.352 1.00 53.66 1193 ALA A CA 1
ATOM 8551 C C . ALA A 1 1193 ? 57.219 -13.634 8.191 1.00 53.66 1193 ALA A C 1
ATOM 8553 O O . ALA A 1 1193 ? 56.508 -12.675 7.907 1.00 53.66 1193 ALA A O 1
ATOM 8554 N N . THR A 1 1194 ? 58.062 -13.461 9.221 1.00 51.03 1194 THR A N 1
ATOM 8555 C CA . THR A 1 1194 ? 59.138 -14.322 9.757 1.00 51.03 1194 THR A CA 1
ATOM 8556 C C . THR A 1 1194 ? 59.199 -14.278 11.292 1.00 51.03 1194 THR A C 1
ATOM 8558 O O . THR A 1 1194 ? 59.427 -13.197 11.842 1.00 51.03 1194 THR A O 1
ATOM 8561 N N . GLY A 1 1195 ? 59.208 -15.441 11.949 1.00 53.53 1195 GLY A N 1
ATOM 8562 C CA . GLY A 1 1195 ? 59.958 -15.635 13.200 1.00 53.53 1195 GLY A CA 1
ATOM 8563 C C . GLY A 1 1195 ? 59.214 -15.571 14.537 1.00 53.53 1195 GLY A C 1
ATOM 8564 O O . GLY A 1 1195 ? 59.897 -15.624 15.554 1.00 53.53 1195 GLY A O 1
ATOM 8565 N N . ASP A 1 1196 ? 57.882 -15.500 14.557 1.00 58.97 1196 ASP A N 1
ATOM 8566 C CA . ASP A 1 1196 ? 57.068 -15.751 15.756 1.00 58.97 1196 ASP A CA 1
ATOM 8567 C C . ASP A 1 1196 ? 55.930 -16.719 15.382 1.00 58.97 1196 ASP A C 1
ATOM 8569 O O . ASP A 1 1196 ? 55.182 -16.475 14.436 1.00 58.97 1196 ASP A O 1
ATOM 8573 N N . ALA A 1 1197 ? 55.844 -17.834 16.109 1.00 67.25 1197 ALA A N 1
ATOM 8574 C CA . ALA A 1 1197 ? 54.920 -18.943 15.861 1.00 67.25 1197 ALA A CA 1
ATOM 8575 C C . ALA A 1 1197 ? 53.757 -18.898 16.864 1.00 67.25 1197 ALA A C 1
ATOM 8577 O O . ALA A 1 1197 ? 53.692 -19.710 17.787 1.00 67.25 1197 ALA A O 1
ATOM 8578 N N . ASP A 1 1198 ? 52.895 -17.892 16.736 1.00 80.31 1198 ASP A N 1
ATOM 8579 C CA . ASP A 1 1198 ? 51.737 -17.710 17.618 1.00 80.31 1198 ASP A CA 1
ATOM 8580 C C . ASP A 1 1198 ? 50.570 -18.639 17.230 1.00 80.31 1198 ASP A C 1
ATOM 8582 O O . ASP A 1 1198 ? 50.373 -18.961 16.056 1.00 80.31 1198 ASP A O 1
ATOM 8586 N N . TRP A 1 1199 ? 49.770 -19.045 18.223 1.00 85.00 1199 TRP A N 1
ATOM 8587 C CA . TRP A 1 1199 ? 48.527 -19.792 18.003 1.00 85.00 1199 TRP A CA 1
ATOM 8588 C C . TRP A 1 1199 ? 47.470 -18.925 17.304 1.00 85.00 1199 TRP A C 1
ATOM 8590 O O . TRP A 1 1199 ? 47.166 -17.814 17.743 1.00 85.00 1199 TRP A O 1
ATOM 8600 N N . ALA A 1 1200 ? 46.848 -19.471 16.260 1.00 85.88 1200 ALA A N 1
ATOM 8601 C CA . ALA A 1 1200 ? 45.712 -18.878 15.564 1.00 85.88 1200 ALA A CA 1
ATOM 8602 C C . ALA A 1 1200 ? 44.674 -19.948 15.192 1.00 85.88 1200 ALA A C 1
ATOM 8604 O O . ALA A 1 1200 ? 45.009 -21.109 14.969 1.00 85.88 1200 ALA A O 1
ATOM 8605 N N . THR A 1 1201 ? 43.402 -19.570 15.064 1.00 86.38 1201 THR A N 1
ATOM 8606 C CA . THR A 1 1201 ? 42.396 -20.463 14.472 1.00 86.38 1201 THR A CA 1
ATOM 8607 C C . THR A 1 1201 ? 42.711 -20.671 12.990 1.00 86.38 1201 THR A C 1
ATOM 8609 O O . THR A 1 1201 ? 42.847 -19.693 12.244 1.00 86.38 1201 THR A O 1
ATOM 8612 N N . ALA A 1 1202 ? 42.794 -21.931 12.555 1.00 84.50 1202 ALA A N 1
ATOM 8613 C CA . ALA A 1 1202 ? 43.132 -22.293 11.182 1.00 84.50 1202 ALA A CA 1
ATOM 8614 C C . ALA A 1 1202 ? 42.213 -21.597 10.161 1.00 84.50 1202 ALA A C 1
ATOM 8616 O O . ALA A 1 1202 ? 41.057 -21.272 10.450 1.00 84.50 1202 ALA A O 1
ATOM 8617 N N . ASN A 1 1203 ? 42.735 -21.349 8.954 1.00 86.06 1203 ASN A N 1
ATOM 8618 C CA . ASN A 1 1203 ? 42.030 -20.627 7.888 1.00 86.06 1203 ASN A CA 1
ATOM 8619 C C . ASN A 1 1203 ? 41.534 -19.221 8.314 1.00 86.06 1203 ASN A C 1
ATOM 8621 O O . ASN A 1 1203 ? 40.502 -18.736 7.848 1.00 86.06 1203 ASN A O 1
ATOM 8625 N N . GLY A 1 1204 ? 42.262 -18.560 9.224 1.00 76.56 1204 GLY A N 1
ATOM 8626 C CA . GLY A 1 1204 ? 41.964 -17.198 9.683 1.00 76.56 1204 GLY A CA 1
ATOM 8627 C C . GLY A 1 1204 ? 40.665 -17.080 10.486 1.00 76.56 1204 GLY A C 1
ATOM 8628 O O . GLY A 1 1204 ? 40.005 -16.046 10.422 1.00 76.56 1204 GLY A O 1
ATOM 8629 N N . GLY A 1 1205 ? 40.265 -18.144 11.189 1.00 73.94 1205 GLY A N 1
ATOM 8630 C CA . GLY A 1 1205 ? 39.004 -18.196 11.937 1.00 73.94 1205 GLY A CA 1
ATOM 8631 C C . GLY A 1 1205 ? 37.768 -18.558 11.110 1.00 73.94 1205 GLY A C 1
ATOM 8632 O O . GLY A 1 1205 ? 36.678 -18.630 11.672 1.00 73.94 1205 GLY A O 1
ATOM 8633 N N . VAL A 1 1206 ? 37.907 -18.821 9.806 1.00 82.50 1206 VAL A N 1
ATOM 8634 C CA . VAL A 1 1206 ? 36.798 -19.271 8.949 1.00 82.50 1206 VAL A CA 1
ATOM 8635 C C . VAL A 1 1206 ? 36.766 -20.807 8.908 1.00 82.50 1206 VAL A C 1
ATOM 8637 O O . VAL A 1 1206 ? 37.699 -21.402 8.364 1.00 82.50 1206 VAL A O 1
ATOM 8640 N N . PRO A 1 1207 ? 35.710 -21.479 9.409 1.00 84.75 1207 PRO A N 1
ATOM 8641 C CA . PRO A 1 1207 ? 35.626 -22.941 9.409 1.00 84.75 1207 PRO A CA 1
ATOM 8642 C C . PRO A 1 1207 ? 35.797 -23.574 8.021 1.00 84.75 1207 PRO A C 1
ATOM 8644 O O . PRO A 1 1207 ? 35.280 -23.074 7.021 1.00 84.75 1207 PRO A O 1
ATOM 8647 N N . ILE A 1 1208 ? 36.496 -24.707 7.967 1.00 92.25 1208 ILE A N 1
ATOM 8648 C CA . ILE A 1 1208 ? 36.870 -25.392 6.727 1.00 92.25 1208 ILE A CA 1
ATOM 8649 C C . ILE A 1 1208 ? 35.738 -26.348 6.316 1.00 92.25 1208 ILE A C 1
ATOM 8651 O O . ILE A 1 1208 ? 35.468 -27.333 7.002 1.00 92.25 1208 ILE A O 1
ATOM 8655 N N . GLU A 1 1209 ? 35.072 -26.077 5.192 1.00 92.88 1209 GLU A N 1
ATOM 8656 C CA . GLU A 1 1209 ? 33.972 -26.912 4.676 1.00 92.88 1209 GLU A CA 1
ATOM 8657 C C . GLU A 1 1209 ? 34.438 -28.345 4.352 1.00 92.88 1209 GLU A C 1
ATOM 8659 O O . GLU A 1 1209 ? 35.374 -28.546 3.570 1.00 92.88 1209 GLU A O 1
ATOM 8664 N N . ILE A 1 1210 ? 33.750 -29.363 4.882 1.00 92.88 1210 ILE A N 1
ATOM 8665 C CA . ILE A 1 1210 ? 33.982 -30.765 4.509 1.00 92.88 1210 ILE A CA 1
ATOM 8666 C C . ILE A 1 1210 ? 33.284 -31.033 3.162 1.00 92.88 1210 ILE A C 1
ATOM 8668 O O . ILE A 1 1210 ? 32.057 -30.933 3.079 1.00 92.88 1210 ILE A O 1
ATOM 8672 N N . PRO A 1 1211 ? 34.010 -31.393 2.081 1.00 91.62 1211 PRO A N 1
ATOM 8673 C CA . PRO A 1 1211 ? 33.411 -31.455 0.750 1.00 91.62 1211 PRO A CA 1
ATOM 8674 C C . PRO A 1 1211 ? 32.288 -32.502 0.631 1.00 91.62 1211 PRO A C 1
ATOM 8676 O O . PRO A 1 1211 ? 32.448 -33.612 1.145 1.00 91.62 1211 PRO A O 1
ATOM 8679 N N . PRO A 1 1212 ? 31.219 -32.253 -0.156 1.00 88.69 1212 PRO A N 1
ATOM 8680 C CA . PRO A 1 1212 ? 30.077 -33.170 -0.293 1.00 88.69 1212 PRO A CA 1
ATOM 8681 C C . PRO A 1 1212 ? 30.393 -34.609 -0.736 1.00 88.69 1212 PRO A C 1
ATOM 8683 O O . PRO A 1 1212 ? 29.560 -35.494 -0.583 1.00 88.69 1212 PRO A O 1
ATOM 8686 N N . ALA A 1 1213 ? 31.589 -34.871 -1.276 1.00 89.19 1213 ALA A N 1
ATOM 8687 C CA . ALA A 1 1213 ? 32.059 -36.220 -1.602 1.00 89.19 1213 ALA A CA 1
ATOM 8688 C C . ALA A 1 1213 ? 32.439 -37.070 -0.367 1.00 89.19 1213 ALA A C 1
ATOM 8690 O O . ALA A 1 1213 ? 32.599 -38.282 -0.499 1.00 89.19 1213 ALA A O 1
ATOM 8691 N N . ALA A 1 1214 ? 32.607 -36.446 0.803 1.00 89.62 1214 ALA A N 1
ATOM 8692 C CA . ALA A 1 1214 ? 32.908 -37.094 2.079 1.00 89.62 1214 ALA A CA 1
ATOM 8693 C C . ALA A 1 1214 ? 31.669 -37.320 2.965 1.00 89.62 1214 ALA A C 1
ATOM 8695 O O . ALA A 1 1214 ? 31.717 -38.161 3.857 1.00 89.62 1214 ALA A O 1
ATOM 8696 N N . LEU A 1 1215 ? 30.570 -36.601 2.718 1.00 91.69 1215 LEU A N 1
ATOM 8697 C CA . LEU A 1 1215 ? 29.334 -36.697 3.499 1.00 91.69 1215 LEU A CA 1
ATOM 8698 C C . LEU A 1 1215 ? 28.597 -38.024 3.247 1.00 91.69 1215 LEU A C 1
ATOM 8700 O O . LEU A 1 1215 ? 28.729 -38.642 2.189 1.00 91.69 1215 LEU A O 1
ATOM 8704 N N . GLY A 1 1216 ? 27.784 -38.458 4.213 1.00 87.56 1216 GLY A N 1
ATOM 8705 C CA . GLY A 1 1216 ? 26.964 -39.669 4.101 1.00 87.56 1216 GLY A CA 1
ATOM 8706 C C . GLY A 1 1216 ? 27.700 -40.993 4.350 1.00 87.56 1216 GLY A C 1
ATOM 8707 O O . GLY A 1 1216 ? 27.128 -42.048 4.069 1.00 87.56 1216 GLY A O 1
ATOM 8708 N N . GLN A 1 1217 ? 28.938 -40.959 4.853 1.00 91.56 1217 GLN A N 1
ATOM 8709 C CA . GLN A 1 1217 ? 29.768 -42.139 5.133 1.00 91.56 1217 GLN A CA 1
ATOM 8710 C C . GLN A 1 1217 ? 30.803 -41.866 6.248 1.00 91.56 1217 GLN A C 1
ATOM 8712 O O . GLN A 1 1217 ? 31.112 -40.703 6.511 1.00 91.56 1217 GLN A O 1
ATOM 8717 N N . PRO A 1 1218 ? 31.387 -42.903 6.882 1.00 94.12 1218 PRO A N 1
ATOM 8718 C CA . PRO A 1 1218 ? 32.482 -42.730 7.836 1.00 94.12 1218 PRO A CA 1
ATOM 8719 C C . PRO A 1 1218 ? 33.808 -42.356 7.160 1.00 94.12 1218 PRO A C 1
ATOM 8721 O O . PRO A 1 1218 ? 34.219 -42.987 6.183 1.00 94.12 1218 PRO A O 1
ATOM 8724 N N . VAL A 1 1219 ? 34.503 -41.362 7.713 1.00 97.00 1219 VAL A N 1
ATOM 8725 C CA . VAL A 1 1219 ? 35.767 -40.817 7.189 1.00 97.00 1219 VAL A CA 1
ATOM 8726 C C . VAL A 1 1219 ? 36.805 -40.619 8.297 1.00 97.00 1219 VAL A C 1
ATOM 8728 O O . VAL A 1 1219 ? 36.520 -40.789 9.484 1.00 97.00 1219 VAL A O 1
ATOM 8731 N N . ARG A 1 1220 ? 38.023 -40.228 7.911 1.00 97.00 1220 ARG A N 1
ATOM 8732 C CA . ARG A 1 1220 ? 39.027 -39.637 8.807 1.00 97.00 1220 ARG A CA 1
ATOM 8733 C C . ARG A 1 1220 ? 39.578 -38.348 8.215 1.00 97.00 1220 ARG A C 1
ATOM 8735 O O . ARG A 1 1220 ? 39.603 -38.182 6.994 1.00 97.00 1220 ARG A O 1
ATOM 8742 N N . ILE A 1 1221 ? 40.073 -37.484 9.089 1.00 97.75 1221 ILE A N 1
ATOM 8743 C CA . ILE A 1 1221 ? 40.813 -36.273 8.740 1.00 97.75 1221 ILE A CA 1
ATOM 8744 C C . ILE A 1 1221 ? 42.306 -36.578 8.897 1.00 97.75 1221 ILE A C 1
ATOM 8746 O O . ILE A 1 1221 ? 42.708 -37.252 9.848 1.00 97.75 1221 ILE A O 1
ATOM 8750 N N . GLU A 1 1222 ? 43.113 -36.144 7.933 1.00 97.44 1222 GLU A N 1
ATOM 8751 C CA . GLU A 1 1222 ? 44.549 -36.410 7.851 1.00 97.44 1222 GLU A CA 1
ATOM 8752 C C . GLU A 1 1222 ? 45.325 -35.098 7.676 1.00 97.44 1222 GLU A C 1
ATOM 8754 O O . GLU A 1 1222 ? 45.247 -34.467 6.623 1.00 97.44 1222 GLU A O 1
ATOM 8759 N N . TRP A 1 1223 ? 46.107 -34.720 8.686 1.00 97.50 1223 TRP A N 1
ATOM 8760 C CA . TRP A 1 1223 ? 47.078 -33.630 8.631 1.00 97.50 1223 TRP A CA 1
ATOM 8761 C C . TRP A 1 1223 ? 48.389 -34.197 8.083 1.00 97.50 1223 TRP A C 1
ATOM 8763 O O . TRP A 1 1223 ? 49.031 -35.053 8.696 1.00 97.50 1223 TRP A O 1
ATOM 8773 N N . SER A 1 1224 ? 48.759 -33.756 6.886 1.00 95.31 1224 SER A N 1
ATOM 8774 C CA . SER A 1 1224 ? 49.899 -34.247 6.120 1.00 95.31 1224 SER A CA 1
ATOM 8775 C C . SER A 1 1224 ? 50.982 -33.178 6.059 1.00 95.31 1224 SER A C 1
ATOM 8777 O O . SER A 1 1224 ? 50.812 -32.167 5.374 1.00 95.31 1224 SER A O 1
ATOM 8779 N N . PHE A 1 1225 ? 52.113 -33.437 6.714 1.00 94.25 1225 PHE A N 1
ATOM 8780 C CA . PHE A 1 1225 ? 53.297 -32.586 6.663 1.00 94.25 1225 PHE A CA 1
ATOM 8781 C C . PHE A 1 1225 ? 54.385 -33.198 5.771 1.00 94.25 1225 PHE A C 1
ATOM 8783 O O . PHE A 1 1225 ? 54.647 -34.406 5.797 1.00 94.25 1225 PHE A O 1
ATOM 8790 N N . THR A 1 1226 ? 55.037 -32.370 4.957 1.00 92.19 1226 THR A N 1
ATOM 8791 C CA . THR A 1 1226 ? 56.229 -32.747 4.189 1.00 92.19 1226 THR A CA 1
ATOM 8792 C C . THR A 1 1226 ? 57.205 -31.578 4.119 1.00 92.19 1226 THR A C 1
ATOM 8794 O O . THR A 1 1226 ? 56.877 -30.546 3.537 1.00 92.19 1226 THR A O 1
ATOM 8797 N N . GLY A 1 1227 ? 58.395 -31.765 4.691 1.00 86.00 1227 GLY A N 1
ATOM 8798 C CA . GLY A 1 1227 ? 59.463 -30.767 4.739 1.00 86.00 1227 GLY A CA 1
ATOM 8799 C C . GLY A 1 1227 ? 60.378 -30.802 3.508 1.00 86.00 1227 GLY A C 1
ATOM 8800 O O . GLY A 1 1227 ? 60.650 -31.870 2.944 1.00 86.00 1227 GLY A O 1
ATOM 8801 N N . PHE A 1 1228 ? 60.892 -29.649 3.086 1.00 79.12 1228 PHE A N 1
ATOM 8802 C CA . PHE A 1 1228 ? 61.740 -29.507 1.902 1.00 79.12 1228 PHE A CA 1
ATOM 8803 C C . PHE A 1 1228 ? 63.233 -29.582 2.246 1.00 79.12 1228 PHE A C 1
ATOM 8805 O O . PHE A 1 1228 ? 63.887 -28.577 2.498 1.00 79.12 1228 PHE A O 1
ATOM 8812 N N . GLY A 1 1229 ? 63.812 -30.788 2.199 1.00 64.25 1229 GLY A N 1
ATOM 8813 C CA . GLY A 1 1229 ? 65.208 -30.981 2.605 1.00 64.25 1229 GLY A CA 1
ATOM 8814 C C . GLY A 1 1229 ? 66.246 -30.302 1.700 1.00 64.25 1229 GLY A C 1
ATOM 8815 O O . GLY A 1 1229 ? 66.675 -30.878 0.689 1.00 64.25 1229 GLY A O 1
ATOM 8816 N N . GLY A 1 1230 ? 66.649 -29.077 2.047 1.00 60.50 1230 GLY A N 1
ATOM 8817 C CA . GLY A 1 1230 ? 67.481 -28.226 1.190 1.00 60.50 1230 GLY A CA 1
ATOM 8818 C C . GLY A 1 1230 ? 68.158 -27.013 1.841 1.00 60.50 1230 GLY A C 1
ATOM 8819 O O . GLY A 1 1230 ? 69.034 -26.424 1.196 1.00 60.50 1230 GLY A O 1
ATOM 8820 N N . THR A 1 1231 ? 67.799 -26.645 3.070 1.00 55.75 1231 THR A N 1
ATOM 8821 C CA . THR A 1 1231 ? 68.333 -25.489 3.814 1.00 55.75 1231 THR A CA 1
ATOM 8822 C C . THR A 1 1231 ? 69.312 -25.924 4.917 1.00 55.75 1231 THR A C 1
ATOM 8824 O O . THR A 1 1231 ? 69.829 -27.044 4.912 1.00 55.75 1231 THR A O 1
ATOM 8827 N N . THR A 1 1232 ? 69.710 -24.995 5.790 1.00 58.88 1232 THR A N 1
ATOM 8828 C CA . THR A 1 1232 ? 70.535 -25.261 6.989 1.00 58.88 1232 THR A CA 1
ATOM 8829 C C . THR A 1 1232 ? 70.068 -24.421 8.177 1.00 58.88 1232 THR A C 1
ATOM 8831 O O . THR A 1 1232 ? 70.873 -24.096 9.051 1.00 58.88 1232 THR A O 1
ATOM 8834 N N . ASP A 1 1233 ? 68.812 -23.998 8.121 1.00 65.44 1233 ASP A N 1
ATOM 8835 C CA . ASP A 1 1233 ? 68.173 -23.094 9.060 1.00 65.44 1233 ASP A CA 1
ATOM 8836 C C . ASP A 1 1233 ? 67.083 -23.907 9.780 1.00 65.44 1233 ASP A C 1
ATOM 8838 O O . ASP A 1 1233 ? 66.538 -24.853 9.210 1.00 65.44 1233 ASP A O 1
ATOM 8842 N N . ASP A 1 1234 ? 66.870 -23.625 11.060 1.00 73.50 1234 ASP A N 1
ATOM 8843 C CA . ASP A 1 1234 ? 66.144 -24.508 11.972 1.00 73.50 1234 ASP A CA 1
ATOM 8844 C C . ASP A 1 1234 ? 64.671 -24.064 12.138 1.00 73.50 1234 ASP A C 1
ATOM 8846 O O . ASP A 1 1234 ? 64.438 -22.881 12.386 1.00 73.50 1234 ASP A O 1
ATOM 8850 N N . TYR A 1 1235 ? 63.708 -24.998 12.060 1.00 78.19 1235 TYR A N 1
ATOM 8851 C CA . TYR A 1 1235 ? 62.253 -24.732 12.054 1.00 78.19 1235 TYR A CA 1
ATOM 8852 C C . TYR A 1 1235 ? 61.457 -25.708 12.944 1.00 78.19 1235 TYR A C 1
ATOM 8854 O O . TYR A 1 1235 ? 61.699 -26.919 12.914 1.00 78.19 1235 TYR A O 1
ATOM 8862 N N . LEU A 1 1236 ? 60.493 -25.208 13.724 1.00 77.31 1236 LEU A N 1
ATOM 8863 C CA . LEU A 1 1236 ? 59.687 -25.998 14.673 1.00 77.31 1236 LEU A CA 1
ATOM 8864 C C . LEU A 1 1236 ? 58.609 -26.867 13.987 1.00 77.31 1236 LEU A C 1
ATOM 8866 O O . LEU A 1 1236 ? 58.337 -27.985 14.433 1.00 77.31 1236 LEU A O 1
ATOM 8870 N N . GLY A 1 1237 ? 58.032 -26.408 12.870 1.00 84.31 1237 GLY A N 1
ATOM 8871 C CA . GLY A 1 1237 ? 57.042 -27.155 12.089 1.00 84.31 1237 GLY A CA 1
ATOM 8872 C C . GLY A 1 1237 ? 55.586 -26.735 12.336 1.00 84.31 1237 GLY A C 1
ATOM 8873 O O . GLY A 1 1237 ? 55.264 -25.549 12.323 1.00 84.31 1237 GLY A O 1
ATOM 8874 N N . TRP A 1 1238 ? 54.689 -27.715 12.494 1.00 90.69 1238 TRP A N 1
ATOM 8875 C CA . TRP A 1 1238 ? 53.236 -27.517 12.610 1.00 90.69 1238 TRP A CA 1
ATOM 8876 C C . TRP A 1 1238 ? 52.716 -28.048 13.951 1.00 90.69 1238 TRP A C 1
ATOM 8878 O O . TRP A 1 1238 ? 52.965 -29.205 14.299 1.00 90.69 1238 TRP A O 1
ATOM 8888 N N . TYR A 1 1239 ? 51.973 -27.209 14.670 1.00 91.50 1239 TYR A N 1
ATOM 8889 C CA . TYR A 1 1239 ? 51.239 -27.527 15.898 1.00 91.50 1239 TYR A CA 1
ATOM 8890 C C . TYR A 1 1239 ? 49.735 -27.445 15.613 1.00 91.50 1239 TYR A C 1
ATOM 8892 O O . TYR A 1 1239 ? 49.321 -26.545 14.882 1.00 91.50 1239 TYR A O 1
ATOM 8900 N N . ILE A 1 1240 ? 48.924 -28.340 16.187 1.00 94.25 1240 ILE A N 1
ATOM 8901 C CA . ILE A 1 1240 ? 47.453 -28.286 16.139 1.00 94.25 1240 ILE A CA 1
ATOM 8902 C C . ILE A 1 1240 ? 46.820 -28.567 17.508 1.00 94.25 1240 ILE A C 1
ATOM 8904 O O . ILE A 1 1240 ? 47.324 -29.390 18.278 1.00 94.25 1240 ILE A O 1
ATOM 8908 N N . ASP A 1 1241 ? 45.692 -27.910 17.776 1.00 92.50 1241 ASP A N 1
ATOM 8909 C CA . ASP A 1 1241 ? 44.905 -28.031 19.010 1.00 92.50 1241 ASP A CA 1
ATOM 8910 C C . ASP A 1 1241 ? 43.400 -27.772 18.748 1.00 92.50 1241 ASP A C 1
ATOM 8912 O O . ASP A 1 1241 ? 43.027 -27.407 17.630 1.00 92.50 1241 ASP A O 1
ATOM 8916 N N . ASP A 1 1242 ? 42.532 -27.971 19.747 1.00 93.25 1242 ASP A N 1
ATOM 8917 C CA . ASP A 1 1242 ? 41.078 -27.683 19.701 1.00 93.25 1242 ASP A CA 1
ATOM 8918 C C . ASP A 1 1242 ? 40.342 -28.235 18.454 1.00 93.25 1242 ASP A C 1
ATOM 8920 O O . ASP A 1 1242 ? 39.551 -27.550 17.791 1.00 93.25 1242 ASP A O 1
ATOM 8924 N N . VAL A 1 1243 ? 40.615 -29.489 18.078 1.00 94.44 1243 VAL A N 1
ATOM 8925 C CA . VAL A 1 1243 ? 40.094 -30.068 16.828 1.00 94.44 1243 VAL A CA 1
ATOM 8926 C C . VAL A 1 1243 ? 38.626 -30.464 16.980 1.00 94.44 1243 VAL A C 1
ATOM 8928 O O . VAL A 1 1243 ? 38.299 -31.400 17.706 1.00 94.44 1243 VAL A O 1
ATOM 8931 N N . SER A 1 1244 ? 37.739 -29.835 16.210 1.00 91.75 1244 SER A N 1
ATOM 8932 C CA . SER A 1 1244 ? 36.303 -30.138 16.194 1.00 91.75 1244 SER A CA 1
ATOM 8933 C C . SER A 1 1244 ? 35.731 -30.271 14.779 1.00 91.75 1244 SER A C 1
ATOM 8935 O O . SER A 1 1244 ? 36.196 -29.657 13.817 1.00 91.75 1244 SER A O 1
ATOM 8937 N N . VAL A 1 1245 ? 34.695 -31.102 14.647 1.00 91.62 1245 VAL A N 1
ATOM 8938 C CA . VAL A 1 1245 ? 33.858 -31.202 13.448 1.00 91.62 1245 VAL A CA 1
ATOM 8939 C C . VAL A 1 1245 ? 32.423 -30.888 13.830 1.00 91.62 1245 VAL A C 1
ATOM 8941 O O . VAL A 1 1245 ? 31.807 -31.613 14.609 1.00 91.62 1245 VAL A O 1
ATOM 8944 N N . LEU A 1 1246 ? 31.887 -29.818 13.258 1.00 85.19 1246 LEU A N 1
ATOM 8945 C CA . LEU A 1 1246 ? 30.547 -29.310 13.525 1.00 85.19 1246 LEU A CA 1
ATOM 8946 C C . LEU A 1 1246 ? 29.612 -29.678 12.371 1.00 85.19 1246 LEU A C 1
ATOM 8948 O O . LEU A 1 1246 ? 30.014 -29.638 11.206 1.00 85.19 1246 LEU A O 1
ATOM 8952 N N . GLN A 1 1247 ? 28.356 -30.001 12.675 1.00 81.19 1247 GLN A N 1
ATOM 8953 C CA . GLN A 1 1247 ? 27.307 -30.042 11.656 1.00 81.19 1247 GLN A CA 1
ATOM 8954 C C . GLN A 1 1247 ? 26.964 -28.608 11.236 1.00 81.19 1247 GLN A C 1
ATOM 8956 O O . GLN A 1 1247 ? 26.842 -27.723 12.080 1.00 81.19 1247 GLN A O 1
ATOM 8961 N N . SER A 1 1248 ? 26.783 -28.376 9.937 1.00 66.62 1248 SER A N 1
ATOM 8962 C CA . SER A 1 1248 ? 26.282 -27.106 9.408 1.00 66.62 1248 SER A CA 1
ATOM 8963 C C . SER A 1 1248 ? 24.893 -27.266 8.794 1.00 66.62 1248 SER A C 1
ATOM 8965 O O . SER A 1 1248 ? 24.546 -28.310 8.237 1.00 66.62 1248 SER A O 1
ATOM 8967 N N . THR A 1 1249 ? 24.095 -26.204 8.883 1.00 55.94 1249 THR A N 1
ATOM 8968 C CA . THR A 1 1249 ? 22.920 -26.020 8.025 1.00 55.94 1249 THR A CA 1
ATOM 8969 C C . THR A 1 1249 ? 23.383 -25.746 6.582 1.00 55.94 1249 THR A C 1
ATOM 8971 O O . THR A 1 1249 ? 24.389 -25.046 6.413 1.00 55.94 1249 THR A O 1
ATOM 8974 N N . PRO A 1 1250 ? 22.710 -26.313 5.563 1.00 44.25 1250 PRO A N 1
ATOM 8975 C CA . PRO A 1 1250 ? 23.089 -26.189 4.150 1.00 44.25 1250 PRO A CA 1
ATOM 8976 C C . PRO A 1 1250 ? 22.690 -24.852 3.502 1.00 44.25 1250 PRO A C 1
ATOM 8978 O O . PRO A 1 1250 ? 21.767 -24.190 4.025 1.00 44.25 1250 PRO A O 1
#

Sequence (1250 aa):
MKTKLLGAISRAACFAALAFGSFSPAAAQLSSQFGILDLNANGGINPNTGAAWAAGDQYRLAFHTDGTIDGTSSDPAVYDAFATAQAQQNTALASSTGWTAMVWVNTDDTLPQAIDPNNPGAGESPVSSPLVRSGTTDQTGGAGQGGAGVPVYAIDGTTCIARNNADIYNNWSNPFDGDAVVRIPGSMTGSGQNVHYSPFLDQFAGGDSGDVHGASVWTGGFGSAVNPLGNSVDPNAQVRGSWGSSNANNAGRVWNRFQSGTTSQLSVYAISPVLTIVDASDTTPPTLASSDFVDDKAGGPVLQFETVTYTVTFSEPMDATTVDVGDFDNTAGTAPVTIDSVSATGDTAVFEVAVTPTGAGTIQLQIPAGSVLTDVAGNALDTAAAIADDTIITVDADNVAPTLAPADIVDDQFGGPVLEDQPVTYTLFFSEPMDAGTVDVGDFDNSSATAVTIDSVSATGDPSIFEVVVTPTEAGTLQLRVKAGAVLTDLPGNPLDTTTAIADDTVITVDADLVPTVISFEDDVSGGPIEVIDSVTYDVTFSEAMNAGTIDVGDFDNSSATGITIDSVSATGDPAIFVVVVTPTEPGTIQLQVAQGAVLEDLTGNPVDTTNPIPDDTIITVSADSTPPTLSSIVDNVSGGPVFEGQAVTYLVSFSEAMDDATIGASDFENASATAATIGSVTPTGDPAVFEVVATATEVGTLQLQIAMDAVLTDLEGNPLDTSSPLPDDTIINVVAGPDLVGELGVLDFTANGGINPNTGAEWAPGDQYRLAFHTDGTIDATSSDPAFYDAFATAQAAAAGLGGSWTAMVWVNTDESLPQGSSPVSSPVVRSGTDDQTGGAGVGGAGVPVYAMDGATCIARNNADIYNSWSNPFDGDAVVRIPAGTGAATQNVHYSPFLDQFGGGDTGNVHGANVWTGGFGSAVNPLGNSVDPDSQVRASWGSSNANNTGRVWNRFQSGVTSQLSVYAISDVLTVSSALPDPLVLNISESGGTLEFEWNSLPGMQYDLLSSTDPEAENDPSLWAPYNDGTMTYEDIPASGTSTTLTGVQKVGPVRFFTLTEEVIPPIFEADFEADNGGFTVSTTVGTDWEHGAPDSNGLGGAVSEGNGGSANCWATNLGDVSGTTADAGYYEDSTMTLLRSPVIDLTGIAAAKLCFAEALDLDSGDTAVVNIIDDVTDTVIAAAIYTATDGATGDADWATANGGVPIEIPPAALGQPVRIEWSFTGFGGTTDDYLGWYIDDVSVLQSTP

Foldseek 3Di:
DDYDDDDDDDDDDDDDDDDPDDPDDDDFQKAWLLNQADCPAPNQAQQQQRHRDDFFAKAKEKDWAPFWDFLADLDQVVQQVVLLVRQLVPVSCVPAHRKGWQEAEFDDPPFDDDPDPPDPDDGDTGSDHSCVGQPDPDPPPDPDRNRPAHWYAYSNNRDTQGNGVCCVPVQNDPSCVPDPDPDDPPDDDDDDDDDDDDPVVCPPPDDDDDDDDDDDDDDDDDDDDDDDDDDDDDPPPDDDDDDDDDDDDGDDPDAHYRYHPGRDTDITMIMGRMITMRRLVDPDWKEFALAQWAWPCRQEADEAQPKIKTKGFIPAAWPPSQDWQVQKDQPVWDFDKGFPTWDQDVGRRIIIIIIGGNAWTKGWMKRAQPRFIGHSSRRGYRSVHIRIHPHIYGYDYDPDWKEWALQQWAKPCRQEAEEAQDKIKIKHAIPAAWDPVQDWQVQKDFPDPFDKGFPGWDQDVGSRMIMIIMGGHDFAKGKMKGAQPRFIGHSSRHGYNSVDIHIHPHMYGYDYDDAKEWDAWDKDDDQAADAAQDKIKTKTFMPAAWDPVQDWQVQKDFPDPFDKGFPTWAADVGRRIIITIIGTHDFFKGKMWGAQPRFIAHPVGHGYPSVDIGIHPDMHGYHHDDDWKEWPAKQWPQRQEAAEQFDKIKIKTFMPAAWDPVQDWQVQKDFPDPFDKGWDGWAQDVGRRIIIIIMGTNDFAKGKMWGAAPRFIGHPSRHTYPSVDIGIHPHIYGYDHDFPKAWPQRQADCPAPNQAQQQQRHGDDFFAKAKEKDWAPFWDFLADQDQVVVQVVVQVRCVVVVRHAGKGWQEWHFNDPVDDPVGTDIDGSCVVQVADQPPPPDDRNRPAHFYAYSNNRHTQGNGSCCVAVAHDPRCVPPDPSDDPDDDDDDDDDPDNHPVPCVPPPDDPDDDDDDDDDDDDDDDDDDPDPDDDDPDPDPPDDDDPDDPDDGHDRAHYGDRPDRDTGMTMIMGHIITMRGPDPDPWDWDWDDDPQAIKIKTFDDFQKFKFKFKDPCCVVVVDRVPGHFDDQVPDGRPRHHDPPRMDMDPDRHDDDPDMDIDMDMDGFDFLAWDQLQVHNQPKDKDWPDWAIKDKFAACLPPPFEDRRADPPRGGMWIFSFRADPPPPDPDRLFIDQFIKMKMKHDKRFQAPFPWKWKKWKKWFWADPPKWKAKFKADPPPRHTQGTRLDTDDDPDDTYTDIDIGPRPDTRTDDPSRHNGIIMMMTIITHHRDDDDTTNGMIIGGITMGGGDD

Radius of gyration: 46.16 Å; chains: 1; bounding box: 121×112×128 Å